Protein AF-0000000079330031 (afdb_homodimer)

Foldseek 3Di:
DPCPVCQQALVRLVVVLVVVLVVLVVVLVVLLVVLVVCVVVVNADPVNNVVSVVVNVVSVVVSVVSNVVSVVVNCVVPVVLVVLVVVVVVCVVQQELPDARDDDGDYPSVVVSVVVVVVSVVVVVVLVVLLVVLVVLQVVLVVLLVVLVVVLVVLVVLLVVLVVLLVVLVVLLVVLVVVLVVLVVVLVVLVVLLVVLVVLQVVLVVLQVVLVVLQVVLVVVLVVLVVVLVVLVVVLVVVLVVLVCLVVLLVVLVVQLVVLVVQLVVLVVQLVVLVVVPPVRPVSNVVSVVSNVVSVVSNVVSVVSNVVSVVSVVVSVVVSVVSVVVSVCSVPPVSVVSVVSNVVSVVSNVVSVVSNVVSVVSNVVSVVSVVVSVVVVVVSVVSNVVSVVSNVVSVVSNVVSVVVNVVSVVSNVVSVVSNVVSVVSNVVSVSRHD/DPPPPPQDALVRLVVVLVVVLVVLVVVLVVLLVVLVVCVVVVNQDPVNNVVSVVVNVVSVVVSVVSNVVSVVVNCVVPVVLVVQVVVVVVCVVQQELPDARDDPGPYPSVVVSVVVVVVSVVVVVVLVVLLVVLVVLQVVLVVLLVVLVVVLVVLVVLLVVLVVLLVVLVVLLVVLVVVLVVLVVVLVVLVVLLVVLVVLQVVLVVLQVVLVVLQVVLVVVLVVLVVVLVVLVVVLVVVLVVLVCLVVLLVVLVVQLVVLVVQLVVLVVQLVVLVVVPPVSPVSNVVSVVSNVVSVVSNVVSVVSNVVSVVSVVVSVVVSVVSVVVSVCSVPPVSVVSVVSNVVSVVSNVVSVVSNVVSVVSNVVSVVSVVVSVVVVVVSVVSNVVSVVSNVVSVVSNVVSVVVNVVSVVSNVVSVVSNVVSVVSNVVSVSRHD

Nearest PDB structures (foldseek):
  6grj-assembly1_F  TM=3.505E-01  e=1.803E-01  Aeromonas hydrophila
  5xg2-assembly1_A  TM=3.783E-01  e=6.022E-01  Pyrococcus yayanosii CH1
  7a0g-assembly1_FFF  TM=2.305E-01  e=1.303E-01  Serratia marcescens
  6h2e-assembly1_P-2  TM=3.472E-01  e=1.595E+00  Aeromonas hydrophila subsp. hydrophila AL09-71
  6r1j-assembly1_D-2  TM=3.207E-01  e=1.670E+00  Aeromonas hydrophila J-1

Sequence (868 aa):
MNKERKNMSLKAKLIMSYAIMCIMVFISGIINFKQISDIKNGLANGDTLARDITTIILLSGATLVIAIISGIYMHKNIISRLNILKGFAIELAKYDFAEDIKILKNDEIGAISKELNTAQKNIRELISTILNESCNISSLSEELSASVEEVSAKLDEVDNSSKDINMTMTETSATAQEIAASIEEVNSNMENLAAKASAGSTNAERIKRRAEKVKQDSKIAIKNTEEVRKQKEKNILKAIEDSKVVEEVKVMADVIAGISEQTNLLALNAAIEAARAGDAGKGFAVVAEEVRKLAEESSQAVITIQNTISKINDAVKNLSDNSNDILTFMSTDVDKQLQDYAKIGEKYSADGDFVSSMSEELVAMAQAVEATVEEITKALQTTARDVQKASVNSESIQSEIDGSSAAMVQVAHAATEQATIAMNLTGLVQKFKLMNKERKNMSLKAKLIMSYAIMCIMVFISGIINFKQISDIKNGLANGDTLARDITTIILLSGATLVIAIISGIYMHKNIISRLNILKGFAIELAKYDFAEDIKILKNDEIGAISKELNTAQKNIRELISTILNESCNISSLSEELSASVEEVSAKLDEVDNSSKDINMTMTETSATAQEIAASIEEVNSNMENLAAKASAGSTNAERIKRRAEKVKQDSKIAIKNTEEVRKQKEKNILKAIEDSKVVEEVKVMADVIAGISEQTNLLALNAAIEAARAGDAGKGFAVVAEEVRKLAEESSQAVITIQNTISKINDAVKNLSDNSNDILTFMSTDVDKQLQDYAKIGEKYSADGDFVSSMSEELVAMAQAVEATVEEITKALQTTARDVQKASVNSESIQSEIDGSSAAMVQVAHAATEQATIAMNLTGLVQKFKL

Organism: NCBI:txid704125

Structure (mmCIF, N/CA/C/O backbone):
data_AF-0000000079330031-model_v1
#
loop_
_entity.id
_entity.type
_entity.pdbx_description
1 polymer 'Uncharacterized protein'
#
loop_
_atom_site.group_PDB
_atom_site.id
_atom_site.type_symbol
_atom_site.label_atom_id
_atom_site.label_alt_id
_atom_site.label_comp_id
_atom_site.label_asym_id
_atom_site.label_entity_id
_atom_site.label_seq_id
_atom_site.pdbx_PDB_ins_code
_atom_site.Cartn_x
_atom_site.Cartn_y
_atom_site.Cartn_z
_atom_site.occupancy
_atom_site.B_iso_or_equiv
_atom_site.auth_seq_id
_atom_site.auth_comp_id
_atom_site.auth_asym_id
_atom_site.auth_atom_id
_atom_site.pdbx_PDB_model_num
ATOM 1 N N . MET A 1 1 ? 20.531 99.188 27.828 1 28.92 1 MET A N 1
ATOM 2 C CA . MET A 1 1 ? 20.625 99.812 29.156 1 28.92 1 MET A CA 1
ATOM 3 C C . MET A 1 1 ? 19.234 100 29.75 1 28.92 1 MET A C 1
ATOM 5 O O . MET A 1 1 ? 18.547 100.938 29.422 1 28.92 1 MET A O 1
ATOM 9 N N . ASN A 1 2 ? 18.391 98.938 29.75 1 33.16 2 ASN A N 1
ATOM 10 C CA . ASN A 1 2 ? 16.969 98.625 29.75 1 33.16 2 ASN A CA 1
ATOM 11 C C . ASN A 1 2 ? 16.266 99.25 30.969 1 33.16 2 ASN A C 1
ATOM 13 O O . ASN A 1 2 ? 16.641 98.938 32.094 1 33.16 2 ASN A O 1
ATOM 17 N N . LYS A 1 3 ? 15.922 100.438 30.766 1 42.31 3 LYS A N 1
ATOM 18 C CA . LYS A 1 3 ? 15.359 101.438 31.641 1 42.31 3 LYS A CA 1
ATOM 19 C C . LYS A 1 3 ? 14.367 100.875 32.625 1 42.31 3 LYS A C 1
ATOM 21 O O . LYS A 1 3 ? 13.242 100.5 32.25 1 42.31 3 LYS A O 1
ATOM 26 N N . GLU A 1 4 ? 14.594 99.938 33.562 1 41.06 4 GLU A N 1
ATOM 27 C CA . GLU A 1 4 ? 13.945 99.25 34.688 1 41.06 4 GLU A CA 1
ATOM 28 C C . GLU A 1 4 ? 13.164 100.25 35.562 1 41.06 4 GLU A C 1
ATOM 30 O O . GLU A 1 4 ? 13.75 101 36.312 1 41.06 4 GLU A O 1
ATOM 35 N N . ARG A 1 5 ? 12.344 101.062 35 1 44.56 5 ARG A N 1
ATOM 36 C CA . ARG A 1 5 ? 11.461 102 35.656 1 44.56 5 ARG A CA 1
ATOM 37 C C . ARG A 1 5 ? 11 101.438 37 1 44.56 5 ARG A C 1
ATOM 39 O O . ARG A 1 5 ? 10.461 100.375 37.094 1 44.56 5 ARG A O 1
ATOM 46 N N . LYS A 1 6 ? 11.633 101.625 38.031 1 50.75 6 LYS A N 1
ATOM 47 C CA . LYS A 1 6 ? 11.633 101.312 39.469 1 50.75 6 LYS A CA 1
ATOM 48 C C . LYS A 1 6 ? 10.219 101.312 40.031 1 50.75 6 LYS A C 1
ATOM 50 O O . LYS A 1 6 ? 9.695 102.375 40.344 1 50.75 6 LYS A O 1
ATOM 55 N N . ASN A 1 7 ? 9.195 100.625 39.406 1 53.66 7 ASN A N 1
ATOM 56 C CA . ASN A 1 7 ? 7.785 100.562 39.781 1 53.66 7 ASN A CA 1
ATOM 57 C C . ASN A 1 7 ? 7.617 100.312 41.281 1 53.66 7 ASN A C 1
ATOM 59 O O . ASN A 1 7 ? 8.203 99.375 41.812 1 53.66 7 ASN A O 1
ATOM 63 N N . MET A 1 8 ? 7.391 101.188 41.969 1 61.56 8 MET A N 1
ATOM 64 C CA . MET A 1 8 ? 7.18 101.25 43.406 1 61.56 8 MET A CA 1
ATOM 65 C C . MET A 1 8 ? 6.215 100.125 43.844 1 61.56 8 MET A C 1
ATOM 67 O O . MET A 1 8 ? 5.203 99.875 43.188 1 61.56 8 MET A O 1
ATOM 71 N N . SER A 1 9 ? 6.652 99.312 44.781 1 67.94 9 SER A N 1
ATOM 72 C CA . SER A 1 9 ? 5.82 98.25 45.375 1 67.94 9 SER A CA 1
ATOM 73 C C . SER A 1 9 ? 4.516 98.875 45.906 1 67.94 9 SER A C 1
ATOM 75 O O . SER A 1 9 ? 4.414 100.062 46.156 1 67.94 9 SER A O 1
ATOM 77 N N . LEU A 1 10 ? 3.428 98 45.656 1 70.69 10 LEU A N 1
ATOM 78 C CA . LEU A 1 10 ? 2.156 98.438 46.25 1 70.69 10 LEU A CA 1
ATOM 79 C C . LEU A 1 10 ? 2.33 98.812 47.719 1 70.69 10 LEU A C 1
ATOM 81 O O . LEU A 1 10 ? 1.683 99.75 48.188 1 70.69 10 LEU A O 1
ATOM 85 N N . LYS A 1 11 ? 3.316 98.188 48.312 1 68.5 11 LYS A N 1
ATOM 86 C CA . LYS A 1 11 ? 3.656 98.562 49.688 1 68.5 11 LYS A CA 1
ATOM 87 C C . LYS A 1 11 ? 4.141 100 49.781 1 68.5 11 LYS A C 1
ATOM 89 O O . LYS A 1 11 ? 3.656 100.75 50.625 1 68.5 11 LYS A O 1
ATOM 94 N N . ALA A 1 12 ? 5 100.312 48.906 1 69.25 12 ALA A N 1
ATOM 95 C CA . ALA A 1 12 ? 5.582 101.625 48.938 1 69.25 12 ALA A CA 1
ATOM 96 C C . ALA A 1 12 ? 4.539 102.688 48.594 1 69.25 12 ALA A C 1
ATOM 98 O O . ALA A 1 12 ? 4.508 103.75 49.219 1 69.25 12 ALA A O 1
ATOM 99 N N . LYS A 1 13 ? 3.643 102.25 47.719 1 69.31 13 LYS A N 1
ATOM 100 C CA . LYS A 1 13 ? 2.621 103.188 47.312 1 69.31 13 LYS A CA 1
ATOM 101 C C . LYS A 1 13 ? 1.622 103.438 48.406 1 69.31 13 LYS A C 1
ATOM 103 O O . LYS A 1 13 ? 1.197 104.625 48.625 1 69.31 13 LYS A O 1
ATOM 108 N N . LEU A 1 14 ? 1.335 102.375 49.062 1 72.06 14 LEU A N 1
ATOM 109 C CA . LEU A 1 14 ? 0.399 102.5 50.156 1 72.06 14 LEU A CA 1
ATOM 110 C C . LEU A 1 14 ? 1.016 103.312 51.312 1 72.06 14 LEU A C 1
ATOM 112 O O . LEU A 1 14 ? 0.376 104.25 51.844 1 72.06 14 LEU A O 1
ATOM 116 N N . ILE A 1 15 ? 2.268 103.188 51.625 1 68.75 15 ILE A N 1
ATOM 117 C CA . ILE A 1 15 ? 2.975 103.875 52.688 1 68.75 15 ILE A CA 1
ATOM 118 C C . ILE A 1 15 ? 3.129 105.375 52.312 1 68.75 15 ILE A C 1
ATOM 120 O O . ILE A 1 15 ? 2.91 106.25 53.156 1 68.75 15 ILE A O 1
ATOM 124 N N . MET A 1 16 ? 3.428 105.5 51.094 1 71.12 16 MET A N 1
ATOM 125 C CA . MET A 1 16 ? 3.627 106.875 50.656 1 71.12 16 MET A CA 1
ATOM 126 C C . MET A 1 16 ? 2.326 107.688 50.719 1 71.12 16 MET A C 1
ATOM 128 O O . MET A 1 16 ? 2.326 108.812 51.125 1 71.12 16 MET A O 1
ATOM 132 N N . SER A 1 17 ? 1.271 106.938 50.344 1 69.75 17 SER A N 1
ATOM 133 C CA . SER A 1 17 ? -0.015 107.625 50.375 1 69.75 17 SER A CA 1
ATOM 134 C C . SER A 1 17 ? -0.41 108 51.781 1 69.75 17 SER A C 1
ATOM 136 O O . SER A 1 17 ? -0.811 109.188 52.031 1 69.75 17 SER A O 1
ATOM 138 N N . TYR A 1 18 ? -0.143 107.125 52.719 1 70.81 18 TYR A N 1
ATOM 139 C CA . TYR A 1 18 ? -0.512 107.438 54.094 1 70.81 18 TYR A CA 1
ATOM 140 C C . TYR A 1 18 ? 0.499 108.375 54.75 1 70.81 18 TYR A C 1
ATOM 142 O O . TYR A 1 18 ? 0.137 109.188 55.562 1 70.81 18 TYR A O 1
ATOM 150 N N . ALA A 1 19 ? 1.691 108.375 54.281 1 69.94 19 ALA A N 1
ATOM 151 C CA . ALA A 1 19 ? 2.715 109.312 54.781 1 69.94 19 ALA A CA 1
ATOM 152 C C . ALA A 1 19 ? 2.434 110.75 54.344 1 69.94 19 ALA A C 1
ATOM 154 O O . ALA A 1 19 ? 2.572 111.688 55.156 1 69.94 19 ALA A O 1
ATOM 155 N N . ILE A 1 20 ? 2.027 110.812 53.156 1 69.94 20 ILE A N 1
ATOM 156 C CA . ILE A 1 20 ? 1.714 112.188 52.625 1 69.94 20 ILE A CA 1
ATOM 157 C C . ILE A 1 20 ? 0.536 112.75 53.406 1 69.94 20 ILE A C 1
ATOM 159 O O . ILE A 1 20 ? 0.549 113.938 53.75 1 69.94 20 ILE A O 1
ATOM 163 N N . MET A 1 21 ? -0.302 111.875 53.75 1 71.06 21 MET A N 1
ATOM 164 C CA . MET A 1 21 ? -1.464 112.312 54.5 1 71.06 21 MET A CA 1
ATOM 165 C C . MET A 1 21 ? -1.062 112.75 55.906 1 71.06 21 MET A C 1
ATOM 167 O O . MET A 1 21 ? -1.531 113.75 56.406 1 71.06 21 MET A O 1
ATOM 171 N N . CYS A 1 22 ? -0.081 112.125 56.438 1 66.5 22 CYS A N 1
ATOM 172 C CA . CYS A 1 22 ? 0.412 112.438 57.781 1 66.5 22 CYS A CA 1
ATOM 173 C C . CYS A 1 22 ? 1.197 113.75 57.781 1 66.5 22 CYS A C 1
ATOM 175 O O . CYS A 1 22 ? 1.029 114.562 58.656 1 66.5 22 CYS A O 1
ATOM 177 N N . ILE A 1 23 ? 1.894 114 56.75 1 69.69 23 ILE A N 1
ATOM 178 C CA . ILE A 1 23 ? 2.723 115.188 56.656 1 69.69 23 ILE A CA 1
ATOM 179 C C . ILE A 1 23 ? 1.836 116.438 56.469 1 69.69 23 ILE A C 1
ATOM 181 O O . ILE A 1 23 ? 2.072 117.5 57.094 1 69.69 23 ILE A O 1
ATOM 185 N N . MET A 1 24 ? 0.854 116.25 55.812 1 67.19 24 MET A N 1
ATOM 186 C CA . MET A 1 24 ? -0.034 117.375 55.562 1 67.19 24 MET A CA 1
ATOM 187 C C . MET A 1 24 ? -0.803 117.812 56.812 1 67.19 24 MET A C 1
ATOM 189 O O . MET A 1 24 ? -0.993 119 57.062 1 67.19 24 MET A O 1
ATOM 193 N N . VAL A 1 25 ? -1.101 116.75 57.594 1 64.88 25 VAL A N 1
ATOM 194 C CA . VAL A 1 25 ? -1.807 117 58.844 1 64.88 25 VAL A CA 1
ATOM 195 C C . VAL A 1 25 ? -0.862 117.625 59.844 1 64.88 25 VAL A C 1
ATOM 197 O O . VAL A 1 25 ? -1.257 118.562 60.562 1 64.88 25 VAL A O 1
ATOM 200 N N . PHE A 1 26 ? 0.347 117.312 59.719 1 64.88 26 PHE A N 1
ATOM 201 C CA . PHE A 1 26 ? 1.357 117.875 60.594 1 64.88 26 PHE A CA 1
ATOM 202 C C . PHE A 1 26 ? 1.662 119.312 60.281 1 64.88 26 PHE A C 1
ATOM 204 O O . PHE A 1 26 ? 1.733 120.188 61.156 1 64.88 26 PHE A O 1
ATOM 211 N N . ILE A 1 27 ? 1.696 119.625 59.062 1 68.06 27 ILE A N 1
ATOM 212 C CA . ILE A 1 27 ? 1.994 121 58.625 1 68.06 27 ILE A CA 1
ATOM 213 C C . ILE A 1 27 ? 0.83 121.875 58.969 1 68.06 27 ILE A C 1
ATOM 215 O O . ILE A 1 27 ? 1.037 123 59.438 1 68.06 27 ILE A O 1
ATOM 219 N N . SER A 1 28 ? -0.285 121.312 58.844 1 67.88 28 SER A N 1
ATOM 220 C CA . SER A 1 28 ? -1.481 122.062 59.156 1 67.88 28 SER A CA 1
ATOM 221 C C . SER A 1 28 ? -1.562 122.375 60.656 1 67.88 28 SER A C 1
ATOM 223 O O . SER A 1 28 ? -1.926 123.5 61.062 1 67.88 28 SER A O 1
ATOM 225 N N . GLY A 1 29 ? -1.019 121.5 61.406 1 61.22 29 GLY A N 1
ATOM 226 C CA . GLY A 1 29 ? -1.011 121.625 62.844 1 61.22 29 GLY A CA 1
ATOM 227 C C . GLY A 1 29 ? 0.009 122.625 63.344 1 61.22 29 GLY A C 1
ATOM 228 O O . GLY A 1 29 ? -0.293 123.5 64.188 1 61.22 29 GLY A O 1
ATOM 229 N N . ILE A 1 30 ? 1.086 122.812 62.688 1 64.19 30 ILE A N 1
ATOM 230 C CA . ILE A 1 30 ? 2.158 123.688 63.062 1 64.19 30 ILE A CA 1
ATOM 231 C C . ILE A 1 30 ? 1.774 125.125 62.719 1 64.19 30 ILE A C 1
ATOM 233 O O . ILE A 1 30 ? 1.981 126.062 63.5 1 64.19 30 ILE A O 1
ATOM 237 N N . ILE A 1 31 ? 1.193 125.25 61.625 1 66.19 31 ILE A N 1
ATOM 238 C CA . ILE A 1 31 ? 0.829 126.562 61.156 1 66.19 31 ILE A CA 1
ATOM 239 C C . ILE A 1 31 ? -0.3 127.125 62.031 1 66.19 31 ILE A C 1
ATOM 241 O O . ILE A 1 31 ? -0.269 128.25 62.406 1 66.19 31 ILE A O 1
ATOM 245 N N . ASN A 1 32 ? -1.159 126.188 62.375 1 63.03 32 ASN A N 1
ATOM 246 C CA . ASN A 1 32 ? -2.26 126.562 63.25 1 63.03 32 ASN A CA 1
ATOM 247 C C . ASN A 1 32 ? -1.764 126.938 64.625 1 63.03 32 ASN A C 1
ATOM 249 O O . ASN A 1 32 ? -2.227 127.938 65.188 1 63.03 32 ASN A O 1
ATOM 253 N N . PHE A 1 33 ? -0.732 126.375 65.062 1 60.62 33 PHE A N 1
ATOM 254 C CA . PHE A 1 33 ? -0.14 126.688 66.375 1 60.62 33 PHE A CA 1
ATOM 255 C C . PHE A 1 33 ? 0.593 128 66.375 1 60.62 33 PHE A C 1
ATOM 257 O O . PHE A 1 33 ? 0.445 128.875 67.25 1 60.62 33 PHE A O 1
ATOM 264 N N . LYS A 1 34 ? 1.33 128.25 65.312 1 65 34 LYS A N 1
ATOM 265 C CA . LYS A 1 34 ? 2.096 129.5 65.25 1 65 34 LYS A CA 1
ATOM 266 C C . LYS A 1 34 ? 1.173 130.75 65.125 1 65 34 LYS A C 1
ATOM 268 O O . LYS A 1 34 ? 1.418 131.75 65.812 1 65 34 LYS A O 1
ATOM 273 N N . GLN A 1 35 ? 0.106 130.5 64.562 1 64.25 35 GLN A N 1
ATOM 274 C CA . GLN A 1 35 ? -0.802 131.625 64.375 1 64.25 35 GLN A CA 1
ATOM 275 C C . GLN A 1 35 ? -1.539 132 65.625 1 64.25 35 GLN A C 1
ATOM 277 O O . GLN A 1 35 ? -1.652 133.125 66 1 64.25 35 GLN A O 1
ATOM 282 N N . ILE A 1 36 ? -1.803 131.125 66.5 1 61.81 36 ILE A N 1
ATOM 283 C CA . ILE A 1 36 ? -2.545 131.25 67.75 1 61.81 36 ILE A CA 1
ATOM 284 C C . ILE A 1 36 ? -1.605 131.875 68.812 1 61.81 36 ILE A C 1
ATOM 286 O O . ILE A 1 36 ? -1.985 132.625 69.625 1 61.81 36 ILE A O 1
ATOM 290 N N . SER A 1 37 ? -0.384 131.375 68.688 1 62.31 37 SER A N 1
ATOM 291 C CA . SER A 1 37 ? 0.614 131.875 69.625 1 62.31 37 SER A CA 1
ATOM 292 C C . SER A 1 37 ? 0.937 133.375 69.375 1 62.31 37 SER A C 1
ATOM 294 O O . SER A 1 37 ? 1.102 134.125 70.312 1 62.31 37 SER A O 1
ATOM 296 N N . ASP A 1 38 ? 0.883 133.75 68.125 1 65.31 38 ASP A N 1
ATOM 297 C CA . ASP A 1 38 ? 1.153 135.25 67.812 1 65.31 38 ASP A CA 1
ATOM 298 C C . ASP A 1 38 ? 0.001 136.125 68.25 1 65.31 38 ASP A C 1
ATOM 300 O O . ASP A 1 38 ? 0.224 137.25 68.688 1 65.31 38 ASP A O 1
ATOM 304 N N . ILE A 1 39 ? -1.18 135.625 68.25 1 63.22 39 ILE A N 1
ATOM 305 C CA . ILE A 1 39 ? -2.354 136.375 68.688 1 63.22 39 ILE A CA 1
ATOM 306 C C . ILE A 1 39 ? -2.355 136.5 70.188 1 63.22 39 ILE A C 1
ATOM 308 O O . ILE A 1 39 ? -2.619 137.625 70.75 1 63.22 39 ILE A O 1
ATOM 312 N N . LYS A 1 40 ? -1.898 135.5 70.875 1 61.31 40 LYS A N 1
ATOM 313 C CA . LYS A 1 40 ? -1.853 135.5 72.375 1 61.31 40 LYS A CA 1
ATOM 314 C C . LYS A 1 40 ? -0.796 136.5 72.875 1 61.31 40 LYS A C 1
ATOM 316 O O . LYS A 1 40 ? -1.005 137.125 73.875 1 61.31 40 LYS A O 1
ATOM 321 N N . ASN A 1 41 ? 0.307 136.625 72.188 1 64.12 41 ASN A N 1
ATOM 322 C CA . ASN A 1 41 ? 1.388 137.5 72.625 1 64.12 41 ASN A CA 1
ATOM 323 C C . ASN A 1 41 ? 1.247 138.875 72.125 1 64.12 41 ASN A C 1
ATOM 325 O O . ASN A 1 41 ? 2.146 139.75 72.312 1 64.12 41 ASN A O 1
ATOM 329 N N . GLY A 1 42 ? 0.044 139.375 71.75 1 61.81 42 GLY A N 1
ATOM 330 C CA . GLY A 1 42 ? -0.272 140.75 71.312 1 61.81 42 GLY A CA 1
ATOM 331 C C . GLY A 1 42 ? 0.429 141.125 70.062 1 61.81 42 GLY A C 1
ATOM 332 O O . GLY A 1 42 ? 0.57 142.375 69.812 1 61.81 42 GLY A O 1
ATOM 333 N N . LEU A 1 43 ? 1.026 140.5 69.5 1 60.03 43 LEU A N 1
ATOM 334 C CA . LEU A 1 43 ? 1.812 140.75 68.375 1 60.03 43 LEU A CA 1
ATOM 335 C C . LEU A 1 43 ? 0.949 140.75 67.062 1 60.03 43 LEU A C 1
ATOM 337 O O . LEU A 1 43 ? 1.422 141.125 66 1 60.03 43 LEU A O 1
ATOM 341 N N . ALA A 1 44 ? -0.27 140.5 67.188 1 59.31 44 ALA A N 1
ATOM 342 C CA . ALA A 1 44 ? -1.064 140.25 66 1 59.31 44 ALA A CA 1
ATOM 343 C C . ALA A 1 44 ? -1.959 141.5 65.75 1 59.31 44 ALA A C 1
ATOM 345 O O . ALA A 1 44 ? -2.701 141.875 66.625 1 59.31 44 ALA A O 1
ATOM 346 N N . ASN A 1 45 ? -1.495 142.375 64.875 1 61.03 45 ASN A N 1
ATOM 347 C CA . ASN A 1 45 ? -2.322 143.5 64.375 1 61.03 45 ASN A CA 1
ATOM 348 C C . ASN A 1 45 ? -3.445 143 63.469 1 61.03 45 ASN A C 1
ATOM 350 O O . ASN A 1 45 ? -3.408 141.875 63 1 61.03 45 ASN A O 1
ATOM 354 N N . GLY A 1 46 ? -4.582 143.625 63.281 1 57.69 46 GLY A N 1
ATOM 355 C CA . GLY A 1 46 ? -5.77 143.375 62.5 1 57.69 46 GLY A CA 1
ATOM 356 C C . GLY A 1 46 ? -5.461 142.625 61.156 1 57.69 46 GLY A C 1
ATOM 357 O O . GLY A 1 46 ? -6.137 141.75 60.75 1 57.69 46 GLY A O 1
ATOM 358 N N . ASP A 1 47 ? -4.609 143 60.375 1 61 47 ASP A N 1
ATOM 359 C CA . ASP A 1 47 ? -4.23 142.625 59.031 1 61 47 ASP A CA 1
ATOM 360 C C . ASP A 1 47 ? -3.557 141.25 59.125 1 61 47 ASP A C 1
ATOM 362 O O . ASP A 1 47 ? -3.742 140.375 58.25 1 61 47 ASP A O 1
ATOM 366 N N . THR A 1 48 ? -2.994 140.875 60.188 1 66.12 48 THR A N 1
ATOM 367 C CA . THR A 1 48 ? -2.283 139.625 60.344 1 66.12 48 THR A CA 1
ATOM 368 C C . THR A 1 48 ? -3.258 138.5 60.656 1 66.12 48 THR A C 1
ATOM 370 O O . THR A 1 48 ? -3.041 137.375 60.281 1 66.12 48 THR A O 1
ATOM 373 N N . LEU A 1 49 ? -4.34 138.75 61.188 1 65.5 49 LEU A N 1
ATOM 374 C CA . LEU A 1 49 ? -5.355 137.75 61.531 1 65.5 49 LEU A CA 1
ATOM 375 C C . LEU A 1 49 ? -6.07 137.25 60.25 1 65.5 49 LEU A C 1
ATOM 377 O O . LEU A 1 49 ? -6.348 136.125 60.125 1 65.5 49 LEU A O 1
ATOM 381 N N . ALA A 1 50 ? -6.348 138.125 59.344 1 64.44 50 ALA A N 1
ATOM 382 C CA . ALA A 1 50 ? -6.984 137.75 58.094 1 64.44 50 ALA A CA 1
ATOM 383 C C . ALA A 1 50 ? -6.086 136.875 57.25 1 64.44 50 ALA A C 1
ATOM 385 O O . ALA A 1 50 ? -6.562 135.875 56.656 1 64.44 50 ALA A O 1
ATOM 386 N N . ARG A 1 51 ? -4.836 137 57.312 1 68.25 51 ARG A N 1
ATOM 387 C CA . ARG A 1 51 ? -3.887 136.25 56.562 1 68.25 51 ARG A CA 1
ATOM 388 C C . ARG A 1 51 ? -3.754 134.75 57.188 1 68.25 51 ARG A C 1
ATOM 390 O O . ARG A 1 51 ? -3.641 133.75 56.469 1 68.25 51 ARG A O 1
ATOM 397 N N . ASP A 1 52 ? -3.945 134.75 58.406 1 65.94 52 ASP A N 1
ATOM 398 C CA . ASP A 1 52 ? -3.828 133.5 59.094 1 65.94 52 ASP A CA 1
ATOM 399 C C . ASP A 1 52 ? -5.055 132.625 58.844 1 65.94 52 ASP A C 1
ATOM 401 O O . ASP A 1 52 ? -4.934 131.375 58.656 1 65.94 52 ASP A O 1
ATOM 405 N N . ILE A 1 53 ? -6.215 133.25 58.75 1 66.31 53 ILE A N 1
ATOM 406 C CA . ILE A 1 53 ? -7.441 132.5 58.469 1 66.31 53 ILE A CA 1
ATOM 407 C C . ILE A 1 53 ? -7.379 131.875 57.031 1 66.31 53 ILE A C 1
ATOM 409 O O . ILE A 1 53 ? -7.73 130.75 56.781 1 66.31 53 ILE A O 1
ATOM 413 N N . THR A 1 54 ? -6.805 132.625 56.156 1 72.88 54 THR A N 1
ATOM 414 C CA . THR A 1 54 ? -6.723 132.25 54.781 1 72.88 54 THR A CA 1
ATOM 415 C C . THR A 1 54 ? -5.734 131.125 54.625 1 72.88 54 THR A C 1
ATOM 417 O O . THR A 1 54 ? -5.988 130.125 53.875 1 72.88 54 THR A O 1
ATOM 420 N N . THR A 1 55 ? -4.746 131.125 55.469 1 71.56 55 THR A N 1
ATOM 421 C CA . THR A 1 55 ? -3.732 130 55.375 1 71.56 55 THR A CA 1
ATOM 422 C C . THR A 1 55 ? -4.254 128.75 55.906 1 71.56 55 THR A C 1
ATOM 424 O O . THR A 1 55 ? -4.008 127.625 55.344 1 71.56 55 THR A O 1
ATOM 427 N N . ILE A 1 56 ? -5.094 128.75 56.875 1 66.19 56 ILE A N 1
ATOM 428 C CA . ILE A 1 56 ? -5.625 127.562 57.5 1 66.19 56 ILE A CA 1
ATOM 429 C C . ILE A 1 56 ? -6.664 126.938 56.562 1 66.19 56 ILE A C 1
ATOM 431 O O . ILE A 1 56 ? -6.684 125.75 56.375 1 66.19 56 ILE A O 1
ATOM 435 N N . ILE A 1 57 ? -7.453 127.812 56 1 68 57 ILE A N 1
ATOM 436 C CA . ILE A 1 57 ? -8.484 127.312 55.094 1 68 57 ILE A CA 1
ATOM 437 C C . ILE A 1 57 ? -7.836 126.688 53.875 1 68 57 ILE A C 1
ATOM 439 O O . ILE A 1 57 ? -8.25 125.625 53.406 1 68 57 ILE A O 1
ATOM 443 N N . LEU A 1 58 ? -6.742 127.188 53.531 1 71.56 58 LEU A N 1
ATOM 444 C CA . LEU A 1 58 ? -6.074 126.688 52.344 1 71.56 58 LEU A CA 1
ATOM 445 C C . LEU A 1 58 ? -5.375 125.375 52.625 1 71.56 58 LEU A C 1
ATOM 447 O O . LEU A 1 58 ? -5.422 124.438 51.812 1 71.56 58 LEU A O 1
ATOM 451 N N . LEU A 1 59 ? -4.906 125.25 53.812 1 69 59 LEU A N 1
ATOM 452 C CA . LEU A 1 59 ? -4.191 124.062 54.156 1 69 59 LEU A CA 1
ATOM 453 C C . LEU A 1 59 ? -5.164 122.875 54.406 1 69 59 LEU A C 1
ATOM 455 O O . LEU A 1 59 ? -4.902 121.75 54 1 69 59 LEU A O 1
ATOM 459 N N . SER A 1 60 ? -6.285 123.25 55.094 1 68.56 60 SER A N 1
ATOM 460 C CA . SER A 1 60 ? -7.293 122.25 55.312 1 68.56 60 SER A CA 1
ATOM 461 C C . SER A 1 60 ? -7.895 121.75 54 1 68.56 60 SER A C 1
ATOM 463 O O . SER A 1 60 ? -8.125 120.562 53.812 1 68.56 60 SER A O 1
ATOM 465 N N . GLY A 1 61 ? -8.086 122.688 53.094 1 70.69 61 GLY A N 1
ATOM 466 C CA . GLY A 1 61 ? -8.609 122.312 51.781 1 70.69 61 GLY A CA 1
ATOM 467 C C . GLY A 1 61 ? -7.645 121.438 51 1 70.69 61 GLY A C 1
ATOM 468 O O . GLY A 1 61 ? -8.055 120.5 50.344 1 70.69 61 GLY A O 1
ATOM 469 N N . ALA A 1 62 ? -6.41 121.688 51.156 1 72.81 62 ALA A N 1
ATOM 470 C CA . ALA A 1 62 ? -5.398 121 50.406 1 72.81 62 ALA A CA 1
ATOM 471 C C . ALA A 1 62 ? -5.273 119.562 50.906 1 72.81 62 ALA A C 1
ATOM 473 O O . ALA A 1 62 ? -5.16 118.625 50.094 1 72.81 62 ALA A O 1
ATOM 474 N N . THR A 1 63 ? -5.328 119.375 52.219 1 70.44 63 THR A N 1
ATOM 475 C CA . THR A 1 63 ? -5.215 118 52.781 1 70.44 63 THR A CA 1
ATOM 476 C C . THR A 1 63 ? -6.406 117.188 52.375 1 70.44 63 THR A C 1
ATOM 478 O O . THR A 1 63 ? -6.25 116 52.125 1 70.44 63 THR A O 1
ATOM 481 N N . LEU A 1 64 ? -7.531 117.75 52.312 1 70.81 64 LEU A N 1
ATOM 482 C CA . LEU A 1 64 ? -8.734 117.062 51.906 1 70.81 64 LEU A CA 1
ATOM 483 C C . LEU A 1 64 ? -8.633 116.562 50.469 1 70.81 64 LEU A C 1
ATOM 485 O O . LEU A 1 64 ? -8.969 115.438 50.156 1 70.81 64 LEU A O 1
ATOM 489 N N . VAL A 1 65 ? -8.094 117.375 49.625 1 75.62 65 VAL A N 1
ATOM 490 C CA . VAL A 1 65 ? -7.98 117.062 48.219 1 75.62 65 VAL A CA 1
ATOM 491 C C . VAL A 1 65 ? -6.965 115.938 48.031 1 75.62 65 VAL A C 1
ATOM 493 O O . VAL A 1 65 ? -7.207 115 47.25 1 75.62 65 VAL A O 1
ATOM 496 N N . ILE A 1 66 ? -5.93 115.938 48.844 1 73.56 66 ILE A N 1
ATOM 497 C CA . ILE A 1 66 ? -4.887 114.938 48.719 1 73.56 66 ILE A CA 1
ATOM 498 C C . ILE A 1 66 ? -5.418 113.562 49.188 1 73.56 66 ILE A C 1
ATOM 500 O O . ILE A 1 66 ? -5.117 112.5 48.594 1 73.56 66 ILE A O 1
ATOM 504 N N . ALA A 1 67 ? -6.23 113.625 50.188 1 71.38 67 ALA A N 1
ATOM 505 C CA . ALA A 1 67 ? -6.789 112.375 50.719 1 71.38 67 ALA A CA 1
ATOM 506 C C . ALA A 1 67 ? -7.73 111.688 49.688 1 71.38 67 ALA A C 1
ATOM 508 O O . ALA A 1 67 ? -7.691 110.5 49.5 1 71.38 67 ALA A O 1
ATOM 509 N N . ILE A 1 68 ? -8.469 112.5 49 1 73.06 68 ILE A N 1
ATOM 510 C CA . ILE A 1 68 ? -9.422 112 48.031 1 73.06 68 ILE A CA 1
ATOM 511 C C . ILE A 1 68 ? -8.672 111.438 46.812 1 73.06 68 ILE A C 1
ATOM 513 O O . ILE A 1 68 ? -8.984 110.312 46.344 1 73.06 68 ILE A O 1
ATOM 517 N N . ILE A 1 69 ? -7.621 112.125 46.469 1 76.56 69 ILE A N 1
ATOM 518 C CA . ILE A 1 69 ? -6.844 111.688 45.312 1 76.56 69 ILE A CA 1
ATOM 519 C C . ILE A 1 69 ? -6.121 110.375 45.625 1 76.56 69 ILE A C 1
ATOM 521 O O . ILE A 1 69 ? -6.09 109.438 44.812 1 76.56 69 ILE A O 1
ATOM 525 N N . SER A 1 70 ? -5.672 110.25 46.875 1 73.62 70 SER A N 1
ATOM 526 C CA . SER A 1 70 ? -4.98 109 47.281 1 73.62 70 SER A CA 1
ATOM 527 C C . SER A 1 70 ? -5.938 107.812 47.375 1 73.62 70 SER A C 1
ATOM 529 O O . SER A 1 70 ? -5.582 106.688 46.969 1 73.62 70 SER A O 1
ATOM 531 N N . GLY A 1 71 ? -7.102 108.125 47.781 1 71.94 71 GLY A N 1
ATOM 532 C CA . GLY A 1 71 ? -8.109 107.062 47.875 1 71.94 71 GLY A CA 1
ATOM 533 C C . GLY A 1 71 ? -8.5 106.5 46.5 1 71.94 71 GLY A C 1
ATOM 534 O O . GLY A 1 71 ? -8.578 105.312 46.312 1 71.94 71 GLY A O 1
ATOM 535 N N . ILE A 1 72 ? -8.664 107.375 45.594 1 75.62 72 ILE A N 1
ATOM 536 C CA . ILE A 1 72 ? -9.055 107 44.25 1 75.62 72 ILE A CA 1
ATOM 537 C C . ILE A 1 72 ? -7.895 106.25 43.562 1 75.62 72 ILE A C 1
ATOM 539 O O . ILE A 1 72 ? -8.094 105.25 42.875 1 75.62 72 ILE A O 1
ATOM 543 N N . TYR A 1 73 ? -6.746 106.75 43.906 1 76.19 73 TYR A N 1
ATOM 544 C CA . TYR A 1 73 ? -5.551 106.125 43.312 1 76.19 73 TYR A CA 1
ATOM 545 C C . TYR A 1 73 ? -5.352 104.688 43.812 1 76.19 73 TYR A C 1
ATOM 547 O O . TYR A 1 73 ? -5.074 103.812 43.031 1 76.19 73 TYR A O 1
ATOM 555 N N . MET A 1 74 ? -5.559 104.5 45.094 1 77.12 74 MET A N 1
ATOM 556 C CA . MET A 1 74 ? -5.367 103.188 45.688 1 77.12 74 MET A CA 1
ATOM 557 C C . MET A 1 74 ? -6.469 102.25 45.219 1 77.12 74 MET A C 1
ATOM 559 O O . MET A 1 74 ? -6.211 101.062 45 1 77.12 74 MET A O 1
ATOM 563 N N . HIS A 1 75 ? -7.609 102.75 45.062 1 75.25 75 HIS A N 1
ATOM 564 C CA . HIS A 1 75 ? -8.711 101.938 44.562 1 75.25 75 HIS A CA 1
ATOM 565 C C . HIS A 1 75 ? -8.422 101.438 43.188 1 75.25 75 HIS A C 1
ATOM 567 O O . HIS A 1 75 ? -8.547 100.25 42.906 1 75.25 75 HIS A O 1
ATOM 573 N N . LYS A 1 76 ? -8.016 102.25 42.312 1 76.69 76 LYS A N 1
ATOM 574 C CA . LYS A 1 76 ? -7.789 101.875 40.906 1 76.69 76 LYS A CA 1
ATOM 575 C C . LYS A 1 76 ? -6.574 101 40.781 1 76.69 76 LYS A C 1
ATOM 577 O O . LYS A 1 76 ? -6.574 100.062 39.969 1 76.69 76 LYS A O 1
ATOM 582 N N . ASN A 1 77 ? -5.648 101.125 41.719 1 77.62 77 ASN A N 1
ATOM 583 C CA . ASN A 1 77 ? -4.387 100.438 41.562 1 77.62 77 ASN A CA 1
ATOM 584 C C . ASN A 1 77 ? -4.414 99.125 42.281 1 77.62 77 ASN A C 1
ATOM 586 O O . ASN A 1 77 ? -3.713 98.188 41.875 1 77.62 77 ASN A O 1
ATOM 590 N N . ILE A 1 78 ? -5.258 98.938 43.219 1 82 78 ILE A N 1
ATOM 591 C CA . ILE A 1 78 ? -5.238 97.688 44 1 82 78 ILE A CA 1
ATOM 592 C C . ILE A 1 78 ? -6.531 96.938 43.781 1 82 78 ILE A C 1
ATOM 594 O O . ILE A 1 78 ? -6.504 95.812 43.281 1 82 78 ILE A O 1
ATOM 598 N N . ILE A 1 79 ? -7.609 97.625 44 1 80.56 79 ILE A N 1
ATOM 599 C CA . ILE A 1 79 ? -8.883 96.875 44 1 80.56 79 ILE A CA 1
ATOM 600 C C . ILE A 1 79 ? -9.242 96.438 42.594 1 80.56 79 ILE A C 1
ATOM 602 O O . ILE A 1 79 ? -9.672 95.312 42.375 1 80.56 79 ILE A O 1
ATOM 606 N N . SER A 1 80 ? -9.07 97.312 41.625 1 84.5 80 SER A N 1
ATOM 607 C CA . SER A 1 80 ? -9.414 96.938 40.219 1 84.5 80 SER A CA 1
ATOM 608 C C . SER A 1 80 ? -8.562 95.812 39.719 1 84.5 80 SER A C 1
ATOM 610 O O . SER A 1 80 ? -9.07 94.875 39.062 1 84.5 80 SER A O 1
ATOM 612 N N . ARG A 1 81 ? -7.328 95.75 40.094 1 88 81 ARG A N 1
ATOM 613 C CA . ARG A 1 81 ? -6.414 94.688 39.656 1 88 81 ARG A CA 1
ATOM 614 C C . ARG A 1 81 ? -6.66 93.438 40.406 1 88 81 ARG A C 1
ATOM 616 O O . ARG A 1 81 ? -6.535 92.312 39.844 1 88 81 ARG A O 1
ATOM 623 N N . LEU A 1 82 ? -7.051 93.438 41.594 1 88.5 82 LEU A N 1
ATOM 624 C CA . LEU A 1 82 ? -7.406 92.25 42.375 1 88.5 82 LEU A CA 1
ATOM 625 C C . LEU A 1 82 ? -8.648 91.562 41.781 1 88.5 82 LEU A C 1
ATOM 627 O O . LEU A 1 82 ? -8.766 90.375 41.812 1 88.5 82 LEU A O 1
ATOM 631 N N . ASN A 1 83 ? -9.492 92.438 41.281 1 88.31 83 ASN A N 1
ATOM 632 C CA . ASN A 1 83 ? -10.703 91.875 40.688 1 88.31 83 ASN A CA 1
ATOM 633 C C . ASN A 1 83 ? -10.398 91.125 39.375 1 88.31 83 ASN A C 1
ATOM 635 O O . ASN A 1 83 ? -11.039 90.125 39.062 1 88.31 83 ASN A O 1
ATOM 639 N N . ILE A 1 84 ? -9.391 91.562 38.688 1 91.06 84 ILE A N 1
ATOM 640 C CA . ILE A 1 84 ? -8.945 90.875 37.5 1 91.06 84 ILE A CA 1
ATOM 641 C C . ILE A 1 84 ? -8.367 89.5 37.875 1 91.06 84 ILE A C 1
ATOM 643 O O . ILE A 1 84 ? -8.688 88.5 37.25 1 91.06 84 ILE A O 1
ATOM 647 N N . LEU A 1 85 ? -7.582 89.438 38.875 1 92.19 85 LEU A N 1
ATOM 648 C CA . LEU A 1 85 ? -7.004 88.188 39.375 1 92.19 85 LEU A CA 1
ATOM 649 C C . LEU A 1 85 ? -8.094 87.25 39.844 1 92.19 85 LEU A C 1
ATOM 651 O O . LEU A 1 85 ? -8.008 86.062 39.625 1 92.19 85 LEU A O 1
ATOM 655 N N . LYS A 1 86 ? -9.023 87.875 40.531 1 91.5 86 LYS A N 1
ATOM 656 C CA . LYS A 1 86 ? -10.156 87.062 41 1 91.5 86 LYS A CA 1
ATOM 657 C C . LYS A 1 86 ? -10.906 86.438 39.844 1 91.5 86 LYS A C 1
ATOM 659 O O . LYS A 1 86 ? -11.234 85.25 39.906 1 91.5 86 LYS A O 1
ATOM 664 N N . GLY A 1 87 ? -11.164 87.188 38.844 1 91.94 87 GLY A N 1
ATOM 665 C CA . GLY A 1 87 ? -11.805 86.625 37.656 1 91.94 87 GLY A CA 1
ATOM 666 C C . GLY A 1 87 ? -11.023 85.5 37 1 91.94 87 GLY A C 1
ATOM 667 O O . GLY A 1 87 ? -11.602 84.5 36.625 1 91.94 87 GLY A O 1
ATOM 668 N N . PHE A 1 88 ? -9.695 85.562 36.906 1 92.62 88 PHE A N 1
ATOM 669 C CA . PHE A 1 88 ? -8.82 84.562 36.375 1 92.62 88 PHE A CA 1
ATOM 670 C C . PHE A 1 88 ? -8.891 83.312 37.219 1 92.62 88 PHE A C 1
ATOM 672 O O . PHE A 1 88 ? -8.977 82.188 36.656 1 92.62 88 PHE A O 1
ATOM 679 N N . ALA A 1 89 ? -8.805 83.438 38.469 1 93.25 89 ALA A N 1
ATOM 680 C CA . ALA A 1 89 ? -8.867 82.312 39.375 1 93.25 89 ALA A CA 1
ATOM 681 C C . ALA A 1 89 ? -10.18 81.562 39.219 1 93.25 89 ALA A C 1
ATOM 683 O O . ALA A 1 89 ? -10.195 80.312 39.281 1 93.25 89 ALA A O 1
ATOM 684 N N . ILE A 1 90 ? -11.273 82.312 39.031 1 93.62 90 ILE A N 1
ATOM 685 C CA . ILE A 1 90 ? -12.586 81.688 38.812 1 93.62 90 ILE A CA 1
ATOM 686 C C . ILE A 1 90 ? -12.578 80.875 37.531 1 93.62 90 ILE A C 1
ATOM 688 O O . ILE A 1 90 ? -13.078 79.75 37.5 1 93.62 90 ILE A O 1
ATOM 692 N N . GLU A 1 91 ? -11.992 81.438 36.562 1 93.94 91 GLU A N 1
ATOM 693 C CA . GLU A 1 91 ? -11.898 80.688 35.281 1 93.94 91 GLU A CA 1
ATOM 694 C C . GLU A 1 91 ? -11.07 79.438 35.438 1 93.94 91 GLU A C 1
ATOM 696 O O . GLU A 1 91 ? -11.461 78.375 34.938 1 93.94 91 GLU A O 1
ATOM 701 N N . LEU A 1 92 ? -9.977 79.5 36.094 1 93.31 92 LEU A N 1
ATOM 702 C CA . LEU A 1 92 ? -9.141 78.375 36.312 1 93.31 92 LEU A CA 1
ATOM 703 C C . LEU A 1 92 ? -9.906 77.312 37.125 1 93.31 92 LEU A C 1
ATOM 705 O O . LEU A 1 92 ? -9.812 76.062 36.812 1 93.31 92 LEU A O 1
ATOM 709 N N . ALA A 1 93 ? -10.586 77.75 38.094 1 93.44 93 ALA A N 1
ATOM 710 C CA . ALA A 1 93 ? -11.367 76.875 38.938 1 93.44 93 ALA A CA 1
ATOM 711 C C . ALA A 1 93 ? -12.461 76.188 38.156 1 93.44 93 ALA A C 1
ATOM 713 O O . ALA A 1 93 ? -12.898 75.062 38.5 1 93.44 93 ALA A O 1
ATOM 714 N N . LYS A 1 94 ? -12.961 76.812 37.031 1 93.88 94 LYS A N 1
ATOM 715 C CA . LYS A 1 94 ? -13.984 76.25 36.156 1 93.88 94 LYS A CA 1
ATOM 716 C C . LYS A 1 94 ? -13.352 75.562 34.969 1 93.88 94 LYS A C 1
ATOM 718 O O . LYS A 1 94 ? -13.977 75.375 33.906 1 93.88 94 LYS A O 1
ATOM 723 N N . TYR A 1 95 ? -12.148 75.312 35.031 1 93.31 95 TYR A N 1
ATOM 724 C CA . TYR A 1 95 ? -11.398 74.5 34.062 1 93.31 95 TYR A CA 1
ATOM 725 C C . TYR A 1 95 ? -11.125 75.25 32.781 1 93.31 95 TYR A C 1
ATOM 727 O O . TYR A 1 95 ? -10.867 74.688 31.734 1 93.31 95 TYR A O 1
ATOM 735 N N . ASP A 1 96 ? -11.148 76.562 32.906 1 93.44 96 ASP A N 1
ATOM 736 C CA . ASP A 1 96 ? -10.844 77.438 31.75 1 93.44 96 ASP A CA 1
ATOM 737 C C . ASP A 1 96 ? -9.406 77.938 31.812 1 93.44 96 ASP A C 1
ATOM 739 O O . ASP A 1 96 ? -9.094 78.812 32.625 1 93.44 96 ASP A O 1
ATOM 743 N N . PHE A 1 97 ? -8.664 77.375 30.906 1 92.25 97 PHE A N 1
ATOM 744 C CA . PHE A 1 97 ? -7.25 77.75 30.875 1 92.25 97 PHE A CA 1
ATOM 745 C C . PHE A 1 97 ? -6.895 78.438 29.547 1 92.25 97 PHE A C 1
ATOM 747 O O . PHE A 1 97 ? -5.738 78.375 29.125 1 92.25 97 PHE A O 1
ATOM 754 N N . ALA A 1 98 ? -7.762 79.188 28.891 1 91.5 98 ALA A N 1
ATOM 755 C CA . ALA A 1 98 ? -7.613 79.688 27.531 1 91.5 98 ALA A CA 1
ATOM 756 C C . ALA A 1 98 ? -6.91 81.062 27.516 1 91.5 98 ALA A C 1
ATOM 758 O O . ALA A 1 98 ? -6.062 81.312 26.656 1 91.5 98 ALA A O 1
ATOM 759 N N . GLU A 1 99 ? -7.219 81.812 28.516 1 90.81 99 GLU A N 1
ATOM 760 C CA . GLU A 1 99 ? -6.758 83.25 28.438 1 90.81 99 GLU A CA 1
ATOM 761 C C . GLU A 1 99 ? -5.762 83.562 29.547 1 90.81 99 GLU A C 1
ATOM 763 O O . GLU A 1 99 ? -5.926 83.062 30.688 1 90.81 99 GLU A O 1
ATOM 768 N N . ASP A 1 100 ? -4.762 84.312 29.266 1 90.94 100 ASP A N 1
ATOM 769 C CA . ASP A 1 100 ? -3.766 84.75 30.234 1 90.94 100 ASP A CA 1
ATOM 770 C C . ASP A 1 100 ? -4.234 86 30.969 1 90.94 100 ASP A C 1
ATOM 772 O O . ASP A 1 100 ? -5.098 86.75 30.469 1 90.94 100 ASP A O 1
ATOM 776 N N . ILE A 1 101 ? -3.629 86.188 32.125 1 90.25 101 ILE A N 1
ATOM 777 C CA . ILE A 1 101 ? -3.875 87.375 32.844 1 90.25 101 ILE A CA 1
ATOM 778 C C . ILE A 1 101 ? -3.031 88.5 32.281 1 90.25 101 ILE A C 1
ATOM 780 O O . ILE A 1 101 ? -1.833 88.375 32.031 1 90.25 101 ILE A O 1
ATOM 784 N N . LYS A 1 102 ? -3.648 89.75 32 1 87.31 102 LYS A N 1
ATOM 785 C CA . LYS A 1 102 ? -2.959 90.938 31.438 1 87.31 102 LYS A CA 1
ATOM 786 C C . LYS A 1 102 ? -2.773 92 32.5 1 87.31 102 LYS A C 1
ATOM 788 O O . LYS A 1 102 ? -3.553 92.938 32.531 1 87.31 102 LYS A O 1
ATOM 793 N N . ILE A 1 103 ? -1.915 91.688 33.375 1 79.75 103 ILE A N 1
ATOM 794 C CA . ILE A 1 103 ? -1.526 92.75 34.344 1 79.75 103 ILE A CA 1
ATOM 795 C C . ILE A 1 103 ? -0.074 93.125 34.094 1 79.75 103 ILE A C 1
ATOM 797 O O . ILE A 1 103 ? 0.839 92.312 34.25 1 79.75 103 ILE A O 1
ATOM 801 N N . LEU A 1 104 ? 0.229 94.438 33.625 1 75.06 104 LEU A N 1
ATOM 802 C CA . LEU A 1 104 ? 1.516 94.875 33.125 1 75.06 104 LEU A CA 1
ATOM 803 C C . LEU A 1 104 ? 2.311 95.625 34.188 1 75.06 104 LEU A C 1
ATOM 805 O O . LEU A 1 104 ? 3.506 95.812 34.031 1 75.06 104 LEU A O 1
ATOM 809 N N . LYS A 1 105 ? 1.781 95.812 35.344 1 80.81 105 LYS A N 1
ATOM 810 C CA . LYS A 1 105 ? 2.514 96.562 36.375 1 80.81 105 LYS A CA 1
ATOM 811 C C . LYS A 1 105 ? 3.451 95.625 37.156 1 80.81 105 LYS A C 1
ATOM 813 O O . LYS A 1 105 ? 3.133 94.5 37.406 1 80.81 105 LYS A O 1
ATOM 818 N N . ASN A 1 106 ? 4.574 96.188 37.469 1 80.19 106 ASN A N 1
ATOM 819 C CA . ASN A 1 106 ? 5.605 95.375 38.125 1 80.19 106 ASN A CA 1
ATOM 820 C C . ASN A 1 106 ? 5.527 95.5 39.656 1 80.19 106 ASN A C 1
ATOM 822 O O . ASN A 1 106 ? 6.461 96 40.281 1 80.19 106 ASN A O 1
ATOM 826 N N . ASP A 1 107 ? 4.457 95.125 40.25 1 82.88 107 ASP A N 1
ATOM 827 C CA . ASP A 1 107 ? 4.305 95.125 41.688 1 82.88 107 ASP A CA 1
ATOM 828 C C . ASP A 1 107 ? 3.881 93.75 42.188 1 82.88 107 ASP A C 1
ATOM 830 O O . ASP A 1 107 ? 4.055 92.75 41.469 1 82.88 107 ASP A O 1
ATOM 834 N N . GLU A 1 108 ? 3.418 93.75 43.469 1 85 108 GLU A N 1
ATOM 835 C CA . GLU A 1 108 ? 3.051 92.438 44.062 1 85 108 GLU A CA 1
ATOM 836 C C . GLU A 1 108 ? 1.951 91.75 43.25 1 85 108 GLU A C 1
ATOM 838 O O . GLU A 1 108 ? 2.018 90.562 43 1 85 108 GLU A O 1
ATOM 843 N N . ILE A 1 109 ? 1.004 92.375 42.719 1 88.25 109 ILE A N 1
ATOM 844 C CA . ILE A 1 109 ? -0.098 91.812 41.938 1 88.25 109 ILE A CA 1
ATOM 845 C C . ILE A 1 109 ? 0.409 91.375 40.562 1 88.25 109 ILE A C 1
ATOM 847 O O . ILE A 1 109 ? -0.001 90.375 40.062 1 88.25 109 ILE A O 1
ATOM 851 N N . GLY A 1 110 ? 1.252 92.188 40 1 88.69 110 GLY A N 1
ATOM 852 C CA . GLY A 1 110 ? 1.869 91.875 38.75 1 88.69 110 GLY A CA 1
ATOM 853 C C . GLY A 1 110 ? 2.686 90.562 38.812 1 88.69 110 GLY A C 1
ATOM 854 O O . GLY A 1 110 ? 2.611 89.75 37.938 1 88.69 110 GLY A O 1
ATOM 855 N N . ALA A 1 111 ? 3.434 90.375 39.938 1 89.25 111 ALA A N 1
ATOM 856 C CA . ALA A 1 111 ? 4.238 89.188 40.125 1 89.25 111 ALA A CA 1
ATOM 857 C C . ALA A 1 111 ? 3.35 87.938 40.25 1 89.25 111 ALA A C 1
ATOM 859 O O . ALA A 1 111 ? 3.656 86.938 39.719 1 89.25 111 ALA A O 1
ATOM 860 N N . ILE A 1 112 ? 2.289 88 40.938 1 92.19 112 ILE A N 1
ATOM 861 C CA . ILE A 1 112 ? 1.324 86.938 41.094 1 92.19 112 ILE A CA 1
ATOM 862 C C . ILE A 1 112 ? 0.774 86.5 39.719 1 92.19 112 ILE A C 1
ATOM 864 O O . ILE A 1 112 ? 0.705 85.375 39.375 1 92.19 112 ILE A O 1
ATOM 868 N N . SER A 1 113 ? 0.386 87.562 38.969 1 93.44 113 SER A N 1
ATOM 869 C CA . SER A 1 113 ? -0.18 87.312 37.656 1 93.44 113 SER A CA 1
ATOM 870 C C . SER A 1 113 ? 0.804 86.562 36.75 1 93.44 113 SER A C 1
ATOM 872 O O . SER A 1 113 ? 0.422 85.625 36.031 1 93.44 113 SER A O 1
ATOM 874 N N . LYS A 1 114 ? 2.053 86.938 36.781 1 93.44 114 LYS A N 1
ATOM 875 C CA . LYS A 1 114 ? 3.084 86.312 35.969 1 93.44 114 LYS A CA 1
ATOM 876 C C . LYS A 1 114 ? 3.273 84.812 36.344 1 93.44 114 LYS A C 1
ATOM 878 O O . LYS A 1 114 ? 3.348 84 35.5 1 93.44 114 LYS A O 1
ATOM 883 N N . GLU A 1 115 ? 3.279 84.562 37.625 1 93.44 115 GLU A N 1
ATOM 884 C CA . GLU A 1 115 ? 3.471 83.188 38.094 1 93.44 115 GLU A CA 1
ATOM 885 C C . GLU A 1 115 ? 2.262 82.312 37.781 1 93.44 115 GLU A C 1
ATOM 887 O O . GLU A 1 115 ? 2.412 81.188 37.438 1 93.44 115 GLU A O 1
ATOM 892 N N . LEU A 1 116 ? 1.126 82.812 37.875 1 94 116 LEU A N 1
ATOM 893 C CA . LEU A 1 116 ? -0.085 82.062 37.562 1 94 116 LEU A CA 1
ATOM 894 C C . LEU A 1 116 ? -0.159 81.75 36.062 1 94 116 LEU A C 1
ATOM 896 O O . LEU A 1 116 ? -0.624 80.688 35.656 1 94 116 LEU A O 1
ATOM 900 N N . ASN A 1 117 ? 0.304 82.75 35.25 1 94.19 117 ASN A N 1
ATOM 901 C CA . ASN A 1 117 ? 0.385 82.5 33.812 1 94.19 117 ASN A CA 1
ATOM 902 C C . ASN A 1 117 ? 1.357 81.375 33.5 1 94.19 117 ASN A C 1
ATOM 904 O O . ASN A 1 117 ? 1.094 80.562 32.625 1 94.19 117 ASN A O 1
ATOM 908 N N . THR A 1 118 ? 2.414 81.312 34.219 1 94.38 118 THR A N 1
ATOM 909 C CA . THR A 1 118 ? 3.381 80.25 34.062 1 94.38 118 THR A CA 1
ATOM 910 C C . THR A 1 118 ? 2.771 78.875 34.438 1 94.38 118 THR A C 1
ATOM 912 O O . THR A 1 118 ? 2.918 77.938 33.719 1 94.38 118 THR A O 1
ATOM 915 N N . ALA A 1 119 ? 2.113 78.875 35.5 1 93.38 119 ALA A N 1
ATOM 916 C CA . ALA A 1 119 ? 1.435 77.688 35.938 1 93.38 119 ALA A CA 1
ATOM 917 C C . ALA A 1 119 ? 0.394 77.188 34.938 1 93.38 119 ALA A C 1
ATOM 919 O O . ALA A 1 119 ? 0.287 76 34.625 1 93.38 119 ALA A O 1
ATOM 920 N N . GLN A 1 120 ? -0.415 78.125 34.469 1 94.56 120 GLN A N 1
ATOM 921 C CA . GLN A 1 120 ? -1.418 77.875 33.469 1 94.56 120 GLN A CA 1
ATOM 922 C C . GLN A 1 120 ? -0.773 77.25 32.219 1 94.56 120 GLN A C 1
ATOM 924 O O . GLN A 1 120 ? -1.293 76.312 31.641 1 94.56 120 GLN A O 1
ATOM 929 N N . LYS A 1 121 ? 0.363 77.812 31.828 1 94.31 121 LYS A N 1
ATOM 930 C CA . LYS A 1 121 ? 1.081 77.312 30.672 1 94.31 121 LYS A CA 1
ATOM 931 C C . LYS A 1 121 ? 1.538 75.875 30.891 1 94.31 121 LYS A C 1
ATOM 933 O O . LYS A 1 121 ? 1.411 75 30 1 94.31 121 LYS A O 1
ATOM 938 N N . ASN A 1 122 ? 2.023 75.562 32.031 1 92.94 122 ASN A N 1
ATOM 939 C CA . ASN A 1 122 ? 2.455 74.188 32.375 1 92.94 122 ASN A CA 1
ATOM 940 C C . ASN A 1 122 ? 1.299 73.188 32.312 1 92.94 122 ASN A C 1
ATOM 942 O O . ASN A 1 122 ? 1.456 72.125 31.797 1 92.94 122 ASN A O 1
ATOM 946 N N . ILE A 1 123 ? 0.181 73.562 32.688 1 93.44 123 ILE A N 1
ATOM 947 C CA . ILE A 1 123 ? -0.991 72.688 32.719 1 93.44 123 ILE A CA 1
ATOM 948 C C . ILE A 1 123 ? -1.521 72.5 31.297 1 93.44 123 ILE A C 1
ATOM 950 O O . ILE A 1 123 ? -1.93 71.375 30.906 1 93.44 123 ILE A O 1
ATOM 954 N N . ARG A 1 124 ? -1.5 73.625 30.578 1 94.12 124 ARG A N 1
ATOM 955 C CA . ARG A 1 124 ? -1.913 73.562 29.172 1 94.12 124 ARG A CA 1
ATOM 956 C C . ARG A 1 124 ? -1.05 72.562 28.422 1 94.12 124 ARG A C 1
ATOM 958 O O . ARG A 1 124 ? -1.565 71.688 27.656 1 94.12 124 ARG A O 1
ATOM 965 N N . GLU A 1 125 ? 0.216 72.562 28.688 1 92.62 125 GLU A N 1
ATOM 966 C CA . GLU A 1 125 ? 1.14 71.625 28.047 1 92.62 125 GLU A CA 1
ATOM 967 C C . GLU A 1 125 ? 0.875 70.188 28.5 1 92.62 125 GLU A C 1
ATOM 969 O O . GLU A 1 125 ? 0.914 69.25 27.688 1 92.62 125 GLU A O 1
ATOM 974 N N . LEU A 1 126 ? 0.602 70 29.703 1 92.25 126 LEU A N 1
ATOM 975 C CA . LEU A 1 126 ? 0.266 68.688 30.234 1 92.25 126 LEU A CA 1
ATOM 976 C C . LEU A 1 126 ? -0.983 68.125 29.562 1 92.25 126 LEU A C 1
ATOM 978 O O . LEU A 1 126 ? -0.98 66.938 29.078 1 92.25 126 LEU A O 1
ATOM 982 N N . ILE A 1 127 ? -2.014 68.938 29.5 1 93.25 127 ILE A N 1
ATOM 983 C CA . ILE A 1 127 ? -3.289 68.5 28.922 1 93.25 127 ILE A CA 1
ATOM 984 C C . ILE A 1 127 ? -3.109 68.125 27.453 1 93.25 127 ILE A C 1
ATOM 986 O O . ILE A 1 127 ? -3.629 67.125 26.969 1 93.25 127 ILE A O 1
ATOM 990 N N . SER A 1 128 ? -2.297 69 26.781 1 93.69 128 SER A N 1
ATOM 991 C CA . SER A 1 128 ? -2.045 68.75 25.375 1 93.69 128 SER A CA 1
ATOM 992 C C . SER A 1 128 ? -1.318 67.438 25.156 1 93.69 128 SER A C 1
ATOM 994 O O . SER A 1 128 ? -1.656 66.688 24.234 1 93.69 128 SER A O 1
ATOM 996 N N . THR A 1 129 ? -0.406 67.062 25.953 1 92.88 129 THR A N 1
ATOM 997 C CA . THR A 1 129 ? 0.35 65.875 25.844 1 92.88 129 THR A CA 1
ATOM 998 C C . THR A 1 129 ? -0.543 64.625 26.125 1 92.88 129 THR A C 1
ATOM 1000 O O . THR A 1 129 ? -0.478 63.625 25.422 1 92.88 129 THR A O 1
ATOM 1003 N N . ILE A 1 130 ? -1.358 64.75 27.094 1 93.19 130 ILE A N 1
ATOM 1004 C CA . ILE A 1 130 ? -2.268 63.688 27.453 1 93.19 130 ILE A CA 1
ATOM 1005 C C . ILE A 1 130 ? -3.242 63.438 26.297 1 93.19 130 ILE A C 1
ATOM 1007 O O . ILE A 1 130 ? -3.549 62.281 25.984 1 93.19 130 ILE A O 1
ATOM 1011 N N . LEU A 1 131 ? -3.727 64.5 25.734 1 92.81 131 LEU A N 1
ATOM 1012 C CA . LEU A 1 131 ? -4.641 64.375 24.609 1 92.81 131 LEU A CA 1
ATOM 1013 C C . LEU A 1 131 ? -3.969 63.625 23.453 1 92.81 131 LEU A C 1
ATOM 1015 O O . LEU A 1 131 ? -4.57 62.75 22.844 1 92.81 131 LEU A O 1
ATOM 1019 N N . ASN A 1 132 ? -2.709 63.906 23.188 1 94.38 132 ASN A N 1
ATOM 1020 C CA . ASN A 1 132 ? -1.954 63.25 22.141 1 94.38 132 ASN A CA 1
ATOM 1021 C C . ASN A 1 132 ? -1.728 61.781 22.453 1 94.38 132 ASN A C 1
ATOM 1023 O O . ASN A 1 132 ? -1.918 60.906 21.594 1 94.38 132 ASN A O 1
ATOM 1027 N N . GLU A 1 133 ? -1.342 61.531 23.641 1 93.75 133 GLU A N 1
ATOM 1028 C CA . GLU A 1 133 ? -1.083 60.156 24.047 1 93.75 133 GLU A CA 1
ATOM 1029 C C . GLU A 1 133 ? -2.369 59.344 24.047 1 93.75 133 GLU A C 1
ATOM 1031 O O . GLU A 1 133 ? -2.35 58.125 23.734 1 93.75 133 GLU A O 1
ATOM 1036 N N . SER A 1 134 ? -3.473 59.875 24.438 1 94.31 134 SER A N 1
ATOM 1037 C CA . SER A 1 134 ? -4.762 59.188 24.406 1 94.31 134 SER A CA 1
ATOM 1038 C C . SER A 1 134 ? -5.141 58.812 22.984 1 94.31 134 SER A C 1
ATOM 1040 O O . SER A 1 134 ? -5.672 57.719 22.75 1 94.31 134 SER A O 1
ATOM 1042 N N . CYS A 1 135 ? -4.789 59.656 22.016 1 93.81 135 CYS A N 1
ATOM 1043 C CA . CYS A 1 135 ? -5.027 59.375 20.609 1 93.81 135 CYS A CA 1
ATOM 1044 C C . CYS A 1 135 ? -4.152 58.219 20.125 1 93.81 135 CYS A C 1
ATOM 1046 O O . CYS A 1 135 ? -4.617 57.344 19.406 1 93.81 135 CYS A O 1
ATOM 1048 N N . ASN A 1 136 ? -2.955 58.219 20.594 1 94.19 136 ASN A N 1
ATOM 1049 C CA . ASN A 1 136 ? -2.039 57.125 20.234 1 94.19 136 ASN A CA 1
ATOM 1050 C C . ASN A 1 136 ? -2.508 55.781 20.797 1 94.19 136 ASN A C 1
ATOM 1052 O O . ASN A 1 136 ? -2.465 54.781 20.109 1 94.19 136 ASN A O 1
ATOM 1056 N N . ILE A 1 137 ? -2.945 55.812 22.016 1 94.75 137 ILE A N 1
ATOM 1057 C CA . ILE A 1 137 ? -3.439 54.594 22.641 1 94.75 137 ILE A CA 1
ATOM 1058 C C . ILE A 1 137 ? -4.66 54.094 21.891 1 94.75 137 ILE A C 1
ATOM 1060 O O . ILE A 1 137 ? -4.801 52.875 21.672 1 94.75 137 ILE A O 1
ATOM 1064 N N . SER A 1 138 ? -5.527 54.969 21.516 1 94.44 138 SER A N 1
ATOM 1065 C CA . SER A 1 138 ? -6.715 54.594 20.75 1 94.44 138 SER A CA 1
ATOM 1066 C C . SER A 1 138 ? -6.34 53.938 19.422 1 94.44 138 SER A C 1
ATOM 1068 O O . SER A 1 138 ? -6.922 52.938 19.031 1 94.44 138 SER A O 1
ATOM 1070 N N . SER A 1 139 ? -5.383 54.469 18.703 1 94.19 139 SER A N 1
ATOM 1071 C CA . SER A 1 139 ? -4.914 53.938 17.438 1 94.19 139 SER A CA 1
ATOM 1072 C C . SER A 1 139 ? -4.301 52.531 17.625 1 94.19 139 SER A C 1
ATOM 1074 O O . SER A 1 139 ? -4.559 51.625 16.844 1 94.19 139 SER A O 1
ATOM 1076 N N . LEU A 1 140 ? -3.523 52.406 18.641 1 92.69 140 LEU A N 1
ATOM 1077 C CA . LEU A 1 140 ? -2.896 51.125 18.922 1 92.69 140 LEU A CA 1
ATOM 1078 C C . LEU A 1 140 ? -3.947 50.062 19.25 1 92.69 140 LEU A C 1
ATOM 1080 O O . LEU A 1 140 ? -3.812 48.906 18.859 1 92.69 140 LEU A O 1
ATOM 1084 N N . SER A 1 141 ? -4.945 50.469 20.031 1 94.62 141 SER A N 1
ATOM 1085 C CA . SER A 1 141 ? -6.027 49.531 20.375 1 94.62 141 SER A CA 1
ATOM 1086 C C . SER A 1 141 ? -6.742 49.031 19.125 1 94.62 141 SER A C 1
ATOM 1088 O O . SER A 1 141 ? -7.102 47.844 19.031 1 94.62 141 SER A O 1
ATOM 1090 N N . GLU A 1 142 ? -6.938 49.906 18.156 1 93.38 142 GLU A N 1
ATOM 1091 C CA . GLU A 1 142 ? -7.566 49.531 16.891 1 93.38 142 GLU A CA 1
ATOM 1092 C C . GLU A 1 142 ? -6.684 48.562 16.109 1 93.38 142 GLU A C 1
ATOM 1094 O O . GLU A 1 142 ? -7.18 47.562 15.539 1 93.38 142 GLU A O 1
ATOM 1099 N N . GLU A 1 143 ? -5.453 48.844 16.141 1 92.06 143 GLU A N 1
ATOM 1100 C CA . GLU A 1 143 ? -4.508 47.969 15.453 1 92.06 143 GLU A CA 1
ATOM 1101 C C . GLU A 1 143 ? -4.461 46.594 16.094 1 92.06 143 GLU A C 1
ATOM 1103 O O . GLU A 1 143 ? -4.395 45.562 15.406 1 92.06 143 GLU A O 1
ATOM 1108 N N . LEU A 1 144 ? -4.457 46.562 17.391 1 93.38 144 LEU A N 1
ATOM 1109 C CA . LEU A 1 144 ? -4.449 45.312 18.109 1 93.38 144 LEU A CA 1
ATOM 1110 C C . LEU A 1 144 ? -5.707 44.5 17.812 1 93.38 144 LEU A C 1
ATOM 1112 O O . LEU A 1 144 ? -5.633 43.281 17.594 1 93.38 144 LEU A O 1
ATOM 1116 N N . SER A 1 145 ? -6.789 45.156 17.781 1 94.12 145 SER A N 1
ATOM 1117 C CA . SER A 1 145 ? -8.047 44.5 17.453 1 94.12 145 SER A CA 1
ATOM 1118 C C . SER A 1 145 ? -8 43.875 16.062 1 94.12 145 SER A C 1
ATOM 1120 O O . SER A 1 145 ? -8.461 42.75 15.867 1 94.12 145 SER A O 1
ATOM 1122 N N . ALA A 1 146 ? -7.43 44.562 15.125 1 93.38 146 ALA A N 1
ATOM 1123 C CA . ALA A 1 146 ? -7.281 44.031 13.766 1 93.38 146 ALA A CA 1
ATOM 1124 C C . ALA A 1 146 ? -6.355 42.812 13.742 1 93.38 146 ALA A C 1
ATOM 1126 O O . ALA A 1 146 ? -6.625 41.844 13.047 1 93.38 146 ALA A O 1
ATOM 1127 N N . SER A 1 147 ? -5.297 42.906 14.461 1 93.56 147 SER A N 1
ATOM 1128 C CA . SER A 1 147 ? -4.352 41.812 14.523 1 93.56 147 SER A CA 1
ATOM 1129 C C . SER A 1 147 ? -4.988 40.562 15.141 1 93.56 147 SER A C 1
ATOM 1131 O O . SER A 1 147 ? -4.738 39.438 14.695 1 93.56 147 SER A O 1
ATOM 1133 N N . VAL A 1 148 ? -5.766 40.719 16.203 1 95.31 148 VAL A N 1
ATOM 1134 C CA . VAL A 1 148 ? -6.465 39.625 16.844 1 95.31 148 VAL A CA 1
ATOM 1135 C C . VAL A 1 148 ? -7.406 38.938 15.852 1 95.31 148 VAL A C 1
ATOM 1137 O O . VAL A 1 148 ? -7.469 37.719 15.781 1 95.31 148 VAL A O 1
ATOM 1140 N N . GLU A 1 149 ? -8.102 39.75 15.086 1 94.06 149 GLU A N 1
ATOM 1141 C CA . GLU A 1 149 ? -9.016 39.188 14.086 1 94.06 149 GLU A CA 1
ATOM 1142 C C . GLU A 1 149 ? -8.258 38.406 13.023 1 94.06 149 GLU A C 1
ATOM 1144 O O . GLU A 1 149 ? -8.688 37.312 12.641 1 94.06 149 GLU A O 1
ATOM 1149 N N . GLU A 1 150 ? -7.184 38.938 12.648 1 94.12 150 GLU A N 1
ATOM 1150 C CA . GLU A 1 150 ? -6.379 38.281 11.625 1 94.12 150 GLU A CA 1
ATOM 1151 C C . GLU A 1 150 ? -5.812 36.938 12.125 1 94.12 150 GLU A C 1
ATOM 1153 O O . GLU A 1 150 ? -5.969 35.906 11.477 1 94.12 150 GLU A O 1
ATOM 1158 N N . VAL A 1 151 ? -5.195 36.938 13.25 1 95.19 151 VAL A N 1
ATOM 1159 C CA . VAL A 1 151 ? -4.578 35.75 13.789 1 95.19 151 VAL A CA 1
ATOM 1160 C C . VAL A 1 151 ? -5.652 34.719 14.102 1 95.19 151 VAL A C 1
ATOM 1162 O O . VAL A 1 151 ? -5.461 33.5 13.852 1 95.19 151 VAL A O 1
ATOM 1165 N N . SER A 1 152 ? -6.73 35.156 14.625 1 95.56 152 SER A N 1
ATOM 1166 C CA . SER A 1 152 ? -7.816 34.25 14.938 1 95.56 152 SER A CA 1
ATOM 1167 C C . SER A 1 152 ? -8.32 33.531 13.688 1 95.56 152 SER A C 1
ATOM 1169 O O . SER A 1 152 ? -8.57 32.344 13.703 1 95.56 152 SER A O 1
ATOM 1171 N N . ALA A 1 153 ? -8.492 34.25 12.609 1 95.31 153 ALA A N 1
ATOM 1172 C CA . ALA A 1 153 ? -8.922 33.656 11.344 1 95.31 153 ALA A CA 1
ATOM 1173 C C . ALA A 1 153 ? -7.906 32.625 10.844 1 95.31 153 ALA A C 1
ATOM 1175 O O . ALA A 1 153 ? -8.281 31.547 10.359 1 95.31 153 ALA A O 1
ATOM 1176 N N . LYS A 1 154 ? -6.711 32.938 10.93 1 95.44 154 LYS A N 1
ATOM 1177 C CA . LYS A 1 154 ? -5.645 32.062 10.492 1 95.44 154 LYS A CA 1
ATOM 1178 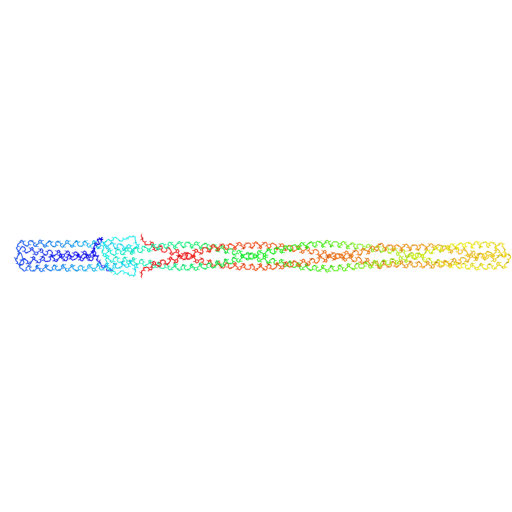C C . LYS A 1 154 ? -5.578 30.812 11.359 1 95.44 154 LYS A C 1
ATOM 1180 O O . LYS A 1 154 ? -5.367 29.703 10.859 1 95.44 154 LYS A O 1
ATOM 1185 N N . LEU A 1 155 ? -5.742 30.984 12.648 1 95.38 155 LEU A N 1
ATOM 1186 C CA . LEU A 1 155 ? -5.766 29.844 13.555 1 95.38 155 LEU A CA 1
ATOM 1187 C C . LEU A 1 155 ? -6.934 28.922 13.234 1 95.38 155 LEU A C 1
ATOM 1189 O O . LEU A 1 155 ? -6.805 27.703 13.328 1 95.38 155 LEU A O 1
ATOM 1193 N N . ASP A 1 156 ? -8.023 29.484 12.82 1 95.62 156 ASP A N 1
ATOM 1194 C CA . ASP A 1 156 ? -9.172 28.672 12.414 1 95.62 156 ASP A CA 1
ATOM 1195 C C . ASP A 1 156 ? -8.836 27.844 11.18 1 95.62 156 ASP A C 1
ATOM 1197 O O . ASP A 1 156 ? -9.211 26.672 11.102 1 95.62 156 ASP A O 1
ATOM 1201 N N . GLU A 1 157 ? -8.188 28.438 10.281 1 95.88 157 GLU A N 1
ATOM 1202 C CA . GLU A 1 157 ? -7.789 27.719 9.078 1 95.88 157 GLU A CA 1
ATOM 1203 C C . GLU A 1 157 ? -6.82 26.594 9.398 1 95.88 157 GLU A C 1
ATOM 1205 O O . GLU A 1 157 ? -6.922 25.5 8.836 1 95.88 157 GLU A O 1
ATOM 1210 N N . VAL A 1 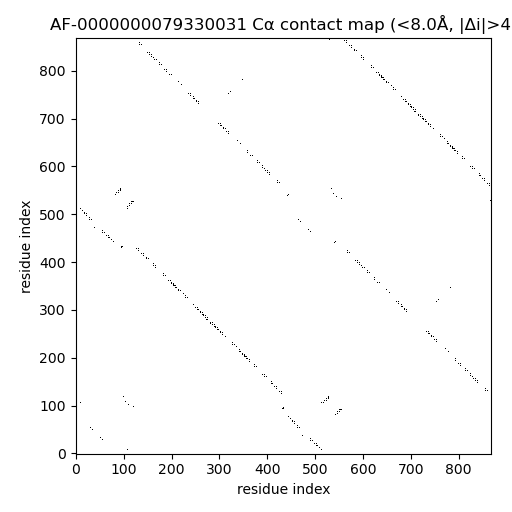158 ? -5.902 26.812 10.234 1 96.31 158 VAL A N 1
ATOM 1211 C CA . VAL A 1 158 ? -4.949 25.797 10.648 1 96.31 158 VAL A CA 1
ATOM 1212 C C . VAL A 1 158 ? -5.688 24.641 11.32 1 96.31 158 VAL A C 1
ATOM 1214 O O . VAL A 1 158 ? -5.387 23.469 11.078 1 96.31 158 VAL A O 1
ATOM 1217 N N . ASP A 1 159 ? -6.613 25 12.172 1 96.38 159 ASP A N 1
ATOM 1218 C CA . ASP A 1 159 ? -7.418 23.984 12.852 1 96.38 159 ASP A CA 1
ATOM 1219 C C . ASP A 1 159 ? -8.141 23.094 11.844 1 96.38 159 ASP A C 1
ATOM 1221 O O . ASP A 1 159 ? -8.094 21.859 11.953 1 96.38 159 ASP A O 1
ATOM 1225 N N . ASN A 1 160 ? -8.75 23.672 10.859 1 96.38 160 ASN A N 1
ATOM 1226 C CA . ASN A 1 160 ? -9.469 22.922 9.828 1 96.38 160 ASN A CA 1
ATOM 1227 C C . ASN A 1 160 ? -8.523 22.031 9.023 1 96.38 160 ASN A C 1
ATOM 1229 O O . ASN A 1 160 ? -8.844 20.875 8.758 1 96.38 160 ASN A O 1
ATOM 1233 N N . SER A 1 161 ? -7.449 22.594 8.656 1 96.31 161 SER A N 1
ATOM 1234 C CA . SER A 1 161 ? -6.465 21.828 7.898 1 96.31 161 SER A CA 1
ATOM 1235 C C . SER A 1 161 ? -5.949 20.641 8.711 1 96.31 161 SER A C 1
ATOM 1237 O O . SER A 1 161 ? -5.758 19.547 8.172 1 96.31 161 SER A O 1
ATOM 1239 N N . SER A 1 162 ? -5.688 20.844 9.953 1 96.19 162 SER A N 1
ATOM 1240 C CA . SER A 1 162 ? -5.219 19.781 10.828 1 96.19 162 SER A CA 1
ATOM 1241 C C . SER A 1 162 ? -6.266 18.688 10.969 1 96.19 162 SER A C 1
ATOM 1243 O O . SER A 1 162 ? -5.93 17.5 10.953 1 96.19 162 SER A O 1
ATOM 1245 N N . LYS A 1 163 ? -7.512 19.078 11.102 1 95 163 LYS A N 1
ATOM 1246 C CA . LYS A 1 163 ? -8.602 18.109 11.164 1 95 163 LYS A CA 1
ATOM 1247 C C . LYS A 1 163 ? -8.688 17.297 9.883 1 95 163 LYS A C 1
ATOM 1249 O O . LYS A 1 163 ? -8.906 16.078 9.922 1 95 163 LYS A O 1
ATOM 1254 N N . ASP A 1 164 ? -8.5 17.938 8.812 1 95.81 164 ASP A N 1
ATOM 1255 C CA . ASP A 1 164 ? -8.5 17.25 7.52 1 95.81 164 ASP A CA 1
ATOM 1256 C C . ASP A 1 164 ? -7.367 16.234 7.438 1 95.81 164 ASP A C 1
ATOM 1258 O O . ASP A 1 164 ? -7.559 15.125 6.922 1 95.81 164 ASP A O 1
ATOM 1262 N N . ILE A 1 165 ? -6.246 16.562 7.891 1 94.88 165 ILE A N 1
ATOM 1263 C CA . ILE A 1 165 ? -5.109 15.648 7.898 1 94.88 165 ILE A CA 1
ATOM 1264 C C . ILE A 1 165 ? -5.438 14.43 8.758 1 94.88 165 ILE A C 1
ATOM 1266 O O . ILE A 1 165 ? -5.184 13.297 8.352 1 94.88 165 ILE A O 1
ATOM 1270 N N . ASN A 1 166 ? -5.977 14.711 9.906 1 95.75 166 ASN A N 1
ATOM 1271 C CA . ASN A 1 166 ? -6.336 13.609 10.797 1 95.75 166 ASN A CA 1
ATOM 1272 C C . ASN A 1 166 ? -7.324 12.656 10.133 1 95.75 166 ASN A C 1
ATOM 1274 O O . ASN A 1 166 ? -7.191 11.438 10.242 1 95.75 166 ASN A O 1
ATOM 1278 N N . MET A 1 167 ? -8.328 13.156 9.477 1 94.56 167 MET A N 1
ATOM 1279 C CA . MET A 1 167 ? -9.297 12.336 8.742 1 94.56 167 MET A CA 1
ATOM 1280 C C . MET A 1 167 ? -8.609 11.539 7.641 1 94.56 167 MET A C 1
ATOM 1282 O O . MET A 1 167 ? -8.898 10.352 7.453 1 94.56 167 MET A O 1
ATOM 1286 N N . THR A 1 168 ? -7.766 12.195 6.941 1 94.5 168 THR A N 1
ATOM 1287 C CA . THR A 1 168 ? -7.008 11.555 5.879 1 94.5 168 THR A CA 1
ATOM 1288 C C . THR A 1 168 ? -6.172 10.398 6.43 1 94.5 168 THR A C 1
ATOM 1290 O O . THR A 1 168 ? -6.102 9.328 5.824 1 94.5 168 THR A O 1
ATOM 1293 N N . MET A 1 169 ? -5.543 10.617 7.57 1 94.62 169 MET A N 1
ATOM 1294 C CA . MET A 1 169 ? -4.719 9.586 8.188 1 94.62 169 MET A CA 1
ATOM 1295 C C . MET A 1 169 ? -5.57 8.391 8.609 1 94.62 169 MET A C 1
ATOM 1297 O O . MET A 1 169 ? -5.145 7.238 8.477 1 94.62 169 MET A O 1
ATOM 1301 N N . THR A 1 170 ? -6.738 8.633 9.078 1 93.5 170 THR A N 1
ATOM 1302 C CA . THR A 1 170 ? -7.656 7.551 9.43 1 93.5 170 THR A CA 1
ATOM 1303 C C . THR A 1 170 ? -8.016 6.727 8.195 1 93.5 170 THR A C 1
ATOM 1305 O O . THR A 1 170 ? -8 5.496 8.234 1 93.5 170 THR A O 1
ATOM 1308 N N . GLU A 1 171 ? -8.281 7.367 7.113 1 93.19 171 GLU A N 1
ATOM 1309 C CA . GLU A 1 171 ? -8.602 6.699 5.855 1 93.19 171 GLU A CA 1
ATOM 1310 C C . GLU A 1 171 ? -7.41 5.887 5.348 1 93.19 171 GLU A C 1
ATOM 1312 O O . GLU A 1 171 ? -7.574 4.75 4.906 1 93.19 171 GLU A O 1
ATOM 1317 N N . THR A 1 172 ? -6.281 6.426 5.406 1 93.06 172 THR A N 1
ATOM 1318 C CA . THR A 1 172 ? -5.074 5.75 4.941 1 93.06 172 THR A CA 1
ATOM 1319 C C . THR A 1 172 ? -4.789 4.512 5.789 1 93.06 172 THR A C 1
ATOM 1321 O O . THR A 1 172 ? -4.379 3.475 5.262 1 93.06 172 THR A O 1
ATOM 1324 N N . SER A 1 173 ? -4.953 4.652 7.059 1 93.94 173 SER A N 1
ATOM 1325 C CA . SER A 1 173 ? -4.781 3.504 7.945 1 93.94 173 SER A CA 1
ATOM 1326 C C . SER A 1 173 ? -5.719 2.363 7.559 1 93.94 173 SER A C 1
ATOM 1328 O O . SER A 1 173 ? -5.305 1.203 7.508 1 93.94 173 SER A O 1
ATOM 1330 N N . ALA A 1 174 ? -6.949 2.654 7.281 1 93.31 174 ALA A N 1
ATOM 1331 C CA . ALA A 1 174 ? -7.926 1.651 6.855 1 93.31 174 ALA A CA 1
ATOM 1332 C C . ALA A 1 174 ? -7.504 1.004 5.539 1 93.31 174 ALA A C 1
ATOM 1334 O O . ALA A 1 174 ? -7.59 -0.217 5.387 1 93.31 174 ALA A O 1
ATOM 1335 N N . THR A 1 175 ? -7.059 1.818 4.652 1 92.81 175 THR A N 1
ATOM 1336 C CA . THR A 1 175 ? -6.602 1.327 3.355 1 92.81 175 THR A CA 1
ATOM 1337 C C . THR A 1 175 ? -5.395 0.409 3.523 1 92.81 175 THR A C 1
ATOM 1339 O O . THR A 1 175 ? -5.309 -0.636 2.875 1 92.81 175 THR A O 1
ATOM 1342 N N . ALA A 1 176 ? -4.453 0.757 4.371 1 91.19 176 ALA A N 1
ATOM 1343 C CA . ALA A 1 176 ? -3.283 -0.073 4.645 1 91.19 176 ALA A CA 1
ATOM 1344 C C . ALA A 1 176 ? -3.693 -1.433 5.203 1 91.19 176 ALA A C 1
ATOM 1346 O O . ALA A 1 176 ? -3.117 -2.459 4.84 1 91.19 176 ALA A O 1
ATOM 1347 N N . GLN A 1 177 ? -4.672 -1.439 6.031 1 92 177 GLN A N 1
ATOM 1348 C CA . GLN A 1 177 ? -5.18 -2.695 6.578 1 92 177 GLN A CA 1
ATOM 1349 C C . GLN A 1 177 ? -5.801 -3.561 5.484 1 92 177 GLN A C 1
ATOM 1351 O O . GLN A 1 177 ? -5.633 -4.781 5.484 1 92 177 GLN A O 1
ATOM 1356 N N . GLU A 1 178 ? -6.488 -2.953 4.605 1 92.69 178 GLU A N 1
ATOM 1357 C CA . GLU A 1 178 ? -7.07 -3.67 3.477 1 92.69 178 GLU A CA 1
ATOM 1358 C C . GLU A 1 178 ? -5.984 -4.297 2.605 1 92.69 178 GLU A C 1
ATOM 1360 O O . GLU A 1 178 ? -6.102 -5.453 2.195 1 92.69 178 GLU A O 1
ATOM 1365 N N . ILE A 1 179 ? -4.969 -3.559 2.334 1 93 179 ILE A N 1
ATOM 1366 C CA . ILE A 1 179 ? -3.857 -4.07 1.536 1 93 179 ILE A CA 1
ATOM 1367 C C . ILE A 1 179 ? -3.197 -5.238 2.262 1 93 179 ILE A C 1
ATOM 1369 O O . ILE A 1 179 ? -2.859 -6.25 1.644 1 93 179 ILE A O 1
ATOM 1373 N N . ALA A 1 180 ? -3.01 -5.07 3.541 1 93.38 180 ALA A N 1
ATOM 1374 C CA . ALA A 1 180 ? -2.406 -6.137 4.336 1 93.38 180 ALA A CA 1
ATOM 1375 C C . ALA A 1 180 ? -3.213 -7.43 4.227 1 93.38 180 ALA A C 1
ATOM 1377 O O . ALA A 1 180 ? -2.646 -8.508 4.059 1 93.38 180 ALA A O 1
ATOM 1378 N N . ALA A 1 181 ? -4.516 -7.363 4.281 1 94.12 181 ALA A N 1
ATOM 1379 C CA . ALA A 1 181 ? -5.391 -8.523 4.145 1 94.12 181 ALA A CA 1
ATOM 1380 C C . ALA A 1 181 ? -5.262 -9.148 2.756 1 94.12 181 ALA A C 1
ATOM 1382 O O . ALA A 1 181 ? -5.211 -10.367 2.619 1 94.12 181 ALA A O 1
ATOM 1383 N N . SER A 1 182 ? -5.246 -8.328 1.785 1 94.56 182 SER A N 1
ATOM 1384 C CA . SER A 1 182 ? -5.102 -8.789 0.407 1 94.56 182 SER A CA 1
ATOM 1385 C C . SER A 1 182 ? -3.773 -9.516 0.205 1 94.56 182 SER A C 1
ATOM 1387 O O . SER A 1 182 ? -3.721 -10.539 -0.474 1 94.56 182 SER A O 1
ATOM 1389 N N . ILE A 1 183 ? -2.742 -9.031 0.803 1 93.94 183 ILE A N 1
ATOM 1390 C CA . ILE A 1 183 ? -1.415 -9.633 0.688 1 93.94 183 ILE A CA 1
ATOM 1391 C C . ILE A 1 183 ? -1.403 -10.992 1.371 1 93.94 183 ILE A C 1
ATOM 1393 O O . ILE A 1 183 ? -0.74 -11.922 0.904 1 93.94 183 ILE A O 1
ATOM 1397 N N . GLU A 1 184 ? -2.111 -11.133 2.41 1 94 184 GLU A N 1
ATOM 1398 C CA . GLU A 1 184 ? -2.244 -12.43 3.064 1 94 184 GLU A CA 1
ATOM 1399 C C . GLU A 1 184 ? -2.914 -13.445 2.145 1 94 184 GLU A C 1
ATOM 1401 O O . GLU A 1 184 ? -2.541 -14.625 2.133 1 94 184 GLU A O 1
ATOM 1406 N N . GLU A 1 185 ? -3.877 -12.992 1.421 1 94.75 185 GLU A N 1
ATOM 1407 C CA . GLU A 1 185 ? -4.539 -13.859 0.446 1 94.75 185 GLU A CA 1
ATOM 1408 C C . GLU A 1 185 ? -3.57 -14.305 -0.646 1 94.75 185 GLU A C 1
ATOM 1410 O O . GLU A 1 185 ? -3.555 -15.477 -1.03 1 94.75 185 GLU A O 1
ATOM 1415 N N . VAL A 1 186 ? -2.766 -13.398 -1.099 1 94.31 186 VAL A N 1
ATOM 1416 C CA . VAL A 1 186 ? -1.766 -13.727 -2.109 1 94.31 186 VAL A CA 1
ATOM 1417 C C . VAL A 1 186 ? -0.79 -14.766 -1.555 1 94.31 186 VAL A C 1
ATOM 1419 O O . VAL A 1 186 ? -0.455 -15.734 -2.234 1 94.31 186 VAL A O 1
ATOM 1422 N N . ASN A 1 187 ? -0.35 -14.547 -0.371 1 94.75 187 ASN A N 1
ATOM 1423 C CA . ASN A 1 187 ? 0.567 -15.477 0.271 1 94.75 187 ASN A CA 1
ATOM 1424 C C . ASN A 1 187 ? -0.034 -16.875 0.363 1 94.75 187 ASN A C 1
ATOM 1426 O O . ASN A 1 187 ? 0.644 -17.875 0.086 1 94.75 187 ASN A O 1
ATOM 1430 N N . SER A 1 188 ? -1.275 -17 0.716 1 95.88 188 SER A N 1
ATOM 1431 C CA . SER A 1 188 ? -1.973 -18.281 0.79 1 95.88 188 SER A CA 1
ATOM 1432 C C . SER A 1 188 ? -2.021 -18.953 -0.574 1 95.88 188 SER A C 1
ATOM 1434 O O . SER A 1 188 ? -1.808 -20.172 -0.678 1 95.88 188 SER A O 1
ATOM 1436 N N . ASN A 1 189 ? -2.297 -18.172 -1.553 1 95.81 189 ASN A N 1
ATOM 1437 C CA . ASN A 1 189 ? -2.322 -18.719 -2.91 1 95.81 189 ASN A CA 1
ATOM 1438 C C . ASN A 1 189 ? -0.949 -19.219 -3.338 1 95.81 189 ASN A C 1
ATOM 1440 O O . ASN A 1 189 ? -0.847 -20.234 -4.043 1 95.81 189 ASN A O 1
ATOM 1444 N N . MET A 1 190 ? 0.053 -18.547 -2.881 1 95.5 190 MET A N 1
ATOM 1445 C CA . MET A 1 190 ? 1.405 -18.969 -3.232 1 95.5 190 MET A CA 1
ATOM 1446 C C . MET A 1 190 ? 1.774 -20.266 -2.514 1 95.5 190 MET A C 1
ATOM 1448 O O . MET A 1 190 ? 2.479 -21.109 -3.068 1 95.5 190 MET A O 1
ATOM 1452 N N . GLU A 1 191 ? 1.306 -20.453 -1.327 1 94.56 191 GLU A N 1
ATOM 1453 C CA . GLU A 1 191 ? 1.493 -21.719 -0.624 1 94.56 191 GLU A CA 1
ATOM 1454 C C . GLU A 1 191 ? 0.811 -22.859 -1.361 1 94.56 191 GLU A C 1
ATOM 1456 O O . GLU A 1 191 ? 1.387 -23.938 -1.508 1 94.56 191 GLU A O 1
ATOM 1461 N N . ASN A 1 192 ? -0.369 -22.578 -1.804 1 95.62 192 ASN A N 1
ATOM 1462 C CA . ASN A 1 192 ? -1.094 -23.562 -2.594 1 95.62 192 ASN A CA 1
ATOM 1463 C C . ASN A 1 192 ? -0.369 -23.875 -3.898 1 95.62 192 ASN A C 1
ATOM 1465 O O . ASN A 1 192 ? -0.323 -25.031 -4.324 1 95.62 192 ASN A O 1
ATOM 1469 N N . LEU A 1 193 ? 0.158 -22.859 -4.5 1 94.88 193 LEU A N 1
ATOM 1470 C CA . LEU A 1 193 ? 0.912 -23.047 -5.734 1 94.88 193 LEU A CA 1
ATOM 1471 C C . LEU A 1 193 ? 2.133 -23.938 -5.5 1 94.88 193 LEU A C 1
ATOM 1473 O O . LEU A 1 193 ? 2.395 -24.859 -6.277 1 94.88 193 LEU A O 1
ATOM 1477 N N . ALA A 1 194 ? 2.84 -23.656 -4.441 1 94.88 194 ALA A N 1
ATOM 1478 C CA . ALA A 1 194 ? 4.008 -24.469 -4.094 1 94.88 194 ALA A CA 1
ATOM 1479 C C . ALA A 1 194 ? 3.619 -25.922 -3.84 1 94.88 194 ALA A C 1
ATOM 1481 O O . ALA A 1 194 ? 4.32 -26.844 -4.266 1 94.88 194 ALA A O 1
ATOM 1482 N N . ALA A 1 195 ? 2.516 -26.125 -3.184 1 95.38 195 ALA A N 1
ATOM 1483 C CA . ALA A 1 195 ? 2.02 -27.484 -2.92 1 95.38 195 ALA A CA 1
ATOM 1484 C C . ALA A 1 195 ? 1.663 -28.203 -4.219 1 95.38 195 ALA A C 1
ATOM 1486 O O . ALA A 1 195 ? 1.981 -29.375 -4.391 1 95.38 195 ALA A O 1
ATOM 1487 N N . LYS A 1 196 ? 0.996 -27.453 -5.074 1 95.12 196 LYS A N 1
ATOM 1488 C CA . LYS A 1 196 ? 0.634 -28.031 -6.371 1 95.12 196 LYS A CA 1
ATOM 1489 C C . LYS A 1 196 ? 1.877 -28.359 -7.188 1 95.12 196 LYS A C 1
ATOM 1491 O O . LYS A 1 196 ? 1.91 -29.375 -7.883 1 95.12 196 LYS A O 1
ATOM 1496 N N . ALA A 1 197 ? 2.871 -27.5 -7.133 1 95.25 197 ALA A N 1
ATOM 1497 C CA . ALA A 1 197 ? 4.133 -27.75 -7.816 1 95.25 197 ALA A CA 1
ATOM 1498 C C . ALA A 1 197 ? 4.812 -29 -7.273 1 95.25 197 ALA A C 1
ATOM 1500 O O . ALA A 1 197 ? 5.348 -29.812 -8.039 1 95.25 197 ALA A O 1
ATOM 1501 N N . SER A 1 198 ? 4.773 -29.234 -6.012 1 96.12 198 SER A N 1
ATOM 1502 C CA . SER A 1 198 ? 5.344 -30.422 -5.391 1 96.12 198 SER A CA 1
ATOM 1503 C C . SER A 1 198 ? 4.613 -31.688 -5.844 1 96.12 198 SER A C 1
ATOM 1505 O O . SER A 1 198 ? 5.246 -32.688 -6.16 1 96.12 198 SER A O 1
ATOM 1507 N N . ALA A 1 199 ? 3.283 -31.562 -5.852 1 95.31 199 ALA A N 1
ATOM 1508 C CA . ALA A 1 199 ? 2.488 -32.688 -6.359 1 95.31 199 ALA A CA 1
ATOM 1509 C C . ALA A 1 199 ? 2.822 -32.969 -7.82 1 95.31 199 ALA A C 1
ATOM 1511 O O . ALA A 1 199 ? 2.902 -34.125 -8.227 1 95.31 199 ALA A O 1
ATOM 1512 N N . GLY A 1 200 ? 3.004 -31.891 -8.531 1 95.5 200 GLY A N 1
ATOM 1513 C CA . GLY A 1 200 ? 3.404 -32.031 -9.922 1 95.5 200 GLY A CA 1
ATOM 1514 C C . GLY A 1 200 ? 4.754 -32.719 -10.086 1 95.5 200 GLY A C 1
ATOM 1515 O O . GLY A 1 200 ? 4.914 -33.594 -10.93 1 95.5 200 GLY A O 1
ATOM 1516 N N . SER A 1 201 ? 5.68 -32.375 -9.289 1 96.31 201 SER A N 1
ATOM 1517 C CA . SER A 1 201 ? 7.008 -32.969 -9.32 1 96.31 201 SER A CA 1
ATOM 1518 C C . SER A 1 201 ? 6.945 -34.469 -8.984 1 96.31 201 SER A C 1
ATOM 1520 O O . SER A 1 201 ? 7.586 -35.281 -9.648 1 96.31 201 SER A O 1
ATOM 1522 N N . THR A 1 202 ? 6.18 -34.812 -8.008 1 96.5 202 THR A N 1
ATOM 1523 C CA . THR A 1 202 ? 6.008 -36.219 -7.617 1 96.5 202 THR A CA 1
ATOM 1524 C C . THR A 1 202 ? 5.379 -37 -8.75 1 96.5 202 THR A C 1
ATOM 1526 O O . THR A 1 202 ? 5.82 -38.125 -9.055 1 96.5 202 THR A O 1
ATOM 1529 N N . ASN A 1 203 ? 4.391 -36.406 -9.336 1 95.5 203 ASN A N 1
ATOM 1530 C CA . ASN A 1 203 ? 3.748 -37.094 -10.461 1 95.5 203 ASN A CA 1
ATOM 1531 C C . ASN A 1 203 ? 4.703 -37.25 -11.641 1 95.5 203 ASN A C 1
ATOM 1533 O O . ASN A 1 203 ? 4.68 -38.281 -12.32 1 95.5 203 ASN A O 1
ATOM 1537 N N . ALA A 1 204 ? 5.492 -36.25 -11.891 1 96.31 204 ALA A N 1
ATOM 1538 C CA . ALA A 1 204 ? 6.48 -36.312 -12.961 1 96.31 204 ALA A CA 1
ATOM 1539 C C . ALA A 1 204 ? 7.445 -37.469 -12.734 1 96.31 204 ALA A C 1
ATOM 1541 O O . ALA A 1 204 ? 7.777 -38.219 -13.672 1 96.31 204 ALA A O 1
ATOM 1542 N N . GLU A 1 205 ? 7.852 -37.719 -11.523 1 95.88 205 GLU A N 1
ATOM 1543 C CA . GLU A 1 205 ? 8.742 -38.812 -11.188 1 95.88 205 GLU A CA 1
ATOM 1544 C C . GLU A 1 205 ? 8.07 -40.156 -11.438 1 95.88 205 GLU A C 1
ATOM 1546 O O . GLU A 1 205 ? 8.695 -41.094 -11.945 1 95.88 205 GLU A O 1
ATOM 1551 N N . ARG A 1 206 ? 6.824 -40.25 -11.07 1 95.06 206 ARG A N 1
ATOM 1552 C CA . ARG A 1 206 ? 6.074 -41.469 -11.305 1 95.06 206 ARG A CA 1
ATOM 1553 C C . ARG A 1 206 ? 5.938 -41.75 -12.797 1 95.06 206 ARG A C 1
ATOM 1555 O O . ARG A 1 206 ? 6.098 -42.906 -13.234 1 95.06 206 ARG A O 1
ATOM 1562 N N . ILE A 1 207 ? 5.656 -40.719 -13.547 1 95.44 207 ILE A N 1
ATOM 1563 C CA . ILE A 1 207 ? 5.531 -40.875 -14.992 1 95.44 207 ILE A CA 1
ATOM 1564 C C . ILE A 1 207 ? 6.852 -41.375 -15.586 1 95.44 207 ILE A C 1
ATOM 1566 O O . ILE A 1 207 ? 6.863 -42.312 -16.391 1 95.44 207 ILE A O 1
ATOM 1570 N N . LYS A 1 208 ? 7.922 -40.781 -15.148 1 95.56 208 LYS A N 1
ATOM 1571 C CA . LYS A 1 208 ? 9.234 -41.125 -15.672 1 95.56 208 LYS A CA 1
ATOM 1572 C C . LYS A 1 208 ? 9.594 -42.594 -15.328 1 95.56 208 LYS A C 1
ATOM 1574 O O . LYS A 1 208 ? 10.164 -43.312 -16.141 1 95.56 208 LYS A O 1
ATOM 1579 N N . ARG A 1 209 ? 9.266 -43.031 -14.141 1 95.69 209 ARG A N 1
ATOM 1580 C CA . ARG A 1 209 ? 9.516 -44.406 -13.734 1 95.69 209 ARG A CA 1
ATOM 1581 C C . ARG A 1 209 ? 8.703 -45.375 -14.586 1 95.69 209 ARG A C 1
ATOM 1583 O O . ARG A 1 209 ? 9.219 -46.406 -15.008 1 95.69 209 ARG A O 1
ATOM 1590 N N . ARG A 1 210 ? 7.453 -45 -14.789 1 94 210 ARG A N 1
ATOM 1591 C CA . ARG A 1 210 ? 6.605 -45.844 -15.617 1 94 210 ARG A CA 1
ATOM 1592 C C . ARG A 1 210 ? 7.121 -45.906 -17.047 1 94 210 ARG A C 1
ATOM 1594 O O . ARG A 1 210 ? 7.129 -46.969 -17.672 1 94 210 ARG A O 1
ATOM 1601 N N . ALA A 1 211 ? 7.523 -44.781 -17.562 1 95.12 211 ALA A N 1
ATOM 1602 C CA . ALA A 1 211 ? 8.055 -44.719 -18.922 1 95.12 211 ALA A CA 1
ATOM 1603 C C . ALA A 1 211 ? 9.305 -45.562 -19.062 1 95.12 211 ALA A C 1
ATOM 1605 O O . ALA A 1 211 ? 9.438 -46.312 -20.047 1 95.12 211 ALA A O 1
ATOM 1606 N N . GLU A 1 212 ? 10.227 -45.562 -18.094 1 95.31 212 GLU A N 1
ATOM 1607 C CA . GLU A 1 212 ? 11.438 -46.375 -18.125 1 95.31 212 GLU A CA 1
ATOM 1608 C C . GLU A 1 212 ? 11.109 -47.875 -18.078 1 95.31 212 GLU A C 1
ATOM 1610 O O . GLU A 1 212 ? 11.742 -48.656 -18.781 1 95.31 212 GLU A O 1
ATOM 1615 N N . LYS A 1 213 ? 10.18 -48.188 -17.266 1 94.5 213 LYS A N 1
ATOM 1616 C CA . LYS A 1 213 ? 9.75 -49.562 -17.203 1 94.5 213 LYS A CA 1
ATOM 1617 C C . LYS A 1 213 ? 9.18 -50.031 -18.531 1 94.5 213 LYS A C 1
ATOM 1619 O O . LYS A 1 213 ? 9.469 -51.156 -18.984 1 94.5 213 LYS A O 1
ATOM 1624 N N . VAL A 1 214 ? 8.375 -49.188 -19.141 1 94.25 214 VAL A N 1
ATOM 1625 C CA . VAL A 1 214 ? 7.785 -49.5 -20.453 1 94.25 214 VAL A CA 1
ATOM 1626 C C . VAL A 1 214 ? 8.898 -49.75 -21.469 1 94.25 214 VAL A C 1
ATOM 1628 O O . VAL A 1 214 ? 8.852 -50.719 -22.234 1 94.25 214 VAL A O 1
ATOM 1631 N N . LYS A 1 215 ? 9.891 -48.906 -21.484 1 93.75 215 LYS A N 1
ATOM 1632 C CA . LYS A 1 215 ? 11.008 -49.031 -22.422 1 93.75 215 LYS A CA 1
ATOM 1633 C C . LYS A 1 215 ? 11.773 -50.344 -22.203 1 93.75 215 LYS A C 1
ATOM 1635 O O . LYS A 1 215 ? 12.102 -51.031 -23.156 1 93.75 215 LYS A O 1
ATOM 1640 N N . GLN A 1 216 ? 12.031 -50.688 -20.984 1 95.06 216 GLN A N 1
ATOM 1641 C CA . GLN A 1 216 ? 12.773 -51.875 -20.641 1 95.06 216 GLN A CA 1
ATOM 1642 C C . GLN A 1 216 ? 11.977 -53.125 -20.984 1 95.06 216 GLN A C 1
ATOM 1644 O O . GLN A 1 216 ? 12.5 -54.062 -21.594 1 95.06 216 GLN A O 1
ATOM 1649 N N . ASP A 1 217 ? 10.664 -53.062 -20.578 1 93.94 217 ASP A N 1
ATOM 1650 C CA . ASP A 1 217 ? 9.797 -54.219 -20.844 1 93.94 217 ASP A CA 1
ATOM 1651 C C . ASP A 1 217 ? 9.672 -54.438 -22.344 1 93.94 217 ASP A C 1
ATOM 1653 O O . ASP A 1 217 ? 9.656 -55.594 -22.797 1 93.94 217 ASP A O 1
ATOM 1657 N N . SER A 1 218 ? 9.586 -53.375 -23.094 1 93.81 218 SER A N 1
ATOM 1658 C CA . SER A 1 218 ? 9.461 -53.5 -24.531 1 93.81 218 SER A CA 1
ATOM 1659 C C . SER A 1 218 ? 10.734 -54.062 -25.156 1 93.81 218 SER A C 1
ATOM 1661 O O . SER A 1 218 ? 10.672 -54.906 -26.047 1 93.81 218 SER A O 1
ATOM 1663 N N . LYS A 1 219 ? 11.898 -53.656 -24.688 1 94.75 219 LYS A N 1
ATOM 1664 C CA . LYS A 1 219 ? 13.172 -54.156 -25.203 1 94.75 219 LYS A CA 1
ATOM 1665 C C . LYS A 1 219 ? 13.32 -55.656 -24.938 1 94.75 219 LYS A C 1
ATOM 1667 O O . LYS A 1 219 ? 13.727 -56.406 -25.828 1 94.75 219 LYS A O 1
ATOM 1672 N N . ILE A 1 220 ? 12.953 -56.031 -23.766 1 95.19 220 ILE A N 1
ATOM 1673 C CA . ILE A 1 220 ? 13.031 -57.438 -23.391 1 95.19 220 ILE A CA 1
ATOM 1674 C C . ILE A 1 220 ? 12.062 -58.25 -24.234 1 95.19 220 ILE A C 1
ATOM 1676 O O . ILE A 1 220 ? 12.422 -59.312 -24.75 1 95.19 220 ILE A O 1
ATOM 1680 N N . ALA A 1 221 ? 10.852 -57.688 -24.391 1 94.25 221 ALA A N 1
ATOM 1681 C CA . ALA A 1 221 ? 9.828 -58.406 -25.172 1 94.25 221 ALA A CA 1
ATOM 1682 C C . ALA A 1 221 ? 10.25 -58.562 -26.625 1 94.25 221 ALA A C 1
ATOM 1684 O O . ALA A 1 221 ? 10.078 -59.625 -27.219 1 94.25 221 ALA A O 1
ATOM 1685 N N . ILE A 1 222 ? 10.82 -57.562 -27.219 1 94.5 222 ILE A N 1
ATOM 1686 C CA . ILE A 1 222 ? 11.266 -57.562 -28.594 1 94.5 222 ILE A CA 1
ATOM 1687 C C . ILE A 1 222 ? 12.367 -58.594 -28.781 1 94.5 222 ILE A C 1
ATOM 1689 O O . ILE A 1 222 ? 12.32 -59.438 -29.703 1 94.5 222 ILE A O 1
ATOM 1693 N N . LYS A 1 223 ? 13.336 -58.656 -27.891 1 95.75 223 LYS A N 1
ATOM 1694 C CA . LYS A 1 223 ? 14.453 -59.594 -27.969 1 95.75 223 LYS A CA 1
ATOM 1695 C C . LYS A 1 223 ? 13.969 -61.031 -27.812 1 95.75 223 LYS A C 1
ATOM 1697 O O . LYS A 1 223 ? 14.359 -61.906 -28.594 1 95.75 223 LYS A O 1
ATOM 1702 N N . ASN A 1 224 ? 13.102 -61.219 -26.812 1 95.12 224 ASN A N 1
ATOM 1703 C CA . ASN A 1 224 ? 12.586 -62.562 -26.562 1 95.12 224 ASN A CA 1
ATOM 1704 C C . ASN A 1 224 ? 11.781 -63.094 -27.75 1 95.12 224 ASN A C 1
ATOM 1706 O O . ASN A 1 224 ? 11.938 -64.25 -28.156 1 95.12 224 ASN A O 1
ATOM 1710 N N . THR A 1 225 ? 10.953 -62.219 -28.281 1 94.75 225 THR A N 1
ATOM 1711 C CA . THR A 1 225 ? 10.125 -62.594 -29.422 1 94.75 225 THR A CA 1
ATOM 1712 C C . THR A 1 225 ? 10.984 -62.906 -30.641 1 94.75 225 THR A C 1
ATOM 1714 O O . THR A 1 225 ? 10.734 -63.906 -31.344 1 94.75 225 THR A O 1
ATOM 1717 N N . GLU A 1 226 ? 12.016 -62.188 -30.859 1 94.81 226 GLU A N 1
ATOM 1718 C CA . GLU A 1 226 ? 12.93 -62.406 -31.984 1 94.81 226 GLU A CA 1
ATOM 1719 C C . GLU A 1 226 ? 13.68 -63.719 -31.812 1 94.81 226 GLU A C 1
ATOM 1721 O O . GLU A 1 226 ? 13.812 -64.5 -32.781 1 94.81 226 GLU A O 1
ATOM 1726 N N . GLU A 1 227 ? 14.109 -64.062 -30.641 1 95.88 227 GLU A N 1
ATOM 1727 C CA . GLU A 1 227 ? 14.852 -65.25 -30.359 1 95.88 227 GLU A CA 1
ATOM 1728 C C . GLU A 1 227 ? 13.977 -66.5 -30.562 1 95.88 227 GLU A C 1
ATOM 1730 O O . GLU A 1 227 ? 14.391 -67.438 -31.203 1 95.88 227 GLU A O 1
ATOM 1735 N N . VAL A 1 228 ? 12.758 -66.375 -30.016 1 95 228 VAL A N 1
ATOM 1736 C CA . VAL A 1 228 ? 11.836 -67.438 -30.141 1 95 228 VAL A CA 1
ATOM 1737 C C . VAL A 1 228 ? 11.477 -67.688 -31.609 1 95 228 VAL A C 1
ATOM 1739 O O . VAL A 1 228 ? 11.469 -68.812 -32.094 1 95 228 VAL A O 1
ATOM 1742 N N . ARG A 1 229 ? 11.242 -66.625 -32.312 1 93.88 229 ARG A N 1
ATOM 1743 C CA . ARG A 1 229 ? 10.891 -66.688 -33.719 1 93.88 229 ARG A CA 1
ATOM 1744 C C . ARG A 1 229 ? 12.016 -67.312 -34.531 1 93.88 229 ARG A C 1
ATOM 1746 O O . ARG A 1 229 ? 11.773 -68.25 -35.344 1 93.88 229 ARG A O 1
ATOM 1753 N N . LYS A 1 230 ? 13.289 -66.938 -34.344 1 95.06 230 LYS A N 1
ATOM 1754 C CA . LYS A 1 230 ? 14.43 -67.438 -35.094 1 95.06 230 LYS A CA 1
ATOM 1755 C C . LYS A 1 230 ? 14.672 -68.938 -34.812 1 95.06 230 LYS A C 1
ATOM 1757 O O . LYS A 1 230 ? 14.93 -69.688 -35.719 1 95.06 230 LYS A O 1
ATOM 1762 N N . GLN A 1 231 ? 14.547 -69.25 -33.562 1 95.44 231 GLN A N 1
ATOM 1763 C CA . GLN A 1 231 ? 14.758 -70.625 -33.188 1 95.44 231 GLN A CA 1
ATOM 1764 C C . GLN A 1 231 ? 13.695 -71.562 -33.781 1 95.44 231 GLN A C 1
ATOM 1766 O O . GLN A 1 231 ? 14.016 -72.625 -34.344 1 95.44 231 GLN A O 1
ATOM 1771 N N . LYS A 1 232 ? 12.492 -71.062 -33.656 1 93.75 232 LYS A N 1
ATOM 1772 C CA . LYS A 1 232 ? 11.398 -71.875 -34.156 1 93.75 232 LYS A CA 1
ATOM 1773 C C . LYS A 1 232 ? 11.391 -71.938 -35.688 1 93.75 232 LYS A C 1
ATOM 1775 O O . LYS A 1 232 ? 11.055 -72.938 -36.281 1 93.75 232 LYS A O 1
ATOM 1780 N N . GLU A 1 233 ? 11.758 -70.812 -36.312 1 93.31 233 GLU A N 1
ATOM 1781 C CA . GLU A 1 233 ? 11.883 -70.812 -37.75 1 93.31 233 GLU A CA 1
ATOM 1782 C C . GLU A 1 233 ? 12.906 -71.812 -38.25 1 93.31 233 GLU A C 1
ATOM 1784 O O . GLU A 1 233 ? 12.633 -72.562 -39.188 1 93.31 233 GLU A O 1
ATOM 1789 N N . LYS A 1 234 ? 14.039 -71.938 -37.594 1 95 234 LYS A N 1
ATOM 1790 C CA . LYS A 1 234 ? 15.086 -72.875 -37.938 1 95 234 LYS A CA 1
ATOM 1791 C C . LYS A 1 234 ? 14.602 -74.312 -37.781 1 95 234 LYS A C 1
ATOM 1793 O O . LYS A 1 234 ? 14.812 -75.188 -38.656 1 95 234 LYS A O 1
ATOM 1798 N N . ASN A 1 235 ? 13.914 -74.5 -36.656 1 93.81 235 ASN A N 1
ATOM 1799 C CA . ASN A 1 235 ? 13.43 -75.875 -36.344 1 93.81 235 ASN A CA 1
ATOM 1800 C C . ASN A 1 235 ? 12.344 -76.312 -37.344 1 93.81 235 ASN A C 1
ATOM 1802 O O . ASN A 1 235 ? 12.328 -77.438 -37.781 1 93.81 235 ASN A O 1
ATOM 1806 N N . ILE A 1 236 ? 11.508 -75.375 -37.688 1 90.94 236 ILE A N 1
ATOM 1807 C CA . ILE A 1 236 ? 10.398 -75.688 -38.594 1 90.94 236 ILE A CA 1
ATOM 1808 C C . ILE A 1 236 ? 10.945 -75.938 -40 1 90.94 236 ILE A C 1
ATOM 1810 O O . ILE A 1 236 ? 10.547 -76.938 -40.656 1 90.94 236 ILE A O 1
ATOM 1814 N N . LEU A 1 237 ? 11.938 -75.25 -40.469 1 91.44 237 LEU A N 1
ATOM 1815 C CA . LEU A 1 237 ? 12.547 -75.438 -41.781 1 91.44 237 LEU A CA 1
ATOM 1816 C C . LEU A 1 237 ? 13.25 -76.75 -41.875 1 91.44 237 LEU A C 1
ATOM 1818 O O . LEU A 1 237 ? 13.148 -77.438 -42.875 1 91.44 237 LEU A O 1
ATOM 1822 N N . LYS A 1 238 ? 13.906 -77.125 -40.844 1 93.56 238 LYS A N 1
ATOM 1823 C CA . LYS A 1 238 ? 14.57 -78.375 -40.781 1 93.56 238 LYS A CA 1
ATOM 1824 C C . LYS A 1 238 ? 13.562 -79.562 -40.844 1 93.56 238 LYS A C 1
ATOM 1826 O O . LYS A 1 238 ? 13.758 -80.5 -41.594 1 93.56 238 LYS A O 1
ATOM 1831 N N . ALA A 1 239 ? 12.508 -79.312 -40.094 1 89.62 239 ALA A N 1
ATOM 1832 C CA . ALA A 1 239 ? 11.477 -80.375 -40.062 1 89.62 239 ALA A CA 1
ATOM 1833 C C . ALA A 1 239 ? 10.812 -80.5 -41.438 1 89.62 239 ALA A C 1
ATOM 1835 O O . ALA A 1 239 ? 10.492 -81.625 -41.844 1 89.62 239 ALA A O 1
ATOM 1836 N N . ILE A 1 240 ? 10.641 -79.438 -42.125 1 87.44 240 ILE A N 1
ATOM 1837 C CA . ILE A 1 240 ? 10.078 -79.438 -43.469 1 87.44 240 ILE A CA 1
ATOM 1838 C C . ILE A 1 240 ? 11.023 -80.188 -44.438 1 87.44 240 ILE A C 1
ATOM 1840 O O . ILE A 1 240 ? 10.586 -81 -45.219 1 87.44 240 ILE A O 1
ATOM 1844 N N . GLU A 1 241 ? 12.281 -80 -44.312 1 91 241 GLU A N 1
ATOM 1845 C CA . GLU A 1 241 ? 13.273 -80.688 -45.156 1 91 241 GLU A CA 1
ATOM 1846 C C . GLU A 1 241 ? 13.297 -82.188 -44.875 1 91 241 GLU A C 1
ATOM 1848 O O . GLU A 1 241 ? 13.367 -82.938 -45.812 1 91 241 GLU A O 1
ATOM 1853 N N . ASP A 1 242 ? 13.156 -82.438 -43.594 1 90.44 242 ASP A N 1
ATOM 1854 C CA . ASP A 1 242 ? 13.172 -83.812 -43.219 1 90.44 242 ASP A CA 1
ATOM 1855 C C . ASP A 1 242 ? 11.938 -84.562 -43.75 1 90.44 242 ASP A C 1
ATOM 1857 O O . ASP A 1 242 ? 11.969 -85.75 -43.938 1 90.44 242 ASP A O 1
ATOM 1861 N N . SER A 1 243 ? 10.891 -83.875 -43.969 1 87.62 243 SER A N 1
ATOM 1862 C CA . SER A 1 243 ? 9.625 -84.438 -44.375 1 87.62 243 SER A CA 1
ATOM 1863 C C . SER A 1 243 ? 9.602 -84.688 -45.906 1 87.62 243 SER A C 1
ATOM 1865 O O . SER A 1 243 ? 8.781 -85.438 -46.406 1 87.62 243 SER A O 1
ATOM 1867 N N . LYS A 1 244 ? 10.539 -84.25 -46.656 1 87.5 244 LYS A N 1
ATOM 1868 C CA . LYS A 1 244 ? 10.586 -84.375 -48.094 1 87.5 244 LYS A CA 1
ATOM 1869 C C . LYS A 1 244 ? 10.875 -85.812 -48.5 1 87.5 244 LYS A C 1
ATOM 1871 O O . LYS A 1 244 ? 10.617 -86.188 -49.656 1 87.5 244 LYS A O 1
ATOM 1876 N N . VAL A 1 245 ? 11.289 -86.562 -47.531 1 89.06 245 VAL A N 1
ATOM 1877 C CA . VAL A 1 245 ? 11.609 -88 -47.781 1 89.06 245 VAL A CA 1
ATOM 1878 C C . VAL A 1 245 ? 10.328 -88.75 -48.062 1 89.06 245 VAL A C 1
ATOM 1880 O O . VAL A 1 245 ? 10.375 -89.875 -48.625 1 89.06 245 VAL A O 1
ATOM 1883 N N . VAL A 1 246 ? 9.211 -88.062 -47.781 1 86.94 246 VAL A N 1
ATOM 1884 C CA . VAL A 1 246 ? 7.926 -88.688 -48.062 1 86.94 246 VAL A CA 1
ATOM 1885 C C . VAL A 1 246 ? 7.852 -89.062 -49.562 1 86.94 246 VAL A C 1
ATOM 1887 O O . VAL A 1 246 ? 7.262 -90.062 -49.906 1 86.94 246 VAL A O 1
ATOM 1890 N N . GLU A 1 247 ? 8.477 -88.312 -50.438 1 87.62 247 GLU A N 1
ATOM 1891 C CA . GLU A 1 247 ? 8.516 -88.625 -51.875 1 87.62 247 GLU A CA 1
ATOM 1892 C C . GLU A 1 247 ? 9.266 -89.875 -52.156 1 87.62 247 GLU A C 1
ATOM 1894 O O . GLU A 1 247 ? 8.922 -90.625 -53.094 1 87.62 247 GLU A O 1
ATOM 1899 N N . GLU A 1 248 ? 10.18 -90.25 -51.344 1 90.5 248 GLU A N 1
ATOM 1900 C CA . GLU A 1 248 ? 10.938 -91.5 -51.531 1 90.5 248 GLU A CA 1
ATOM 1901 C C . GLU A 1 248 ? 10.047 -92.75 -51.281 1 90.5 248 GLU A C 1
ATOM 1903 O O . GLU A 1 248 ? 10.203 -93.75 -51.969 1 90.5 248 GLU A O 1
ATOM 1908 N N . VAL A 1 249 ? 9.18 -92.5 -50.406 1 90.81 249 VAL A N 1
ATOM 1909 C CA . VAL A 1 249 ? 8.258 -93.625 -50.125 1 90.81 249 VAL A CA 1
ATOM 1910 C C . VAL A 1 249 ? 7.344 -93.812 -51.312 1 90.81 249 VAL A C 1
ATOM 1912 O O . VAL A 1 249 ? 7.039 -95 -51.688 1 90.81 249 VAL A O 1
ATOM 1915 N N . LYS A 1 250 ? 6.938 -92.75 -51.906 1 88.75 250 LYS A N 1
ATOM 1916 C CA . LYS A 1 250 ? 6.105 -92.875 -53.094 1 88.75 250 LYS A CA 1
ATOM 1917 C C . LYS A 1 250 ? 6.828 -93.625 -54.219 1 88.75 250 LYS A C 1
ATOM 1919 O O . LYS A 1 250 ? 6.254 -94.5 -54.844 1 88.75 250 LYS A O 1
ATOM 1924 N N . VAL A 1 251 ? 8.062 -93.438 -54.406 1 92.5 251 VAL A N 1
ATOM 1925 C CA . VAL A 1 251 ? 8.867 -94.125 -55.438 1 92.5 251 VAL A CA 1
ATOM 1926 C C . VAL A 1 251 ? 9.016 -95.562 -55.125 1 92.5 251 VAL A C 1
ATOM 1928 O O . VAL A 1 251 ? 8.852 -96.438 -56 1 92.5 251 VAL A O 1
ATOM 1931 N N . MET A 1 252 ? 9.266 -95.812 -53.875 1 93.69 252 MET A N 1
ATOM 1932 C CA . MET A 1 252 ? 9.445 -97.188 -53.469 1 93.69 252 MET A CA 1
ATOM 1933 C C . MET A 1 252 ? 8.141 -97.938 -53.625 1 93.69 252 MET A C 1
ATOM 1935 O O . MET A 1 252 ? 8.148 -99.125 -53.969 1 93.69 252 MET A O 1
ATOM 1939 N N . ALA A 1 253 ? 7.059 -97.312 -53.312 1 93.06 253 ALA A N 1
ATOM 1940 C CA . ALA A 1 253 ? 5.75 -97.938 -53.5 1 93.06 253 ALA A CA 1
ATOM 1941 C C . ALA A 1 253 ? 5.477 -98.25 -54.969 1 93.06 253 ALA A C 1
ATOM 1943 O O . ALA A 1 253 ? 4.938 -99.312 -55.281 1 93.06 253 ALA A O 1
ATOM 1944 N N . ASP A 1 254 ? 5.918 -97.438 -55.781 1 93.12 254 ASP A N 1
ATOM 1945 C CA . ASP A 1 254 ? 5.781 -97.625 -57.219 1 93.12 254 ASP A CA 1
ATOM 1946 C C . ASP A 1 254 ? 6.621 -98.812 -57.688 1 93.12 254 ASP A C 1
ATOM 1948 O O . ASP A 1 254 ? 6.18 -99.625 -58.5 1 93.12 254 ASP A O 1
ATOM 1952 N N . VAL A 1 255 ? 7.762 -98.938 -57.156 1 94.56 255 VAL A N 1
ATOM 1953 C CA . VAL A 1 255 ? 8.633 -100.062 -57.438 1 94.56 255 VAL A CA 1
ATOM 1954 C C . VAL A 1 255 ? 7.977 -101.375 -57 1 94.56 255 VAL A C 1
ATOM 1956 O O . VAL A 1 255 ? 7.926 -102.312 -57.781 1 94.56 255 VAL A O 1
ATOM 1959 N N . ILE A 1 256 ? 7.441 -101.312 -55.875 1 94.94 256 ILE A N 1
ATOM 1960 C CA . ILE A 1 256 ? 6.809 -102.5 -55.344 1 94.94 256 ILE A CA 1
ATOM 1961 C C . ILE A 1 256 ? 5.574 -102.875 -56.188 1 94.94 256 ILE A C 1
ATOM 1963 O O . ILE A 1 256 ? 5.285 -104.062 -56.438 1 94.94 256 ILE A O 1
ATOM 1967 N N . ALA A 1 257 ? 4.895 -101.938 -56.625 1 94.25 257 ALA A N 1
ATOM 1968 C CA . ALA A 1 257 ? 3.746 -102.125 -57.5 1 94.25 257 ALA A CA 1
ATOM 1969 C C . ALA A 1 257 ? 4.164 -102.812 -58.781 1 94.25 257 ALA A C 1
ATOM 1971 O O . ALA A 1 257 ? 3.496 -103.75 -59.25 1 94.25 257 ALA A O 1
ATOM 1972 N N . GLY A 1 258 ? 5.227 -102.375 -59.312 1 95 258 GLY A N 1
ATOM 1973 C CA . GLY A 1 258 ? 5.77 -103.062 -60.5 1 95 258 GLY A CA 1
ATOM 1974 C C . GLY A 1 258 ? 6.191 -104.5 -60.281 1 95 258 GLY A C 1
ATOM 1975 O O . GLY A 1 258 ? 5.926 -105.375 -61.094 1 95 258 GLY A O 1
ATOM 1976 N N . ILE A 1 259 ? 6.734 -104.562 -59.156 1 95.88 259 ILE A N 1
ATOM 1977 C CA . ILE A 1 259 ? 7.195 -105.875 -58.781 1 95.88 259 ILE A CA 1
ATOM 1978 C C . ILE A 1 259 ? 5.996 -106.812 -58.625 1 95.88 259 ILE A C 1
ATOM 1980 O O . ILE A 1 259 ? 6.016 -108 -59.062 1 95.88 259 ILE A O 1
ATOM 1984 N N . SER A 1 260 ? 5.02 -106.375 -57.969 1 95.19 260 SER A N 1
ATOM 1985 C CA . SER A 1 260 ? 3.811 -107.188 -57.719 1 95.19 260 SER A CA 1
ATOM 1986 C C . SER A 1 260 ? 3.117 -107.562 -59.031 1 95.19 260 SER A C 1
ATOM 1988 O O . SER A 1 260 ? 2.646 -108.688 -59.188 1 95.19 260 SER A O 1
ATOM 1990 N N . GLU A 1 261 ? 3.109 -106.75 -59.969 1 95.19 261 GLU A N 1
ATOM 1991 C CA . GLU A 1 261 ? 2.512 -107 -61.281 1 95.19 261 GLU A CA 1
ATOM 1992 C C . GLU A 1 261 ? 3.316 -108 -62.062 1 95.19 261 GLU A C 1
ATOM 1994 O O . GLU A 1 261 ? 2.748 -108.938 -62.688 1 95.19 261 GLU A O 1
ATOM 1999 N N . GLN A 1 262 ? 4.523 -107.812 -61.938 1 95.94 262 GLN A N 1
ATOM 2000 C CA . GLN A 1 262 ? 5.398 -108.75 -62.656 1 95.94 262 GLN A CA 1
ATOM 2001 C C . GLN A 1 262 ? 5.324 -110.125 -62.031 1 95.94 262 GLN A C 1
ATOM 2003 O O . GLN A 1 262 ? 5.309 -111.125 -62.75 1 95.94 262 GLN A O 1
ATOM 2008 N N . THR A 1 263 ? 5.277 -110.125 -60.75 1 95.62 263 THR A N 1
ATOM 2009 C CA . THR A 1 263 ? 5.152 -111.375 -60.031 1 95.62 263 THR A CA 1
ATOM 2010 C C . THR A 1 263 ? 3.82 -112.062 -60.375 1 95.62 263 THR A C 1
ATOM 2012 O O . THR A 1 263 ? 3.762 -113.25 -60.562 1 95.62 263 THR A O 1
ATOM 2015 N N . ASN A 1 264 ? 2.84 -111.312 -60.406 1 93.94 264 ASN A N 1
ATOM 2016 C CA . ASN A 1 264 ? 1.519 -111.812 -60.781 1 93.94 264 ASN A CA 1
ATOM 2017 C C . ASN A 1 264 ? 1.504 -112.375 -62.188 1 93.94 264 ASN A C 1
ATOM 2019 O O . ASN A 1 264 ? 0.935 -113.438 -62.438 1 93.94 264 ASN A O 1
ATOM 2023 N N . LEU A 1 265 ? 2.158 -111.812 -63.094 1 94.31 265 LEU A N 1
ATOM 2024 C CA . LEU A 1 265 ? 2.236 -112.312 -64.5 1 94.31 265 LEU A CA 1
ATOM 2025 C C . LEU A 1 265 ? 3.051 -113.562 -64.562 1 94.31 265 LEU A C 1
ATOM 2027 O O . LEU A 1 265 ? 2.678 -114.5 -65.312 1 94.31 265 LEU A O 1
ATOM 2031 N N . LEU A 1 266 ? 4.059 -113.562 -63.875 1 93.94 266 LEU A N 1
ATOM 2032 C CA . LEU A 1 266 ? 4.898 -114.75 -63.875 1 93.94 266 LEU A CA 1
ATOM 2033 C C . LEU A 1 266 ? 4.152 -115.938 -63.281 1 93.94 266 LEU A C 1
ATOM 2035 O O . LEU A 1 266 ? 4.254 -117.062 -63.781 1 93.94 266 LEU A O 1
ATOM 2039 N N . ALA A 1 267 ? 3.412 -115.625 -62.281 1 92.69 267 ALA A N 1
ATOM 2040 C CA . ALA A 1 267 ? 2.625 -116.625 -61.625 1 92.69 267 ALA A CA 1
ATOM 2041 C C . ALA A 1 267 ? 1.506 -117.125 -62.531 1 92.69 267 ALA A C 1
ATOM 2043 O O . ALA A 1 267 ? 1.216 -118.312 -62.562 1 92.69 267 ALA A O 1
ATOM 2044 N N . LEU A 1 268 ? 0.954 -116.375 -63.312 1 91.75 268 LEU A N 1
ATOM 2045 C CA . LEU A 1 268 ? -0.084 -116.75 -64.312 1 91.75 268 LEU A CA 1
ATOM 2046 C C . LEU A 1 268 ? 0.488 -117.625 -65.375 1 91.75 268 LEU A C 1
ATOM 2048 O O . LEU A 1 268 ? -0.101 -118.688 -65.75 1 91.75 268 LEU A O 1
ATOM 2052 N N . ASN A 1 269 ? 1.53 -117.25 -65.812 1 88.56 269 ASN A N 1
ATOM 2053 C CA . ASN A 1 269 ? 2.186 -118.062 -66.812 1 88.56 269 ASN A CA 1
ATOM 2054 C C . ASN A 1 269 ? 2.602 -119.438 -66.312 1 88.56 269 ASN A C 1
ATOM 2056 O O . ASN A 1 269 ? 2.492 -120.438 -67.062 1 88.56 269 ASN A O 1
ATOM 2060 N N . ALA A 1 270 ? 3.066 -119.312 -65.125 1 87.94 270 ALA A N 1
ATOM 2061 C CA . ALA A 1 270 ? 3.455 -120.562 -64.5 1 87.94 270 ALA A CA 1
ATOM 2062 C C . ALA A 1 270 ? 2.242 -121.5 -64.25 1 87.94 270 ALA A C 1
ATOM 2064 O O . ALA A 1 270 ? 2.332 -122.688 -64.438 1 87.94 270 ALA A O 1
ATOM 2065 N N . ALA A 1 271 ? 1.139 -120.938 -64 1 88.25 271 ALA A N 1
ATOM 2066 C CA . ALA A 1 271 ? -0.096 -121.75 -63.812 1 88.25 271 ALA A CA 1
ATOM 2067 C C . ALA A 1 271 ? -0.577 -122.312 -65.125 1 88.25 271 ALA A C 1
ATOM 2069 O O . ALA A 1 271 ? -1.052 -123.438 -65.188 1 88.25 271 ALA A O 1
ATOM 2070 N N . ILE A 1 272 ? -0.401 -121.688 -66.062 1 85.75 272 ILE A N 1
ATOM 2071 C CA . ILE A 1 272 ? -0.787 -122.188 -67.438 1 85.75 272 ILE A CA 1
ATOM 2072 C C . ILE A 1 272 ? 0.119 -123.312 -67.812 1 85.75 272 ILE A C 1
ATOM 2074 O O . ILE A 1 272 ? -0.358 -124.312 -68.312 1 85.75 272 ILE A O 1
ATOM 2078 N N . GLU A 1 273 ? 1.34 -123.125 -67.625 1 81.88 273 GLU A N 1
ATOM 2079 C CA . GLU A 1 273 ? 2.297 -124.125 -68 1 81.88 273 GLU A CA 1
ATOM 2080 C C . GLU A 1 273 ? 2.107 -125.375 -67.188 1 81.88 273 GLU A C 1
ATOM 2082 O O . GLU A 1 273 ? 2.221 -126.5 -67.688 1 81.88 273 GLU A O 1
ATOM 2087 N N . ALA A 1 274 ? 1.801 -125.125 -65.938 1 85.44 274 ALA A N 1
ATOM 2088 C CA . ALA A 1 274 ? 1.546 -126.25 -65.062 1 85.44 274 ALA A CA 1
ATOM 2089 C C . ALA A 1 274 ? 0.305 -127.062 -65.5 1 85.44 274 ALA A C 1
ATOM 2091 O O . ALA A 1 274 ? 0.27 -128.25 -65.375 1 85.44 274 ALA A O 1
ATOM 2092 N N . ALA A 1 275 ? -0.658 -126.5 -65.938 1 83.69 275 ALA A N 1
ATOM 2093 C CA . ALA A 1 275 ? -1.865 -127.125 -66.438 1 83.69 275 ALA A CA 1
ATOM 2094 C C . ALA A 1 275 ? -1.569 -127.938 -67.75 1 83.69 275 ALA A C 1
ATOM 2096 O O . ALA A 1 275 ? -2.117 -129 -67.938 1 83.69 275 ALA A O 1
ATOM 2097 N N . ARG A 1 276 ? -0.766 -127.438 -68.5 1 81.62 276 ARG A N 1
ATOM 2098 C CA . ARG A 1 276 ? -0.395 -128.125 -69.75 1 81.62 276 ARG A CA 1
ATOM 2099 C C . ARG A 1 276 ? 0.398 -129.375 -69.562 1 81.62 276 ARG A C 1
ATOM 2101 O O . ARG A 1 276 ? 0.319 -130.25 -70.312 1 81.62 276 ARG A O 1
ATOM 2108 N N . ALA A 1 277 ? 1.112 -129.375 -68.375 1 79.88 277 ALA A N 1
ATOM 2109 C CA . ALA A 1 277 ? 1.979 -130.5 -68.125 1 79.88 277 ALA A CA 1
ATOM 2110 C C . ALA A 1 277 ? 1.186 -131.625 -67.5 1 79.88 277 ALA A C 1
ATOM 2112 O O . ALA A 1 277 ? 1.737 -132.75 -67.188 1 79.88 277 ALA A O 1
ATOM 2113 N N . GLY A 1 278 ? -0.157 -131.5 -67.25 1 79.38 278 GLY A N 1
ATOM 2114 C CA . GLY A 1 278 ? -1.056 -132.625 -66.812 1 79.38 278 GLY A CA 1
ATOM 2115 C C . GLY A 1 278 ? -0.766 -133 -65.375 1 79.38 278 GLY A C 1
ATOM 2116 O O . GLY A 1 278 ? -0.685 -132.25 -64.5 1 79.38 278 GLY A O 1
ATOM 2117 N N . ASP A 1 279 ? -0.436 -134.5 -65.25 1 77.25 279 ASP A N 1
ATOM 2118 C CA . ASP A 1 279 ? -0.268 -135 -63.906 1 77.25 279 ASP A CA 1
ATOM 2119 C C . ASP A 1 279 ? 1.086 -134.75 -63.312 1 77.25 279 ASP A C 1
ATOM 2121 O O . ASP A 1 279 ? 1.216 -134.625 -62.094 1 77.25 279 ASP A O 1
ATOM 2125 N N . ALA A 1 280 ? 2.045 -134.375 -64.125 1 76 280 ALA A N 1
ATOM 2126 C CA . ALA A 1 280 ? 3.391 -134 -63.656 1 76 280 ALA A CA 1
ATOM 2127 C C . ALA A 1 280 ? 3.453 -132.5 -63.125 1 76 280 ALA A C 1
ATOM 2129 O O . ALA A 1 280 ? 4.375 -132.125 -62.406 1 76 280 ALA A O 1
ATOM 2130 N N . GLY A 1 281 ? 2.365 -131.75 -63.375 1 80.81 281 GLY A N 1
ATOM 2131 C CA . GLY A 1 281 ? 2.398 -130.375 -63.062 1 80.81 281 GLY A CA 1
ATOM 2132 C C . GLY A 1 281 ? 1.485 -130 -61.906 1 80.81 281 GLY A C 1
ATOM 2133 O O . GLY A 1 281 ? 1.375 -128.875 -61.531 1 80.81 281 GLY A O 1
ATOM 2134 N N . LYS A 1 282 ? 0.9 -130.875 -61.344 1 83.69 282 LYS A N 1
ATOM 2135 C CA . LYS A 1 282 ? -0.105 -130.625 -60.312 1 83.69 282 LYS A CA 1
ATOM 2136 C C . LYS A 1 282 ? 0.508 -129.875 -59.125 1 83.69 282 LYS A C 1
ATOM 2138 O O . LYS A 1 282 ? -0.083 -129 -58.594 1 83.69 282 LYS A O 1
ATOM 2143 N N . GLY A 1 283 ? 1.632 -130.25 -58.656 1 81.56 283 GLY A N 1
ATOM 2144 C CA . GLY A 1 283 ? 2.314 -129.625 -57.531 1 81.56 283 GLY A CA 1
ATOM 2145 C C . GLY A 1 283 ? 2.717 -128.25 -57.844 1 81.56 283 GLY A C 1
ATOM 2146 O O . GLY A 1 283 ? 2.561 -127.312 -57.031 1 81.56 283 GLY A O 1
ATOM 2147 N N . PHE A 1 284 ? 3.092 -127.938 -59.125 1 84 284 PHE A N 1
ATOM 2148 C CA . PHE A 1 284 ? 3.514 -126.625 -59.562 1 84 284 PHE A CA 1
ATOM 2149 C C . PHE A 1 284 ? 2.312 -125.688 -59.719 1 84 284 PHE A C 1
ATOM 2151 O O . PHE A 1 284 ? 2.412 -124.5 -59.5 1 84 284 PHE A O 1
ATOM 2158 N N . ALA A 1 285 ? 1.211 -126.25 -60.125 1 87.31 285 ALA A N 1
ATOM 2159 C CA . ALA A 1 285 ? -0.012 -125.5 -60.281 1 87.31 285 ALA A CA 1
ATOM 2160 C C . ALA A 1 285 ? -0.456 -124.875 -58.938 1 87.31 285 ALA A C 1
ATOM 2162 O O . ALA A 1 285 ? -0.888 -123.75 -58.875 1 87.31 285 ALA A O 1
ATOM 2163 N N . VAL A 1 286 ? -0.184 -125.562 -57.812 1 89.25 286 VAL A N 1
ATOM 2164 C CA . VAL A 1 286 ? -0.56 -125.062 -56.5 1 89.25 286 VAL A CA 1
ATOM 2165 C C . VAL A 1 286 ? 0.368 -123.938 -56.062 1 89.25 286 VAL A C 1
ATOM 2167 O O . VAL A 1 286 ? -0.089 -122.938 -55.531 1 89.25 286 VAL A O 1
ATOM 2170 N N . VAL A 1 287 ? 1.556 -124.125 -56.344 1 90.06 287 VAL A N 1
ATOM 2171 C CA . VAL A 1 287 ? 2.535 -123.125 -56 1 90.06 287 VAL A CA 1
ATOM 2172 C C . VAL A 1 287 ? 2.281 -121.875 -56.812 1 90.06 287 VAL A C 1
ATOM 2174 O O . VAL A 1 287 ? 2.305 -120.75 -56.281 1 90.06 287 VAL A O 1
ATOM 2177 N N . ALA A 1 288 ? 2.041 -122 -58.094 1 90.5 288 ALA A N 1
ATOM 2178 C CA . ALA A 1 288 ? 1.788 -120.875 -58.969 1 90.5 288 ALA A CA 1
ATOM 2179 C C . ALA A 1 288 ? 0.542 -120.125 -58.562 1 90.5 288 ALA A C 1
ATOM 2181 O O . ALA A 1 288 ? 0.528 -118.875 -58.562 1 90.5 288 ALA A O 1
ATOM 2182 N N . GLU A 1 289 ? -0.425 -120.812 -58.062 1 91.81 289 GLU A N 1
ATOM 2183 C CA . GLU A 1 289 ? -1.659 -120.188 -57.625 1 91.81 289 GLU A CA 1
ATOM 2184 C C . GLU A 1 289 ? -1.453 -119.438 -56.312 1 91.81 289 GLU A C 1
ATOM 2186 O O . GLU A 1 289 ? -2.006 -118.375 -56.125 1 91.81 289 GLU A O 1
ATOM 2191 N N . GLU A 1 290 ? -0.635 -120 -55.5 1 93.94 290 GLU A N 1
ATOM 2192 C CA . GLU A 1 290 ? -0.354 -119.312 -54.25 1 93.94 290 GLU A CA 1
ATOM 2193 C C . GLU A 1 290 ? 0.47 -118.062 -54.438 1 93.94 290 GLU A C 1
ATOM 2195 O O . GLU A 1 290 ? 0.212 -117.062 -53.812 1 93.94 290 GLU A O 1
ATO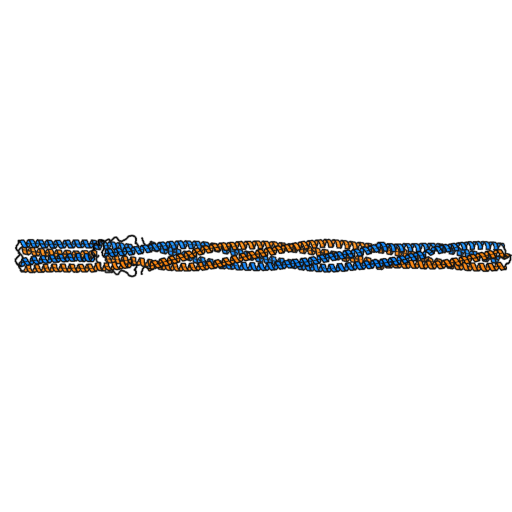M 2200 N N . VAL A 1 291 ? 1.424 -118.125 -55.281 1 94.5 291 VAL A N 1
ATOM 2201 C CA . VAL A 1 291 ? 2.246 -116.938 -55.594 1 94.5 291 VAL A CA 1
ATOM 2202 C C . VAL A 1 291 ? 1.388 -115.875 -56.25 1 94.5 291 VAL A C 1
ATOM 2204 O O . VAL A 1 291 ? 1.574 -114.688 -56 1 94.5 291 VAL A O 1
ATOM 2207 N N . ARG A 1 292 ? 0.496 -116.312 -57.062 1 94.25 292 ARG A N 1
ATOM 2208 C CA . ARG A 1 292 ? -0.417 -115.375 -57.719 1 94.25 292 ARG A CA 1
ATOM 2209 C C . ARG A 1 292 ? -1.263 -114.625 -56.688 1 94.25 292 ARG A C 1
ATOM 2211 O O . ARG A 1 292 ? -1.411 -113.375 -56.75 1 94.25 292 ARG A O 1
ATOM 2218 N N . LYS A 1 293 ? -1.774 -115.312 -55.688 1 94.81 293 LYS A N 1
ATOM 2219 C CA . LYS A 1 293 ? -2.578 -114.75 -54.594 1 94.81 293 LYS A CA 1
ATOM 2220 C C . LYS A 1 293 ? -1.756 -113.75 -53.781 1 94.81 293 LYS A C 1
ATOM 2222 O O . LYS A 1 293 ? -2.242 -112.688 -53.406 1 94.81 293 LYS A O 1
ATOM 2227 N N . LEU A 1 294 ? -0.558 -114.125 -53.562 1 94.75 294 LEU A N 1
ATOM 2228 C CA . LEU A 1 294 ? 0.336 -113.25 -52.781 1 94.75 294 LEU A CA 1
ATOM 2229 C C . LEU A 1 294 ? 0.672 -111.938 -53.562 1 94.75 294 LEU A C 1
ATOM 2231 O O . LEU A 1 294 ? 0.759 -110.875 -52.969 1 94.75 294 LEU A O 1
ATOM 2235 N N . ALA A 1 295 ? 0.892 -112.062 -54.812 1 94.81 295 ALA A N 1
ATOM 2236 C CA . ALA A 1 295 ? 1.153 -110.875 -55.688 1 94.81 295 ALA A CA 1
ATOM 2237 C C . ALA A 1 295 ? -0.044 -109.938 -55.688 1 94.81 295 ALA A C 1
ATOM 2239 O O . ALA A 1 295 ? 0.12 -108.75 -55.656 1 94.81 295 ALA A O 1
ATOM 2240 N N . GLU A 1 296 ? -1.241 -110.5 -55.719 1 94.56 296 GLU A N 1
ATOM 2241 C CA . GLU A 1 296 ? -2.461 -109.75 -55.688 1 94.56 296 GLU A CA 1
ATOM 2242 C C . GLU A 1 296 ? -2.623 -109 -54.344 1 94.56 296 GLU A C 1
ATOM 2244 O O . GLU A 1 296 ? -3.021 -107.875 -54.281 1 94.56 296 GLU A O 1
ATOM 2249 N N . GLU A 1 297 ? -2.312 -109.688 -53.312 1 94.5 297 GLU A N 1
ATOM 2250 C CA . GLU A 1 297 ? -2.369 -109.062 -51.969 1 94.5 297 GLU A CA 1
ATOM 2251 C C . GLU A 1 297 ? -1.342 -107.938 -51.812 1 94.5 297 GLU A C 1
ATOM 2253 O O . GLU A 1 297 ? -1.624 -106.938 -51.219 1 94.5 297 GLU A O 1
ATOM 2258 N N . SER A 1 298 ? -0.175 -108.125 -52.375 1 94.75 298 SER A N 1
ATOM 2259 C CA . SER A 1 298 ? 0.866 -107.125 -52.344 1 94.75 298 SER A CA 1
ATOM 2260 C C . SER A 1 298 ? 0.447 -105.875 -53.125 1 94.75 298 SER A C 1
ATOM 2262 O O . SER A 1 298 ? 0.681 -104.75 -52.688 1 94.75 298 SER A O 1
ATOM 2264 N N . SER A 1 299 ? -0.176 -106.188 -54.312 1 94.31 299 SER A N 1
ATOM 2265 C CA . SER A 1 299 ? -0.655 -105.062 -55.156 1 94.31 299 SER A CA 1
ATOM 2266 C C . SER A 1 299 ? -1.688 -104.25 -54.406 1 94.31 299 SER A C 1
ATOM 2268 O O . SER A 1 299 ? -1.651 -103 -54.469 1 94.31 299 SER A O 1
ATOM 2270 N N . GLN A 1 300 ? -2.541 -104.875 -53.625 1 94.5 300 GLN A N 1
ATOM 2271 C CA . GLN A 1 300 ? -3.557 -104.188 -52.875 1 94.5 300 GLN A CA 1
ATOM 2272 C C . GLN A 1 300 ? -2.928 -103.375 -51.719 1 94.5 300 GLN A C 1
ATOM 2274 O O . GLN A 1 300 ? -3.332 -102.25 -51.469 1 94.5 300 GLN A O 1
ATOM 2279 N N . ALA A 1 301 ? -1.972 -103.875 -51.125 1 92.88 301 ALA A N 1
ATOM 2280 C CA . ALA A 1 301 ? -1.265 -103.188 -50.031 1 92.88 301 ALA A CA 1
ATOM 2281 C C . ALA A 1 301 ? -0.526 -102 -50.562 1 92.88 301 ALA A C 1
ATOM 2283 O O . ALA A 1 301 ? -0.512 -100.938 -49.906 1 92.88 301 ALA A O 1
ATOM 2284 N N . VAL A 1 302 ? 0.065 -102 -51.688 1 94.38 302 VAL A N 1
ATOM 2285 C CA . VAL A 1 302 ? 0.828 -100.938 -52.281 1 94.38 302 VAL A CA 1
ATOM 2286 C C . VAL A 1 302 ? -0.112 -99.75 -52.656 1 94.38 302 VAL A C 1
ATOM 2288 O O . VAL A 1 302 ? 0.235 -98.625 -52.5 1 94.38 302 VAL A O 1
ATOM 2291 N N . ILE A 1 303 ? -1.291 -100.188 -53.156 1 93.75 303 ILE A N 1
ATOM 2292 C CA . ILE A 1 303 ? -2.275 -99.188 -53.5 1 93.75 303 ILE A CA 1
ATOM 2293 C C . ILE A 1 303 ? -2.67 -98.375 -52.25 1 93.75 303 ILE A C 1
ATOM 2295 O O . ILE A 1 303 ? -2.766 -97.188 -52.281 1 93.75 303 ILE A O 1
ATOM 2299 N N . THR A 1 304 ? -2.787 -99.125 -51.188 1 92.81 304 THR A N 1
ATOM 2300 C CA . THR A 1 304 ? -3.105 -98.438 -49.906 1 92.81 304 THR A CA 1
ATOM 2301 C C . THR A 1 304 ? -1.959 -97.562 -49.469 1 92.81 304 THR A C 1
ATOM 2303 O O . THR A 1 304 ? -2.188 -96.438 -49 1 92.81 304 THR A O 1
ATOM 2306 N N . ILE A 1 305 ? -0.77 -97.938 -49.656 1 93.12 305 ILE A N 1
ATOM 2307 C CA . ILE A 1 305 ? 0.402 -97.125 -49.281 1 93.12 305 ILE A CA 1
ATOM 2308 C C . ILE A 1 305 ? 0.459 -95.875 -50.125 1 93.12 305 ILE A C 1
ATOM 2310 O O . ILE A 1 305 ? 0.688 -94.75 -49.594 1 93.12 305 ILE A O 1
ATOM 2314 N N . GLN A 1 306 ? 0.227 -96 -51.469 1 91.81 306 GLN A N 1
ATOM 2315 C CA . GLN A 1 306 ? 0.277 -94.875 -52.375 1 91.81 306 GLN A CA 1
ATOM 2316 C C . GLN A 1 306 ? -0.763 -93.812 -52 1 91.81 306 GLN A C 1
ATOM 2318 O O . GLN A 1 306 ? -0.465 -92.625 -51.969 1 91.81 306 GLN A O 1
ATOM 2323 N N . ASN A 1 307 ? -1.996 -94.25 -51.594 1 92.81 307 ASN A N 1
ATOM 2324 C CA . ASN A 1 307 ? -3.059 -93.375 -51.188 1 92.81 307 ASN A CA 1
ATOM 2325 C C . ASN A 1 307 ? -2.734 -92.688 -49.844 1 92.81 307 ASN A C 1
ATOM 2327 O O . ASN A 1 307 ? -2.988 -91.5 -49.688 1 92.81 307 ASN A O 1
ATOM 2331 N N . THR A 1 308 ? -2.17 -93.438 -48.969 1 91.12 308 THR A N 1
ATOM 2332 C CA . THR A 1 308 ? -1.853 -92.875 -47.656 1 91.12 308 THR A CA 1
ATOM 2333 C C . THR A 1 308 ? -0.699 -91.875 -47.719 1 91.12 308 THR A C 1
ATOM 2335 O O . THR A 1 308 ? -0.688 -90.875 -47 1 91.12 308 THR A O 1
ATOM 2338 N N . ILE A 1 309 ? 0.241 -92.125 -48.625 1 90.56 309 ILE A N 1
ATOM 2339 C CA . ILE A 1 309 ? 1.389 -91.25 -48.781 1 90.56 309 ILE A CA 1
ATOM 2340 C C . ILE A 1 309 ? 0.924 -89.875 -49.281 1 90.56 309 ILE A C 1
ATOM 2342 O O . ILE A 1 309 ? 1.47 -88.875 -48.875 1 90.56 309 ILE A O 1
ATOM 2346 N N . SER A 1 310 ? -0.062 -89.938 -50.188 1 91.38 310 SER A N 1
ATOM 2347 C CA . SER A 1 310 ? -0.622 -88.688 -50.656 1 91.38 310 SER A CA 1
ATOM 2348 C C . SER A 1 310 ? -1.251 -87.875 -49.531 1 91.38 310 SER A C 1
ATOM 2350 O O . SER A 1 310 ? -1.1 -86.688 -49.469 1 91.38 310 SER A O 1
ATOM 2352 N N . LYS A 1 311 ? -1.894 -88.562 -48.562 1 91.69 311 LYS A N 1
ATOM 2353 C CA . LYS A 1 311 ? -2.502 -87.875 -47.406 1 91.69 311 LYS A CA 1
ATOM 2354 C C . LYS A 1 311 ? -1.438 -87.312 -46.469 1 91.69 311 LYS A C 1
ATOM 2356 O O . LYS A 1 311 ? -1.604 -86.25 -45.906 1 91.69 311 LYS A O 1
ATOM 2361 N N . ILE A 1 312 ? -0.361 -88 -46.344 1 89.06 312 ILE A N 1
ATOM 2362 C CA . ILE A 1 312 ? 0.726 -87.562 -45.469 1 89.06 312 ILE A CA 1
ATOM 2363 C C . ILE A 1 312 ? 1.37 -86.312 -46.062 1 89.06 312 ILE A C 1
ATOM 2365 O O . ILE A 1 312 ? 1.652 -85.375 -45.344 1 89.06 312 ILE A O 1
ATOM 2369 N N . ASN A 1 313 ? 1.584 -86.438 -47.406 1 89.19 313 ASN A N 1
ATOM 2370 C CA . ASN A 1 313 ? 2.152 -85.25 -48.094 1 89.19 313 ASN A CA 1
ATOM 2371 C C . ASN A 1 313 ? 1.286 -84 -47.906 1 89.19 313 ASN A C 1
ATOM 2373 O O . ASN A 1 313 ? 1.804 -82.938 -47.625 1 89.19 313 ASN A O 1
ATOM 2377 N N . ASP A 1 314 ? -0.045 -84.188 -47.938 1 91.75 314 ASP A N 1
ATOM 2378 C CA . ASP A 1 314 ? -0.969 -83.062 -47.719 1 91.75 314 ASP A CA 1
ATOM 2379 C C . ASP A 1 314 ? -0.93 -82.562 -46.281 1 91.75 314 ASP A C 1
ATOM 2381 O O . ASP A 1 314 ? -0.962 -81.375 -46.031 1 91.75 314 ASP A O 1
ATOM 2385 N N . ALA A 1 315 ? -0.815 -83.438 -45.344 1 89.19 315 ALA A N 1
ATOM 2386 C CA . ALA A 1 315 ? -0.778 -83.062 -43.938 1 89.19 315 ALA A CA 1
ATOM 2387 C C . ALA A 1 315 ? 0.496 -82.312 -43.594 1 89.19 315 ALA A C 1
ATOM 2389 O O . ALA A 1 315 ? 0.453 -81.312 -42.875 1 89.19 315 ALA A O 1
ATOM 2390 N N . VAL A 1 316 ? 1.611 -82.75 -44.156 1 88.06 316 VAL A N 1
ATOM 2391 C CA . VAL A 1 316 ? 2.896 -82.062 -43.938 1 88.06 316 VAL A CA 1
ATOM 2392 C C . VAL A 1 316 ? 2.898 -80.688 -44.562 1 88.06 316 VAL A C 1
ATOM 2394 O O . VAL A 1 316 ? 3.389 -79.75 -43.938 1 88.06 316 VAL A O 1
ATOM 2397 N N . LYS A 1 317 ? 2.316 -80.625 -45.75 1 90.06 317 LYS A N 1
ATOM 2398 C CA . LYS A 1 317 ? 2.221 -79.375 -46.406 1 90.06 317 LYS A CA 1
ATOM 2399 C C . LYS A 1 317 ? 1.358 -78.375 -45.594 1 90.06 317 LYS A C 1
ATOM 2401 O O . LYS A 1 317 ? 1.724 -77.188 -45.438 1 90.06 317 LYS A O 1
ATOM 2406 N N . ASN A 1 318 ? 0.257 -78.875 -45.094 1 91.62 318 ASN A N 1
ATOM 2407 C CA . ASN A 1 318 ? -0.628 -78 -44.312 1 91.62 318 ASN A CA 1
ATOM 2408 C C . ASN A 1 318 ? 0.046 -77.562 -43 1 91.62 318 ASN A C 1
ATOM 2410 O O . ASN A 1 318 ? -0.082 -76.438 -42.594 1 91.62 318 ASN A O 1
ATOM 2414 N N . LEU A 1 319 ? 0.744 -78.438 -42.375 1 90.25 319 LEU A N 1
ATOM 2415 C CA . LEU A 1 319 ? 1.474 -78.062 -41.156 1 90.25 319 LEU A CA 1
ATOM 2416 C C . LEU A 1 319 ? 2.555 -77.062 -41.438 1 90.25 319 LEU A C 1
ATOM 2418 O O . LEU A 1 319 ? 2.715 -76.125 -40.688 1 90.25 319 LEU A O 1
ATOM 2422 N N . SER A 1 320 ? 3.268 -77.25 -42.594 1 88.94 320 SER A N 1
ATOM 2423 C CA . SER A 1 320 ? 4.324 -76.375 -42.969 1 88.94 320 SER A CA 1
ATOM 2424 C C . SER A 1 320 ? 3.76 -74.938 -43.281 1 88.94 320 SER A C 1
ATOM 2426 O O . SER A 1 320 ? 4.289 -73.938 -42.781 1 88.94 320 SER A O 1
ATOM 2428 N N . ASP A 1 321 ? 2.604 -74.875 -43.969 1 92.25 321 ASP A N 1
ATOM 2429 C CA . ASP A 1 321 ? 2 -73.625 -44.344 1 92.25 321 ASP A CA 1
ATOM 2430 C C . ASP A 1 321 ? 1.485 -72.875 -43.125 1 92.25 321 ASP A C 1
ATOM 2432 O O . ASP A 1 321 ? 1.703 -71.625 -43 1 92.25 321 ASP A O 1
ATOM 2436 N N . ASN A 1 322 ? 0.907 -73.562 -42.219 1 91.94 322 ASN A N 1
ATOM 2437 C CA . ASN A 1 322 ? 0.363 -72.875 -41.031 1 91.94 322 ASN A CA 1
ATOM 2438 C C . ASN A 1 322 ? 1.471 -72.438 -40.094 1 91.94 322 ASN A C 1
ATOM 2440 O O . ASN A 1 322 ? 1.355 -71.375 -39.469 1 91.94 322 ASN A O 1
ATOM 2444 N N . SER A 1 323 ? 2.539 -73.188 -40 1 91.31 323 SER A N 1
ATOM 2445 C CA . SER A 1 323 ? 3.676 -72.812 -39.188 1 91.31 323 SER A CA 1
ATOM 2446 C C . SER A 1 323 ? 4.367 -71.562 -39.75 1 91.31 323 SER A C 1
ATOM 2448 O O . SER A 1 323 ? 4.742 -70.688 -39 1 91.31 323 SER A O 1
ATOM 2450 N N . ASN A 1 324 ? 4.445 -71.562 -41.094 1 90.75 324 ASN A N 1
ATOM 2451 C CA . ASN A 1 324 ? 5.035 -70.375 -41.75 1 90.75 324 ASN A CA 1
ATOM 2452 C C . ASN A 1 324 ? 4.168 -69.125 -41.562 1 90.75 324 ASN A C 1
ATOM 2454 O O . ASN A 1 324 ? 4.688 -68 -41.438 1 90.75 324 ASN A O 1
ATOM 2458 N N . ASP A 1 325 ? 2.877 -69.312 -41.5 1 92.94 325 ASP A N 1
ATOM 2459 C CA . ASP A 1 325 ? 1.954 -68.188 -41.312 1 92.94 325 ASP A CA 1
ATOM 2460 C C . ASP A 1 325 ? 2.113 -67.562 -39.938 1 92.94 325 ASP A C 1
ATOM 2462 O O . ASP A 1 325 ? 2.08 -66.375 -39.781 1 92.94 325 ASP A O 1
ATOM 2466 N N . ILE A 1 326 ? 2.328 -68.438 -38.969 1 92.5 326 ILE A N 1
ATOM 2467 C CA . ILE A 1 326 ? 2.482 -67.938 -37.594 1 92.5 326 ILE A CA 1
ATOM 2468 C C . ILE A 1 326 ? 3.797 -67.188 -37.469 1 92.5 326 ILE A C 1
ATOM 2470 O O . ILE A 1 326 ? 3.848 -66.125 -36.812 1 92.5 326 ILE A O 1
ATOM 2474 N N . LEU A 1 327 ? 4.805 -67.75 -38.062 1 92.5 327 LEU A N 1
ATOM 2475 C CA . LEU A 1 327 ? 6.102 -67.062 -38.031 1 92.5 327 LEU A CA 1
ATOM 2476 C C . LEU A 1 327 ? 6.047 -65.688 -38.719 1 92.5 327 LEU A C 1
ATOM 2478 O O . LEU A 1 327 ? 6.633 -64.75 -38.25 1 92.5 327 LEU A O 1
ATOM 2482 N N . THR A 1 328 ? 5.281 -65.625 -39.812 1 93.38 328 THR A N 1
ATOM 2483 C CA . THR A 1 328 ? 5.109 -64.375 -40.531 1 93.38 328 THR A CA 1
ATOM 2484 C C . THR A 1 328 ? 4.312 -63.375 -39.688 1 93.38 328 THR A C 1
ATOM 2486 O O . THR A 1 328 ? 4.656 -62.188 -39.625 1 93.38 328 THR A O 1
ATOM 2489 N N . PHE A 1 329 ? 3.295 -63.875 -39 1 93.25 329 PHE A N 1
ATOM 2490 C CA . PHE A 1 329 ? 2.49 -63.031 -38.125 1 93.25 329 PHE A CA 1
ATOM 2491 C C . PHE A 1 329 ? 3.34 -62.469 -37 1 93.25 329 PHE A C 1
ATOM 2493 O O . PHE A 1 329 ? 3.215 -61.281 -36.656 1 93.25 329 PHE A O 1
ATOM 2500 N N . MET A 1 330 ? 4.223 -63.281 -36.469 1 92.69 330 MET A N 1
ATOM 2501 C CA . MET A 1 330 ? 5.105 -62.844 -35.375 1 92.69 330 MET A CA 1
ATOM 2502 C C . MET A 1 330 ? 6.086 -61.781 -35.875 1 92.69 330 MET A C 1
ATOM 2504 O O . MET A 1 330 ? 6.316 -60.781 -35.188 1 92.69 330 MET A O 1
ATOM 2508 N N . SER A 1 331 ? 6.629 -61.906 -37.094 1 92.81 331 SER A N 1
ATOM 2509 C CA . SER A 1 331 ? 7.664 -61 -37.594 1 92.81 331 SER A CA 1
ATOM 2510 C C . SER A 1 331 ? 7.074 -59.688 -38.094 1 92.81 331 SER A C 1
ATOM 2512 O O . SER A 1 331 ? 7.766 -58.656 -38.094 1 92.81 331 SER A O 1
ATOM 2514 N N . THR A 1 332 ? 5.777 -59.656 -38.438 1 93 332 THR A N 1
ATOM 2515 C CA . THR A 1 332 ? 5.184 -58.438 -38.969 1 93 332 THR A CA 1
ATOM 2516 C C . THR A 1 332 ? 4.301 -57.75 -37.938 1 93 332 THR A C 1
ATOM 2518 O O . THR A 1 332 ? 4.652 -56.688 -37.438 1 93 332 THR A O 1
ATOM 2521 N N . ASP A 1 333 ? 3.332 -58.531 -37.438 1 92.38 333 ASP A N 1
ATOM 2522 C CA . ASP A 1 333 ? 2.316 -57.875 -36.594 1 92.38 333 ASP A CA 1
ATOM 2523 C C . ASP A 1 333 ? 2.799 -57.75 -35.156 1 92.38 333 ASP A C 1
ATOM 2525 O O . ASP A 1 333 ? 2.768 -56.656 -34.594 1 92.38 333 ASP A O 1
ATOM 2529 N N . VAL A 1 334 ? 3.314 -58.812 -34.594 1 93.38 334 VAL A N 1
ATOM 2530 C CA . VAL A 1 334 ? 3.725 -58.781 -33.188 1 93.38 334 VAL A CA 1
ATOM 2531 C C . VAL A 1 334 ? 4.934 -57.875 -33.031 1 93.38 334 VAL A C 1
ATOM 2533 O O . VAL A 1 334 ? 4.984 -57.062 -32.094 1 93.38 334 VAL A O 1
ATOM 2536 N N . ASP A 1 335 ? 5.867 -58 -33.938 1 92.31 335 ASP A N 1
ATOM 2537 C CA . ASP A 1 335 ? 7.055 -57.156 -33.875 1 92.31 335 ASP A CA 1
ATOM 2538 C C . ASP A 1 335 ? 6.676 -55.656 -33.969 1 92.31 335 ASP A C 1
ATOM 2540 O O . ASP A 1 335 ? 7.203 -54.844 -33.219 1 92.31 335 ASP A O 1
ATOM 2544 N N . LYS A 1 336 ? 5.785 -55.344 -34.875 1 92.75 336 LYS A N 1
ATOM 2545 C CA . LYS A 1 336 ? 5.344 -53.938 -35 1 92.75 336 LYS A CA 1
ATOM 2546 C C . LYS A 1 336 ? 4.676 -53.438 -33.719 1 92.75 336 LYS A C 1
ATOM 2548 O O . LYS A 1 336 ? 4.914 -52.312 -33.312 1 92.75 336 LYS A O 1
ATOM 2553 N N . GLN A 1 337 ? 3.869 -54.219 -33.156 1 90.12 337 GLN A N 1
ATOM 2554 C CA . GLN A 1 337 ? 3.166 -53.844 -31.922 1 90.12 337 GLN A CA 1
ATOM 2555 C C . GLN A 1 337 ? 4.145 -53.594 -30.781 1 90.12 337 GLN A C 1
ATOM 2557 O O . GLN A 1 337 ? 3.984 -52.656 -30.016 1 90.12 337 GLN A O 1
ATOM 2562 N N . LEU A 1 338 ? 5.133 -54.375 -30.656 1 91.06 338 LEU A N 1
ATOM 2563 C CA . LEU A 1 338 ? 6.133 -54.219 -29.609 1 91.06 338 LEU A CA 1
ATOM 2564 C C . LEU A 1 338 ? 6.977 -52.969 -29.844 1 91.06 338 LEU A C 1
ATOM 2566 O O . LEU A 1 338 ? 7.367 -52.312 -28.875 1 91.06 338 LEU A O 1
ATOM 2570 N N . GLN A 1 339 ? 7.238 -52.688 -31.094 1 92.5 339 GLN A N 1
ATOM 2571 C CA . GLN A 1 339 ? 7.965 -51.438 -31.406 1 92.5 339 GLN A CA 1
ATOM 2572 C C . GLN A 1 339 ? 7.145 -50.219 -31.047 1 92.5 339 GLN A C 1
ATOM 2574 O O . GLN A 1 339 ? 7.684 -49.219 -30.547 1 92.5 339 GLN A O 1
ATOM 2579 N N . ASP A 1 340 ? 5.875 -50.312 -31.328 1 91.44 340 ASP A N 1
ATOM 2580 C CA . ASP A 1 340 ? 4.98 -49.219 -30.969 1 91.44 340 ASP A CA 1
ATOM 2581 C C . ASP A 1 340 ? 4.934 -49.031 -29.453 1 91.44 340 ASP A C 1
ATOM 2583 O O . ASP A 1 340 ? 4.883 -47.906 -28.953 1 91.44 340 ASP A O 1
ATOM 2587 N N . TYR A 1 341 ? 4.934 -50.094 -28.75 1 90.06 341 TYR A N 1
ATOM 2588 C CA . TYR A 1 341 ? 4.973 -50.062 -27.297 1 90.06 341 TYR A CA 1
ATOM 2589 C C . TYR A 1 341 ? 6.223 -49.344 -26.797 1 90.06 341 TYR A C 1
ATOM 2591 O O . TYR A 1 341 ? 6.152 -48.531 -25.875 1 90.06 341 TYR A O 1
ATOM 2599 N N . ALA A 1 342 ? 7.344 -49.562 -27.406 1 91.5 342 ALA A N 1
ATOM 2600 C CA . ALA A 1 342 ? 8.594 -48.906 -27.031 1 91.5 342 ALA A CA 1
ATOM 2601 C C . ALA A 1 342 ? 8.531 -47.406 -27.297 1 91.5 342 ALA A C 1
ATOM 2603 O O . ALA A 1 342 ? 9.023 -46.594 -26.5 1 91.5 342 ALA A O 1
ATOM 2604 N N . LYS A 1 343 ? 7.93 -46.969 -28.391 1 93.81 343 LYS A N 1
ATOM 2605 C CA . LYS A 1 343 ? 7.812 -45.562 -28.75 1 93.81 343 LYS A CA 1
ATOM 2606 C C . LYS A 1 343 ? 6.941 -44.812 -27.75 1 93.81 343 LYS A C 1
ATOM 2608 O O . LYS A 1 343 ? 7.188 -43.656 -27.453 1 93.81 343 LYS A O 1
ATOM 2613 N N . ILE A 1 344 ? 5.98 -45.5 -27.25 1 92.19 344 ILE A N 1
ATOM 2614 C CA . ILE A 1 344 ? 5.117 -44.875 -26.25 1 92.19 344 ILE A CA 1
ATOM 2615 C C . ILE A 1 344 ? 5.918 -44.594 -24.984 1 92.19 344 ILE A C 1
ATOM 2617 O O . ILE A 1 344 ? 5.695 -43.594 -24.312 1 92.19 344 ILE A O 1
ATOM 2621 N N . GLY A 1 345 ? 6.793 -45.562 -24.703 1 93.56 345 GLY A N 1
ATOM 2622 C CA . GLY A 1 345 ? 7.66 -45.344 -23.562 1 93.56 345 GLY A CA 1
ATOM 2623 C C . GLY A 1 345 ? 8.492 -44.062 -23.688 1 93.56 345 GLY A C 1
ATOM 2624 O O . GLY A 1 345 ? 8.664 -43.344 -22.719 1 93.56 345 GLY A O 1
ATOM 2625 N N . GLU A 1 346 ? 8.906 -43.75 -24.891 1 94.25 346 GLU A N 1
ATOM 2626 C CA . GLU A 1 346 ? 9.695 -42.562 -25.141 1 94.25 346 GLU A CA 1
ATOM 2627 C C . GLU A 1 346 ? 8.844 -41.312 -24.984 1 94.25 346 GLU A C 1
ATOM 2629 O O . GLU A 1 346 ? 9.273 -40.312 -24.375 1 94.25 346 GLU A O 1
ATOM 2634 N N . LYS A 1 347 ? 7.664 -41.344 -25.531 1 94.06 347 LYS A N 1
ATOM 2635 C CA . LYS A 1 347 ? 6.766 -40.188 -25.422 1 94.06 347 LYS A CA 1
ATOM 2636 C C . LYS A 1 347 ? 6.344 -39.969 -23.969 1 94.06 347 LYS A C 1
ATOM 2638 O O . LYS A 1 347 ? 6.223 -38.812 -23.531 1 94.06 347 LYS A O 1
ATOM 2643 N N . TYR A 1 348 ? 6.148 -41.031 -23.219 1 94.5 348 TYR A N 1
ATOM 2644 C CA . TYR A 1 348 ? 5.773 -40.938 -21.812 1 94.5 348 TYR A CA 1
ATOM 2645 C C . TYR A 1 348 ? 6.871 -40.312 -20.984 1 94.5 348 TYR A C 1
ATOM 2647 O O . TYR A 1 348 ? 6.59 -39.5 -20.094 1 94.5 348 TYR A O 1
ATOM 2655 N N . SER A 1 349 ? 8.086 -40.625 -21.344 1 95.75 349 SER A N 1
ATOM 2656 C CA . SER A 1 349 ? 9.227 -40 -20.672 1 95.75 349 SER A CA 1
ATOM 2657 C C . SER A 1 349 ? 9.281 -38.5 -20.938 1 95.75 349 SER A C 1
ATOM 2659 O O . SER A 1 349 ? 9.531 -37.719 -20.016 1 95.75 349 SER A O 1
ATOM 2661 N N . ALA A 1 350 ? 9.016 -38.062 -22.172 1 95.5 350 ALA A N 1
ATOM 2662 C CA . ALA A 1 350 ? 9.016 -36.656 -22.531 1 95.5 350 ALA A CA 1
ATOM 2663 C C . ALA A 1 350 ? 7.918 -35.906 -21.797 1 95.5 350 ALA A C 1
ATOM 2665 O O . ALA A 1 350 ? 8.117 -34.75 -21.391 1 95.5 350 ALA A O 1
ATOM 2666 N N . ASP A 1 351 ? 6.805 -36.562 -21.672 1 94.69 351 ASP A N 1
ATOM 2667 C CA . ASP A 1 351 ? 5.711 -35.938 -20.922 1 94.69 351 ASP A CA 1
ATOM 2668 C C . ASP A 1 351 ? 6.078 -35.75 -19.453 1 94.69 351 ASP A C 1
ATOM 2670 O O . ASP A 1 351 ? 5.738 -34.75 -18.844 1 94.69 351 ASP A O 1
ATOM 2674 N N . GLY A 1 352 ? 6.758 -36.781 -18.922 1 95.75 352 GLY A N 1
ATOM 2675 C CA . GLY A 1 352 ? 7.262 -36.656 -17.562 1 95.75 352 GLY A CA 1
ATOM 2676 C C . GLY A 1 352 ? 8.227 -35.5 -17.391 1 95.75 352 GLY A C 1
ATOM 2677 O O . GLY A 1 352 ? 8.156 -34.75 -16.406 1 95.75 352 GLY A O 1
ATOM 2678 N N . ASP A 1 353 ? 9.031 -35.25 -18.391 1 96.06 353 ASP A N 1
ATOM 2679 C CA . ASP A 1 353 ? 9.977 -34.156 -18.375 1 96.06 353 ASP A CA 1
ATOM 2680 C C . ASP A 1 353 ? 9.242 -32.812 -18.406 1 96.06 353 ASP A C 1
ATOM 2682 O O . ASP A 1 353 ? 9.641 -31.859 -17.719 1 96.06 353 ASP A O 1
ATOM 2686 N N . PHE A 1 354 ? 8.25 -32.75 -19.141 1 95.44 354 PHE A N 1
ATOM 2687 C CA . PHE A 1 354 ? 7.465 -31.516 -19.234 1 95.44 354 PHE A CA 1
ATOM 2688 C C . PHE A 1 354 ? 6.848 -31.156 -17.875 1 95.44 354 PHE A C 1
ATOM 2690 O O . PHE A 1 354 ? 6.945 -30.016 -17.422 1 95.44 354 PHE A O 1
ATOM 2697 N N . VAL A 1 355 ? 6.23 -32.156 -17.266 1 95.12 355 VAL A N 1
ATOM 2698 C CA . VAL A 1 355 ? 5.559 -31.906 -15.992 1 95.12 355 VAL A CA 1
ATOM 2699 C C . VAL A 1 355 ? 6.59 -31.516 -14.93 1 95.12 355 VAL A C 1
ATOM 2701 O O . VAL A 1 355 ? 6.336 -30.641 -14.109 1 95.12 355 VAL A O 1
ATOM 2704 N N . SER A 1 356 ? 7.699 -32.188 -15.008 1 96.94 356 SER A N 1
ATOM 2705 C CA . SER A 1 356 ? 8.781 -31.844 -14.094 1 96.94 356 SER A CA 1
ATOM 2706 C C . SER A 1 356 ? 9.227 -30.391 -14.258 1 96.94 356 SER A C 1
ATOM 2708 O O . SER A 1 356 ? 9.336 -29.656 -13.273 1 96.94 356 SER A O 1
ATOM 2710 N N . SER A 1 357 ? 9.438 -29.953 -15.484 1 96.25 357 SER A N 1
ATOM 2711 C CA . SER A 1 357 ? 9.867 -28.594 -15.773 1 96.25 357 SER A CA 1
ATOM 2712 C C . SER A 1 357 ? 8.812 -27.578 -15.352 1 96.25 357 SER A C 1
ATOM 2714 O O . SER A 1 357 ? 9.133 -26.547 -14.773 1 96.25 357 SER A O 1
ATOM 2716 N N . MET A 1 358 ? 7.602 -27.922 -15.664 1 94.12 358 MET A N 1
ATOM 2717 C CA . MET A 1 358 ? 6.5 -27.062 -15.266 1 94.12 358 MET A CA 1
ATOM 2718 C C . MET A 1 358 ? 6.469 -26.875 -13.75 1 94.12 358 MET A C 1
ATOM 2720 O O . MET A 1 358 ? 6.324 -25.766 -13.25 1 94.12 358 MET A O 1
ATOM 2724 N N . SER A 1 359 ? 6.637 -27.938 -13.055 1 96.56 359 SER A N 1
ATOM 2725 C CA . SER A 1 359 ? 6.605 -27.922 -11.594 1 96.56 359 SER A CA 1
ATOM 2726 C C . SER A 1 359 ? 7.758 -27.094 -11.031 1 96.56 359 SER A C 1
ATOM 2728 O O . SER A 1 359 ? 7.57 -26.312 -10.094 1 96.56 359 SER A O 1
ATOM 2730 N N . GLU A 1 360 ? 8.883 -27.188 -11.617 1 95.81 360 GLU A N 1
ATOM 2731 C CA . GLU A 1 360 ? 10.039 -26.422 -11.188 1 95.81 360 GLU A CA 1
ATOM 2732 C C . GLU A 1 360 ? 9.812 -24.922 -11.398 1 95.81 360 GLU A C 1
ATOM 2734 O O . GLU A 1 360 ? 10.164 -24.109 -10.539 1 95.81 360 GLU A O 1
ATOM 2739 N N . GLU A 1 361 ? 9.25 -24.609 -12.469 1 95.06 361 GLU A N 1
ATOM 2740 C CA . GLU A 1 361 ? 8.961 -23.203 -12.766 1 95.06 361 GLU A CA 1
ATOM 2741 C C . GLU A 1 361 ? 7.926 -22.625 -11.805 1 95.06 361 GLU A C 1
ATOM 2743 O O . GLU A 1 361 ? 8.016 -21.469 -11.406 1 95.06 361 GLU A O 1
ATOM 2748 N N . LEU A 1 362 ? 7.016 -23.438 -11.43 1 95.12 362 LEU A N 1
ATOM 2749 C CA . LEU A 1 362 ? 5.984 -23 -10.5 1 95.12 362 LEU A CA 1
ATOM 2750 C C . LEU A 1 362 ? 6.582 -22.719 -9.125 1 95.12 362 LEU A C 1
ATOM 2752 O O . LEU A 1 362 ? 6.195 -21.75 -8.461 1 95.12 362 LEU A O 1
ATOM 2756 N N . VAL A 1 363 ? 7.48 -23.594 -8.68 1 95.62 363 VAL A N 1
ATOM 2757 C CA . VAL A 1 363 ? 8.156 -23.359 -7.41 1 95.62 363 VAL A CA 1
ATOM 2758 C C . VAL A 1 363 ? 8.914 -22.031 -7.461 1 95.62 363 VAL A C 1
ATOM 2760 O O . VAL A 1 363 ? 8.844 -21.234 -6.531 1 95.62 363 VAL A O 1
ATOM 2763 N N . ALA A 1 364 ? 9.586 -21.797 -8.57 1 94.81 364 ALA A N 1
ATOM 2764 C CA . ALA A 1 364 ? 10.344 -20.562 -8.734 1 94.81 364 ALA A CA 1
ATOM 2765 C C . ALA A 1 364 ? 9.43 -19.344 -8.703 1 94.81 364 ALA A C 1
ATOM 2767 O O . ALA A 1 364 ? 9.758 -18.328 -8.094 1 94.81 364 ALA A O 1
ATOM 2768 N N . MET A 1 365 ? 8.305 -19.438 -9.336 1 93.94 365 MET A N 1
ATOM 2769 C CA . MET A 1 365 ? 7.336 -18.344 -9.359 1 93.94 365 MET A CA 1
ATOM 2770 C C . MET A 1 365 ? 6.777 -18.078 -7.969 1 93.94 365 MET A C 1
ATOM 2772 O O . MET A 1 365 ? 6.668 -16.922 -7.551 1 93.94 365 MET A O 1
ATOM 2776 N N . ALA A 1 366 ? 6.41 -19.125 -7.27 1 94.94 366 ALA A N 1
ATOM 2777 C CA . ALA A 1 366 ? 5.898 -19 -5.91 1 94.94 366 ALA A CA 1
ATOM 2778 C C . ALA A 1 366 ? 6.914 -18.297 -5.008 1 94.94 366 ALA A C 1
ATOM 2780 O O . ALA A 1 366 ? 6.562 -17.391 -4.246 1 94.94 366 ALA A O 1
ATOM 2781 N N . GLN A 1 367 ? 8.156 -18.656 -5.168 1 94.56 367 GLN A N 1
ATOM 2782 C CA . GLN A 1 367 ? 9.211 -18.062 -4.359 1 94.56 367 GLN A CA 1
ATOM 2783 C C . GLN A 1 367 ? 9.406 -16.594 -4.707 1 94.56 367 GLN A C 1
ATOM 2785 O O . GLN A 1 367 ? 9.586 -15.758 -3.814 1 94.56 367 GLN A O 1
ATOM 2790 N N . ALA A 1 368 ? 9.344 -16.297 -5.938 1 94.31 368 ALA A N 1
ATOM 2791 C CA . ALA A 1 368 ? 9.484 -14.914 -6.379 1 94.31 368 ALA A CA 1
ATOM 2792 C C . ALA A 1 368 ? 8.352 -14.047 -5.836 1 94.31 368 ALA A C 1
ATOM 2794 O O . ALA A 1 368 ? 8.594 -12.945 -5.328 1 94.31 368 ALA A O 1
ATOM 2795 N N . VAL A 1 369 ? 7.195 -14.516 -5.883 1 95.12 369 VAL A N 1
ATOM 2796 C CA . VAL A 1 369 ? 6.043 -13.758 -5.406 1 95.12 369 VAL A CA 1
ATOM 2797 C C . VAL A 1 369 ? 6.094 -13.641 -3.885 1 95.12 369 VAL A C 1
ATOM 2799 O O . VAL A 1 369 ? 5.773 -12.586 -3.326 1 95.12 369 VAL A O 1
ATOM 2802 N N . GLU A 1 370 ? 6.488 -14.703 -3.289 1 94.88 370 GLU A N 1
ATOM 2803 C CA . GLU A 1 370 ? 6.629 -14.648 -1.836 1 94.88 370 GLU A CA 1
ATOM 2804 C C . GLU A 1 370 ? 7.637 -13.578 -1.418 1 94.88 370 GLU A C 1
ATOM 2806 O O . GLU A 1 370 ? 7.414 -12.859 -0.445 1 94.88 370 GLU A O 1
ATOM 2811 N N . ALA A 1 371 ? 8.719 -13.492 -2.104 1 94.88 371 ALA A N 1
ATOM 2812 C CA . ALA A 1 371 ? 9.711 -12.461 -1.824 1 94.88 371 ALA A CA 1
ATOM 2813 C C . ALA A 1 371 ? 9.125 -11.062 -2.029 1 94.88 371 ALA A C 1
ATOM 2815 O O . ALA A 1 371 ? 9.367 -10.156 -1.225 1 94.88 371 ALA A O 1
ATOM 2816 N N . THR A 1 372 ? 8.414 -10.914 -3.098 1 94.44 372 THR A N 1
ATOM 2817 C CA . THR A 1 372 ? 7.773 -9.633 -3.393 1 94.44 372 THR A CA 1
ATOM 2818 C C . THR A 1 372 ? 6.754 -9.281 -2.312 1 94.44 372 THR A C 1
ATOM 2820 O O . THR A 1 372 ? 6.668 -8.125 -1.887 1 94.44 372 THR A O 1
ATOM 2823 N N . VAL A 1 373 ? 6.023 -10.227 -1.823 1 93.75 373 VAL A N 1
ATOM 2824 C CA . VAL A 1 373 ? 5.02 -10.055 -0.777 1 93.75 373 VAL A CA 1
ATOM 2825 C C . VAL A 1 373 ? 5.699 -9.609 0.517 1 93.75 373 VAL A C 1
ATOM 2827 O O . VAL A 1 373 ? 5.18 -8.75 1.232 1 93.75 373 VAL A O 1
ATOM 2830 N N . GLU A 1 374 ? 6.801 -10.164 0.78 1 94.25 374 GLU A N 1
ATOM 2831 C CA . GLU A 1 374 ? 7.559 -9.75 1.957 1 94.25 374 GLU A CA 1
ATOM 2832 C C . GLU A 1 374 ? 7.969 -8.281 1.86 1 94.25 374 GLU A C 1
ATOM 2834 O O . GLU A 1 374 ? 7.91 -7.551 2.85 1 94.25 374 GLU A O 1
ATOM 2839 N N . GLU A 1 375 ? 8.352 -7.891 0.706 1 93.81 375 GLU A N 1
ATOM 2840 C CA . GLU A 1 375 ? 8.711 -6.496 0.468 1 93.81 375 GLU A CA 1
ATOM 2841 C C . GLU A 1 375 ? 7.512 -5.574 0.673 1 93.81 375 GLU A C 1
ATOM 2843 O O . GLU A 1 375 ? 7.633 -4.516 1.289 1 93.81 375 GLU A O 1
ATOM 2848 N N . ILE A 1 376 ? 6.43 -5.957 0.227 1 92.81 376 ILE A N 1
ATOM 2849 C CA . ILE A 1 376 ? 5.211 -5.164 0.362 1 92.81 376 ILE A CA 1
ATOM 2850 C C . ILE A 1 376 ? 4.816 -5.074 1.834 1 92.81 376 ILE A C 1
ATOM 2852 O O . ILE A 1 376 ? 4.41 -4.012 2.311 1 92.81 376 ILE A O 1
ATOM 2856 N N . THR A 1 377 ? 4.934 -6.191 2.482 1 93.94 377 THR A N 1
ATOM 2857 C CA . THR A 1 377 ? 4.602 -6.223 3.902 1 93.94 377 THR A CA 1
ATOM 2858 C C . THR A 1 377 ? 5.457 -5.23 4.684 1 93.94 377 THR A C 1
ATOM 2860 O O . THR A 1 377 ? 4.949 -4.496 5.531 1 93.94 377 THR A O 1
ATOM 2863 N N . LYS A 1 378 ? 6.719 -5.129 4.418 1 94.19 378 LYS A N 1
ATOM 2864 C CA . LYS A 1 378 ? 7.621 -4.172 5.055 1 94.19 378 LYS A CA 1
ATOM 2865 C C . LYS A 1 378 ? 7.227 -2.736 4.711 1 94.19 378 LYS A C 1
ATOM 2867 O O . LYS A 1 378 ? 7.223 -1.866 5.586 1 94.19 378 LYS A O 1
ATOM 2872 N N . ALA A 1 379 ? 6.934 -2.527 3.477 1 92.75 379 ALA A N 1
ATOM 2873 C CA . ALA A 1 379 ? 6.496 -1.209 3.025 1 92.75 379 ALA A CA 1
ATOM 2874 C C . ALA A 1 379 ? 5.215 -0.784 3.736 1 92.75 379 ALA A C 1
ATOM 2876 O O . ALA A 1 379 ? 5.062 0.38 4.113 1 92.75 379 ALA A O 1
ATOM 2877 N N . LEU A 1 380 ? 4.352 -1.665 3.98 1 90.75 380 LEU A N 1
ATOM 2878 C CA . LEU A 1 380 ? 3.094 -1.394 4.664 1 90.75 380 LEU A CA 1
ATOM 2879 C C . LEU A 1 380 ? 3.336 -1.042 6.129 1 90.75 380 LEU A C 1
ATOM 2881 O O . LEU A 1 380 ? 2.648 -0.185 6.691 1 90.75 380 LEU A O 1
ATOM 2885 N N . GLN A 1 381 ? 4.273 -1.676 6.719 1 92.25 381 GLN A N 1
ATOM 2886 C CA . GLN A 1 381 ? 4.641 -1.343 8.094 1 92.25 381 GLN A CA 1
ATOM 2887 C C . GLN A 1 381 ? 5.18 0.082 8.188 1 92.25 381 GLN A C 1
ATOM 2889 O O . GLN A 1 381 ? 4.852 0.813 9.125 1 92.25 381 GLN A O 1
ATOM 2894 N N . THR A 1 382 ? 5.941 0.434 7.246 1 92.69 382 THR A N 1
ATOM 2895 C CA . THR A 1 382 ? 6.445 1.801 7.176 1 92.69 382 THR A CA 1
ATOM 2896 C C . THR A 1 382 ? 5.301 2.793 7.004 1 92.69 382 THR A C 1
ATOM 2898 O O . THR A 1 382 ? 5.258 3.824 7.68 1 92.69 382 THR A O 1
ATOM 2901 N N . THR A 1 383 ? 4.398 2.459 6.199 1 91.56 383 THR A N 1
ATOM 2902 C CA . THR A 1 383 ? 3.232 3.309 5.977 1 91.56 383 THR A CA 1
ATOM 2903 C C . THR A 1 383 ? 2.422 3.463 7.258 1 91.56 383 THR A C 1
ATOM 2905 O O . THR A 1 383 ? 2.01 4.57 7.609 1 91.56 383 THR A O 1
ATOM 2908 N N . ALA A 1 384 ? 2.238 2.402 7.949 1 91 384 ALA A N 1
ATOM 2909 C CA . ALA A 1 384 ? 1.499 2.441 9.211 1 91 384 ALA A CA 1
ATOM 2910 C C . ALA A 1 384 ? 2.182 3.359 10.219 1 91 384 ALA A C 1
ATOM 2912 O O . ALA A 1 384 ? 1.52 4.141 10.906 1 91 384 ALA A O 1
ATOM 2913 N N . ARG A 1 385 ? 3.447 3.301 10.32 1 93.31 385 ARG A N 1
ATOM 2914 C CA . ARG A 1 385 ? 4.219 4.164 11.211 1 93.31 385 ARG A CA 1
ATOM 2915 C C . ARG A 1 385 ? 4.086 5.629 10.797 1 93.31 385 ARG A C 1
ATOM 2917 O O . ARG A 1 385 ? 3.926 6.504 11.648 1 93.31 385 ARG A O 1
ATOM 2924 N N . ASP A 1 386 ? 4.172 5.867 9.5 1 93.12 386 ASP A N 1
ATOM 2925 C CA . ASP A 1 386 ? 4.055 7.227 8.977 1 93.12 386 ASP A CA 1
ATOM 2926 C C . ASP A 1 386 ? 2.684 7.816 9.289 1 93.12 386 ASP A C 1
ATOM 2928 O O . ASP A 1 386 ? 2.576 8.984 9.672 1 93.12 386 ASP A O 1
ATOM 2932 N N . VAL A 1 387 ? 1.676 7.031 9.156 1 93.44 387 VAL A N 1
ATOM 2933 C CA . VAL A 1 387 ? 0.31 7.457 9.445 1 93.44 387 VAL A CA 1
ATOM 2934 C C . VAL A 1 387 ? 0.177 7.816 10.922 1 93.44 387 VAL A C 1
ATOM 2936 O O . VAL A 1 387 ? -0.411 8.844 11.266 1 93.44 387 VAL A O 1
ATOM 2939 N N . GLN A 1 388 ? 0.733 7.043 11.766 1 92.62 388 GLN A N 1
ATOM 2940 C CA . GLN A 1 388 ? 0.691 7.309 13.195 1 92.62 388 GLN A CA 1
ATOM 2941 C C . GLN A 1 388 ? 1.428 8.602 13.539 1 92.62 388 GLN A C 1
ATOM 2943 O O . GLN A 1 388 ? 0.93 9.414 14.32 1 92.62 388 GLN A O 1
ATOM 2948 N N . LYS A 1 389 ? 2.58 8.766 12.992 1 93.75 389 LYS A N 1
ATOM 2949 C CA . LYS A 1 389 ? 3.369 9.969 13.211 1 93.75 389 LYS A CA 1
ATOM 2950 C C . LYS A 1 389 ? 2.604 11.219 12.773 1 93.75 389 LYS A C 1
ATOM 2952 O O . LYS A 1 389 ? 2.576 12.219 13.492 1 93.75 389 LYS A O 1
ATOM 2957 N N . ALA A 1 390 ? 1.99 11.172 11.648 1 94.44 390 ALA A N 1
ATOM 2958 C CA . ALA A 1 390 ? 1.229 12.297 11.125 1 94.44 390 ALA A CA 1
ATOM 2959 C C . ALA A 1 390 ? 0.02 12.602 12 1 94.44 390 ALA A C 1
ATOM 2961 O O . ALA A 1 390 ? -0.3 13.766 12.25 1 94.44 390 ALA A O 1
ATOM 2962 N N . SER A 1 391 ? -0.608 11.57 12.492 1 94.62 391 SER A N 1
ATOM 2963 C CA . SER A 1 391 ? -1.75 11.742 13.383 1 94.62 391 SER A CA 1
ATOM 2964 C C . SER A 1 391 ? -1.339 12.422 14.68 1 94.62 391 SER A C 1
ATOM 2966 O O . SER A 1 391 ? -2.012 13.344 15.141 1 94.62 391 SER A O 1
ATOM 2968 N N . VAL A 1 392 ? -0.241 12.055 15.258 1 95.38 392 VAL A N 1
ATOM 2969 C CA . VAL A 1 392 ? 0.258 12.641 16.5 1 95.38 392 VAL A CA 1
ATOM 2970 C C . VAL A 1 392 ? 0.612 14.102 16.266 1 95.38 392 VAL A C 1
ATOM 2972 O O . VAL A 1 392 ? 0.273 14.969 17.078 1 95.38 392 VAL A O 1
ATOM 2975 N N . ASN A 1 393 ? 1.256 14.344 15.133 1 95.81 393 ASN A N 1
ATOM 2976 C CA . ASN A 1 393 ? 1.608 15.727 14.805 1 95.81 393 ASN A CA 1
ATOM 2977 C C . ASN A 1 393 ? 0.366 16.594 14.602 1 95.81 393 ASN A C 1
ATOM 2979 O O . ASN A 1 393 ? 0.339 17.75 15.008 1 95.81 393 ASN A O 1
ATOM 2983 N N . SER A 1 394 ? -0.616 16.062 13.984 1 95.31 394 SER A N 1
ATOM 2984 C CA . SER A 1 394 ? -1.865 16.781 13.789 1 95.31 394 SER A CA 1
ATOM 2985 C C . SER A 1 394 ? -2.549 17.078 15.117 1 95.31 394 SER A C 1
ATOM 2987 O O . SER A 1 394 ? -3.084 18.172 15.312 1 95.31 394 SER A O 1
ATOM 2989 N N . GLU A 1 395 ? -2.51 16.172 16.062 1 93.5 395 GLU A N 1
ATOM 2990 C CA . GLU A 1 395 ? -3.057 16.391 17.391 1 93.5 395 GLU A CA 1
ATOM 2991 C C . GLU A 1 395 ? -2.275 17.469 18.141 1 93.5 395 GLU A C 1
ATOM 2993 O O . GLU A 1 395 ? -2.863 18.297 18.844 1 93.5 395 GLU A O 1
ATOM 2998 N N . SER A 1 396 ? -1.021 17.422 17.922 1 95.38 396 SER A N 1
ATOM 2999 C CA . SER A 1 396 ? -0.176 18.453 18.531 1 95.38 396 SER A CA 1
ATOM 3000 C C . SER A 1 396 ? -0.525 19.844 18 1 95.38 396 SER A C 1
ATOM 3002 O O . SER A 1 396 ? -0.608 20.797 18.75 1 95.38 396 SER A O 1
ATOM 3004 N N . ILE A 1 397 ? -0.767 19.922 16.734 1 96.12 397 ILE A N 1
ATOM 3005 C CA . ILE A 1 397 ? -1.155 21.188 16.109 1 96.12 397 ILE A CA 1
ATOM 3006 C C . ILE A 1 397 ? -2.469 21.672 16.703 1 96.12 397 ILE A C 1
ATOM 3008 O O . ILE A 1 397 ? -2.592 22.844 17.078 1 96.12 397 ILE A O 1
ATOM 3012 N N . GLN A 1 398 ? -3.385 20.797 16.891 1 94.94 398 GLN A N 1
ATOM 3013 C CA . GLN A 1 398 ? -4.684 21.172 17.438 1 94.94 398 GLN A CA 1
ATOM 3014 C C . GLN A 1 398 ? -4.551 21.703 18.859 1 94.94 398 GLN A C 1
ATOM 3016 O O . GLN A 1 398 ? -5.18 22.688 19.234 1 94.94 398 GLN A O 1
ATOM 3021 N N . SER A 1 399 ? -3.717 21.109 19.656 1 95.38 399 SER A N 1
ATOM 3022 C CA . SER A 1 399 ? -3.484 21.547 21.031 1 95.38 399 SER A CA 1
ATOM 3023 C C . SER A 1 399 ? -2.854 22.938 21.078 1 95.38 399 SER A C 1
ATOM 3025 O O . SER A 1 399 ? -3.254 23.781 21.875 1 95.38 399 SER A O 1
ATOM 3027 N N . GLU A 1 400 ? -1.889 23.125 20.156 1 95.38 400 GLU A N 1
ATOM 3028 C CA . GLU A 1 400 ? -1.211 24.406 20.094 1 95.38 400 GLU A CA 1
ATOM 3029 C C . GLU A 1 400 ? -2.16 25.516 19.625 1 95.38 400 GLU A C 1
ATOM 3031 O O . GLU A 1 400 ? -2.08 26.641 20.094 1 95.38 400 GLU A O 1
ATOM 3036 N N . ILE A 1 401 ? -3.07 25.141 18.781 1 95.69 401 ILE A N 1
ATOM 3037 C CA . ILE A 1 401 ? -4.055 26.094 18.281 1 95.69 401 ILE A CA 1
ATOM 3038 C C . ILE A 1 401 ? -5.016 26.5 19.391 1 95.69 401 ILE A C 1
ATOM 3040 O O . ILE A 1 401 ? -5.379 27.672 19.516 1 95.69 401 ILE A O 1
ATOM 3044 N N . ASP A 1 402 ? -5.383 25.578 20.266 1 93.69 402 ASP A N 1
ATOM 3045 C CA . ASP A 1 402 ? -6.242 25.875 21.406 1 93.69 402 ASP A CA 1
ATOM 3046 C C . ASP A 1 402 ? -5.57 26.859 22.344 1 93.69 402 ASP A C 1
ATOM 3048 O O . ASP A 1 402 ? -6.191 27.844 22.781 1 93.69 402 ASP A O 1
ATOM 3052 N N . GLY A 1 403 ? -4.328 26.609 22.594 1 92.69 403 GLY A N 1
ATOM 3053 C CA . GLY A 1 403 ? -3.57 27.516 23.438 1 92.69 403 GLY A CA 1
ATOM 3054 C C . GLY A 1 403 ? -3.404 28.891 22.812 1 92.69 403 GLY A C 1
ATOM 3055 O O . GLY A 1 403 ? -3.551 29.906 23.5 1 92.69 403 GLY A O 1
ATOM 3056 N N . SER A 1 404 ? -3.193 28.922 21.562 1 95.12 404 SER A N 1
ATOM 3057 C CA . SER A 1 404 ? -3.016 30.188 20.859 1 95.12 404 SER A CA 1
ATOM 3058 C C . SER A 1 404 ? -4.316 30.984 20.812 1 95.12 404 SER A C 1
ATOM 3060 O O . SER A 1 404 ? -4.312 32.219 20.969 1 95.12 404 SER A O 1
ATOM 3062 N N . SER A 1 405 ? -5.406 30.281 20.594 1 94.81 405 SER A N 1
ATOM 3063 C CA . SER A 1 405 ? -6.711 30.938 20.578 1 94.81 405 SER A CA 1
ATOM 3064 C C . SER A 1 405 ? -7.031 31.562 21.922 1 94.81 405 SER A C 1
ATOM 3066 O O . SER A 1 405 ? -7.535 32.688 21.984 1 94.81 405 SER A O 1
ATOM 3068 N N . ALA A 1 406 ? -6.656 30.906 23.016 1 94.12 406 ALA A N 1
ATOM 3069 C CA . ALA A 1 406 ? -6.859 31.438 24.359 1 94.12 406 ALA A CA 1
ATOM 3070 C C . ALA A 1 406 ? -6.016 32.688 24.578 1 94.12 406 ALA A C 1
ATOM 3072 O O . ALA A 1 406 ? -6.488 33.656 25.156 1 94.12 406 ALA A O 1
ATOM 3073 N N . ALA A 1 407 ? -4.793 32.594 24.109 1 93.5 407 ALA A N 1
ATOM 3074 C CA . ALA A 1 407 ? -3.902 33.75 24.234 1 93.5 407 ALA A CA 1
ATOM 3075 C C . ALA A 1 407 ? -4.43 34.938 23.438 1 93.5 407 ALA A C 1
ATOM 3077 O O . ALA A 1 407 ? -4.324 36.094 23.875 1 93.5 407 ALA A O 1
ATOM 3078 N N . MET A 1 408 ? -5.066 34.719 22.344 1 94.06 408 MET A N 1
ATOM 3079 C CA . MET A 1 408 ? -5.594 35.781 21.5 1 94.06 408 MET A CA 1
ATOM 3080 C C . MET A 1 408 ? -6.809 36.438 22.141 1 94.06 408 MET A C 1
ATOM 3082 O O . MET A 1 408 ? -7.047 37.625 21.953 1 94.06 408 MET A O 1
ATOM 3086 N N . VAL A 1 409 ? -7.574 35.688 22.922 1 93.88 409 VAL A N 1
ATOM 3087 C CA . VAL A 1 409 ? -8.68 36.25 23.688 1 93.88 409 VAL A CA 1
ATOM 3088 C C . VAL A 1 409 ? -8.148 37.281 24.703 1 93.88 409 VAL A C 1
ATOM 3090 O O . VAL A 1 409 ? -8.742 38.344 24.891 1 93.88 409 VAL A O 1
ATOM 3093 N N . GLN A 1 410 ? -7.012 36.938 25.25 1 91.69 410 GLN A N 1
ATOM 3094 C CA . GLN A 1 410 ? -6.379 37.844 26.203 1 91.69 410 GLN A CA 1
ATOM 3095 C C . GLN A 1 410 ? -5.922 39.125 25.5 1 91.69 410 GLN A C 1
ATOM 3097 O O . GLN A 1 410 ? -6.066 40.219 26.062 1 91.69 410 GLN A O 1
A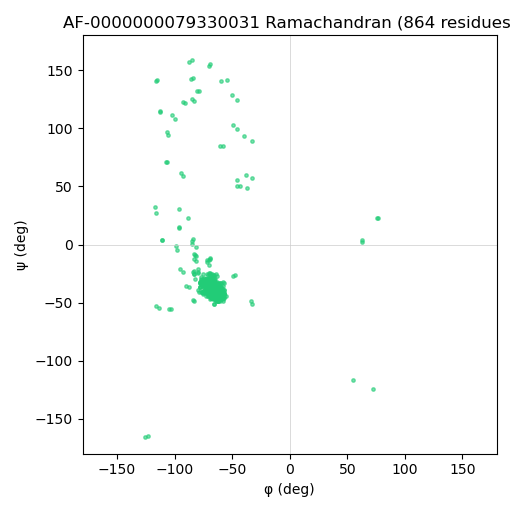TOM 3102 N N . VAL A 1 411 ? -5.387 39 24.344 1 93.5 411 VAL A N 1
ATOM 3103 C CA . VAL A 1 411 ? -4.953 40.188 23.578 1 93.5 411 VAL A CA 1
ATOM 3104 C C . VAL A 1 411 ? -6.164 41.031 23.203 1 93.5 411 VAL A C 1
ATOM 3106 O O . VAL A 1 411 ? -6.102 42.25 23.266 1 93.5 411 VAL A O 1
ATOM 3109 N N . ALA A 1 412 ? -7.242 40.406 22.875 1 93.62 412 ALA A N 1
ATOM 3110 C CA . ALA A 1 412 ? -8.477 41.094 22.547 1 93.62 412 ALA A CA 1
ATOM 3111 C C . ALA A 1 412 ? -8.977 41.906 23.75 1 93.62 412 ALA A C 1
ATOM 3113 O O . ALA A 1 412 ? -9.414 43.031 23.609 1 93.62 412 ALA A O 1
ATOM 3114 N N . HIS A 1 413 ? -8.914 41.312 24.906 1 93.62 413 HIS A N 1
ATOM 3115 C CA . HIS A 1 413 ? -9.305 42 26.141 1 93.62 413 HIS A CA 1
ATOM 3116 C C . HIS A 1 413 ? -8.406 43.188 26.422 1 93.62 413 HIS A C 1
ATOM 3118 O O . HIS A 1 413 ? -8.891 44.25 26.812 1 93.62 413 HIS A O 1
ATOM 3124 N N . ALA A 1 414 ? -7.148 42.938 26.219 1 91.06 414 ALA A N 1
ATOM 3125 C CA . ALA A 1 414 ? -6.199 44.031 26.422 1 91.06 414 ALA A CA 1
ATOM 3126 C C . ALA A 1 414 ? -6.504 45.188 25.469 1 91.06 414 ALA A C 1
ATOM 3128 O O . ALA A 1 414 ? -6.434 46.375 25.875 1 91.06 414 ALA A O 1
ATOM 3129 N N . ALA A 1 415 ? -6.848 44.938 24.219 1 92.31 415 ALA A N 1
ATOM 3130 C CA . ALA A 1 415 ? -7.203 45.969 23.25 1 92.31 415 ALA A CA 1
ATOM 3131 C C . ALA A 1 415 ? -8.438 46.75 23.688 1 92.31 415 ALA A C 1
ATOM 3133 O O . ALA A 1 415 ? -8.469 47.969 23.594 1 92.31 415 ALA A O 1
ATOM 3134 N N . THR A 1 416 ? -9.422 46.125 24.234 1 94.19 416 THR A N 1
ATOM 3135 C CA . THR A 1 416 ? -10.648 46.75 24.719 1 94.19 416 THR A CA 1
ATOM 3136 C C . THR A 1 416 ? -10.367 47.656 25.922 1 94.19 416 THR A C 1
ATOM 3138 O O . THR A 1 416 ? -10.875 48.75 26 1 94.19 416 THR A O 1
ATOM 3141 N N . GLU A 1 417 ? -9.531 47.125 26.781 1 94.75 417 GLU A N 1
ATOM 3142 C CA . GLU A 1 417 ? -9.164 47.906 27.953 1 94.75 417 GLU A CA 1
ATOM 3143 C C . GLU A 1 417 ? -8.391 49.156 27.562 1 94.75 417 GLU A C 1
ATOM 3145 O O . GLU A 1 417 ? -8.594 50.219 28.141 1 94.75 417 GLU A O 1
ATOM 3150 N N . GLN A 1 418 ? -7.555 49 26.609 1 92.94 418 GLN A N 1
ATOM 3151 C CA . GLN A 1 418 ? -6.785 50.156 26.109 1 92.94 418 GLN A CA 1
ATOM 3152 C C . GLN A 1 418 ? -7.703 51.219 25.5 1 92.94 418 GLN A C 1
ATOM 3154 O O . GLN A 1 418 ? -7.504 52.406 25.719 1 92.94 418 GLN A O 1
ATOM 3159 N N . ALA A 1 419 ? -8.664 50.75 24.766 1 93.5 419 ALA A N 1
ATOM 3160 C CA . ALA A 1 419 ? -9.633 51.688 24.172 1 93.5 419 ALA A CA 1
ATOM 3161 C C . ALA A 1 419 ? -10.391 52.438 25.266 1 93.5 419 ALA A C 1
ATOM 3163 O O . ALA A 1 419 ? -10.633 53.656 25.141 1 93.5 419 ALA A O 1
ATOM 3164 N N . THR A 1 420 ? -10.727 51.812 26.359 1 95.31 420 THR A N 1
ATOM 3165 C CA . THR A 1 420 ? -11.43 52.406 27.484 1 95.31 420 THR A CA 1
ATOM 3166 C C . THR A 1 420 ? -10.555 53.438 28.172 1 95.31 420 THR A C 1
ATOM 3168 O O . THR A 1 420 ? -11.023 54.531 28.516 1 95.31 420 THR A O 1
ATOM 3171 N N . ILE A 1 421 ? -9.305 53.062 28.312 1 94.31 421 ILE A N 1
ATOM 3172 C CA . ILE A 1 421 ? -8.359 53.969 28.953 1 94.31 421 ILE A CA 1
ATOM 3173 C C . ILE A 1 421 ? -8.227 55.25 28.094 1 94.31 421 ILE A C 1
ATOM 3175 O O . ILE A 1 421 ? -8.242 56.344 28.625 1 94.31 421 ILE A O 1
ATOM 3179 N N . ALA A 1 422 ? -8.078 55.031 26.797 1 94.31 422 ALA A N 1
ATOM 3180 C CA . ALA A 1 422 ? -7.965 56.188 25.875 1 94.31 422 ALA A CA 1
ATOM 3181 C C . ALA A 1 422 ? -9.188 57.094 25.953 1 94.31 422 ALA A C 1
ATOM 3183 O O . ALA A 1 422 ? -9.062 58.312 26.016 1 94.31 422 ALA A O 1
ATOM 3184 N N . MET A 1 423 ? -10.359 56.562 26.062 1 93.31 423 MET A N 1
ATOM 3185 C CA . MET A 1 423 ? -11.602 57.312 26.156 1 93.31 423 MET A CA 1
ATOM 3186 C C . MET A 1 423 ? -11.68 58.062 27.484 1 93.31 423 MET A C 1
ATOM 3188 O O . MET A 1 423 ? -12.086 59.219 27.516 1 93.31 423 MET A O 1
ATOM 3192 N N . ASN A 1 424 ? -11.25 57.375 28.531 1 93.5 424 ASN A N 1
ATOM 3193 C CA . ASN A 1 424 ? -11.25 58 29.859 1 93.5 424 ASN A CA 1
ATOM 3194 C C . ASN A 1 424 ? -10.312 59.188 29.922 1 93.5 424 ASN A C 1
ATOM 3196 O O . ASN A 1 424 ? -10.68 60.25 30.438 1 93.5 424 ASN A O 1
ATOM 3200 N N . LEU A 1 425 ? -9.141 59.031 29.344 1 93.12 425 LEU A N 1
ATOM 3201 C CA . LEU A 1 425 ? -8.164 60.094 29.344 1 93.12 425 LEU A CA 1
ATOM 3202 C C . LEU A 1 425 ? -8.648 61.281 28.484 1 93.12 425 LEU A C 1
ATOM 3204 O O . LEU A 1 425 ? -8.539 62.438 28.906 1 93.12 425 LEU A O 1
ATOM 3208 N N . THR A 1 426 ? -9.211 60.969 27.391 1 93 426 THR A N 1
ATOM 3209 C CA . THR A 1 426 ? -9.75 62 26.516 1 93 426 THR A CA 1
ATOM 3210 C C . THR A 1 426 ? -10.883 62.75 27.203 1 93 426 THR A C 1
ATOM 3212 O O . THR A 1 426 ? -10.93 64 27.156 1 93 426 THR A O 1
ATOM 3215 N N . GLY A 1 427 ? -11.789 62.062 27.859 1 92.25 427 GLY A N 1
ATOM 3216 C CA . GLY A 1 427 ? -12.883 62.688 28.594 1 92.25 427 GLY A CA 1
ATOM 3217 C C . GLY A 1 427 ? -12.406 63.594 29.719 1 92.25 427 GLY A C 1
ATOM 3218 O O . GLY A 1 427 ? -12.977 64.688 29.938 1 92.25 427 GLY A O 1
ATOM 3219 N N . LEU A 1 428 ? -11.375 63.156 30.375 1 90.06 428 LEU A N 1
ATOM 3220 C CA . LEU A 1 428 ? -10.82 63.906 31.484 1 90.06 428 LEU A CA 1
ATOM 3221 C C . LEU A 1 428 ? -10.211 65.188 31 1 90.06 428 LEU A C 1
ATOM 3223 O O . LEU A 1 428 ? -10.414 66.25 31.609 1 90.06 428 LEU A O 1
ATOM 3227 N N . VAL A 1 429 ? -9.508 65.188 29.859 1 91.5 429 VAL A N 1
ATOM 3228 C CA . VAL A 1 429 ? -8.781 66.375 29.375 1 91.5 429 VAL A CA 1
ATOM 3229 C C . VAL A 1 429 ? -9.734 67.312 28.625 1 91.5 429 VAL A C 1
ATOM 3231 O O . VAL A 1 429 ? -9.5 68.5 28.531 1 91.5 429 VAL A O 1
ATOM 3234 N N . GLN A 1 430 ? -10.805 66.812 28.141 1 91.06 430 GLN A N 1
ATOM 3235 C CA . GLN A 1 430 ? -11.766 67.625 27.391 1 91.06 430 GLN A CA 1
ATOM 3236 C C . GLN A 1 430 ? -12.523 68.562 28.312 1 91.06 430 GLN A C 1
ATOM 3238 O O . GLN A 1 430 ? -13.117 69.562 27.859 1 91.06 430 GLN A O 1
ATOM 3243 N N . LYS A 1 431 ? -12.508 68.375 29.609 1 90.5 431 LYS A N 1
ATOM 3244 C CA . LYS A 1 431 ? -13.102 69.25 30.578 1 90.5 431 LYS A CA 1
ATOM 3245 C C . LYS A 1 431 ? -12.336 70.562 30.641 1 90.5 431 LYS A C 1
ATOM 3247 O O . LYS A 1 431 ? -12.883 71.625 31.047 1 90.5 431 LYS A O 1
ATOM 3252 N N . PHE A 1 432 ? -11.125 70.5 30.266 1 92 432 PHE A N 1
ATOM 3253 C CA . PHE A 1 432 ? -10.258 71.688 30.328 1 92 432 PHE A CA 1
ATOM 3254 C C . PHE A 1 432 ? -10.281 72.438 29 1 92 432 PHE A C 1
ATOM 3256 O O . PHE A 1 432 ? -10.078 71.875 27.938 1 92 432 PHE A O 1
ATOM 3263 N N . LYS A 1 433 ? -10.68 73.75 29.109 1 90.31 433 LYS A N 1
ATOM 3264 C CA . LYS A 1 433 ? -10.641 74.625 27.938 1 90.31 433 LYS A CA 1
ATOM 3265 C C . LYS A 1 433 ? -9.258 75.188 27.734 1 90.31 433 LYS A C 1
ATOM 3267 O O . LYS A 1 433 ? -8.727 75.875 28.625 1 90.31 433 LYS A O 1
ATOM 3272 N N . LEU A 1 434 ? -8.695 74.938 26.484 1 85.44 434 LEU A N 1
ATOM 3273 C CA . LEU A 1 434 ? -7.344 75.438 26.203 1 85.44 434 LEU A CA 1
ATOM 3274 C C . LEU A 1 434 ? -7.367 76.625 25.25 1 85.44 434 LEU A C 1
ATOM 3276 O O . LEU A 1 434 ? -8.258 76.688 24.406 1 85.44 434 LEU A O 1
ATOM 3280 N N . MET B 1 1 ? -28.5 80.188 63.531 1 29.05 1 MET B N 1
ATOM 3281 C CA . MET B 1 1 ? -28.625 81.562 63.031 1 29.05 1 MET B CA 1
ATOM 3282 C C . MET B 1 1 ? -27.266 82.188 62.812 1 29.05 1 MET B C 1
ATOM 3284 O O . MET B 1 1 ? -26.547 82.5 63.75 1 29.05 1 MET B O 1
ATOM 3288 N N . ASN B 1 2 ? -26.359 81.562 61.844 1 29.8 2 ASN B N 1
ATOM 3289 C CA . ASN B 1 2 ? -24.953 81.438 61.469 1 29.8 2 ASN B CA 1
ATOM 3290 C C . ASN B 1 2 ? -24.359 82.812 61.125 1 29.8 2 ASN B C 1
ATOM 3292 O O . ASN B 1 2 ? -24.844 83.5 60.219 1 29.8 2 ASN B O 1
ATOM 3296 N N . LYS B 1 3 ? -23.891 83.562 62.25 1 45.97 3 LYS B N 1
ATOM 3297 C CA . LYS B 1 3 ? -23.469 84.938 62.5 1 45.97 3 LYS B CA 1
ATOM 3298 C C . LYS B 1 3 ? -22.531 85.438 61.438 1 45.97 3 LYS B C 1
ATOM 3300 O O . LYS B 1 3 ? -21.344 85.062 61.438 1 45.97 3 LYS B O 1
ATOM 3305 N N . GLU B 1 4 ? -22.969 85.25 60.094 1 39.59 4 GLU B N 1
ATOM 3306 C CA . GLU B 1 4 ? -22.359 85.75 58.844 1 39.59 4 GLU B CA 1
ATOM 3307 C C . GLU B 1 4 ? -21.672 87.125 59.062 1 39.59 4 GLU B C 1
ATOM 3309 O O . GLU B 1 4 ? -22.344 88.125 59.156 1 39.59 4 GLU B O 1
ATOM 3314 N N . ARG B 1 5 ? -20.828 87.25 59.875 1 45.97 5 ARG B N 1
ATOM 3315 C CA . ARG B 1 5 ? -20.047 88.438 60.156 1 45.97 5 ARG B CA 1
ATOM 3316 C C . ARG B 1 5 ? -19.641 89.188 58.875 1 45.97 5 ARG B C 1
ATOM 3318 O O . ARG B 1 5 ? -19.062 88.562 58 1 45.97 5 ARG B O 1
ATOM 3325 N N . LYS B 1 6 ? -20.281 90.125 58.375 1 51.38 6 LYS B N 1
ATOM 3326 C CA . LYS B 1 6 ? -20.328 91 57.25 1 51.38 6 LYS B CA 1
ATOM 3327 C C . LYS B 1 6 ? -18.938 91.562 56.938 1 51.38 6 LYS B C 1
ATOM 3329 O O . LYS B 1 6 ? -18.484 92.5 57.594 1 51.38 6 LYS B O 1
ATOM 3334 N N . ASN B 1 7 ? -17.875 90.75 56.719 1 53.97 7 ASN B N 1
ATOM 3335 C CA . ASN B 1 7 ? -16.484 91.125 56.469 1 53.97 7 ASN B CA 1
ATOM 3336 C C . ASN B 1 7 ? -16.359 92.188 55.375 1 53.97 7 ASN B C 1
ATOM 3338 O O . ASN B 1 7 ? -16.891 92 54.281 1 53.97 7 ASN B O 1
ATOM 3342 N N . MET B 1 8 ? -16.156 93.312 55.594 1 62.09 8 MET B N 1
ATOM 3343 C CA . MET B 1 8 ? -16 94.5 54.781 1 62.09 8 MET B CA 1
ATOM 3344 C C . MET B 1 8 ? -14.984 94.25 53.656 1 62.09 8 MET B C 1
ATOM 3346 O O . MET B 1 8 ? -13.93 93.688 53.906 1 62.09 8 MET B O 1
ATOM 3350 N N . SER B 1 9 ? -15.383 94.562 52.406 1 68.38 9 SER B N 1
ATOM 3351 C CA . SER B 1 9 ? -14.516 94.438 51.25 1 68.38 9 SER B CA 1
ATOM 3352 C C . SER B 1 9 ? -13.266 95.312 51.406 1 68.38 9 SER B C 1
ATOM 3354 O O . SER B 1 9 ? -13.25 96.25 52.219 1 68.38 9 SER B O 1
ATOM 3356 N N . LEU B 1 10 ? -12.109 94.688 50.938 1 71.31 10 LEU B N 1
ATOM 3357 C CA . LEU B 1 10 ? -10.883 95.5 50.969 1 71.31 10 LEU B CA 1
ATOM 3358 C C . LEU B 1 10 ? -11.125 96.875 50.375 1 71.31 10 LEU B C 1
ATOM 3360 O O . LEU B 1 10 ? -10.562 97.875 50.844 1 71.31 10 LEU B O 1
ATOM 3364 N N . LYS B 1 11 ? -12.086 96.938 49.5 1 68.94 11 LYS B N 1
ATOM 3365 C CA . LYS B 1 11 ? -12.492 98.25 48.938 1 68.94 11 LYS B CA 1
ATOM 3366 C C . LYS B 1 11 ? -13.078 99.125 50 1 68.94 11 LYS B C 1
ATOM 3368 O O . LYS B 1 11 ? -12.672 100.312 50.125 1 68.94 11 LYS B O 1
ATOM 3373 N N . ALA B 1 12 ? -13.922 98.562 50.75 1 69.81 12 ALA B N 1
ATOM 3374 C CA . ALA B 1 12 ? -14.602 99.375 51.781 1 69.81 12 ALA B CA 1
ATOM 3375 C C . ALA B 1 12 ? -13.617 99.812 52.844 1 69.81 12 ALA B C 1
ATOM 3377 O O . ALA B 1 12 ? -13.688 100.938 53.344 1 69.81 12 ALA B O 1
ATOM 3378 N N . LYS B 1 13 ? -12.672 98.875 53.094 1 69.44 13 LYS B N 1
ATOM 3379 C CA . LYS B 1 13 ? -11.711 99.188 54.125 1 69.44 13 LYS B CA 1
ATOM 3380 C C . LYS B 1 13 ? -10.766 100.312 53.688 1 69.44 13 LYS B C 1
ATOM 3382 O O . LYS B 1 13 ? -10.43 101.188 54.469 1 69.44 13 LYS B O 1
ATOM 3387 N N . LEU B 1 14 ? -10.43 100.188 52.469 1 72.5 14 LEU B N 1
ATOM 3388 C CA . LEU B 1 14 ? -9.539 101.25 51.906 1 72.5 14 LEU B CA 1
ATOM 3389 C C . LEU B 1 14 ? -10.25 102.562 51.844 1 72.5 14 LEU B C 1
ATOM 3391 O O . LEU B 1 14 ? -9.688 103.562 52.25 1 72.5 14 LEU B O 1
ATOM 3395 N N . ILE B 1 15 ? -11.492 102.625 51.531 1 69.38 15 ILE B N 1
ATOM 3396 C CA . ILE B 1 15 ? -12.281 103.875 51.406 1 69.38 15 ILE B CA 1
ATOM 3397 C C . ILE B 1 15 ? -12.523 104.438 52.812 1 69.38 15 ILE B C 1
ATOM 3399 O O . ILE B 1 15 ? -12.398 105.688 53 1 69.38 15 ILE B O 1
ATOM 3403 N N . MET B 1 16 ? -12.789 103.5 53.625 1 71.25 16 MET B N 1
ATOM 3404 C CA . MET B 1 16 ? -13.07 104 54.969 1 71.25 16 MET B CA 1
ATOM 3405 C C . MET B 1 16 ? -11.828 104.625 55.594 1 71.25 16 MET B C 1
ATOM 3407 O O . MET B 1 16 ? -11.922 105.625 56.281 1 71.25 16 MET B O 1
ATOM 3411 N N . SER B 1 17 ? -10.711 103.938 55.312 1 70.38 17 SER B N 1
ATOM 3412 C CA . SER B 1 17 ? -9.477 104.438 55.875 1 70.38 17 SER B CA 1
ATOM 3413 C C . SER B 1 17 ? -9.164 105.875 55.344 1 70.38 17 SER B C 1
ATOM 3415 O O . SER B 1 17 ? -8.844 106.75 56.125 1 70.38 17 SER B O 1
ATOM 3417 N N . TYR B 1 18 ? -9.398 106.062 54.062 1 71.12 18 TYR B N 1
ATOM 3418 C CA . TYR B 1 18 ? -9.102 107.375 53.5 1 71.12 18 TYR B CA 1
ATOM 3419 C C . TYR B 1 18 ? -10.195 108.375 53.812 1 71.12 18 TYR B C 1
ATOM 3421 O O . TYR B 1 18 ? -9.914 109.562 54 1 71.12 18 TYR B O 1
ATOM 3429 N N . ALA B 1 19 ? -11.375 107.938 54.062 1 70 19 ALA B N 1
ATOM 3430 C CA . ALA B 1 19 ? -12.477 108.812 54.438 1 70 19 ALA B CA 1
ATOM 3431 C C . ALA B 1 19 ? -12.281 109.375 55.844 1 70 19 ALA B C 1
ATOM 3433 O O . ALA B 1 19 ? -12.508 110.562 56.125 1 70 19 ALA B O 1
ATOM 3434 N N . ILE B 1 20 ? -11.836 108.5 56.688 1 70.12 20 ILE B N 1
ATOM 3435 C CA . ILE B 1 20 ? -11.594 108.875 58.062 1 70.12 20 ILE B CA 1
ATOM 3436 C C . ILE B 1 20 ? -10.484 109.938 58.125 1 70.12 20 ILE B C 1
ATOM 3438 O O . ILE B 1 20 ? -10.594 110.938 58.844 1 70.12 20 ILE B O 1
ATOM 3442 N N . MET B 1 21 ? -9.609 109.75 57.219 1 71.38 21 MET B N 1
ATOM 3443 C CA . MET B 1 21 ? -8.516 110.688 57.188 1 71.38 21 MET B CA 1
ATOM 3444 C C . MET B 1 21 ? -8.992 112.062 56.656 1 71.38 21 MET B C 1
ATOM 3446 O O . MET B 1 21 ? -8.617 113.125 57.188 1 71.38 21 MET B O 1
ATOM 3450 N N . CYS B 1 22 ? -9.945 112 55.781 1 66.5 22 CYS B N 1
ATOM 3451 C CA . CYS B 1 22 ? -10.508 113.25 55.219 1 66.5 22 CYS B CA 1
ATOM 3452 C C . CYS B 1 22 ? -11.375 113.938 56.219 1 66.5 22 CYS B C 1
ATOM 3454 O O . CYS B 1 22 ? -11.297 115.188 56.375 1 66.5 22 CYS B O 1
ATOM 3456 N N . ILE B 1 23 ? -12.055 113.25 57.062 1 69.88 23 ILE B N 1
ATOM 3457 C CA . ILE B 1 23 ? -12.961 113.875 58.031 1 69.88 23 ILE B CA 1
ATOM 3458 C C . ILE B 1 23 ? -12.148 114.5 59.156 1 69.88 23 ILE B C 1
ATOM 3460 O O . ILE B 1 23 ? -12.484 115.625 59.594 1 69.88 23 ILE B O 1
ATOM 3464 N N . MET B 1 24 ? -11.125 113.938 59.438 1 67.62 24 MET B N 1
ATOM 3465 C CA . MET B 1 24 ? -10.305 114.5 60.531 1 67.62 24 MET B CA 1
ATOM 3466 C C . MET B 1 24 ? -9.617 115.75 60.125 1 67.62 24 MET B C 1
ATOM 3468 O O . MET B 1 24 ? -9.516 116.688 60.906 1 67.62 24 MET B O 1
ATOM 3472 N N . VAL B 1 25 ? -9.289 115.812 58.812 1 65.19 25 VAL B N 1
ATOM 3473 C CA . VAL B 1 25 ? -8.656 117 58.281 1 65.19 25 VAL B CA 1
ATOM 3474 C C . VAL B 1 25 ? -9.68 118.125 58.156 1 65.19 25 VAL B C 1
ATOM 3476 O O . VAL B 1 25 ? -9.383 119.25 58.469 1 65.19 25 VAL B O 1
ATOM 3479 N N . PHE B 1 26 ? -10.859 117.688 57.969 1 64.75 26 PHE B N 1
ATOM 3480 C CA . PHE B 1 26 ? -11.938 118.688 57.812 1 64.75 26 PHE B CA 1
ATOM 3481 C C . PHE B 1 26 ? -12.328 119.25 59.188 1 64.75 26 PHE B C 1
ATOM 3483 O O . PHE B 1 26 ? -12.492 120.438 59.312 1 64.75 26 PHE B O 1
ATOM 3490 N N . ILE B 1 27 ? -12.328 118.5 60.125 1 68.38 27 ILE B N 1
ATOM 3491 C CA . ILE B 1 27 ? -12.695 118.938 61.469 1 68.38 27 ILE B CA 1
ATOM 3492 C C . ILE B 1 27 ? -11.609 119.812 62.031 1 68.38 27 ILE B C 1
ATOM 3494 O O . ILE B 1 27 ? -11.914 120.875 62.625 1 68.38 27 ILE B O 1
ATOM 3498 N N . SER B 1 28 ? -10.445 119.438 61.688 1 68.31 28 SER B N 1
ATOM 3499 C CA . SER B 1 28 ? -9.32 120.25 62.125 1 68.31 28 SER B CA 1
ATOM 3500 C C . SER B 1 28 ? -9.328 121.625 61.469 1 68.31 28 SER B C 1
ATOM 3502 O O . SER B 1 28 ? -9.055 122.688 62.125 1 68.31 28 SER B O 1
ATOM 3504 N N . GLY B 1 29 ? -9.836 121.625 60.281 1 61.47 29 GLY B N 1
ATOM 3505 C CA . GLY B 1 29 ? -9.914 122.875 59.531 1 61.47 29 GLY B CA 1
ATOM 3506 C C . GLY B 1 29 ? -11.016 123.812 60.031 1 61.47 29 GLY B C 1
ATOM 3507 O O . GLY B 1 29 ? -10.805 125 60.156 1 61.47 29 GLY B O 1
ATOM 3508 N N . ILE B 1 30 ? -12.07 123.312 60.5 1 64.25 30 ILE B N 1
ATOM 3509 C CA . ILE B 1 30 ? -13.219 124.125 60.969 1 64.25 30 ILE B CA 1
ATOM 3510 C C . ILE B 1 30 ? -12.914 124.688 62.344 1 64.25 30 ILE B C 1
ATOM 3512 O O . ILE B 1 30 ? -13.211 125.875 62.594 1 64.25 30 ILE B O 1
ATOM 3516 N N . ILE B 1 31 ? -12.281 123.938 63.094 1 67.06 31 ILE B N 1
ATOM 3517 C CA . ILE B 1 31 ? -11.977 124.375 64.438 1 67.06 31 ILE B CA 1
ATOM 3518 C C . ILE B 1 31 ? -10.93 125.5 64.375 1 67.06 31 ILE B C 1
ATOM 3520 O O . ILE B 1 31 ? -11.047 126.5 65.062 1 67.06 31 ILE B O 1
ATOM 3524 N N . ASN B 1 32 ? -10.031 125.25 63.438 1 64.06 32 ASN B N 1
ATOM 3525 C CA . ASN B 1 32 ? -9 126.25 63.25 1 64.06 32 ASN B CA 1
ATOM 3526 C C . ASN B 1 32 ? -9.586 127.562 62.719 1 64.06 32 ASN B C 1
ATOM 3528 O O . ASN B 1 32 ? -9.211 128.625 63.156 1 64.06 32 ASN B O 1
ATOM 3532 N N . PHE B 1 33 ? -10.586 127.5 61.969 1 60.5 33 PHE B N 1
ATOM 3533 C CA . PHE B 1 33 ? -11.258 128.625 61.406 1 60.5 33 PHE B CA 1
ATOM 3534 C C . PHE B 1 33 ? -12.07 129.375 62.469 1 60.5 33 PHE B C 1
ATOM 3536 O O . PHE B 1 33 ? -12.023 130.625 62.531 1 60.5 33 PHE B O 1
ATOM 3543 N N . LYS B 1 34 ? -12.766 128.75 63.281 1 65.06 34 LYS B N 1
ATOM 3544 C CA . LYS B 1 34 ? -13.602 129.25 64.312 1 65.06 34 LYS B CA 1
ATOM 3545 C C . LYS B 1 34 ? -12.75 130 65.375 1 65.06 34 LYS B C 1
ATOM 3547 O O . LYS B 1 34 ? -13.086 131.125 65.75 1 65.06 34 LYS B O 1
ATOM 3552 N N . GLN B 1 35 ? -11.633 129.5 65.625 1 64.62 35 GLN B N 1
ATOM 3553 C CA . GLN B 1 35 ? -10.789 130.125 66.625 1 64.62 35 GLN B CA 1
ATOM 3554 C C . GLN B 1 35 ? -10.141 131.375 66.125 1 64.62 35 GLN B C 1
ATOM 3556 O O . GLN B 1 35 ? -10.109 132.375 66.875 1 64.62 35 GLN B O 1
ATOM 3561 N N . ILE B 1 36 ? -9.867 131.5 64.875 1 62.06 36 ILE B N 1
ATOM 3562 C CA . ILE B 1 36 ? -9.203 132.625 64.312 1 62.06 36 ILE B CA 1
ATOM 3563 C C . ILE B 1 36 ? -10.219 133.75 64.062 1 62.06 36 ILE B C 1
ATOM 3565 O O . ILE B 1 36 ? -9.93 135 64.312 1 62.06 36 ILE B O 1
ATOM 3569 N N . SER B 1 37 ? -11.414 133.375 63.812 1 62.41 37 SER B N 1
ATOM 3570 C CA . SER B 1 37 ? -12.484 134.25 63.625 1 62.41 37 SER B CA 1
ATOM 3571 C C . SER B 1 37 ? -12.891 135 64.938 1 62.41 37 SER B C 1
ATOM 3573 O O . SER B 1 37 ? -13.148 136.125 65 1 62.41 37 SER B O 1
ATOM 3575 N N . ASP B 1 38 ? -12.797 134.25 66 1 65.5 38 ASP B N 1
ATOM 3576 C CA . ASP B 1 38 ? -13.133 134.75 67.312 1 65.5 38 ASP B CA 1
ATOM 3577 C C . ASP B 1 38 ? -12.062 135.75 67.812 1 65.5 38 ASP B C 1
ATOM 3579 O O . ASP B 1 38 ? -12.375 136.75 68.438 1 65.5 38 ASP B O 1
ATOM 3583 N N . ILE B 1 39 ? -10.867 135.625 67.438 1 63.28 39 ILE B N 1
ATOM 3584 C CA . ILE B 1 39 ? -9.758 136.5 67.812 1 63.28 39 ILE B CA 1
ATOM 3585 C C . ILE B 1 39 ? -9.844 137.75 67 1 63.28 39 ILE B C 1
ATOM 3587 O O . ILE B 1 39 ? -9.672 138.875 67.562 1 63.28 39 ILE B O 1
ATOM 3591 N N . LYS B 1 40 ? -10.258 137.625 65.75 1 61.44 40 LYS B N 1
ATOM 3592 C CA . LYS B 1 40 ? -10.375 138.875 64.875 1 61.44 40 LYS B CA 1
ATOM 3593 C C . LYS B 1 40 ? -11.523 139.75 65.312 1 61.44 40 LYS B C 1
ATOM 3595 O O . LYS B 1 40 ? -11.406 141 65.25 1 61.44 40 LYS B O 1
ATOM 3600 N N . ASN B 1 41 ? -12.586 139.125 65.875 1 64 41 ASN B N 1
ATOM 3601 C CA . ASN B 1 41 ? -13.742 140 66.25 1 64 41 ASN B CA 1
ATOM 3602 C C . ASN B 1 41 ? -13.672 140.375 67.688 1 64 41 ASN B C 1
ATOM 3604 O O . ASN B 1 41 ? -14.625 141 68.25 1 64 41 ASN B O 1
ATOM 3608 N N . GLY B 1 42 ? -12.492 140.5 68.312 1 62.12 42 GLY B N 1
ATOM 3609 C CA . GLY B 1 42 ? -12.242 141 69.625 1 62.12 42 GLY B CA 1
ATOM 3610 C C . GLY B 1 42 ? -12.906 140.125 70.75 1 62.12 42 GLY B C 1
ATOM 3611 O O . GLY B 1 42 ? -13.102 140.625 71.875 1 62.12 42 GLY B O 1
ATOM 3612 N N . LEU B 1 43 ? -13.438 139.25 70.5 1 59.81 43 LEU B N 1
ATOM 3613 C CA . LEU B 1 43 ? -14.18 138.5 71.438 1 59.81 43 LEU B CA 1
ATOM 3614 C C . LEU B 1 43 ? -13.258 137.5 72.188 1 59.81 43 LEU B C 1
ATOM 3616 O O . LEU B 1 43 ? -13.695 136.875 73.125 1 59.81 43 LEU B O 1
ATOM 3620 N N . ALA B 1 44 ? -12.023 137.5 71.938 1 59.28 44 ALA B N 1
ATOM 3621 C CA . ALA B 1 44 ? -11.172 136.5 72.5 1 59.28 44 ALA B CA 1
ATOM 3622 C C . ALA B 1 44 ? -10.344 137.125 73.625 1 59.28 44 ALA B C 1
ATOM 3624 O O . ALA B 1 44 ? -9.672 138.125 73.5 1 59.28 44 ALA B O 1
ATOM 3625 N N . ASN B 1 45 ? -10.844 137 74.875 1 61.19 45 ASN B N 1
ATOM 3626 C CA . ASN B 1 45 ? -10.07 137.375 76.062 1 61.19 45 ASN B CA 1
ATOM 3627 C C . ASN B 1 45 ? -8.898 136.375 76.25 1 61.19 45 ASN B C 1
ATOM 3629 O O . ASN B 1 45 ? -8.852 135.25 75.688 1 61.19 45 ASN B O 1
ATOM 3633 N N . GLY B 1 46 ? -7.773 136.625 76.875 1 57.59 46 GLY B N 1
ATOM 3634 C CA . GLY B 1 46 ? -6.547 135.875 77.188 1 57.59 46 GLY B CA 1
ATOM 3635 C C . GLY B 1 46 ? -6.777 134.375 77.438 1 57.59 46 GLY B C 1
ATOM 3636 O O . GLY B 1 46 ? -6.027 133.625 77 1 57.59 46 GLY B O 1
ATOM 3637 N N . ASP B 1 47 ? -7.645 134 78.188 1 60.78 47 ASP B N 1
ATOM 3638 C CA . ASP B 1 47 ? -7.953 132.625 78.625 1 60.78 47 ASP B CA 1
ATOM 3639 C C . ASP B 1 47 ? -8.539 131.875 77.438 1 60.78 47 ASP B C 1
ATOM 3641 O O . ASP B 1 47 ? -8.266 130.625 77.312 1 60.78 47 ASP B O 1
ATOM 3645 N N . THR B 1 48 ? -9.102 132.5 76.5 1 67.19 48 THR B N 1
ATOM 3646 C CA . THR B 1 48 ? -9.727 131.75 75.375 1 67.19 48 THR B CA 1
ATOM 3647 C C . THR B 1 48 ? -8.68 131.375 74.312 1 67.19 48 THR B C 1
ATOM 3649 O O . THR B 1 48 ? -8.797 130.375 73.625 1 67.19 48 THR B O 1
ATOM 3652 N N . LEU B 1 49 ? -7.625 132.125 74.25 1 65.56 49 LEU B N 1
ATOM 3653 C CA . LEU B 1 49 ? -6.555 131.875 73.312 1 65.56 49 LEU B CA 1
ATOM 3654 C C . LEU B 1 49 ? -5.766 130.625 73.75 1 65.56 49 LEU B C 1
ATOM 3656 O O . LEU B 1 49 ? -5.398 129.75 72.875 1 65.56 49 LEU B O 1
ATOM 3660 N N . ALA B 1 50 ? -5.531 130.375 75 1 64.69 50 ALA B N 1
ATOM 3661 C CA . ALA B 1 50 ? -4.832 129.25 75.5 1 64.69 50 ALA B CA 1
ATOM 3662 C C . ALA B 1 50 ? -5.641 127.938 75.188 1 64.69 50 ALA B C 1
ATOM 3664 O O . ALA B 1 50 ? -5.082 126.938 74.812 1 64.69 50 ALA B O 1
ATOM 3665 N N . ARG B 1 51 ? -6.902 128 75.25 1 69.12 51 ARG B N 1
ATOM 3666 C CA . ARG B 1 51 ? -7.773 126.875 75 1 69.12 51 ARG B CA 1
ATOM 3667 C C . ARG B 1 51 ? -7.824 126.5 73.5 1 69.12 51 ARG B C 1
ATOM 3669 O O . ARG B 1 51 ? -7.852 125.312 73.125 1 69.12 51 ARG B O 1
ATOM 3676 N N . ASP B 1 52 ? -7.668 127.5 72.75 1 66.69 52 ASP B N 1
ATOM 3677 C CA . ASP B 1 52 ? -7.707 127.25 71.312 1 66.69 52 ASP B CA 1
ATOM 3678 C C . ASP B 1 52 ? -6.414 126.625 70.812 1 66.69 52 ASP B C 1
ATOM 3680 O O . ASP B 1 52 ? -6.441 125.688 69.938 1 66.69 52 ASP B O 1
ATOM 3684 N N . ILE B 1 53 ? -5.289 126.938 71.375 1 66.56 53 ILE B N 1
ATOM 3685 C CA . ILE B 1 53 ? -4.004 126.375 71 1 66.56 53 ILE B CA 1
ATOM 3686 C C . ILE B 1 53 ? -3.988 124.875 71.438 1 66.56 53 ILE B C 1
ATOM 3688 O O . ILE B 1 53 ? -3.553 124 70.688 1 66.56 53 ILE B O 1
ATOM 3692 N N . THR B 1 54 ? -4.609 124.625 72.562 1 73.19 54 THR B N 1
ATOM 3693 C CA . THR B 1 54 ? -4.625 123.25 73.062 1 73.19 54 THR B CA 1
ATOM 3694 C C . THR B 1 54 ? -5.527 122.375 72.188 1 73.19 54 THR B C 1
ATOM 3696 O O . THR B 1 54 ? -5.191 121.25 71.875 1 73.19 54 THR B O 1
ATOM 3699 N N . THR B 1 55 ? -6.527 123 71.625 1 72.06 55 THR B N 1
ATOM 3700 C CA . THR B 1 55 ? -7.465 122.188 70.812 1 72.06 55 THR B CA 1
ATOM 3701 C C . THR B 1 55 ? -6.859 121.875 69.438 1 72.06 55 THR B C 1
ATOM 3703 O O . THR B 1 55 ? -7.016 120.75 68.938 1 72.06 55 THR B O 1
ATOM 3706 N N . ILE B 1 56 ? -6.062 122.812 68.938 1 66.25 56 ILE B N 1
ATOM 3707 C CA . ILE B 1 56 ? -5.469 122.562 67.625 1 66.25 56 ILE B CA 1
ATOM 3708 C C . ILE B 1 56 ? -4.363 121.5 67.75 1 66.25 56 ILE B C 1
ATOM 3710 O O . ILE B 1 56 ? -4.258 120.625 66.875 1 66.25 56 ILE B O 1
ATOM 3714 N N . ILE B 1 57 ? -3.621 121.625 68.75 1 68.38 57 ILE B N 1
ATOM 3715 C CA . ILE B 1 57 ? -2.531 120.688 68.938 1 68.38 57 ILE B CA 1
ATOM 3716 C C . ILE B 1 57 ? -3.104 119.25 69.188 1 68.38 57 ILE B C 1
ATOM 3718 O O . ILE B 1 57 ? -2.604 118.312 68.625 1 68.38 57 ILE B O 1
ATOM 3722 N N . LEU B 1 58 ? -4.223 119.25 69.75 1 71.81 58 LEU B N 1
ATOM 3723 C CA . LEU B 1 58 ? -4.82 117.938 70.062 1 71.81 58 LEU B CA 1
ATOM 3724 C C . LEU B 1 58 ? -5.434 117.312 68.812 1 71.81 58 LEU B C 1
ATOM 3726 O O . LEU B 1 58 ? -5.301 116.125 68.562 1 71.81 58 LEU B O 1
ATOM 3730 N N . LEU B 1 59 ? -5.93 118.188 68 1 69.5 59 LEU B N 1
ATOM 3731 C CA . LEU B 1 59 ? -6.57 117.688 66.75 1 69.5 59 LEU B CA 1
ATOM 3732 C C . LEU B 1 59 ? -5.527 117.25 65.75 1 69.5 59 LEU B C 1
ATOM 3734 O O . LEU B 1 59 ? -5.703 116.188 65.062 1 69.5 59 LEU B O 1
ATOM 3738 N N . SER B 1 60 ? -4.461 118.062 65.688 1 68.75 60 SER B N 1
ATOM 3739 C CA . SER B 1 60 ? -3.395 117.688 64.75 1 68.75 60 SER B CA 1
ATOM 3740 C C . SER B 1 60 ? -2.721 116.375 65.188 1 68.75 60 SER B C 1
ATOM 3742 O O . SER B 1 60 ? -2.408 115.562 64.375 1 68.75 60 SER B O 1
ATOM 3744 N N . GLY B 1 61 ? -2.562 116.25 66.438 1 71.19 61 GLY B N 1
ATOM 3745 C CA . GLY B 1 61 ? -1.981 115 67 1 71.19 61 GLY B CA 1
ATOM 3746 C C . GLY B 1 61 ? -2.859 113.812 66.75 1 71.19 61 GLY B C 1
ATOM 3747 O O . GLY B 1 61 ? -2.367 112.75 66.375 1 71.19 61 GLY B O 1
ATOM 3748 N N . ALA B 1 62 ? -4.109 114 66.812 1 73.12 62 ALA B N 1
ATOM 3749 C CA . ALA B 1 62 ? -5.051 112.875 66.688 1 73.12 62 ALA B CA 1
ATOM 3750 C C . ALA B 1 62 ? -5.094 112.438 65.188 1 73.12 62 ALA B C 1
ATOM 3752 O O . ALA B 1 62 ? -5.121 111.25 64.938 1 73.12 62 ALA B O 1
ATOM 3753 N N . THR B 1 63 ? -5.082 113.375 64.312 1 70.62 63 THR B N 1
ATOM 3754 C CA . THR B 1 63 ? -5.125 113 62.875 1 70.62 63 THR B CA 1
ATOM 3755 C C . THR B 1 63 ? -3.865 112.25 62.469 1 70.62 63 THR B C 1
ATOM 3757 O O . THR B 1 63 ? -3.93 111.312 61.688 1 70.62 63 THR B O 1
ATOM 3760 N N . LEU B 1 64 ? -2.779 112.625 63.031 1 71.12 64 LEU B N 1
ATOM 3761 C CA . LEU B 1 64 ? -1.519 112 62.719 1 71.12 64 LEU B CA 1
ATOM 3762 C C . LEU B 1 64 ? -1.536 110.562 63.25 1 71.12 64 LEU B C 1
ATOM 3764 O O . LEU B 1 64 ? -1.106 109.625 62.531 1 71.12 64 LEU B O 1
ATOM 3768 N N . VAL B 1 65 ? -2.096 110.312 64.375 1 75.81 65 VAL B N 1
ATOM 3769 C CA . VAL B 1 65 ? -2.137 109 65 1 75.81 65 VAL B CA 1
ATOM 3770 C C . VAL B 1 65 ? -3.068 108.062 64.188 1 75.81 65 VAL B C 1
ATOM 3772 O O . VAL B 1 65 ? -2.738 106.938 63.875 1 75.81 65 VAL B O 1
ATOM 3775 N N . ILE B 1 66 ? -4.133 108.625 63.594 1 73.75 66 ILE B N 1
ATOM 3776 C CA . ILE B 1 66 ? -5.102 107.875 62.844 1 73.75 66 ILE B CA 1
ATOM 3777 C C . ILE B 1 66 ? -4.5 107.5 61.5 1 73.75 66 ILE B C 1
ATOM 3779 O O . ILE B 1 66 ? -4.707 106.375 61.031 1 73.75 66 ILE B O 1
ATOM 3783 N N . ALA B 1 67 ? -3.729 108.312 60.938 1 71.5 67 ALA B N 1
ATOM 3784 C CA . ALA B 1 67 ? -3.102 108.062 59.656 1 71.5 67 ALA B CA 1
ATOM 3785 C C . ALA B 1 67 ? -2.086 106.938 59.781 1 71.5 67 ALA B C 1
ATOM 3787 O O . ALA B 1 67 ? -2.035 106 58.938 1 71.5 67 ALA B O 1
ATOM 3788 N N . ILE B 1 68 ? -1.363 106.875 60.844 1 73.44 68 ILE B N 1
ATOM 3789 C CA . ILE B 1 68 ? -0.343 105.875 61.062 1 73.44 68 ILE B CA 1
ATOM 3790 C C . ILE B 1 68 ? -1.01 104.5 61.344 1 73.44 68 ILE B C 1
ATOM 3792 O O . ILE B 1 68 ? -0.607 103.5 60.781 1 73.44 68 ILE B O 1
ATOM 3796 N N . ILE B 1 69 ? -2.098 104.562 62.031 1 76.94 69 ILE B N 1
ATOM 3797 C CA . ILE B 1 69 ? -2.805 103.312 62.375 1 76.94 69 ILE B CA 1
ATOM 3798 C C . ILE B 1 69 ? -3.443 102.75 61.125 1 76.94 69 ILE B C 1
ATOM 3800 O O . ILE B 1 69 ? -3.387 101.562 60.875 1 76.94 69 ILE B O 1
ATOM 3804 N N . SER B 1 70 ? -3.932 103.625 60.25 1 73.69 70 SER B N 1
ATOM 3805 C CA . SER B 1 70 ? -4.551 103.188 59 1 73.69 70 SER B CA 1
ATOM 3806 C C . SER B 1 70 ? -3.516 102.625 58.062 1 73.69 70 SER B C 1
ATOM 3808 O O . SER B 1 70 ? -3.775 101.625 57.375 1 73.69 70 SER B O 1
ATOM 3810 N N . GLY B 1 71 ? -2.381 103.188 58.062 1 72 71 GLY B N 1
ATOM 3811 C CA . GLY B 1 71 ? -1.308 102.688 57.219 1 72 71 GLY B CA 1
ATOM 3812 C C . GLY B 1 71 ? -0.828 101.312 57.625 1 72 71 GLY B C 1
ATOM 3813 O O . GLY B 1 71 ? -0.664 100.438 56.781 1 72 71 GLY B O 1
ATOM 3814 N N . ILE B 1 72 ? -0.693 101.125 58.875 1 75.81 72 ILE B N 1
ATOM 3815 C CA . ILE B 1 72 ? -0.235 99.812 59.375 1 75.81 72 ILE B CA 1
ATOM 3816 C C . ILE B 1 72 ? -1.319 98.812 59.188 1 75.81 72 ILE B C 1
ATOM 3818 O O . ILE B 1 72 ? -1.024 97.625 58.812 1 75.81 72 ILE B O 1
ATOM 3822 N N . TYR B 1 73 ? -2.506 99.25 59.312 1 76.19 73 TYR B N 1
ATOM 3823 C CA . TYR B 1 73 ? -3.635 98.312 59.125 1 76.19 73 TYR B CA 1
ATOM 3824 C C . TYR B 1 73 ? -3.756 97.875 57.688 1 76.19 73 TYR B C 1
ATOM 3826 O O . TYR B 1 73 ? -3.941 96.688 57.406 1 76.19 73 TYR B O 1
ATOM 3834 N N . MET B 1 74 ? -3.566 98.812 56.781 1 77.19 74 MET B N 1
ATOM 3835 C CA . MET B 1 74 ? -3.682 98.438 55.375 1 77.19 74 MET B CA 1
ATOM 3836 C C . MET B 1 74 ? -2.502 97.625 54.938 1 77.19 74 MET B C 1
ATOM 3838 O O . MET B 1 74 ? -2.664 96.688 54.125 1 77.19 74 MET B O 1
ATOM 3842 N N . HIS B 1 75 ? -1.399 97.875 55.5 1 75.25 75 HIS B N 1
ATOM 3843 C CA . HIS B 1 75 ? -0.229 97.062 55.188 1 75.25 75 HIS B CA 1
ATOM 3844 C C . HIS B 1 75 ? -0.437 95.625 55.594 1 75.25 75 HIS B C 1
ATOM 3846 O O . HIS B 1 75 ? -0.211 94.688 54.781 1 75.25 75 HIS B O 1
ATOM 3852 N N . LYS B 1 76 ? -0.868 95.375 56.75 1 76.81 76 LYS B N 1
ATOM 3853 C CA . LYS B 1 76 ? -1.027 94.062 57.281 1 76.81 76 LYS B CA 1
ATOM 3854 C C . LYS B 1 76 ? -2.17 93.312 56.594 1 76.81 76 LYS B C 1
ATOM 3856 O O . LYS B 1 76 ? -2.076 92.125 56.344 1 76.81 76 LYS B O 1
ATOM 3861 N N . ASN B 1 77 ? -3.135 94.062 56.125 1 77.5 77 ASN B N 1
ATOM 3862 C CA . ASN B 1 77 ? -4.332 93.438 55.625 1 77.5 77 ASN B CA 1
ATOM 3863 C C . ASN B 1 77 ? -4.234 93.188 54.094 1 77.5 77 ASN B C 1
ATOM 3865 O O . ASN B 1 77 ? -4.855 92.312 53.562 1 77.5 77 ASN B O 1
ATOM 3869 N N . ILE B 1 78 ? -3.406 93.938 53.438 1 81.94 78 ILE B N 1
ATOM 3870 C CA . ILE B 1 78 ? -3.361 93.812 52 1 81.94 78 ILE B CA 1
ATOM 3871 C C . ILE B 1 78 ? -2.01 93.25 51.562 1 81.94 78 ILE B C 1
ATOM 3873 O O . ILE B 1 78 ? -1.94 92.188 50.969 1 81.94 78 ILE B O 1
ATOM 3877 N N . ILE B 1 79 ? -0.985 93.938 52 1 80.62 79 ILE B N 1
ATOM 3878 C CA . ILE B 1 79 ? 0.339 93.562 51.5 1 80.62 79 ILE B CA 1
ATOM 3879 C C . ILE B 1 79 ? 0.772 92.25 52 1 80.62 79 ILE B C 1
ATOM 3881 O O . ILE B 1 79 ? 1.288 91.375 51.25 1 80.62 79 ILE B O 1
ATOM 3885 N N . SER B 1 80 ? 0.574 91.938 53.25 1 84.69 80 SER B N 1
ATOM 3886 C CA . SER B 1 80 ? 0.981 90.625 53.844 1 84.69 80 SER B CA 1
ATOM 3887 C C . SER B 1 80 ? 0.234 89.5 53.188 1 84.69 80 SER B C 1
ATOM 3889 O O . SER B 1 80 ? 0.833 88.438 52.875 1 84.69 80 SER B O 1
ATOM 3891 N N . ARG B 1 81 ? -1.011 89.688 52.875 1 88 81 ARG B N 1
ATOM 3892 C CA . ARG B 1 81 ? -1.831 88.625 52.281 1 88 81 ARG B CA 1
ATOM 3893 C C . ARG B 1 81 ? -1.519 88.438 50.812 1 88 81 ARG B C 1
ATOM 3895 O O . ARG B 1 81 ? -1.548 87.375 50.281 1 88 81 ARG B O 1
ATOM 3902 N N . LEU B 1 82 ? -1.166 89.438 50.125 1 88.5 82 LEU B N 1
ATOM 3903 C CA . LEU B 1 82 ? -0.752 89.375 48.719 1 88.5 82 LEU B CA 1
ATOM 3904 C C . LEU B 1 82 ? 0.558 88.625 48.594 1 88.5 82 LEU B C 1
ATOM 3906 O O . LEU B 1 82 ? 0.762 87.875 47.594 1 88.5 82 LEU B O 1
ATOM 3910 N N . ASN B 1 83 ? 1.352 88.812 49.625 1 88.5 83 ASN B N 1
ATOM 3911 C CA . ASN B 1 83 ? 2.619 88.062 49.594 1 88.5 83 ASN B CA 1
ATOM 3912 C C . ASN B 1 83 ? 2.412 86.562 49.781 1 88.5 83 ASN B C 1
ATOM 3914 O O . ASN B 1 83 ? 3.135 85.75 49.188 1 88.5 83 ASN B O 1
ATOM 3918 N N . ILE B 1 84 ? 1.399 86.188 50.469 1 91.19 84 ILE B N 1
ATOM 3919 C CA . ILE B 1 84 ? 1.048 84.812 50.625 1 91.19 84 ILE B CA 1
ATOM 3920 C C . ILE B 1 84 ? 0.558 84.25 49.281 1 91.19 84 ILE B C 1
ATOM 3922 O O . ILE B 1 84 ? 0.967 83.188 48.875 1 91.19 84 ILE B O 1
ATOM 3926 N N . LEU B 1 85 ? -0.27 84.938 48.625 1 92.25 85 LEU B N 1
ATOM 3927 C CA . LEU B 1 85 ? -0.773 84.562 47.312 1 92.25 85 LEU B CA 1
ATOM 3928 C C . LEU B 1 85 ? 0.367 84.438 46.281 1 92.25 85 LEU B C 1
ATOM 3930 O O . LEU B 1 85 ? 0.372 83.5 45.469 1 92.25 85 LEU B O 1
ATOM 3934 N N . LYS B 1 86 ? 1.236 85.438 46.406 1 91.56 86 LYS B N 1
ATOM 3935 C CA . LYS B 1 86 ? 2.404 85.375 45.531 1 91.56 86 LYS B CA 1
ATOM 3936 C C . LYS B 1 86 ? 3.234 84.125 45.75 1 91.56 86 LYS B C 1
ATOM 3938 O O . LYS B 1 86 ? 3.648 83.5 44.781 1 91.56 86 LYS B O 1
ATOM 3943 N N . GLY B 1 87 ? 3.482 83.812 46.969 1 92.12 87 GLY B N 1
ATOM 3944 C CA . GLY B 1 87 ? 4.199 82.562 47.281 1 92.12 87 GLY B CA 1
ATOM 3945 C C . GLY B 1 87 ? 3.521 81.312 46.75 1 92.12 87 GLY B C 1
ATOM 3946 O O . GLY B 1 87 ? 4.18 80.438 46.156 1 92.12 87 GLY B O 1
ATOM 3947 N N . PHE B 1 88 ? 2.195 81.188 46.812 1 92.69 88 PHE B N 1
ATOM 3948 C CA . PHE B 1 88 ? 1.409 80.062 46.281 1 92.69 88 PHE B CA 1
ATOM 3949 C C . PHE B 1 88 ? 1.537 80 44.75 1 92.69 88 PHE B C 1
ATOM 3951 O O . PHE B 1 88 ? 1.726 78.938 44.219 1 92.69 88 PHE B O 1
ATOM 3958 N N . ALA B 1 89 ? 1.393 81.125 44.125 1 93.31 89 ALA B N 1
ATOM 3959 C CA . ALA B 1 89 ? 1.502 81.188 42.688 1 93.31 89 ALA B CA 1
ATOM 3960 C C . ALA B 1 89 ? 2.871 80.688 42.219 1 93.31 89 ALA B C 1
ATOM 3962 O O . ALA B 1 89 ? 2.975 79.938 41.219 1 93.31 89 ALA B O 1
ATOM 3963 N N . ILE B 1 90 ? 3.93 81.062 42.969 1 93.75 90 ILE B N 1
ATOM 3964 C CA . ILE B 1 90 ? 5.285 80.625 42.656 1 93.75 90 ILE B CA 1
ATOM 3965 C C . ILE B 1 90 ? 5.379 79.062 42.781 1 93.75 90 ILE B C 1
ATOM 3967 O O . ILE B 1 90 ? 5.957 78.438 41.906 1 93.75 90 ILE B O 1
ATOM 3971 N N . GLU B 1 91 ? 4.789 78.562 43.781 1 94.06 91 GLU B N 1
ATOM 3972 C CA . GLU B 1 91 ? 4.789 77.125 43.969 1 94.06 91 GLU B CA 1
ATOM 3973 C C . GLU B 1 91 ? 4.051 76.438 42.812 1 94.06 91 GLU B C 1
ATOM 3975 O O . GLU B 1 91 ? 4.531 75.438 42.312 1 94.06 91 GLU B O 1
ATOM 3980 N N . LEU B 1 92 ? 2.914 76.938 42.469 1 93.44 92 LEU B N 1
ATOM 3981 C CA . LEU B 1 92 ? 2.16 76.312 41.375 1 93.44 92 LEU B CA 1
ATOM 3982 C C . LEU B 1 92 ? 2.971 76.375 40.062 1 93.44 92 LEU B C 1
ATOM 3984 O O . LEU B 1 92 ? 2.975 75.438 39.312 1 93.44 92 LEU B O 1
ATOM 3988 N N . ALA B 1 93 ? 3.592 77.5 39.875 1 93.5 93 ALA B N 1
ATOM 3989 C CA . ALA B 1 93 ? 4.406 77.688 38.688 1 93.5 93 ALA B CA 1
ATOM 3990 C C . ALA B 1 93 ? 5.574 76.75 38.656 1 93.5 93 ALA B C 1
ATOM 3992 O O . ALA B 1 93 ? 6.082 76.375 37.562 1 93.5 93 ALA B O 1
ATOM 3993 N N . LYS B 1 94 ? 6.059 76.25 39.844 1 93.94 94 LYS B N 1
ATOM 3994 C CA . LYS B 1 94 ? 7.145 75.312 39.969 1 93.94 94 LYS B CA 1
ATOM 3995 C C . LYS B 1 94 ? 6.605 73.875 40.094 1 93.94 94 LYS B C 1
ATOM 3997 O O . LYS B 1 94 ? 7.281 73 40.656 1 93.94 94 LYS B O 1
ATOM 4002 N N . TYR B 1 95 ? 5.426 73.688 39.812 1 93.44 95 TYR B N 1
ATOM 4003 C CA . TYR B 1 95 ? 4.77 72.375 39.719 1 93.44 95 TYR B CA 1
ATOM 4004 C C . TYR B 1 95 ? 4.484 71.812 41.125 1 93.44 95 TYR B C 1
ATOM 4006 O O . TYR B 1 95 ? 4.316 70.625 41.281 1 93.44 95 TYR B O 1
ATOM 4014 N N . ASP B 1 96 ? 4.414 72.688 42.094 1 93.62 96 ASP B N 1
ATOM 4015 C CA . ASP B 1 96 ? 4.09 72.25 43.469 1 93.62 96 ASP B CA 1
ATOM 4016 C C . ASP B 1 96 ? 2.621 72.562 43.781 1 93.62 96 ASP B C 1
ATOM 4018 O O . ASP B 1 96 ? 2.217 73.688 43.969 1 93.62 96 ASP B O 1
ATOM 4022 N N . PHE B 1 97 ? 1.944 71.438 43.875 1 92.56 97 PHE B N 1
ATOM 4023 C CA . PHE B 1 97 ? 0.51 71.5 44.125 1 92.56 97 PHE B CA 1
ATOM 4024 C C . PHE B 1 97 ? 0.156 70.875 45.438 1 92.56 97 PHE B C 1
ATOM 4026 O O . PHE B 1 97 ? -0.975 70.375 45.625 1 92.56 97 PHE B O 1
ATOM 4033 N N . ALA B 1 98 ? 0.989 70.812 46.469 1 91.62 98 ALA B N 1
ATOM 4034 C CA . ALA B 1 98 ? 0.856 70 47.688 1 91.62 98 ALA B CA 1
ATOM 4035 C C . ALA B 1 98 ? 0.06 70.75 48.75 1 91.62 98 ALA B C 1
ATOM 4037 O O . ALA B 1 98 ? -0.767 70.188 49.438 1 91.62 98 ALA B O 1
ATOM 4038 N N . GLU B 1 99 ? 0.282 72.062 48.781 1 90.94 99 GLU B N 1
ATOM 4039 C CA . GLU B 1 99 ? -0.271 72.812 49.906 1 90.94 99 GLU B CA 1
ATOM 4040 C C . GLU B 1 99 ? -1.324 73.812 49.469 1 90.94 99 GLU B C 1
ATOM 4042 O O . GLU B 1 99 ? -1.162 74.5 48.438 1 90.94 99 GLU B O 1
ATOM 4047 N N . ASP B 1 100 ? -2.383 74 50.219 1 91.25 100 ASP B N 1
ATOM 4048 C CA . ASP B 1 100 ? -3.439 74.938 49.938 1 91.25 100 ASP B CA 1
ATOM 4049 C C . ASP B 1 100 ? -3.084 76.312 50.531 1 91.25 100 ASP B C 1
ATOM 4051 O O . ASP B 1 100 ? -2.264 76.438 51.438 1 91.25 100 ASP B O 1
ATOM 4055 N N . ILE B 1 101 ? -3.713 77.312 49.938 1 90.5 101 ILE B N 1
ATOM 4056 C CA . ILE B 1 101 ? -3.576 78.625 50.469 1 90.5 101 ILE B CA 1
ATOM 4057 C C . ILE B 1 101 ? -4.48 78.812 51.688 1 90.5 101 ILE B C 1
ATOM 4059 O O . ILE B 1 101 ? -5.656 78.438 51.656 1 90.5 101 ILE B O 1
ATOM 4063 N N . LYS B 1 102 ? -3.951 79.375 52.875 1 87.44 102 LYS B N 1
ATOM 4064 C CA . LYS B 1 102 ? -4.703 79.562 54.094 1 87.44 102 LYS B CA 1
ATOM 4065 C C . LYS B 1 102 ? -5.012 81.062 54.312 1 87.44 102 LYS B C 1
ATOM 4067 O O . LYS B 1 102 ? -4.312 81.75 55.094 1 87.44 102 LYS B O 1
ATOM 4072 N N . ILE B 1 103 ? -5.871 81.5 53.5 1 80 103 ILE B N 1
ATOM 4073 C CA . ILE B 1 103 ? -6.367 82.875 53.75 1 80 103 ILE B CA 1
ATOM 4074 C C . ILE B 1 103 ? -7.84 82.812 54.156 1 80 103 ILE B C 1
ATOM 4076 O O . ILE B 1 103 ? -8.695 82.375 53.375 1 80 103 ILE B O 1
ATOM 4080 N N . LEU B 1 104 ? -8.227 83.188 55.438 1 75.38 104 LEU B N 1
ATOM 4081 C CA . LEU B 1 104 ? -9.531 82.938 56.062 1 75.38 104 LEU B CA 1
ATOM 4082 C C . LEU B 1 104 ? -10.406 84.188 55.938 1 75.38 104 LEU B C 1
ATOM 4084 O O . LEU B 1 104 ? -11.609 84.125 56.188 1 75.38 104 LEU B O 1
ATOM 4088 N N . LYS B 1 105 ? -9.898 85.312 55.406 1 79.19 105 LYS B N 1
ATOM 4089 C CA . LYS B 1 105 ? -10.711 86.5 55.375 1 79.19 105 LYS B CA 1
ATOM 4090 C C . LYS B 1 105 ? -11.617 86.5 54.156 1 79.19 105 LYS B C 1
ATOM 4092 O O . LYS B 1 105 ? -11.227 86.062 53.094 1 79.19 105 LYS B O 1
ATOM 4097 N N . ASN B 1 106 ? -12.805 87 54.344 1 80.31 106 ASN B N 1
ATOM 4098 C CA . ASN B 1 106 ? -13.805 87 53.281 1 80.31 106 ASN B CA 1
ATOM 4099 C C . ASN B 1 106 ? -13.781 88.25 52.5 1 80.31 106 ASN B C 1
ATOM 4101 O O . ASN B 1 106 ? -14.758 89 52.5 1 80.31 106 ASN B O 1
ATOM 4105 N N . ASP B 1 107 ? -12.711 88.625 51.875 1 82.88 107 ASP B N 1
ATOM 4106 C CA . ASP B 1 107 ? -12.602 89.75 50.969 1 82.88 107 ASP B CA 1
ATOM 4107 C C . ASP B 1 107 ? -12.102 89.312 49.594 1 82.88 107 ASP B C 1
ATOM 4109 O O . ASP B 1 107 ? -12.172 88.188 49.25 1 82.88 107 ASP B O 1
ATOM 4113 N N . GLU B 1 108 ? -11.688 90.375 48.844 1 85.19 108 GLU B N 1
ATOM 4114 C CA . GLU B 1 108 ? -11.25 90.062 47.469 1 85.19 108 GLU B CA 1
ATOM 4115 C C . GLU B 1 108 ? -10.078 89.125 47.469 1 85.19 108 GLU B C 1
ATOM 4117 O O . GLU B 1 108 ? -10.047 88.188 46.656 1 85.19 108 GLU B O 1
ATOM 4122 N N . ILE B 1 109 ? -9.156 89.188 48.312 1 88.31 109 ILE B N 1
ATOM 4123 C CA . ILE B 1 109 ? -7.988 88.312 48.375 1 88.31 109 ILE B CA 1
ATOM 4124 C C . ILE B 1 109 ? -8.414 86.875 48.844 1 88.31 109 ILE B C 1
ATOM 4126 O O . ILE B 1 109 ? -7.914 85.875 48.344 1 88.31 109 ILE B O 1
ATOM 4130 N N . GLY B 1 110 ? -9.281 86.875 49.812 1 88.75 110 GLY B N 1
ATOM 4131 C CA . GLY B 1 110 ? -9.828 85.625 50.25 1 88.75 110 GLY B CA 1
ATOM 4132 C C . GLY B 1 110 ? -10.555 84.812 49.156 1 88.75 110 GLY B C 1
ATOM 4133 O O . GLY B 1 110 ? -10.391 83.625 49.031 1 88.75 110 GLY B O 1
ATOM 4134 N N . ALA B 1 111 ? -11.336 85.562 48.344 1 89.38 111 ALA B N 1
ATOM 4135 C CA . ALA B 1 111 ? -12.062 84.938 47.219 1 89.38 111 ALA B CA 1
ATOM 4136 C C . ALA B 1 111 ? -11.094 84.375 46.188 1 89.38 111 ALA B C 1
ATOM 4138 O O . ALA B 1 111 ? -11.305 83.25 45.688 1 89.38 111 ALA B O 1
ATOM 4139 N N . ILE B 1 112 ? -10.055 85 45.844 1 92.38 112 ILE B N 1
ATOM 4140 C CA . ILE B 1 112 ? -9.023 84.5 44.938 1 92.38 112 ILE B CA 1
ATOM 4141 C C . ILE B 1 112 ? -8.398 83.25 45.469 1 92.38 112 ILE B C 1
ATOM 4143 O O . ILE B 1 112 ? -8.234 82.25 44.719 1 92.38 112 ILE B O 1
ATOM 4147 N N . SER B 1 113 ? -8.055 83.25 46.719 1 93.56 113 SER B N 1
ATOM 4148 C CA . SER B 1 113 ? -7.43 82.125 47.375 1 93.56 113 SER B CA 1
ATOM 4149 C C . SER B 1 113 ? -8.328 80.875 47.281 1 93.56 113 SER B C 1
ATOM 4151 O O . SER B 1 113 ? -7.855 79.812 46.969 1 93.56 113 SER B O 1
ATOM 4153 N N . LYS B 1 114 ? -9.594 81.062 47.531 1 93.5 114 LYS B N 1
ATOM 4154 C CA . LYS B 1 114 ? -10.555 79.938 47.469 1 93.5 114 LYS B CA 1
ATOM 4155 C C . LYS B 1 114 ? -10.656 79.375 46.062 1 93.5 114 LYS B C 1
ATOM 4157 O O . LYS B 1 114 ? -10.633 78.125 45.906 1 93.5 114 LYS B O 1
ATOM 4162 N N . GLU B 1 115 ? -10.695 80.25 45.094 1 93.56 115 GLU B N 1
ATOM 4163 C CA . GLU B 1 115 ? -10.812 79.75 43.719 1 93.56 115 GLU B CA 1
ATOM 4164 C C . GLU B 1 115 ? -9.531 79.062 43.25 1 93.56 115 GLU B C 1
ATOM 4166 O O . GLU B 1 115 ? -9.586 78.062 42.531 1 93.56 115 GLU B O 1
ATOM 4171 N N . LEU B 1 116 ? -8.43 79.562 43.594 1 94.12 116 LEU B N 1
ATOM 4172 C CA . LEU B 1 116 ? -7.16 78.938 43.25 1 94.12 116 LEU B CA 1
ATOM 4173 C C . LEU B 1 116 ? -7.012 77.562 43.938 1 94.12 116 LEU B C 1
ATOM 4175 O O . LEU B 1 116 ? -6.457 76.625 43.344 1 94.12 116 LEU B O 1
ATOM 4179 N N . ASN B 1 117 ? -7.512 77.5 45.156 1 94.38 117 ASN B N 1
ATOM 4180 C CA . ASN B 1 117 ? -7.523 76.188 45.844 1 94.38 117 ASN B CA 1
ATOM 4181 C C . ASN B 1 117 ? -8.406 75.188 45.094 1 94.38 117 ASN B C 1
ATOM 4183 O O . ASN B 1 117 ? -8.047 74 45 1 94.38 117 ASN B O 1
ATOM 4187 N N . THR B 1 118 ? -9.484 75.625 44.594 1 94.5 118 THR B N 1
ATOM 4188 C CA . THR B 1 118 ? -10.359 74.75 43.812 1 94.5 118 THR B CA 1
ATOM 4189 C C . THR B 1 118 ? -9.68 74.312 42.5 1 94.5 118 THR B C 1
ATOM 4191 O O . THR B 1 118 ? -9.727 73.125 42.156 1 94.5 118 THR B O 1
ATOM 4194 N N . ALA B 1 119 ? -9.062 75.188 41.875 1 93.56 119 ALA B N 1
ATOM 4195 C CA . ALA B 1 119 ? -8.312 74.875 40.656 1 93.56 119 ALA B CA 1
ATOM 4196 C C . ALA B 1 119 ? -7.207 73.875 40.969 1 93.56 119 ALA B C 1
ATOM 4198 O O . ALA B 1 119 ? -7.004 72.938 40.188 1 93.56 119 ALA B O 1
ATOM 4199 N N . GLN B 1 120 ? -6.453 74.125 42 1 94.69 120 GLN B N 1
ATOM 4200 C CA . GLN B 1 120 ? -5.398 73.25 42.406 1 94.69 120 GLN B CA 1
ATOM 4201 C C . GLN B 1 120 ? -5.953 71.812 42.688 1 94.69 120 GLN B C 1
ATOM 4203 O O . GLN B 1 120 ? -5.348 70.812 42.281 1 94.69 120 GLN B O 1
ATOM 4208 N N . LYS B 1 121 ? -7.105 71.75 43.281 1 94.44 121 LYS B N 1
ATOM 4209 C CA . LYS B 1 121 ? -7.746 70.5 43.562 1 94.44 121 LYS B CA 1
ATOM 4210 C C . LYS B 1 121 ? -8.109 69.75 42.25 1 94.44 121 LYS B C 1
ATOM 4212 O O . LYS B 1 121 ? -7.887 68.562 42.125 1 94.44 121 LYS B O 1
ATOM 4217 N N . ASN B 1 122 ? -8.609 70.438 41.312 1 93 122 ASN B N 1
ATOM 4218 C CA . ASN B 1 122 ? -8.961 69.875 40.031 1 93 122 ASN B CA 1
ATOM 4219 C C . ASN B 1 122 ? -7.73 69.312 39.312 1 93 122 ASN B C 1
ATOM 4221 O O . ASN B 1 122 ? -7.789 68.25 38.75 1 93 122 ASN B O 1
ATOM 4225 N N . ILE B 1 123 ? -6.652 69.938 39.375 1 93.56 123 ILE B N 1
ATOM 4226 C CA . ILE B 1 123 ? -5.422 69.5 38.719 1 93.56 123 ILE B CA 1
ATOM 4227 C C . ILE B 1 123 ? -4.828 68.312 39.469 1 93.56 123 ILE B C 1
ATOM 4229 O O . ILE B 1 123 ? -4.328 67.375 38.844 1 93.56 123 ILE B O 1
ATOM 4233 N N . ARG B 1 124 ? -4.902 68.375 40.812 1 94.25 124 ARG B N 1
ATOM 4234 C CA . ARG B 1 124 ? -4.434 67.25 41.562 1 94.25 124 ARG B CA 1
ATOM 4235 C C . ARG B 1 124 ? -5.195 66 41.188 1 94.25 124 ARG B C 1
ATOM 4237 O O . ARG B 1 124 ? -4.594 64.938 41.031 1 94.25 124 ARG B O 1
ATOM 4244 N N . GLU B 1 125 ? -6.48 66.125 41 1 92.69 125 GLU B N 1
ATOM 4245 C CA . GLU B 1 125 ? -7.309 65 40.625 1 92.69 125 GLU B CA 1
ATOM 4246 C C . GLU B 1 125 ? -6.953 64.5 39.219 1 92.69 125 GLU B C 1
ATOM 4248 O O . GLU B 1 125 ? -6.895 63.281 38.969 1 92.69 125 GLU B O 1
ATOM 4253 N N . LEU B 1 126 ? -6.711 65.375 38.344 1 92.25 126 LEU B N 1
ATOM 4254 C CA . LEU B 1 126 ? -6.297 65 36.969 1 92.25 126 LEU B CA 1
ATOM 4255 C C . LEU B 1 126 ? -4.988 64.25 37 1 92.25 126 LEU B C 1
ATOM 4257 O O . LEU B 1 126 ? -4.891 63.156 36.375 1 92.25 126 LEU B O 1
ATOM 4261 N N . ILE B 1 127 ? -4.016 64.75 37.688 1 93.38 127 ILE B N 1
ATOM 4262 C CA . ILE B 1 127 ? -2.691 64.125 37.75 1 93.38 127 ILE B CA 1
ATOM 4263 C C . ILE B 1 127 ? -2.793 62.719 38.375 1 93.38 127 ILE B C 1
ATOM 4265 O O . ILE B 1 127 ? -2.184 61.781 37.875 1 93.38 127 ILE B O 1
ATOM 4269 N N . SER B 1 128 ? -3.641 62.625 39.406 1 93.81 128 SER B N 1
ATOM 4270 C CA . SER B 1 128 ? -3.822 61.344 40.062 1 93.81 128 SER B CA 1
ATOM 4271 C C . SER B 1 128 ? -4.438 60.312 39.125 1 93.81 128 SER B C 1
ATOM 4273 O O . SER B 1 128 ? -4.012 59.156 39.062 1 93.81 128 SER B O 1
ATOM 4275 N N . THR B 1 129 ? -5.355 60.688 38.344 1 92.94 129 THR B N 1
ATOM 4276 C CA . THR B 1 129 ? -6.012 59.812 37.375 1 92.94 129 THR B CA 1
ATOM 4277 C C . THR B 1 129 ? -5.043 59.375 36.281 1 92.94 129 THR B C 1
ATOM 4279 O O . THR B 1 129 ? -5.004 58.219 35.906 1 92.94 129 THR B O 1
ATOM 4282 N N . ILE B 1 130 ? -4.277 60.281 35.844 1 93.44 130 ILE B N 1
ATOM 4283 C CA . ILE B 1 130 ? -3.303 59.969 34.781 1 93.44 130 ILE B CA 1
ATOM 4284 C C . ILE B 1 130 ? -2.266 59 35.312 1 93.44 130 ILE B C 1
ATOM 4286 O O . ILE B 1 130 ? -1.86 58.062 34.594 1 93.44 130 ILE B O 1
ATOM 4290 N N . LEU B 1 131 ? -1.842 59.219 36.531 1 93 131 LEU B N 1
ATOM 4291 C CA . LEU B 1 131 ? -0.877 58.312 37.125 1 93 131 LEU B CA 1
ATOM 4292 C C . LEU B 1 131 ? -1.447 56.875 37.219 1 93 131 LEU B C 1
ATOM 4294 O O . LEU B 1 131 ? -0.759 55.906 36.906 1 93 131 LEU B O 1
ATOM 4298 N N . ASN B 1 132 ? -2.711 56.75 37.562 1 94.44 132 ASN B N 1
ATOM 4299 C CA . ASN B 1 132 ? -3.373 55.469 37.656 1 94.44 132 ASN B CA 1
ATOM 4300 C C . ASN B 1 132 ? -3.5 54.812 36.281 1 94.44 132 ASN B C 1
ATOM 4302 O O . ASN B 1 132 ? -3.211 53.625 36.125 1 94.44 132 ASN B O 1
ATOM 4306 N N . GLU B 1 133 ? -3.92 55.594 35.344 1 93.75 133 GLU B N 1
ATOM 4307 C CA . GLU B 1 133 ? -4.086 55.062 34 1 93.75 133 GLU B CA 1
ATOM 4308 C C . GLU B 1 133 ? -2.742 54.656 33.375 1 93.75 133 GLU B C 1
ATOM 4310 O O . GLU B 1 133 ? -2.658 53.688 32.625 1 93.75 133 GLU B O 1
ATOM 4315 N N . SER B 1 134 ? -1.692 55.406 33.625 1 94.38 134 SER B N 1
ATOM 4316 C CA . SER B 1 134 ? -0.353 55.062 33.156 1 94.38 134 SER B CA 1
ATOM 4317 C C . SER B 1 134 ? 0.107 53.719 33.719 1 94.38 134 SER B C 1
ATOM 4319 O O . SER B 1 134 ? 0.726 52.938 33 1 94.38 134 SER B O 1
ATOM 4321 N N . CYS B 1 135 ? -0.276 53.438 34.969 1 93.88 135 CYS B N 1
ATOM 4322 C CA . CYS B 1 135 ? 0.039 52.156 35.594 1 93.88 135 CYS B CA 1
ATOM 4323 C C . CYS B 1 135 ? -0.728 51 34.906 1 93.88 135 CYS B C 1
ATOM 4325 O O . CYS B 1 135 ? -0.172 49.938 34.656 1 93.88 135 CYS B O 1
ATOM 4327 N N . ASN B 1 136 ? -1.941 51.281 34.594 1 94.31 136 ASN B N 1
ATOM 4328 C CA . ASN B 1 136 ? -2.758 50.281 33.906 1 94.31 136 ASN B CA 1
ATOM 4329 C C . ASN B 1 136 ? -2.209 49.969 32.531 1 94.31 136 ASN B C 1
ATOM 4331 O O . ASN B 1 136 ? -2.15 48.812 32.125 1 94.31 136 ASN B O 1
ATOM 4335 N N . ILE B 1 137 ? -1.82 51 31.828 1 94.81 137 ILE B N 1
ATOM 4336 C CA . ILE B 1 137 ? -1.26 50.812 30.5 1 94.81 137 ILE B CA 1
ATOM 4337 C C . ILE B 1 137 ? 0.025 50 30.578 1 94.81 137 ILE B C 1
ATOM 4339 O O . ILE B 1 137 ? 0.263 49.094 29.766 1 94.81 137 ILE B O 1
ATOM 4343 N N . SER B 1 138 ? 0.833 50.25 31.531 1 94.5 138 SER B N 1
ATOM 4344 C CA . SER B 1 138 ? 2.072 49.531 31.734 1 94.5 138 SER B CA 1
ATOM 4345 C C . SER B 1 138 ? 1.798 48.062 32 1 94.5 138 SER B C 1
ATOM 4347 O O . SER B 1 138 ? 2.463 47.188 31.453 1 94.5 138 SER B O 1
ATOM 4349 N N . SER B 1 139 ? 0.826 47.719 32.844 1 94.31 139 SER B N 1
ATOM 4350 C CA . SER B 1 139 ? 0.448 46.344 33.156 1 94.31 139 SER B CA 1
ATOM 4351 C C . SER B 1 139 ? -0.062 45.625 31.906 1 94.31 139 SER B C 1
ATOM 4353 O O . SER B 1 139 ? 0.293 44.469 31.656 1 94.31 139 SER B O 1
ATOM 4355 N N . LEU B 1 140 ? -0.877 46.312 31.156 1 92.75 140 LEU B N 1
ATOM 4356 C CA . LEU B 1 140 ? -1.415 45.719 29.938 1 92.75 140 LEU B CA 1
ATOM 4357 C C . LEU B 1 140 ? -0.3 45.438 28.938 1 92.75 140 LEU B C 1
ATOM 4359 O O . LEU B 1 140 ? -0.331 44.406 28.25 1 92.75 140 LEU B O 1
ATOM 4363 N N . SER B 1 141 ? 0.643 46.344 28.812 1 94.75 141 SER B N 1
ATOM 4364 C CA . SER B 1 141 ? 1.776 46.156 27.906 1 94.75 141 SER B CA 1
ATOM 4365 C C . SER B 1 141 ? 2.576 44.906 28.297 1 94.75 141 SER B C 1
ATOM 4367 O O . SER B 1 141 ? 3.023 44.156 27.422 1 94.75 141 SER B O 1
ATOM 4369 N N . GLU B 1 142 ? 2.738 44.688 29.578 1 93.56 142 GLU B N 1
ATOM 4370 C CA . GLU B 1 142 ? 3.443 43.5 30.047 1 93.56 142 GLU B CA 1
ATOM 4371 C C . GLU B 1 142 ? 2.668 42.219 29.719 1 93.56 142 GLU B C 1
ATOM 4373 O O . GLU B 1 142 ? 3.256 41.219 29.297 1 93.56 142 GLU B O 1
ATOM 4378 N N . GLU B 1 143 ? 1.417 42.312 29.891 1 92.25 143 GLU B N 1
ATOM 4379 C CA . GLU B 1 143 ? 0.567 41.156 29.578 1 92.25 143 GLU B CA 1
ATOM 4380 C C . GLU B 1 143 ? 0.599 40.844 28.078 1 92.25 143 GLU B C 1
ATOM 4382 O O . GLU B 1 143 ? 0.636 39.688 27.688 1 92.25 143 GLU B O 1
ATOM 4387 N N . LEU B 1 144 ? 0.533 41.875 27.297 1 93.38 144 LEU B N 1
ATOM 4388 C CA . LEU B 1 144 ? 0.589 41.688 25.844 1 93.38 144 LEU B CA 1
ATOM 4389 C C . LEU B 1 144 ? 1.916 41.062 25.422 1 93.38 144 LEU B C 1
ATOM 4391 O O . LEU B 1 144 ? 1.945 40.156 24.594 1 93.38 144 LEU B O 1
ATOM 4395 N N . SER B 1 145 ? 2.965 41.531 26.016 1 94.19 145 SER B N 1
ATOM 4396 C CA . SER B 1 145 ? 4.281 40.969 25.719 1 94.19 145 SER B CA 1
ATOM 4397 C C . SER B 1 145 ? 4.336 39.469 26.047 1 94.19 145 SER B C 1
ATOM 4399 O O . SER B 1 145 ? 4.887 38.688 25.281 1 94.19 145 SER B O 1
ATOM 4401 N N . ALA B 1 146 ? 3.746 39.094 27.156 1 93.5 146 ALA B N 1
ATOM 4402 C CA . ALA B 1 146 ? 3.693 37.688 27.547 1 93.5 146 ALA B CA 1
ATOM 4403 C C . ALA B 1 146 ? 2.863 36.875 26.562 1 93.5 146 ALA B C 1
ATOM 4405 O O . ALA B 1 146 ? 3.232 35.75 26.203 1 93.5 146 ALA B O 1
ATOM 4406 N N . SER B 1 147 ? 1.772 37.406 26.156 1 93.69 147 SER B N 1
ATOM 4407 C CA . SER B 1 147 ? 0.909 36.719 25.203 1 93.69 147 SER B CA 1
ATOM 4408 C C . SER B 1 147 ? 1.613 36.531 23.875 1 93.69 147 SER B C 1
ATOM 4410 O O . SER B 1 147 ? 1.47 35.469 23.234 1 93.69 147 SER B O 1
ATOM 4412 N N . VAL B 1 148 ? 2.336 37.5 23.375 1 95.38 148 VAL B N 1
ATOM 4413 C CA . VAL B 1 148 ? 3.09 37.438 22.125 1 95.38 148 VAL B CA 1
ATOM 4414 C C . VAL B 1 148 ? 4.117 36.312 22.234 1 95.38 148 VAL B C 1
ATOM 4416 O O . VAL B 1 148 ? 4.273 35.5 21.297 1 95.38 148 VAL B O 1
ATOM 4419 N N . GLU B 1 149 ? 4.781 36.219 23.344 1 94.12 149 GLU B N 1
ATOM 4420 C CA . GLU B 1 149 ? 5.773 35.188 23.547 1 94.12 149 GLU B CA 1
ATOM 4421 C C . GLU B 1 149 ? 5.125 33.781 23.531 1 94.12 149 GLU B C 1
ATOM 4423 O O . GLU B 1 149 ? 5.648 32.875 22.906 1 94.12 149 GLU B O 1
ATOM 4428 N N . GLU B 1 150 ? 4.027 33.719 24.141 1 94.19 150 GLU B N 1
ATOM 4429 C CA . GLU B 1 150 ? 3.316 32.469 24.203 1 94.19 150 GLU B CA 1
ATOM 4430 C C . GLU B 1 150 ? 2.834 32.031 22.828 1 94.19 150 GLU B C 1
ATOM 4432 O O . GLU B 1 150 ? 3.092 30.906 22.391 1 94.19 150 GLU B O 1
ATOM 4437 N N . VAL B 1 151 ? 2.174 32.875 22.125 1 95.31 151 VAL B N 1
ATOM 4438 C CA . VAL B 1 151 ? 1.625 32.531 20.812 1 95.31 151 VAL B CA 1
ATOM 4439 C C . VAL B 1 151 ? 2.762 32.25 19.844 1 95.31 151 VAL B C 1
ATOM 4441 O O . VAL B 1 151 ? 2.668 31.312 19.031 1 95.31 151 VAL B O 1
ATOM 4444 N N . SER B 1 152 ? 3.777 33.031 19.938 1 95.69 152 SER B N 1
ATOM 4445 C CA . SER B 1 152 ? 4.9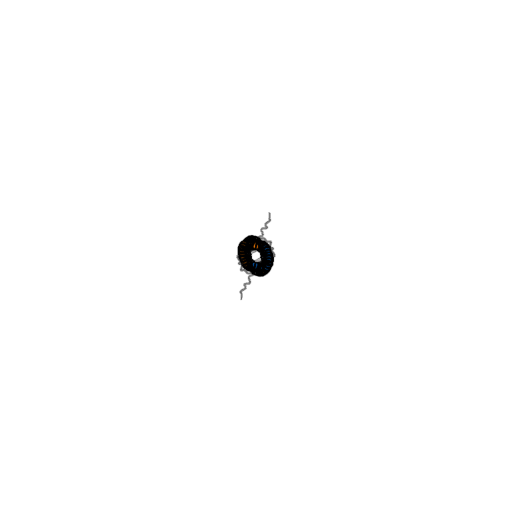14 32.812 19.047 1 95.69 152 SER B CA 1
ATOM 4446 C C . SER B 1 152 ? 5.523 31.422 19.266 1 95.69 152 SER B C 1
ATOM 4448 O O . SER B 1 152 ? 5.859 30.734 18.297 1 95.69 152 SER B O 1
ATOM 4450 N N . ALA B 1 153 ? 5.676 31 20.469 1 95.38 153 ALA B N 1
ATOM 4451 C CA . ALA B 1 153 ? 6.199 29.672 20.781 1 95.38 153 ALA B CA 1
ATOM 4452 C C . ALA B 1 153 ? 5.285 28.578 20.219 1 95.38 153 ALA B C 1
ATOM 4454 O O . ALA B 1 153 ? 5.758 27.594 19.672 1 95.38 153 ALA B O 1
ATOM 4455 N N . LYS B 1 154 ? 4.07 28.75 20.391 1 95.44 154 LYS B N 1
ATOM 4456 C CA . LYS B 1 154 ? 3.092 27.781 19.906 1 95.44 154 LYS B CA 1
ATOM 4457 C C . LYS B 1 154 ? 3.088 27.719 18.375 1 95.44 154 LYS B C 1
ATOM 4459 O O . LYS B 1 154 ? 2.984 26.641 17.797 1 95.44 154 LYS B O 1
ATOM 4464 N N . LEU B 1 155 ? 3.186 28.875 17.75 1 95.5 155 LEU B N 1
ATOM 4465 C CA . LEU B 1 155 ? 3.26 28.922 16.281 1 95.5 155 LEU B CA 1
ATOM 4466 C C . LEU B 1 155 ? 4.508 28.203 15.789 1 95.5 155 LEU B C 1
ATOM 4468 O O . LEU B 1 155 ? 4.469 27.531 14.75 1 95.5 155 LEU B O 1
ATOM 4472 N N . ASP B 1 156 ? 5.562 28.297 16.531 1 95.62 156 ASP B N 1
ATOM 4473 C CA . ASP B 1 156 ? 6.785 27.578 16.172 1 95.62 156 ASP B CA 1
ATOM 4474 C C . ASP B 1 156 ? 6.57 26.062 16.234 1 95.62 156 ASP B C 1
ATOM 4476 O O . ASP B 1 156 ? 7.027 25.328 15.352 1 95.62 156 ASP B O 1
ATOM 4480 N N . GLU B 1 157 ? 5.918 25.656 17.219 1 95.81 157 GLU B N 1
ATOM 4481 C CA . GLU B 1 157 ? 5.621 24.234 17.359 1 95.81 157 GLU B CA 1
ATOM 4482 C C . GLU B 1 157 ? 4.727 23.734 16.219 1 95.81 157 GLU B C 1
ATOM 4484 O O . GLU B 1 157 ? 4.934 22.641 15.688 1 95.81 157 GLU B O 1
ATOM 4489 N N . VAL B 1 158 ? 3.75 24.469 15.875 1 96.31 158 VAL B N 1
ATOM 4490 C CA . VAL B 1 158 ? 2.861 24.125 14.773 1 96.31 158 VAL B CA 1
ATOM 4491 C C . VAL B 1 158 ? 3.66 24.031 13.477 1 96.31 158 VAL B C 1
ATOM 4493 O O . VAL B 1 158 ? 3.457 23.109 12.68 1 96.31 158 VAL B O 1
ATOM 4496 N N . ASP B 1 159 ? 4.527 24.984 13.281 1 96.44 159 ASP B N 1
ATOM 4497 C CA . ASP B 1 159 ? 5.379 24.984 12.094 1 96.44 159 ASP B CA 1
ATOM 4498 C C . ASP B 1 159 ? 6.203 23.703 12.008 1 96.44 159 ASP B C 1
ATOM 4500 O O . ASP B 1 159 ? 6.25 23.062 10.961 1 96.44 159 ASP B O 1
ATOM 4504 N N . ASN B 1 160 ? 6.812 23.312 13.094 1 96.44 160 ASN B N 1
ATOM 4505 C CA . ASN B 1 160 ? 7.625 22.094 13.141 1 96.44 160 ASN B CA 1
ATOM 4506 C C . ASN B 1 160 ? 6.789 20.844 12.875 1 96.44 160 ASN B C 1
ATOM 4508 O O . ASN B 1 160 ? 7.199 19.969 12.125 1 96.44 160 ASN B O 1
ATOM 4512 N N . SER B 1 161 ? 5.691 20.812 13.508 1 96.38 161 SER B N 1
ATOM 4513 C CA . SER B 1 161 ? 4.797 19.672 13.312 1 96.38 161 SER B CA 1
ATOM 4514 C C . SER B 1 161 ? 4.344 19.578 11.859 1 96.38 161 SER B C 1
ATOM 4516 O O . SER B 1 161 ? 4.254 18.484 11.305 1 96.38 161 SER B O 1
ATOM 4518 N N . SER B 1 162 ? 4.012 20.672 11.273 1 96.38 162 SER B N 1
ATOM 4519 C CA . SER B 1 162 ? 3.598 20.688 9.875 1 96.38 162 SER B CA 1
ATOM 4520 C C . SER B 1 162 ? 4.719 20.219 8.953 1 96.38 162 SER B C 1
ATOM 4522 O O . SER B 1 162 ? 4.477 19.484 7.996 1 96.38 162 SER B O 1
ATOM 4524 N N . LYS B 1 163 ? 5.93 20.672 9.227 1 95.12 163 LYS B N 1
ATOM 4525 C CA . LYS B 1 163 ? 7.086 20.219 8.461 1 95.12 163 LYS B CA 1
ATOM 4526 C C . LYS B 1 163 ? 7.285 18.719 8.586 1 95.12 163 LYS B C 1
ATOM 4528 O O . LYS B 1 163 ? 7.586 18.047 7.598 1 95.12 163 LYS B O 1
ATOM 4533 N N . ASP B 1 164 ? 7.09 18.234 9.727 1 95.81 164 ASP B N 1
ATOM 4534 C CA . ASP B 1 164 ? 7.191 16.797 9.961 1 95.81 164 ASP B CA 1
ATOM 4535 C C . ASP B 1 164 ? 6.148 16.031 9.148 1 95.81 164 ASP B C 1
ATOM 4537 O O . ASP B 1 164 ? 6.441 14.977 8.586 1 95.81 164 ASP B O 1
ATOM 4541 N N . ILE B 1 165 ? 4.977 16.5 9.109 1 94.94 165 ILE B N 1
ATOM 4542 C CA . ILE B 1 165 ? 3.916 15.883 8.328 1 94.94 165 ILE B CA 1
ATOM 4543 C C . ILE B 1 165 ? 4.301 15.867 6.855 1 94.94 165 ILE B C 1
ATOM 4545 O O . ILE B 1 165 ? 4.148 14.844 6.18 1 94.94 165 ILE B O 1
ATOM 4549 N N . ASN B 1 166 ? 4.762 16.984 6.402 1 95.81 166 ASN B N 1
ATOM 4550 C CA . ASN B 1 166 ? 5.172 17.062 5.004 1 95.81 166 ASN B CA 1
ATOM 4551 C C . ASN B 1 166 ? 6.258 16.047 4.684 1 95.81 166 ASN B C 1
ATOM 4553 O O . ASN B 1 166 ? 6.211 15.391 3.641 1 95.81 166 ASN B O 1
ATOM 4557 N N . MET B 1 167 ? 7.25 15.891 5.508 1 94.62 167 MET B N 1
ATOM 4558 C CA . MET B 1 167 ? 8.305 14.891 5.336 1 94.62 167 MET B CA 1
ATOM 4559 C C . MET B 1 167 ? 7.727 13.484 5.336 1 94.62 167 MET B C 1
ATOM 4561 O O . MET B 1 167 ? 8.109 12.648 4.516 1 94.62 167 MET B O 1
ATOM 4565 N N . THR B 1 168 ? 6.863 13.258 6.25 1 94.69 168 THR B N 1
ATOM 4566 C CA . THR B 1 168 ? 6.199 11.961 6.348 1 94.69 168 THR B CA 1
ATOM 4567 C C . THR B 1 168 ? 5.43 11.648 5.066 1 94.69 168 THR B C 1
ATOM 4569 O O . THR B 1 168 ? 5.469 10.523 4.574 1 94.69 168 THR B O 1
ATOM 4572 N N . MET B 1 169 ? 4.742 12.641 4.535 1 94.75 169 MET B N 1
ATOM 4573 C CA . MET B 1 169 ? 3.979 12.461 3.305 1 94.75 169 MET B CA 1
ATOM 4574 C C . MET B 1 169 ? 4.902 12.141 2.135 1 94.75 169 MET B C 1
ATOM 4576 O O . MET B 1 169 ? 4.574 11.312 1.283 1 94.75 169 MET B O 1
ATOM 4580 N N . THR B 1 170 ? 6.035 12.742 2.086 1 93.5 170 THR B N 1
ATOM 4581 C CA . THR B 1 170 ? 7.016 12.453 1.05 1 93.5 170 THR B CA 1
ATOM 4582 C C . THR B 1 170 ? 7.488 11 1.149 1 93.5 170 THR B C 1
ATOM 4584 O O . THR B 1 170 ? 7.562 10.297 0.141 1 93.5 170 THR B O 1
ATOM 4587 N N . GLU B 1 171 ? 7.738 10.539 2.309 1 93.31 171 GLU B N 1
ATOM 4588 C CA . GLU B 1 171 ? 8.156 9.164 2.547 1 93.31 171 GLU B CA 1
ATOM 4589 C C . GLU B 1 171 ? 7.059 8.18 2.162 1 93.31 171 GLU B C 1
ATOM 4591 O O . GLU B 1 171 ? 7.324 7.156 1.524 1 93.31 171 GLU B O 1
ATOM 4596 N N . THR B 1 172 ? 5.891 8.461 2.518 1 93.12 172 THR B N 1
ATOM 4597 C CA . THR B 1 172 ? 4.762 7.59 2.215 1 93.12 172 THR B CA 1
ATOM 4598 C C . THR B 1 172 ? 4.535 7.5 0.708 1 93.12 172 THR B C 1
ATOM 4600 O O . THR B 1 172 ? 4.227 6.43 0.185 1 93.12 172 THR B O 1
ATOM 4603 N N . SER B 1 173 ? 4.629 8.609 0.065 1 94 173 SER B N 1
ATOM 4604 C CA . SER B 1 173 ? 4.512 8.617 -1.39 1 94 173 SER B CA 1
ATOM 4605 C C . SER B 1 173 ? 5.547 7.699 -2.033 1 94 173 SER B C 1
ATOM 4607 O O . SER B 1 173 ? 5.227 6.93 -2.939 1 94 173 SER B O 1
ATOM 4609 N N . ALA B 1 174 ? 6.77 7.746 -1.599 1 93.31 174 ALA B N 1
ATOM 4610 C CA . ALA B 1 174 ? 7.836 6.883 -2.104 1 93.31 174 ALA B CA 1
ATOM 4611 C C . ALA B 1 174 ? 7.516 5.414 -1.845 1 93.31 174 ALA B C 1
ATOM 4613 O O . ALA B 1 174 ? 7.703 4.566 -2.723 1 93.31 174 ALA B O 1
ATOM 4614 N N . THR B 1 175 ? 7.047 5.152 -0.678 1 92.94 175 THR B N 1
ATOM 4615 C CA . THR B 1 175 ? 6.68 3.791 -0.308 1 92.94 175 THR B CA 1
ATOM 4616 C C . THR B 1 175 ? 5.539 3.281 -1.185 1 92.94 175 THR B C 1
ATOM 4618 O O . THR B 1 175 ? 5.562 2.133 -1.632 1 92.94 175 THR B O 1
ATOM 4621 N N . ALA B 1 176 ? 4.547 4.098 -1.446 1 91.31 176 ALA B N 1
ATOM 4622 C CA . ALA B 1 176 ? 3.434 3.73 -2.316 1 91.31 176 ALA B CA 1
ATOM 4623 C C . ALA B 1 176 ? 3.924 3.395 -3.723 1 91.31 176 ALA B C 1
ATOM 4625 O O . ALA B 1 176 ? 3.445 2.443 -4.344 1 91.31 176 ALA B O 1
ATOM 4626 N N . GLN B 1 177 ? 4.863 4.133 -4.188 1 92.06 177 GLN B N 1
ATOM 4627 C CA . GLN B 1 177 ? 5.441 3.857 -5.5 1 92.06 177 GLN B CA 1
ATOM 4628 C C . GLN B 1 177 ? 6.172 2.516 -5.512 1 92.06 177 GLN B C 1
ATOM 4630 O O . GLN B 1 177 ? 6.102 1.772 -6.492 1 92.06 177 GLN B O 1
ATOM 4635 N N . GLU B 1 178 ? 6.852 2.227 -4.477 1 92.88 178 GLU B N 1
ATOM 4636 C CA . GLU B 1 178 ? 7.527 0.939 -4.348 1 92.88 178 GLU B CA 1
ATOM 4637 C C . GLU B 1 178 ? 6.531 -0.215 -4.363 1 92.88 178 GLU B C 1
ATOM 4639 O O . GLU B 1 178 ? 6.754 -1.226 -5.031 1 92.88 178 GLU B O 1
ATOM 4644 N N . ILE B 1 179 ? 5.469 -0.056 -3.646 1 93.12 179 ILE B N 1
ATOM 4645 C CA . ILE B 1 179 ? 4.438 -1.084 -3.617 1 93.12 179 ILE B CA 1
ATOM 4646 C C . ILE B 1 179 ? 3.838 -1.256 -5.012 1 93.12 179 ILE B C 1
ATOM 4648 O O . ILE B 1 179 ? 3.604 -2.381 -5.457 1 93.12 179 ILE B O 1
ATOM 4652 N N . ALA B 1 180 ? 3.588 -0.15 -5.645 1 93.5 180 ALA B N 1
ATOM 4653 C CA . ALA B 1 180 ? 3.039 -0.203 -6.996 1 93.5 180 ALA B CA 1
ATOM 4654 C C . ALA B 1 180 ? 3.947 -1 -7.93 1 93.5 180 ALA B C 1
ATOM 4656 O O . ALA B 1 180 ? 3.475 -1.828 -8.711 1 93.5 180 ALA B O 1
ATOM 4657 N N . ALA B 1 181 ? 5.238 -0.821 -7.863 1 94.25 181 ALA B N 1
ATOM 4658 C CA . ALA B 1 181 ? 6.203 -1.559 -8.672 1 94.25 181 ALA B CA 1
ATOM 4659 C C . ALA B 1 181 ? 6.18 -3.047 -8.336 1 94.25 181 ALA B C 1
ATOM 4661 O O . ALA B 1 181 ? 6.23 -3.895 -9.227 1 94.25 181 ALA B O 1
ATOM 4662 N N . SER B 1 182 ? 6.141 -3.334 -7.102 1 94.69 182 SER B N 1
ATOM 4663 C CA . SER B 1 182 ? 6.082 -4.719 -6.641 1 94.69 182 SER B CA 1
ATOM 4664 C C . SER B 1 182 ? 4.828 -5.418 -7.148 1 94.69 182 SER B C 1
ATOM 4666 O O . SER B 1 182 ? 4.883 -6.578 -7.562 1 94.69 182 SER B O 1
ATOM 4668 N N . ILE B 1 183 ? 3.732 -4.738 -7.172 1 94.06 183 ILE B N 1
ATOM 4669 C CA . ILE B 1 183 ? 2.463 -5.289 -7.633 1 94.06 183 ILE B CA 1
ATOM 4670 C C . ILE B 1 183 ? 2.533 -5.566 -9.133 1 94.06 183 ILE B C 1
ATOM 4672 O O . ILE B 1 183 ? 1.964 -6.547 -9.617 1 94.06 183 ILE B O 1
ATOM 4676 N N . GLU B 1 184 ? 3.211 -4.758 -9.844 1 94.12 184 GLU B N 1
ATOM 4677 C CA . GLU B 1 184 ? 3.422 -5.004 -11.266 1 94.12 184 GLU B CA 1
ATOM 4678 C C . GLU B 1 184 ? 4.203 -6.293 -11.492 1 94.12 184 GLU B C 1
ATOM 4680 O O . GLU B 1 184 ? 3.926 -7.039 -12.438 1 94.12 184 GLU B O 1
ATOM 4685 N N . GLU B 1 185 ? 5.156 -6.527 -10.656 1 94.75 185 GLU B N 1
ATOM 4686 C CA . GLU B 1 185 ? 5.922 -7.766 -10.727 1 94.75 185 GLU B CA 1
ATOM 4687 C C . GLU B 1 185 ? 5.035 -8.977 -10.453 1 94.75 185 GLU B C 1
ATOM 4689 O O . GLU B 1 185 ? 5.125 -9.992 -11.156 1 94.75 185 GLU B O 1
ATOM 4694 N N . VAL B 1 186 ? 4.184 -8.867 -9.5 1 94.38 186 VAL B N 1
ATOM 4695 C CA . VAL B 1 186 ? 3.256 -9.945 -9.188 1 94.38 186 VAL B CA 1
ATOM 4696 C C . VAL B 1 186 ? 2.342 -10.203 -10.383 1 94.38 186 VAL B C 1
ATOM 4698 O O . VAL B 1 186 ? 2.113 -11.359 -10.766 1 94.38 186 VAL B O 1
ATOM 4701 N N . ASN B 1 187 ? 1.834 -9.172 -10.938 1 94.88 187 ASN B N 1
ATOM 4702 C CA . ASN B 1 187 ? 0.968 -9.289 -12.109 1 94.88 187 ASN B CA 1
ATOM 4703 C C . ASN B 1 187 ? 1.673 -10.008 -13.25 1 94.88 187 ASN B C 1
ATOM 4705 O O . ASN B 1 187 ? 1.086 -10.883 -13.898 1 94.88 187 ASN B O 1
ATOM 4709 N N . SER B 1 188 ? 2.902 -9.695 -13.516 1 95.94 188 SER B N 1
ATOM 4710 C CA . SER B 1 188 ? 3.695 -10.352 -14.555 1 95.94 188 SER B CA 1
ATOM 4711 C C . SER B 1 188 ? 3.855 -11.844 -14.266 1 95.94 188 SER B C 1
ATOM 4713 O O . SER B 1 188 ? 3.74 -12.664 -15.18 1 95.94 188 SER B O 1
ATOM 4715 N N . ASN B 1 189 ? 4.113 -12.133 -13.039 1 95.94 189 ASN B N 1
ATOM 4716 C CA . ASN B 1 189 ? 4.238 -13.531 -12.648 1 95.94 189 ASN B CA 1
ATOM 4717 C C . ASN B 1 189 ? 2.928 -14.289 -12.852 1 95.94 189 ASN B C 1
ATOM 4719 O O . ASN B 1 189 ? 2.934 -15.461 -13.227 1 95.94 189 ASN B O 1
ATOM 4723 N N . MET B 1 190 ? 1.854 -13.602 -12.625 1 95.62 190 MET B N 1
ATOM 4724 C CA . MET B 1 190 ? 0.555 -14.242 -12.805 1 95.62 190 MET B CA 1
ATOM 4725 C C . MET B 1 190 ? 0.259 -14.477 -14.281 1 95.62 190 MET B C 1
ATOM 4727 O O . MET B 1 190 ? -0.355 -15.477 -14.648 1 95.62 190 MET B O 1
ATOM 4731 N N . GLU B 1 191 ? 0.689 -13.602 -15.133 1 94.69 191 GLU B N 1
ATOM 4732 C CA . GLU B 1 191 ? 0.575 -13.812 -16.578 1 94.69 191 GLU B CA 1
ATOM 4733 C C . GLU B 1 191 ? 1.375 -15.039 -17.016 1 94.69 191 GLU B C 1
ATOM 4735 O O . GLU B 1 191 ? 0.892 -15.852 -17.812 1 94.69 191 GLU B O 1
ATOM 4740 N N . ASN B 1 192 ? 2.549 -15.133 -16.469 1 95.75 192 ASN B N 1
ATOM 4741 C CA . ASN B 1 192 ? 3.381 -16.297 -16.75 1 95.75 192 ASN B CA 1
ATOM 4742 C C . ASN B 1 192 ? 2.738 -17.578 -16.25 1 95.75 192 ASN B C 1
ATOM 4744 O O . ASN B 1 192 ? 2.799 -18.609 -16.906 1 95.75 192 ASN B O 1
ATOM 4748 N N . LEU B 1 193 ? 2.15 -17.484 -15.102 1 95 193 LEU B N 1
ATOM 4749 C CA . LEU B 1 193 ? 1.465 -18.641 -14.531 1 95 193 LEU B CA 1
ATOM 4750 C C . LEU B 1 193 ? 0.31 -19.094 -15.43 1 95 193 LEU B C 1
ATOM 4752 O O . LEU B 1 193 ? 0.154 -20.281 -15.703 1 95 193 LEU B O 1
ATOM 4756 N N . ALA B 1 194 ? -0.464 -18.141 -15.867 1 95 194 ALA B N 1
ATOM 4757 C CA . ALA B 1 194 ? -1.577 -18.438 -16.766 1 95 194 ALA B CA 1
ATOM 4758 C C . ALA B 1 194 ? -1.083 -19.078 -18.062 1 95 194 ALA B C 1
ATOM 4760 O O . ALA B 1 194 ? -1.689 -20.031 -18.562 1 95 194 ALA B O 1
ATOM 4761 N N . ALA B 1 195 ? 0.001 -18.594 -18.578 1 95.62 195 ALA B N 1
ATOM 4762 C CA . ALA B 1 195 ? 0.593 -19.141 -19.797 1 95.62 195 ALA B CA 1
ATOM 4763 C C . ALA B 1 195 ? 1.06 -20.578 -19.562 1 95.62 195 ALA B C 1
ATOM 4765 O O . ALA B 1 195 ? 0.845 -21.453 -20.422 1 95.62 195 ALA B O 1
ATOM 4766 N N . LYS B 1 196 ? 1.699 -20.766 -18.438 1 95.19 196 LYS B N 1
ATOM 4767 C CA . LYS B 1 196 ? 2.158 -22.109 -18.094 1 95.19 196 LYS B CA 1
ATOM 4768 C C . LYS B 1 196 ? 0.982 -23.078 -17.922 1 95.19 196 LYS B C 1
ATOM 4770 O O . LYS B 1 196 ? 1.059 -24.234 -18.312 1 95.19 196 LYS B O 1
ATOM 4775 N N . ALA B 1 197 ? -0.073 -22.578 -17.312 1 95.31 197 ALA B N 1
ATOM 4776 C CA . ALA B 1 197 ? -1.284 -23.375 -17.141 1 95.31 197 ALA B CA 1
ATOM 4777 C C . ALA B 1 197 ? -1.883 -23.75 -18.5 1 95.31 197 ALA B C 1
ATOM 4779 O O . ALA B 1 197 ? -2.318 -24.891 -18.703 1 95.31 197 ALA B O 1
ATOM 4780 N N . SER B 1 198 ? -1.887 -22.875 -19.438 1 96.25 198 SER B N 1
ATOM 4781 C CA . SER B 1 198 ? -2.381 -23.141 -20.781 1 96.25 198 SER B CA 1
ATOM 4782 C C . SER B 1 198 ? -1.536 -24.203 -21.484 1 96.25 198 SER B C 1
ATOM 4784 O O . SER B 1 198 ? -2.074 -25.109 -22.125 1 96.25 198 SER B O 1
ATOM 4786 N N . ALA B 1 199 ? -0.216 -24.047 -21.328 1 95.38 199 ALA B N 1
ATOM 4787 C CA . ALA B 1 199 ? 0.685 -25.047 -21.891 1 95.38 199 ALA B CA 1
ATOM 4788 C C . ALA B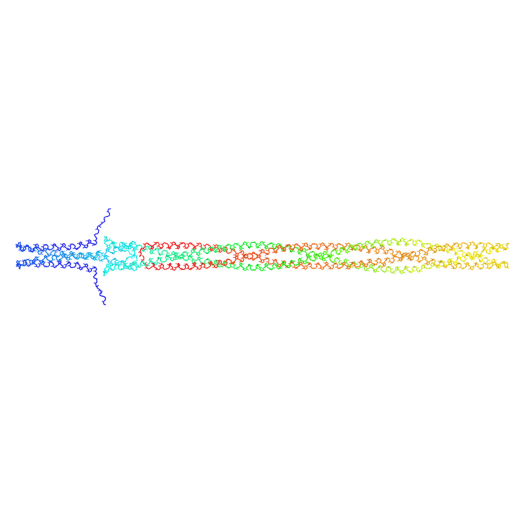 1 199 ? 0.437 -26.406 -21.25 1 95.38 199 ALA B C 1
ATOM 4790 O O . ALA B 1 199 ? 0.466 -27.438 -21.938 1 95.38 199 ALA B O 1
ATOM 4791 N N . GLY B 1 200 ? 0.199 -26.344 -19.953 1 95.56 200 GLY B N 1
ATOM 4792 C CA . GLY B 1 200 ? -0.128 -27.578 -19.25 1 95.56 200 GLY B CA 1
ATOM 4793 C C . GLY B 1 200 ? -1.411 -28.219 -19.734 1 95.56 200 GLY B C 1
ATOM 4794 O O . GLY B 1 200 ? -1.466 -29.438 -19.938 1 95.56 200 GLY B O 1
ATOM 4795 N N . SER B 1 201 ? -2.396 -27.453 -20 1 96.38 201 SER B N 1
ATOM 4796 C CA . SER B 1 201 ? -3.668 -27.953 -20.516 1 96.38 201 SER B CA 1
ATOM 4797 C C . SER B 1 201 ? -3.498 -28.578 -21.891 1 96.38 201 SER B C 1
ATOM 4799 O O . SER B 1 201 ? -4.039 -29.656 -22.172 1 96.38 201 SER B O 1
ATOM 4801 N N . THR B 1 202 ? -2.748 -27.938 -22.734 1 96.5 202 THR B N 1
ATOM 4802 C CA . THR B 1 202 ? -2.48 -28.453 -24.062 1 96.5 202 THR B CA 1
ATOM 4803 C C . THR B 1 202 ? -1.738 -29.797 -24 1 96.5 202 THR B C 1
ATOM 4805 O O . THR B 1 202 ? -2.074 -30.734 -24.719 1 96.5 202 THR B O 1
ATOM 4808 N N . ASN B 1 203 ? -0.784 -29.828 -23.125 1 95.5 203 ASN B N 1
ATOM 4809 C CA . ASN B 1 203 ? -0.041 -31.062 -22.953 1 95.5 203 ASN B CA 1
ATOM 4810 C C . ASN B 1 203 ? -0.931 -32.188 -22.406 1 95.5 203 ASN B C 1
ATOM 4812 O O . ASN B 1 203 ? -0.793 -33.344 -22.812 1 95.5 203 ASN B O 1
ATOM 4816 N N . ALA B 1 204 ? -1.788 -31.859 -21.5 1 96.38 204 ALA B N 1
ATOM 4817 C CA . ALA B 1 204 ? -2.727 -32.812 -20.953 1 96.38 204 ALA B CA 1
ATOM 4818 C C . ALA B 1 204 ? -3.6 -33.438 -22.047 1 96.38 204 ALA B C 1
ATOM 4820 O O . ALA B 1 204 ? -3.828 -34.625 -22.078 1 96.38 204 ALA B O 1
ATOM 4821 N N . GLU B 1 205 ? -4.027 -32.625 -22.984 1 95.88 205 GLU B N 1
ATOM 4822 C CA . GLU B 1 205 ? -4.836 -33.094 -24.109 1 95.88 205 GLU B CA 1
ATOM 4823 C C . GLU B 1 205 ? -4.043 -34.031 -25 1 95.88 205 GLU B C 1
ATOM 4825 O O . GLU B 1 205 ? -4.57 -35.062 -25.453 1 95.88 205 GLU B O 1
ATOM 4830 N N . ARG B 1 206 ? -2.811 -33.688 -25.219 1 95.06 206 ARG B N 1
ATOM 4831 C CA . ARG B 1 206 ? -1.947 -34.562 -26.031 1 95.06 206 ARG B CA 1
ATOM 4832 C C . ARG B 1 206 ? -1.727 -35.906 -25.344 1 95.06 206 ARG B C 1
ATOM 4834 O O . ARG B 1 206 ? -1.772 -36.938 -25.984 1 95.06 206 ARG B O 1
ATOM 4841 N N . ILE B 1 207 ? -1.511 -35.875 -24.062 1 95.38 207 ILE B N 1
ATOM 4842 C CA . ILE B 1 207 ? -1.316 -37.094 -23.281 1 95.38 207 ILE B CA 1
ATOM 4843 C C . ILE B 1 207 ? -2.562 -37.969 -23.375 1 95.38 207 ILE B C 1
ATOM 4845 O O . ILE B 1 207 ? -2.463 -39.188 -23.641 1 95.38 207 ILE B O 1
ATOM 4849 N N . LYS B 1 208 ? -3.688 -37.375 -23.219 1 95.56 208 LYS B N 1
ATOM 4850 C CA . LYS B 1 208 ? -4.941 -38.094 -23.25 1 95.56 208 LYS B CA 1
ATOM 4851 C C . LYS B 1 208 ? -5.188 -38.719 -24.625 1 95.56 208 LYS B C 1
ATOM 4853 O O . LYS B 1 208 ? -5.664 -39.844 -24.719 1 95.56 208 LYS B O 1
ATOM 4858 N N . ARG B 1 209 ? -4.879 -38.031 -25.672 1 95.75 209 ARG B N 1
ATOM 4859 C CA . ARG B 1 209 ? -5.027 -38.562 -27.031 1 95.75 209 ARG B CA 1
ATOM 4860 C C . ARG B 1 209 ? -4.105 -39.75 -27.266 1 95.75 209 ARG B C 1
ATOM 4862 O O . ARG B 1 209 ? -4.516 -40.75 -27.844 1 95.75 209 ARG B O 1
ATOM 4869 N N . ARG B 1 210 ? -2.875 -39.562 -26.781 1 94 210 ARG B N 1
ATOM 4870 C CA . ARG B 1 210 ? -1.924 -40.688 -26.906 1 94 210 ARG B CA 1
ATOM 4871 C C . ARG B 1 210 ? -2.375 -41.875 -26.109 1 94 210 ARG B C 1
ATOM 4873 O O . ARG B 1 210 ? -2.27 -43.031 -26.578 1 94 210 ARG B O 1
ATOM 4880 N N . ALA B 1 211 ? -2.857 -41.656 -24.922 1 95.19 211 ALA B N 1
ATOM 4881 C CA . ALA B 1 211 ? -3.34 -42.719 -24.078 1 95.19 211 ALA B CA 1
ATOM 4882 C C . ALA B 1 211 ? -4.5 -43.469 -24.719 1 95.19 211 ALA B C 1
ATOM 4884 O O . ALA B 1 211 ? -4.535 -44.719 -24.719 1 95.19 211 ALA B O 1
ATOM 4885 N N . GLU B 1 212 ? -5.457 -42.781 -25.344 1 95.31 212 GLU B N 1
ATOM 4886 C CA . GLU B 1 212 ? -6.594 -43.375 -26.031 1 95.31 212 GLU B CA 1
ATOM 4887 C C . GLU B 1 212 ? -6.145 -44.219 -27.219 1 95.31 212 GLU B C 1
ATOM 4889 O O . GLU B 1 212 ? -6.676 -45.312 -27.453 1 95.31 212 GLU B O 1
ATOM 4894 N N . LYS B 1 213 ? -5.223 -43.688 -27.938 1 94.5 213 LYS B N 1
ATOM 4895 C CA . LYS B 1 213 ? -4.68 -44.438 -29.062 1 94.5 213 LYS B CA 1
ATOM 4896 C C . LYS B 1 213 ? -4.02 -45.719 -28.594 1 94.5 213 LYS B C 1
ATOM 4898 O O . LYS B 1 213 ? -4.191 -46.781 -29.219 1 94.5 213 LYS B O 1
ATOM 4903 N N . VAL B 1 214 ? -3.26 -45.625 -27.5 1 94.31 214 VAL B N 1
ATOM 4904 C CA . VAL B 1 214 ? -2.598 -46.812 -26.938 1 94.31 214 VAL B CA 1
ATOM 4905 C C . VAL B 1 214 ? -3.641 -47.844 -26.562 1 94.31 214 VAL B C 1
ATOM 4907 O O . VAL B 1 214 ? -3.48 -49.031 -26.859 1 94.31 214 VAL B O 1
ATOM 4910 N N . LYS B 1 215 ? -4.699 -47.469 -25.938 1 93.81 215 LYS B N 1
ATOM 4911 C CA . LYS B 1 215 ? -5.766 -48.375 -25.516 1 93.81 215 LYS B CA 1
ATOM 4912 C C . LYS B 1 215 ? -6.43 -49.031 -26.719 1 93.81 215 LYS B C 1
ATOM 4914 O O . LYS B 1 215 ? -6.652 -50.25 -26.719 1 93.81 215 LYS B O 1
ATOM 4919 N N . GLN B 1 216 ? -6.715 -48.312 -27.734 1 95.06 216 GLN B N 1
ATOM 4920 C CA . GLN B 1 216 ? -7.363 -48.812 -28.938 1 95.06 216 GLN B CA 1
ATOM 4921 C C . GLN B 1 216 ? -6.441 -49.781 -29.688 1 95.06 216 GLN B C 1
ATOM 4923 O O . GLN B 1 216 ? -6.863 -50.875 -30.078 1 95.06 216 GLN B O 1
ATOM 4928 N N . ASP B 1 217 ? -5.156 -49.312 -29.828 1 93.94 217 ASP B N 1
ATOM 4929 C CA . ASP B 1 217 ? -4.188 -50.125 -30.531 1 93.94 217 ASP B CA 1
ATOM 4930 C C . ASP B 1 217 ? -3.975 -51.469 -29.812 1 93.94 217 ASP B C 1
ATOM 4932 O O . ASP B 1 217 ? -3.846 -52.5 -30.438 1 93.94 217 ASP B O 1
ATOM 4936 N N . SER B 1 218 ? -3.949 -51.406 -28.5 1 93.75 218 SER B N 1
ATOM 4937 C CA . SER B 1 218 ? -3.754 -52.625 -27.719 1 93.75 218 SER B CA 1
ATOM 4938 C C . SER B 1 218 ? -4.945 -53.562 -27.844 1 93.75 218 SER B C 1
ATOM 4940 O O . SER B 1 218 ? -4.77 -54.781 -27.984 1 93.75 218 SER B O 1
ATOM 4942 N N . LYS B 1 219 ? -6.168 -53.031 -27.844 1 94.81 219 LYS B N 1
ATOM 4943 C CA . LYS B 1 219 ? -7.371 -53.844 -27.984 1 94.81 219 LYS B CA 1
ATOM 4944 C C . LYS B 1 219 ? -7.402 -54.562 -29.344 1 94.81 219 LYS B C 1
ATOM 4946 O O . LYS B 1 219 ? -7.711 -55.75 -29.422 1 94.81 219 LYS B O 1
ATOM 4951 N N . ILE B 1 220 ? -7.051 -53.812 -30.344 1 95.19 220 ILE B N 1
ATOM 4952 C CA . ILE B 1 220 ? -7.031 -54.375 -31.688 1 95.19 220 ILE B CA 1
ATOM 4953 C C . ILE B 1 220 ? -5.961 -55.469 -31.797 1 95.19 220 ILE B C 1
ATOM 4955 O O . ILE B 1 220 ? -6.207 -56.531 -32.344 1 95.19 220 ILE B O 1
ATOM 4959 N N . ALA B 1 221 ? -4.789 -55.156 -31.203 1 94.25 221 ALA B N 1
ATOM 4960 C CA . ALA B 1 221 ? -3.682 -56.094 -31.25 1 94.25 221 ALA B CA 1
ATOM 4961 C C . ALA B 1 221 ? -4.031 -57.375 -30.5 1 94.25 221 ALA B C 1
ATOM 4963 O O . ALA B 1 221 ? -3.748 -58.5 -30.984 1 94.25 221 ALA B O 1
ATOM 4964 N N . ILE B 1 222 ? -4.656 -57.312 -29.375 1 94.56 222 ILE B N 1
ATOM 4965 C CA . ILE B 1 222 ? -5.043 -58.438 -28.562 1 94.56 222 ILE B CA 1
ATOM 4966 C C . ILE B 1 222 ? -6.047 -59.312 -29.328 1 94.56 222 ILE B C 1
ATOM 4968 O O . ILE B 1 222 ? -5.887 -60.531 -29.422 1 94.56 222 ILE B O 1
ATOM 4972 N N . LYS B 1 223 ? -7.039 -58.719 -29.938 1 95.75 223 LYS B N 1
ATOM 4973 C CA . LYS B 1 223 ? -8.07 -59.438 -30.672 1 95.75 223 LYS B CA 1
ATOM 4974 C C . LYS B 1 223 ? -7.477 -60.156 -31.891 1 95.75 223 LYS B C 1
ATOM 4976 O O . LYS B 1 223 ? -7.758 -61.312 -32.125 1 95.75 223 LYS B O 1
ATOM 4981 N N . ASN B 1 224 ? -6.637 -59.375 -32.625 1 95.19 224 ASN B N 1
ATOM 4982 C CA . ASN B 1 224 ? -6.02 -59.938 -33.812 1 95.19 224 ASN B CA 1
ATOM 4983 C C . ASN B 1 224 ? -5.125 -61.125 -33.469 1 95.19 224 ASN B C 1
ATOM 4985 O O . ASN B 1 224 ? -5.168 -62.156 -34.156 1 95.19 224 ASN B O 1
ATOM 4989 N N . THR B 1 225 ? -4.355 -60.969 -32.406 1 94.81 225 THR B N 1
ATOM 4990 C CA . THR B 1 225 ? -3.449 -62.031 -31.984 1 94.81 225 THR B CA 1
ATOM 4991 C C . THR B 1 225 ? -4.234 -63.281 -31.547 1 94.81 225 THR B C 1
ATOM 4993 O O . THR B 1 225 ? -3.871 -64.375 -31.875 1 94.81 225 THR B O 1
ATOM 4996 N N . GLU B 1 226 ? -5.305 -63.094 -30.875 1 94.88 226 GLU B N 1
ATOM 4997 C CA . GLU B 1 226 ? -6.148 -64.188 -30.422 1 94.88 226 GLU B CA 1
ATOM 4998 C C . GLU B 1 226 ? -6.789 -64.938 -31.594 1 94.88 226 GLU B C 1
ATOM 5000 O O . GLU B 1 226 ? -6.82 -66.125 -31.625 1 94.88 226 GLU B O 1
ATOM 5005 N N . GLU B 1 227 ? -7.242 -64.188 -32.562 1 95.88 227 GLU B N 1
ATOM 5006 C CA . GLU B 1 227 ? -7.891 -64.812 -33.75 1 95.88 227 GLU B CA 1
ATOM 5007 C C . GLU B 1 227 ? -6.902 -65.625 -34.562 1 95.88 227 GLU B C 1
ATOM 5009 O O . GLU B 1 227 ? -7.207 -66.75 -34.938 1 95.88 227 GLU B O 1
ATOM 5014 N N . VAL B 1 228 ? -5.727 -65 -34.719 1 95 228 VAL B N 1
ATOM 5015 C CA . VAL B 1 228 ? -4.707 -65.688 -35.5 1 95 228 VAL B CA 1
ATOM 5016 C C . VAL B 1 228 ? -4.273 -66.938 -34.75 1 95 228 VAL B C 1
ATOM 5018 O O . VAL B 1 228 ? -4.148 -68 -35.344 1 95 228 VAL B O 1
ATOM 5021 N N . ARG B 1 229 ? -4.109 -66.875 -33.469 1 93.88 229 ARG B N 1
ATOM 5022 C CA . ARG B 1 229 ? -3.697 -68 -32.656 1 93.88 229 ARG B CA 1
ATOM 5023 C C . ARG B 1 229 ? -4.727 -69.125 -32.719 1 93.88 229 ARG B C 1
ATOM 5025 O O . ARG B 1 229 ? -4.379 -70.25 -32.969 1 93.88 229 ARG B O 1
ATOM 5032 N N . LYS B 1 230 ? -6.035 -68.812 -32.562 1 95.12 230 LYS B N 1
ATOM 5033 C CA . LYS B 1 230 ? -7.098 -69.812 -32.562 1 95.12 230 LYS B CA 1
ATOM 5034 C C . LYS B 1 230 ? -7.23 -70.5 -33.938 1 95.12 230 LYS B C 1
ATOM 5036 O O . LYS B 1 230 ? -7.387 -71.75 -34 1 95.12 230 LYS B O 1
ATOM 5041 N N . GLN B 1 231 ? -7.125 -69.75 -34.938 1 95.5 231 GLN B N 1
ATOM 5042 C CA . GLN B 1 231 ? -7.234 -70.25 -36.281 1 95.5 231 GLN B CA 1
ATOM 5043 C C . GLN B 1 231 ? -6.074 -71.188 -36.594 1 95.5 231 GLN B C 1
ATOM 5045 O O . GLN B 1 231 ? -6.277 -72.312 -37.125 1 95.5 231 GLN B O 1
ATOM 5050 N N . LYS B 1 232 ? -4.926 -70.688 -36.219 1 93.81 232 LYS B N 1
ATOM 5051 C CA . LYS B 1 232 ? -3.742 -71.5 -36.531 1 93.81 232 LYS B CA 1
ATOM 5052 C C . LYS B 1 232 ? -3.664 -72.75 -35.625 1 93.81 232 LYS B C 1
ATOM 5054 O O . LYS B 1 232 ? -3.223 -73.812 -36.094 1 93.81 232 LYS B O 1
ATOM 5059 N N . GLU B 1 233 ? -4.098 -72.625 -34.406 1 93.38 233 GLU B N 1
ATOM 5060 C CA . GLU B 1 233 ? -4.168 -73.75 -33.5 1 93.38 233 GLU B CA 1
ATOM 5061 C C . GLU B 1 233 ? -5.078 -74.812 -34.062 1 93.38 233 GLU B C 1
ATOM 5063 O O . GLU B 1 233 ? -4.703 -76 -34.094 1 93.38 233 GLU B O 1
ATOM 5068 N N . LYS B 1 234 ? -6.223 -74.5 -34.594 1 95.06 234 LYS B N 1
ATOM 5069 C CA . LYS B 1 234 ? -7.168 -75.438 -35.188 1 95.06 234 LYS B CA 1
ATOM 5070 C C . LYS B 1 234 ? -6.57 -76.125 -36.406 1 95.06 234 LYS B C 1
ATOM 5072 O O . LYS B 1 234 ? -6.676 -77.312 -36.562 1 95.06 234 LYS B O 1
ATOM 5077 N N . ASN B 1 235 ? -5.926 -75.25 -37.219 1 93.88 235 ASN B N 1
ATOM 5078 C CA . ASN B 1 235 ? -5.348 -75.812 -38.438 1 93.88 235 ASN B CA 1
ATOM 5079 C C . ASN B 1 235 ? -4.191 -76.75 -38.156 1 93.88 235 ASN B C 1
ATOM 5081 O O . ASN B 1 235 ? -4.055 -77.812 -38.812 1 93.88 235 ASN B O 1
ATOM 5085 N N . ILE B 1 236 ? -3.416 -76.438 -37.188 1 91 236 ILE B N 1
ATOM 5086 C CA . ILE B 1 236 ? -2.256 -77.25 -36.812 1 91 236 ILE B CA 1
ATOM 5087 C C . ILE B 1 236 ? -2.719 -78.562 -36.188 1 91 236 ILE B C 1
ATOM 5089 O O . ILE B 1 236 ? -2.209 -79.625 -36.531 1 91 236 ILE B O 1
ATOM 5093 N N . LEU B 1 237 ? -3.74 -78.562 -35.375 1 91.56 237 LEU B N 1
ATOM 5094 C CA . LEU B 1 237 ? -4.273 -79.812 -34.75 1 91.56 237 LEU B CA 1
ATOM 5095 C C . LEU B 1 237 ? -4.852 -80.688 -35.812 1 91.56 237 LEU B C 1
ATOM 5097 O O . LEU B 1 237 ? -4.652 -81.938 -35.75 1 91.56 237 LEU B O 1
ATOM 5101 N N . LYS B 1 238 ? -5.535 -80.125 -36.719 1 93.62 238 LYS B N 1
ATOM 5102 C CA . LYS B 1 238 ? -6.09 -80.938 -37.812 1 93.62 238 LYS B CA 1
ATOM 5103 C C . LYS B 1 238 ? -4.984 -81.625 -38.625 1 93.62 238 LYS B C 1
ATOM 5105 O O . LYS B 1 238 ? -5.07 -82.812 -38.969 1 93.62 238 LYS B O 1
ATOM 5110 N N . ALA B 1 239 ? -3.982 -80.812 -38.875 1 89.69 239 ALA B N 1
ATOM 5111 C CA . ALA B 1 239 ? -2.869 -81.312 -39.688 1 89.69 239 ALA B CA 1
ATOM 5112 C C . ALA B 1 239 ? -2.139 -82.438 -38.938 1 89.69 239 ALA B C 1
ATOM 5114 O O . ALA B 1 239 ? -1.703 -83.375 -39.531 1 89.69 239 ALA B O 1
ATOM 5115 N N . ILE B 1 240 ? -2.02 -82.375 -37.688 1 87.5 240 ILE B N 1
ATOM 5116 C CA . ILE B 1 240 ? -1.398 -83.375 -36.844 1 87.5 240 ILE B CA 1
ATOM 5117 C C . ILE B 1 240 ? -2.234 -84.625 -36.875 1 87.5 240 ILE B C 1
ATOM 5119 O O . ILE B 1 240 ? -1.698 -85.75 -37.031 1 87.5 240 ILE B O 1
ATOM 5123 N N . GLU B 1 241 ? -3.516 -84.562 -36.844 1 91.12 241 GLU B N 1
ATOM 5124 C CA . GLU B 1 241 ? -4.418 -85.688 -36.906 1 91.12 241 GLU B CA 1
ATOM 5125 C C . GLU B 1 241 ? -4.328 -86.375 -38.281 1 91.12 241 GLU B C 1
ATOM 5127 O O . GLU B 1 241 ? -4.297 -87.625 -38.344 1 91.12 241 GLU B O 1
ATOM 5132 N N . ASP B 1 242 ? -4.234 -85.5 -39.219 1 90.62 242 ASP B N 1
ATOM 5133 C CA . ASP B 1 242 ? -4.145 -86 -40.594 1 90.62 242 ASP B CA 1
ATOM 5134 C C . ASP B 1 242 ? -2.832 -86.75 -40.781 1 90.62 242 ASP B C 1
ATOM 5136 O O . ASP B 1 242 ? -2.75 -87.688 -41.625 1 90.62 242 ASP B O 1
ATOM 5140 N N . SER B 1 243 ? -1.841 -86.438 -40.062 1 87.62 243 SER B N 1
ATOM 5141 C CA . SER B 1 243 ? -0.517 -87.062 -40.219 1 87.62 243 SER B CA 1
ATOM 5142 C C . SER B 1 243 ? -0.407 -88.375 -39.5 1 87.62 243 SER B C 1
ATOM 5144 O O . SER B 1 243 ? 0.498 -89.188 -39.781 1 87.62 243 SER B O 1
ATOM 5146 N N . LYS B 1 244 ? -1.335 -88.812 -38.688 1 87.5 244 LYS B N 1
ATOM 5147 C CA . LYS B 1 244 ? -1.302 -90.062 -37.938 1 87.5 244 LYS B CA 1
ATOM 5148 C C . LYS B 1 244 ? -1.45 -91.25 -38.844 1 87.5 244 LYS B C 1
ATOM 5150 O O . LYS B 1 244 ? -1.113 -92.375 -38.469 1 87.5 244 LYS B O 1
ATOM 5155 N N . VAL B 1 245 ? -1.854 -91 -40.062 1 89.19 245 VAL B N 1
ATOM 5156 C CA . VAL B 1 245 ? -2.045 -92.062 -41.031 1 89.19 245 VAL B CA 1
ATOM 5157 C C . VAL B 1 245 ? -0.693 -92.625 -41.406 1 89.19 245 VAL B C 1
ATOM 5159 O O . VAL B 1 245 ? -0.625 -93.75 -41.969 1 89.19 245 VAL B O 1
ATOM 5162 N N . VAL B 1 246 ? 0.345 -91.938 -41 1 87.12 246 VAL B N 1
ATOM 5163 C CA . VAL B 1 246 ? 1.693 -92.438 -41.25 1 87.12 246 VAL B CA 1
ATOM 5164 C C . VAL B 1 246 ? 1.859 -93.812 -40.656 1 87.12 246 VAL B C 1
ATOM 5166 O O . VAL B 1 246 ? 2.543 -94.625 -41.219 1 87.12 246 VAL B O 1
ATOM 5169 N N . GLU B 1 247 ? 1.223 -94.125 -39.562 1 87.62 247 GLU B N 1
ATOM 5170 C CA . GLU B 1 247 ? 1.27 -95.438 -38.906 1 87.62 247 GLU B CA 1
ATOM 5171 C C . GLU B 1 247 ? 0.64 -96.5 -39.781 1 87.62 247 GLU B C 1
ATOM 5173 O O . GLU B 1 247 ? 1.077 -97.625 -39.75 1 87.62 247 GLU B O 1
ATOM 5178 N N . GLU B 1 248 ? -0.286 -96.125 -40.594 1 90.56 248 GLU B N 1
ATOM 5179 C CA . GLU B 1 248 ? -0.931 -97.062 -41.531 1 90.56 248 GLU B CA 1
ATOM 5180 C C . GLU B 1 248 ? 0.04 -97.562 -42.594 1 90.56 248 GLU B C 1
ATOM 5182 O O . GLU B 1 248 ? -0.001 -98.75 -43 1 90.56 248 GLU B O 1
ATOM 5187 N N . VAL B 1 249 ? 0.861 -96.625 -42.938 1 90.88 249 VAL B N 1
ATOM 5188 C CA . VAL B 1 249 ? 1.859 -97 -43.938 1 90.88 249 VAL B CA 1
ATOM 5189 C C . VAL B 1 249 ? 2.838 -98 -43.344 1 90.88 249 VAL B C 1
ATOM 5191 O O . VAL B 1 249 ? 3.248 -99 -44 1 90.88 249 VAL B O 1
ATOM 5194 N N . LYS B 1 250 ? 3.172 -97.812 -42.125 1 88.75 250 LYS B N 1
ATOM 5195 C CA . LYS B 1 250 ? 4.062 -98.75 -41.469 1 88.75 250 LYS B CA 1
ATOM 5196 C C . LYS B 1 250 ? 3.451 -100.188 -41.406 1 88.75 250 LYS B C 1
ATOM 5198 O O . LYS B 1 250 ? 4.129 -101.125 -41.688 1 88.75 250 LYS B O 1
ATOM 5203 N N . VAL B 1 251 ? 2.217 -100.312 -41.188 1 92.5 251 VAL B N 1
ATOM 5204 C CA . VAL B 1 251 ? 1.519 -101.562 -41.094 1 92.5 251 VAL B CA 1
ATOM 5205 C C . VAL B 1 251 ? 1.487 -102.25 -42.5 1 92.5 251 VAL B C 1
ATOM 5207 O O . VAL B 1 251 ? 1.754 -103.438 -42.625 1 92.5 251 VAL B O 1
ATOM 5210 N N . MET B 1 252 ? 1.202 -101.375 -43.406 1 93.69 252 MET B N 1
ATOM 5211 C CA . MET B 1 252 ? 1.127 -101.938 -44.781 1 93.69 252 MET B CA 1
ATOM 5212 C C . MET B 1 252 ? 2.498 -102.375 -45.25 1 93.69 252 MET B C 1
ATOM 5214 O O . MET B 1 252 ? 2.604 -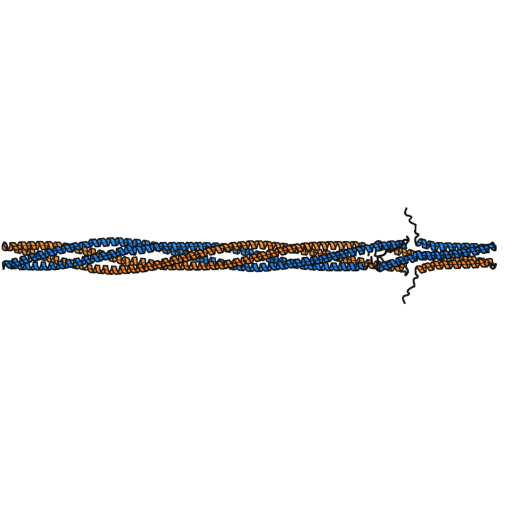103.375 -45.969 1 93.69 252 MET B O 1
ATOM 5218 N N . ALA B 1 253 ? 3.492 -101.688 -44.844 1 93.12 253 ALA B N 1
ATOM 5219 C CA . ALA B 1 253 ? 4.855 -102.062 -45.188 1 93.12 253 ALA B CA 1
ATOM 5220 C C . ALA B 1 253 ? 5.215 -103.438 -44.531 1 93.12 253 ALA B C 1
ATOM 5222 O O . ALA B 1 253 ? 5.859 -104.25 -45.156 1 93.12 253 ALA B O 1
ATOM 5223 N N . ASP B 1 254 ? 4.762 -103.625 -43.406 1 93.19 254 ASP B N 1
ATOM 5224 C CA . ASP B 1 254 ? 4.977 -104.875 -42.719 1 93.19 254 ASP B CA 1
ATOM 5225 C C . ASP B 1 254 ? 4.262 -106.062 -43.438 1 93.19 254 ASP B C 1
ATOM 5227 O O . ASP B 1 254 ? 4.805 -107.125 -43.531 1 93.19 254 ASP B O 1
ATOM 5231 N N . VAL B 1 255 ? 3.102 -105.75 -43.844 1 94.69 255 VAL B N 1
ATOM 5232 C CA . VAL B 1 255 ? 2.34 -106.75 -44.594 1 94.69 255 VAL B CA 1
ATOM 5233 C C . VAL B 1 255 ? 3.088 -107.125 -45.875 1 94.69 255 VAL B C 1
ATOM 5235 O O . VAL B 1 255 ? 3.256 -108.312 -46.188 1 94.69 255 VAL B O 1
ATOM 5238 N N . ILE B 1 256 ? 3.578 -106.188 -46.5 1 95 256 ILE B N 1
ATOM 5239 C CA . ILE B 1 256 ? 4.289 -106.438 -47.75 1 95 256 ILE B CA 1
ATOM 5240 C C . ILE B 1 256 ? 5.582 -107.188 -47.469 1 95 256 ILE B C 1
ATOM 5242 O O . ILE B 1 256 ? 5.98 -108.062 -48.25 1 95 256 ILE B O 1
ATOM 5246 N N . ALA B 1 257 ? 6.195 -106.938 -46.438 1 94.25 257 ALA B N 1
ATOM 5247 C CA . ALA B 1 257 ? 7.391 -107.625 -46 1 94.25 257 ALA B CA 1
ATOM 5248 C C . ALA B 1 257 ? 7.086 -109.125 -45.812 1 94.25 257 ALA B C 1
ATOM 5250 O O . ALA B 1 257 ? 7.852 -110 -46.219 1 94.25 257 ALA B O 1
ATOM 5251 N N . GLY B 1 258 ? 6.012 -109.375 -45.188 1 95.12 258 GLY B N 1
ATOM 5252 C CA . GLY B 1 258 ? 5.574 -110.75 -45 1 95.12 258 GLY B CA 1
ATOM 5253 C C . GLY B 1 258 ? 5.27 -111.438 -46.312 1 95.12 258 GLY B C 1
ATOM 5254 O O . GLY B 1 258 ? 5.641 -112.625 -46.469 1 95.12 258 GLY B O 1
ATOM 5255 N N . ILE B 1 259 ? 4.695 -110.688 -47.062 1 96 259 ILE B N 1
ATOM 5256 C CA . ILE B 1 259 ? 4.332 -111.25 -48.375 1 96 259 ILE B CA 1
ATOM 5257 C C . ILE B 1 259 ? 5.598 -111.562 -49.156 1 96 259 ILE B C 1
ATOM 5259 O O . ILE B 1 259 ? 5.695 -112.562 -49.812 1 96 259 ILE B O 1
ATOM 5263 N N . SER B 1 260 ? 6.5 -110.688 -49.156 1 95.25 260 SER B N 1
ATOM 5264 C CA . SER B 1 260 ? 7.762 -110.875 -49.875 1 95.25 260 SER B CA 1
ATOM 5265 C C . SER B 1 260 ? 8.531 -112.062 -49.344 1 95.25 260 SER B C 1
ATOM 5267 O O . SER B 1 260 ? 9.109 -112.812 -50.125 1 95.25 260 SER B O 1
ATOM 5269 N N . GLU B 1 261 ? 8.523 -112.312 -48.156 1 95.19 261 GLU B N 1
ATOM 5270 C CA . GLU B 1 261 ? 9.195 -113.438 -47.531 1 95.19 261 GLU B CA 1
ATOM 5271 C C . GLU B 1 261 ? 8.516 -114.75 -47.906 1 95.19 261 GLU B C 1
ATOM 5273 O O . GLU B 1 261 ? 9.188 -115.75 -48.219 1 95.19 261 GLU B O 1
ATOM 5278 N N . GLN B 1 262 ? 7.285 -114.625 -47.844 1 95.88 262 GLN B N 1
ATOM 5279 C CA . GLN B 1 262 ? 6.523 -115.875 -48.188 1 95.88 262 GLN B CA 1
ATOM 5280 C C . GLN B 1 262 ? 6.691 -116.188 -49.656 1 95.88 262 GLN B C 1
ATOM 5282 O O . GLN B 1 262 ? 6.824 -117.375 -50 1 95.88 262 GLN B O 1
ATOM 5287 N N . THR B 1 263 ? 6.68 -115.125 -50.438 1 95.44 263 THR B N 1
ATOM 5288 C CA . THR B 1 263 ? 6.883 -115.312 -51.844 1 95.44 263 THR B CA 1
ATOM 5289 C C . THR B 1 263 ? 8.281 -115.875 -52.125 1 95.44 263 THR B C 1
ATOM 5291 O O . THR B 1 263 ? 8.445 -116.75 -52.969 1 95.44 263 THR B O 1
ATOM 5294 N N . ASN B 1 264 ? 9.188 -115.438 -51.469 1 93.94 264 ASN B N 1
ATOM 5295 C CA . ASN B 1 264 ? 10.562 -115.875 -51.594 1 93.94 264 ASN B CA 1
ATOM 5296 C C . ASN B 1 264 ? 10.68 -117.375 -51.188 1 93.94 264 ASN B C 1
ATOM 5298 O O . ASN B 1 264 ? 11.344 -118.125 -51.875 1 93.94 264 ASN B O 1
ATOM 5302 N N . LEU B 1 265 ? 10.023 -117.812 -50.219 1 94.25 265 LEU B N 1
ATOM 5303 C CA . LEU B 1 265 ? 10.039 -119.188 -49.75 1 94.25 265 LEU B CA 1
ATOM 5304 C C . LEU B 1 265 ? 9.344 -120.125 -50.75 1 94.25 265 LEU B C 1
ATOM 5306 O O . LEU B 1 265 ? 9.828 -121.188 -51 1 94.25 265 LEU B O 1
ATOM 5310 N N . LEU B 1 266 ? 8.312 -119.625 -51.156 1 93.81 266 LEU B N 1
ATOM 5311 C CA . LEU B 1 266 ? 7.582 -120.375 -52.156 1 93.81 266 LEU B CA 1
ATOM 5312 C C . LEU B 1 266 ? 8.398 -120.562 -53.438 1 93.81 266 LEU B C 1
ATOM 5314 O O . LEU B 1 266 ? 8.414 -121.625 -54 1 93.81 266 LEU B O 1
ATOM 5318 N N . ALA B 1 267 ? 9.07 -119.5 -53.75 1 92.62 267 ALA B N 1
ATOM 5319 C CA . ALA B 1 267 ? 9.922 -119.562 -54.938 1 92.62 267 ALA B CA 1
ATOM 5320 C C . ALA B 1 267 ? 11.109 -120.5 -54.719 1 92.62 267 ALA B C 1
ATOM 5322 O O . ALA B 1 267 ? 11.5 -121.188 -55.656 1 92.62 267 ALA B O 1
ATOM 5323 N N . LEU B 1 268 ? 11.633 -120.625 -53.625 1 91.81 268 LEU B N 1
ATOM 5324 C CA . LEU B 1 268 ? 12.734 -121.5 -53.281 1 91.81 268 LEU B CA 1
ATOM 5325 C C . LEU B 1 268 ? 12.281 -122.938 -53.344 1 91.81 268 LEU B C 1
ATOM 5327 O O . LEU B 1 268 ? 12.969 -123.812 -53.906 1 91.81 268 LEU B O 1
ATOM 5331 N N . ASN B 1 269 ? 11.219 -123.188 -52.844 1 88.69 269 ASN B N 1
ATOM 5332 C CA . ASN B 1 269 ? 10.68 -124.562 -52.844 1 88.69 269 ASN B CA 1
ATOM 5333 C C . ASN B 1 269 ? 10.359 -125 -54.281 1 88.69 269 ASN B C 1
ATOM 5335 O O . ASN B 1 269 ? 10.578 -126.188 -54.625 1 88.69 269 ASN B O 1
ATOM 5339 N N . ALA B 1 270 ? 9.844 -124 -54.938 1 87.69 270 ALA B N 1
ATOM 5340 C CA . ALA B 1 270 ? 9.531 -124.312 -56.344 1 87.69 270 ALA B CA 1
ATOM 5341 C C . ALA B 1 270 ? 10.812 -124.562 -57.125 1 87.69 270 ALA B C 1
ATOM 5343 O O . ALA B 1 270 ? 10.828 -125.438 -58.031 1 87.69 270 ALA B O 1
ATOM 5344 N N . ALA B 1 271 ? 11.852 -123.938 -56.844 1 87.81 271 ALA B N 1
ATOM 5345 C CA . ALA B 1 271 ? 13.141 -124.125 -57.5 1 87.81 271 ALA B CA 1
ATOM 5346 C C . ALA B 1 271 ? 13.719 -125.5 -57.156 1 87.81 271 ALA B C 1
ATOM 5348 O O . ALA B 1 271 ? 14.289 -126.188 -58 1 87.81 271 ALA B O 1
ATOM 5349 N N . ILE B 1 272 ? 13.539 -125.875 -56.062 1 85.88 272 ILE B N 1
ATOM 5350 C CA . ILE B 1 272 ? 14.016 -127.188 -55.625 1 85.88 272 ILE B CA 1
ATOM 5351 C C . ILE B 1 272 ? 13.227 -128.375 -56.312 1 85.88 272 ILE B C 1
ATOM 5353 O O . ILE B 1 272 ? 13.812 -129.25 -56.812 1 85.88 272 ILE B O 1
ATOM 5357 N N . GLU B 1 273 ? 11.984 -128.125 -56.312 1 82.06 273 GLU B N 1
ATOM 5358 C CA . GLU B 1 273 ? 11.133 -129.125 -56.938 1 82.06 273 GLU B CA 1
ATOM 5359 C C . GLU B 1 273 ? 11.398 -129.25 -58.438 1 82.06 273 GLU B C 1
ATOM 5361 O O . GLU B 1 273 ? 11.406 -130.375 -59 1 82.06 273 GLU B O 1
ATOM 5366 N N . ALA B 1 274 ? 11.625 -128.125 -58.969 1 85.25 274 ALA B N 1
ATOM 5367 C CA . ALA B 1 274 ? 11.945 -128 -60.406 1 85.25 274 ALA B CA 1
ATOM 5368 C C . ALA B 1 274 ? 13.266 -128.75 -60.688 1 85.25 274 ALA B C 1
ATOM 5370 O O . ALA B 1 274 ? 13.398 -129.375 -61.719 1 85.25 274 ALA B O 1
ATOM 5371 N N . ALA B 1 275 ? 14.195 -128.75 -59.938 1 83.88 275 ALA B N 1
ATOM 5372 C CA . ALA B 1 275 ? 15.469 -129.375 -60.062 1 83.88 275 ALA B CA 1
ATOM 5373 C C . ALA B 1 275 ? 15.297 -130.875 -59.938 1 83.88 275 ALA B C 1
ATOM 5375 O O . ALA B 1 275 ? 15.938 -131.625 -60.656 1 83.88 275 ALA B O 1
ATOM 5376 N N . ARG B 1 276 ? 14.484 -131.25 -59.125 1 81.88 276 ARG B N 1
ATOM 5377 C CA . ARG B 1 276 ? 14.219 -132.75 -58.875 1 81.88 276 ARG B CA 1
ATOM 5378 C C . ARG B 1 276 ? 13.539 -133.375 -60.062 1 81.88 276 ARG B C 1
ATOM 5380 O O . ARG B 1 276 ? 13.711 -134.5 -60.312 1 81.88 276 ARG B O 1
ATOM 5387 N N . ALA B 1 277 ? 12.789 -132.5 -60.812 1 80 277 ALA B N 1
ATOM 5388 C CA . ALA B 1 277 ? 12.016 -133 -61.906 1 80 277 ALA B CA 1
ATOM 5389 C C . ALA B 1 277 ? 12.875 -133.125 -63.188 1 80 277 ALA B C 1
ATOM 5391 O O . ALA B 1 277 ? 12.406 -133.625 -64.188 1 80 277 ALA B O 1
ATOM 5392 N N . GLY B 1 278 ? 14.188 -132.875 -63.156 1 79.5 278 GLY B N 1
ATOM 5393 C CA . GLY B 1 278 ? 15.148 -133 -64.188 1 79.5 278 GLY B CA 1
ATOM 5394 C C . GLY B 1 278 ? 14.828 -132.25 -65.438 1 79.5 278 GLY B C 1
ATOM 5395 O O . GLY B 1 278 ? 14.633 -131 -65.375 1 79.5 278 GLY B O 1
ATOM 5396 N N . ASP B 1 279 ? 14.602 -132.875 -66.688 1 77.31 279 ASP B N 1
ATOM 5397 C CA . ASP B 1 279 ? 14.43 -132.25 -68 1 77.31 279 ASP B CA 1
ATOM 5398 C C . ASP B 1 279 ? 13.023 -131.625 -68.125 1 77.31 279 ASP B C 1
ATOM 5400 O O . ASP B 1 279 ? 12.828 -130.625 -68.75 1 77.31 279 ASP B O 1
ATOM 5404 N N . ALA B 1 280 ? 12.07 -132.125 -67.375 1 75.69 280 ALA B N 1
ATOM 5405 C CA . ALA B 1 280 ? 10.68 -131.75 -67.438 1 75.69 280 ALA B CA 1
ATOM 5406 C C . ALA B 1 280 ? 10.477 -130.5 -66.625 1 75.69 280 ALA B C 1
ATOM 5408 O O . ALA B 1 280 ? 9.492 -129.75 -66.812 1 75.69 280 ALA B O 1
ATOM 5409 N N . GLY B 1 281 ? 11.508 -130.125 -65.812 1 80.81 281 GLY B N 1
ATOM 5410 C CA . GLY B 1 281 ? 11.344 -129 -64.875 1 80.81 281 GLY B CA 1
ATOM 5411 C C . GLY B 1 281 ? 12.172 -127.75 -65.25 1 80.81 281 GLY B C 1
ATOM 5412 O O . GLY B 1 281 ? 12.164 -126.75 -64.562 1 80.81 281 GLY B O 1
ATOM 5413 N N . LYS B 1 282 ? 12.797 -127.812 -66.312 1 83.5 282 LYS B N 1
ATOM 5414 C CA . LYS B 1 282 ? 13.734 -126.75 -66.688 1 83.5 282 LYS B CA 1
ATOM 5415 C C . LYS B 1 282 ? 13.008 -125.438 -66.875 1 83.5 282 LYS B C 1
ATOM 5417 O O . LYS B 1 282 ? 13.5 -124.375 -66.438 1 83.5 282 LYS B O 1
ATOM 5422 N N . GLY B 1 283 ? 11.906 -125.375 -67.5 1 81.5 283 GLY B N 1
ATOM 5423 C CA . GLY B 1 283 ? 11.125 -124.188 -67.688 1 81.5 283 GLY B CA 1
ATOM 5424 C C . GLY B 1 283 ? 10.617 -123.562 -66.375 1 81.5 283 GLY B C 1
ATOM 5425 O O . GLY B 1 283 ? 10.664 -122.375 -66.188 1 81.5 283 GLY B O 1
ATOM 5426 N N . PHE B 1 284 ? 10.266 -124.438 -65.438 1 84 284 PHE B N 1
ATOM 5427 C CA . PHE B 1 284 ? 9.758 -124.062 -64.125 1 84 284 PHE B CA 1
ATOM 5428 C C . PHE B 1 284 ? 10.883 -123.5 -63.25 1 84 284 PHE B C 1
ATOM 5430 O O . PHE B 1 284 ? 10.672 -122.625 -62.438 1 84 284 PHE B O 1
ATOM 5437 N N . ALA B 1 285 ? 12.047 -124.062 -63.438 1 87.25 285 ALA B N 1
ATOM 5438 C CA . ALA B 1 285 ? 13.211 -123.625 -62.656 1 87.25 285 ALA B CA 1
ATOM 5439 C C . ALA B 1 285 ? 13.539 -122.125 -62.969 1 87.25 285 ALA B C 1
ATOM 5441 O O . ALA B 1 285 ? 13.867 -121.375 -62.062 1 87.25 285 ALA B O 1
ATOM 5442 N N . VAL B 1 286 ? 13.289 -121.688 -64.188 1 89.38 286 VAL B N 1
ATOM 5443 C CA . VAL B 1 286 ? 13.562 -120.312 -64.625 1 89.38 286 VAL B CA 1
ATOM 5444 C C . VAL B 1 286 ? 12.523 -119.375 -64.062 1 89.38 286 VAL B C 1
ATOM 5446 O O . VAL B 1 286 ? 12.867 -118.312 -63.531 1 89.38 286 VAL B O 1
ATOM 5449 N N . VAL B 1 287 ? 11.375 -119.812 -64.062 1 90.06 287 VAL B N 1
ATOM 5450 C CA . VAL B 1 287 ? 10.297 -119 -63.5 1 90.06 287 VAL B CA 1
ATOM 5451 C C . VAL B 1 287 ? 10.477 -118.875 -62 1 90.06 287 VAL B C 1
ATOM 5453 O O . VAL B 1 287 ? 10.336 -117.812 -61.438 1 90.06 287 VAL B O 1
ATOM 5456 N N . ALA B 1 288 ? 10.773 -119.938 -61.312 1 90.81 288 ALA B N 1
ATOM 5457 C CA . ALA B 1 288 ? 10.969 -119.938 -59.875 1 90.81 288 ALA B CA 1
ATOM 5458 C C . ALA B 1 288 ? 12.125 -119.062 -59.469 1 90.81 288 ALA B C 1
ATOM 5460 O O . ALA B 1 288 ? 12.039 -118.312 -58.5 1 90.81 288 ALA B O 1
ATOM 5461 N N . GLU B 1 289 ? 13.133 -119 -60.312 1 91.88 289 GLU B N 1
ATOM 5462 C CA . GLU B 1 289 ? 14.289 -118.188 -60 1 91.88 289 GLU B CA 1
ATOM 5463 C C . GLU B 1 289 ? 13.969 -116.688 -60.219 1 91.88 289 GLU B C 1
ATOM 5465 O O . GLU B 1 289 ? 14.422 -115.875 -59.469 1 91.88 289 GLU B O 1
ATOM 5470 N N . GLU B 1 290 ? 13.172 -116.5 -61.188 1 94 290 GLU B N 1
ATOM 5471 C CA . GLU B 1 290 ? 12.789 -115.125 -61.438 1 94 290 GLU B CA 1
ATOM 5472 C C . GLU B 1 290 ? 11.867 -114.562 -60.344 1 94 290 GLU B C 1
ATOM 5474 O O . GLU B 1 290 ? 12.008 -113.438 -59.906 1 94 290 GLU B O 1
ATOM 5479 N N . VAL B 1 291 ? 10.945 -115.312 -59.906 1 94.44 291 VAL B N 1
ATOM 5480 C CA . VAL B 1 291 ? 10.047 -114.938 -58.844 1 94.44 291 VAL B CA 1
ATOM 5481 C C . VAL B 1 291 ? 10.836 -114.75 -57.531 1 94.44 291 VAL B C 1
ATOM 5483 O O . VAL B 1 291 ? 10.539 -113.812 -56.75 1 94.44 291 VAL B O 1
ATOM 5486 N N . ARG B 1 292 ? 11.789 -115.562 -57.344 1 94.25 292 ARG B N 1
ATOM 5487 C CA . ARG B 1 292 ? 12.648 -115.438 -56.188 1 94.25 292 ARG B CA 1
ATOM 5488 C C . ARG B 1 292 ? 13.383 -114.125 -56.188 1 94.25 292 ARG B C 1
ATOM 5490 O O . ARG B 1 292 ? 13.43 -113.375 -55.188 1 94.25 292 ARG B O 1
ATOM 5497 N N . LYS B 1 293 ? 13.914 -113.688 -57.344 1 94.81 293 LYS B N 1
ATOM 5498 C CA . LYS B 1 293 ? 14.617 -112.438 -57.5 1 94.81 293 LYS B CA 1
ATOM 5499 C C . LYS B 1 293 ? 13.688 -111.25 -57.281 1 94.81 293 LYS B C 1
ATOM 5501 O O . LYS B 1 293 ? 14.062 -110.25 -56.625 1 94.81 293 LYS B O 1
ATOM 5506 N N . LEU B 1 294 ? 12.516 -111.375 -57.719 1 94.81 294 LEU B N 1
ATOM 5507 C CA . LEU B 1 294 ? 11.523 -110.312 -57.531 1 94.81 294 LEU B CA 1
ATOM 5508 C C . LEU B 1 294 ? 11.117 -110.188 -56.062 1 94.81 294 LEU B C 1
ATOM 5510 O O . LEU B 1 294 ? 10.914 -109.062 -55.562 1 94.81 294 LEU B O 1
ATOM 5514 N N . ALA B 1 295 ? 10.953 -111.25 -55.375 1 94.88 295 ALA B N 1
ATOM 5515 C CA . ALA B 1 295 ? 10.633 -111.25 -53.969 1 94.88 295 ALA B CA 1
ATOM 5516 C C . ALA B 1 295 ? 11.742 -110.625 -53.156 1 94.88 295 ALA B C 1
ATOM 5518 O O . ALA B 1 295 ? 11.477 -109.875 -52.219 1 94.88 295 ALA B O 1
ATOM 5519 N N . GLU B 1 296 ? 12.984 -110.875 -53.531 1 94.62 296 GLU B N 1
ATOM 5520 C CA . GLU B 1 296 ? 14.133 -110.25 -52.875 1 94.62 296 GLU B CA 1
ATOM 5521 C C . GLU B 1 296 ? 14.172 -108.75 -53.125 1 94.62 296 GLU B C 1
ATOM 5523 O O . GLU B 1 296 ? 14.469 -108 -52.219 1 94.62 296 GLU B O 1
ATOM 5528 N N . GLU B 1 297 ? 13.875 -108.312 -54.281 1 94.56 297 GLU B N 1
ATOM 5529 C CA . GLU B 1 297 ? 13.828 -106.938 -54.625 1 94.56 297 GLU B CA 1
ATOM 5530 C C . GLU B 1 297 ? 12.703 -106.188 -53.875 1 94.56 297 GLU B C 1
ATOM 5532 O O . GLU B 1 297 ? 12.875 -105.062 -53.406 1 94.56 297 GLU B O 1
ATOM 5537 N N . SER B 1 298 ? 11.578 -106.875 -53.75 1 94.81 298 SER B N 1
ATOM 5538 C CA . SER B 1 298 ? 10.461 -106.312 -52.969 1 94.81 298 SER B CA 1
ATOM 5539 C C . SER B 1 298 ? 10.812 -106.125 -51.5 1 94.81 298 SER B C 1
ATOM 5541 O O . SER B 1 298 ? 10.469 -105.125 -50.875 1 94.81 298 SER B O 1
ATOM 5543 N N . SER B 1 299 ? 11.5 -107.188 -50.969 1 94.38 299 SER B N 1
ATOM 5544 C CA . SER B 1 299 ? 11.922 -107.188 -49.594 1 94.38 299 SER B CA 1
ATOM 5545 C C . SER B 1 299 ? 12.844 -106 -49.312 1 94.38 299 SER B C 1
ATOM 5547 O O . SER B 1 299 ? 12.703 -105.312 -48.312 1 94.38 299 SER B O 1
ATOM 5549 N N . GLN B 1 300 ? 13.719 -105.688 -50.281 1 94.56 300 GLN B N 1
ATOM 5550 C CA . GLN B 1 300 ? 14.641 -104.562 -50.125 1 94.56 300 GLN B CA 1
ATOM 5551 C C . GLN B 1 300 ? 13.898 -103.25 -50.219 1 94.56 300 GLN B C 1
ATOM 5553 O O . GLN B 1 300 ? 14.195 -102.312 -49.469 1 94.56 300 GLN B O 1
ATOM 5558 N N . ALA B 1 301 ? 12.961 -103.125 -51.031 1 92.88 301 ALA B N 1
ATOM 5559 C CA . ALA B 1 301 ? 12.156 -101.938 -51.188 1 92.88 301 ALA B CA 1
ATOM 5560 C C . ALA B 1 301 ? 11.336 -101.688 -49.906 1 92.88 301 ALA B C 1
ATOM 5562 O O . ALA B 1 301 ? 11.203 -100.5 -49.5 1 92.88 301 ALA B O 1
ATOM 5563 N N . VAL B 1 302 ? 10.797 -102.625 -49.312 1 94.44 302 VAL B N 1
ATOM 5564 C CA . VAL B 1 302 ? 9.969 -102.5 -48.094 1 94.44 302 VAL B CA 1
ATOM 5565 C C . VAL B 1 302 ? 10.828 -102.062 -46.938 1 94.44 302 VAL B C 1
ATOM 5567 O O . VAL B 1 302 ? 10.383 -101.25 -46.125 1 94.44 302 VAL B O 1
ATOM 5570 N N . ILE B 1 303 ? 12.055 -102.625 -46.906 1 93.75 303 ILE B N 1
ATOM 5571 C CA . ILE B 1 303 ? 12.969 -102.188 -45.844 1 93.75 303 ILE B CA 1
ATOM 5572 C C . ILE B 1 303 ? 13.242 -100.688 -45.969 1 93.75 303 ILE B C 1
ATOM 5574 O O . ILE B 1 303 ? 13.234 -99.938 -44.969 1 93.75 303 ILE B O 1
ATOM 5578 N N . THR B 1 304 ? 13.383 -100.25 -47.188 1 92.94 304 THR B N 1
ATOM 5579 C CA . THR B 1 304 ? 13.594 -98.812 -47.438 1 92.94 304 THR B CA 1
ATOM 5580 C C . THR B 1 304 ? 12.359 -98 -47.031 1 92.94 304 THR B C 1
ATOM 5582 O O . THR B 1 304 ? 12.469 -96.938 -46.438 1 92.94 304 THR B O 1
ATOM 5585 N N . ILE B 1 305 ? 11.203 -98.5 -47.25 1 93.12 305 ILE B N 1
ATOM 5586 C CA . ILE B 1 305 ? 9.953 -97.812 -46.906 1 93.12 305 ILE B CA 1
ATOM 5587 C C . ILE B 1 305 ? 9.828 -97.688 -45.375 1 93.12 305 ILE B C 1
ATOM 5589 O O . ILE B 1 305 ? 9.492 -96.625 -44.844 1 93.12 305 ILE B O 1
ATOM 5593 N N . GLN B 1 306 ? 10.125 -98.875 -44.688 1 91.94 306 GLN B N 1
ATOM 5594 C CA . GLN B 1 306 ? 10.023 -98.875 -43.25 1 91.94 306 GLN B CA 1
ATOM 5595 C C . GLN B 1 306 ? 10.953 -97.875 -42.594 1 91.94 306 GLN B C 1
ATOM 5597 O O . GLN B 1 306 ? 10.555 -97.125 -41.656 1 91.94 306 GLN B O 1
ATOM 5602 N N . ASN B 1 307 ? 12.203 -97.688 -43.125 1 92.94 307 ASN B N 1
ATOM 5603 C CA . ASN B 1 307 ? 13.164 -96.75 -42.625 1 92.94 307 ASN B CA 1
ATOM 5604 C C . ASN B 1 307 ? 12.734 -95.312 -42.906 1 92.94 307 ASN B C 1
ATOM 5606 O O . ASN B 1 307 ? 12.875 -94.438 -42.062 1 92.94 307 ASN B O 1
ATOM 5610 N N . THR B 1 308 ? 12.195 -95.125 -44.031 1 91.12 308 THR B N 1
ATOM 5611 C CA . THR B 1 308 ? 11.781 -93.75 -44.469 1 91.12 308 THR B CA 1
ATOM 5612 C C . THR B 1 308 ? 10.547 -93.312 -43.656 1 91.12 308 THR B C 1
ATOM 5614 O O . THR B 1 308 ? 10.422 -92.125 -43.312 1 91.12 308 THR B O 1
ATOM 5617 N N . ILE B 1 309 ? 9.664 -94.25 -43.375 1 90.62 309 ILE B N 1
ATOM 5618 C CA . ILE B 1 309 ? 8.453 -93.938 -42.625 1 90.62 309 ILE B CA 1
ATOM 5619 C C . ILE B 1 309 ? 8.82 -93.5 -41.219 1 90.62 309 ILE B C 1
ATOM 5621 O O . ILE B 1 309 ? 8.172 -92.562 -40.656 1 90.62 309 ILE B O 1
ATOM 5625 N N . SER B 1 310 ? 9.836 -94.125 -40.625 1 91.38 310 SER B N 1
ATOM 5626 C CA . SER B 1 310 ? 10.312 -93.688 -39.312 1 91.38 310 SER B CA 1
ATOM 5627 C C . SER B 1 310 ? 10.82 -92.25 -39.344 1 91.38 310 SER B C 1
ATOM 5629 O O . SER B 1 310 ? 10.562 -91.5 -38.438 1 91.38 310 SER B O 1
ATOM 5631 N N . LYS B 1 311 ? 11.484 -91.875 -40.438 1 91.75 311 LYS B N 1
ATOM 5632 C CA . LYS B 1 311 ? 11.984 -90.5 -40.594 1 91.75 311 LYS B CA 1
ATOM 5633 C C . LYS B 1 311 ? 10.844 -89.5 -40.781 1 91.75 311 LYS B C 1
ATOM 5635 O O . LYS B 1 311 ? 10.891 -88.375 -40.25 1 91.75 311 LYS B O 1
ATOM 5640 N N . ILE B 1 312 ? 9.812 -89.938 -41.438 1 89.12 312 ILE B N 1
ATOM 5641 C CA . ILE B 1 312 ? 8.656 -89.062 -41.656 1 89.12 312 ILE B CA 1
ATOM 5642 C C . ILE B 1 312 ? 7.934 -88.812 -40.344 1 89.12 312 ILE B C 1
ATOM 5644 O O . ILE B 1 312 ? 7.543 -87.688 -40.031 1 89.12 312 ILE B O 1
ATOM 5648 N N . ASN B 1 313 ? 7.793 -89.938 -39.625 1 89.25 313 ASN B N 1
ATOM 5649 C CA . ASN B 1 313 ? 7.156 -89.875 -38.312 1 89.25 313 ASN B CA 1
ATOM 5650 C C . ASN B 1 313 ? 7.906 -88.875 -37.406 1 89.25 313 ASN B C 1
ATOM 5652 O O . ASN B 1 313 ? 7.289 -88.062 -36.719 1 89.25 313 ASN B O 1
ATOM 5656 N N . ASP B 1 314 ? 9.242 -88.875 -37.438 1 91.75 314 ASP B N 1
ATOM 5657 C CA . ASP B 1 314 ? 10.062 -87.938 -36.656 1 91.75 314 ASP B CA 1
ATOM 5658 C C . ASP B 1 314 ? 9.922 -86.5 -37.125 1 91.75 314 ASP B C 1
ATOM 5660 O O . ASP B 1 314 ? 9.844 -85.625 -36.312 1 91.75 314 ASP B O 1
ATOM 5664 N N . ALA B 1 315 ? 9.844 -86.312 -38.406 1 89.31 315 ALA B N 1
ATOM 5665 C CA . ALA B 1 315 ? 9.719 -85 -38.969 1 89.31 315 ALA B CA 1
ATOM 5666 C C . ALA B 1 315 ? 8.367 -84.375 -38.625 1 89.31 315 ALA B C 1
ATOM 5668 O O . ALA B 1 315 ? 8.297 -83.188 -38.281 1 89.31 315 ALA B O 1
ATOM 5669 N N . VAL B 1 316 ? 7.312 -85.125 -38.656 1 88.12 316 VAL B N 1
ATOM 5670 C CA . VAL B 1 316 ? 5.969 -84.688 -38.344 1 88.12 316 VAL B CA 1
ATOM 5671 C C . VAL B 1 316 ? 5.875 -84.312 -36.875 1 88.12 316 VAL B C 1
ATOM 5673 O O . VAL B 1 316 ? 5.285 -83.312 -36.5 1 88.12 316 VAL B O 1
ATOM 5676 N N . LYS B 1 317 ? 6.5 -85.188 -36.094 1 90.06 317 LYS B N 1
ATOM 5677 C CA . LYS B 1 317 ? 6.512 -84.938 -34.656 1 90.06 317 LYS B CA 1
ATOM 5678 C C . LYS B 1 317 ? 7.258 -83.625 -34.312 1 90.06 317 LYS B C 1
ATOM 5680 O O . LYS B 1 317 ? 6.789 -82.812 -33.5 1 90.06 317 LYS B O 1
ATOM 5685 N N . ASN B 1 318 ? 8.375 -83.438 -34.938 1 91.75 318 ASN B N 1
ATOM 5686 C CA . ASN B 1 318 ? 9.148 -82.25 -34.75 1 91.75 318 ASN B CA 1
ATOM 5687 C C . ASN B 1 318 ? 8.391 -81 -35.188 1 91.75 318 ASN B C 1
ATOM 5689 O O . ASN B 1 318 ? 8.406 -79.938 -34.531 1 91.75 318 ASN B O 1
ATOM 5693 N N . LEU B 1 319 ? 7.738 -81.062 -36.281 1 90.25 319 LEU B N 1
ATOM 5694 C CA . LEU B 1 319 ? 6.934 -79.938 -36.781 1 90.25 319 LEU B CA 1
ATOM 5695 C C . LEU B 1 319 ? 5.781 -79.625 -35.844 1 90.25 319 LEU B C 1
ATOM 5697 O O . LEU B 1 319 ? 5.512 -78.5 -35.562 1 90.25 319 LEU B O 1
ATOM 5701 N N . SER B 1 320 ? 5.141 -80.75 -35.375 1 89.06 320 SER B N 1
ATOM 5702 C CA . SER B 1 320 ? 4.027 -80.562 -34.438 1 89.06 320 SER B CA 1
ATOM 5703 C C . SER B 1 320 ? 4.484 -79.938 -33.125 1 89.06 320 SER B C 1
ATOM 5705 O O . SER B 1 320 ? 3.855 -79 -32.656 1 89.06 320 SER B O 1
ATOM 5707 N N . ASP B 1 321 ? 5.648 -80.312 -32.594 1 92.25 321 ASP B N 1
ATOM 5708 C CA . ASP B 1 321 ? 6.156 -79.812 -31.328 1 92.25 321 ASP B CA 1
ATOM 5709 C C . ASP B 1 321 ? 6.555 -78.375 -31.438 1 92.25 321 ASP B C 1
ATOM 5711 O O . ASP B 1 321 ? 6.234 -77.562 -30.562 1 92.25 321 ASP B O 1
ATOM 5715 N N . ASN B 1 322 ? 7.168 -78 -32.531 1 92 322 ASN B N 1
ATOM 5716 C CA . ASN B 1 322 ? 7.609 -76.625 -32.719 1 92 322 ASN B CA 1
ATOM 5717 C C . ASN B 1 322 ? 6.43 -75.688 -32.969 1 92 322 ASN B C 1
ATOM 5719 O O . ASN B 1 322 ? 6.43 -74.562 -32.5 1 92 322 ASN B O 1
ATOM 5723 N N . SER B 1 323 ? 5.426 -76.188 -33.656 1 91.44 323 SER B N 1
ATOM 5724 C CA . SER B 1 323 ? 4.227 -75.375 -33.906 1 91.44 323 SER B CA 1
ATOM 5725 C C . SER B 1 323 ? 3.455 -75.125 -32.594 1 91.44 323 SER B C 1
ATOM 5727 O O . SER B 1 323 ? 2.975 -74 -32.344 1 91.44 323 SER B O 1
ATOM 5729 N N . ASN B 1 324 ? 3.432 -76.188 -31.781 1 90.75 324 ASN B N 1
ATOM 5730 C CA . ASN B 1 324 ? 2.771 -76.062 -30.484 1 90.75 324 ASN B CA 1
ATOM 5731 C C . ASN B 1 324 ? 3.521 -75.125 -29.562 1 90.75 324 ASN B C 1
ATOM 5733 O O . ASN B 1 324 ? 2.906 -74.375 -28.781 1 90.75 324 ASN B O 1
ATOM 5737 N N . ASP B 1 325 ? 4.82 -75.062 -29.672 1 92.94 325 ASP B N 1
ATOM 5738 C CA . ASP B 1 325 ? 5.637 -74.125 -28.859 1 92.94 325 ASP B CA 1
ATOM 5739 C C . ASP B 1 325 ? 5.371 -72.688 -29.234 1 92.94 325 ASP B C 1
ATOM 5741 O O . ASP B 1 325 ? 5.297 -71.812 -28.359 1 92.94 325 ASP B O 1
ATOM 5745 N N . ILE B 1 326 ? 5.195 -72.438 -30.5 1 92.44 326 ILE B N 1
ATOM 5746 C CA . ILE B 1 326 ? 4.949 -71.062 -30.953 1 92.44 326 ILE B CA 1
ATOM 5747 C C . ILE B 1 326 ? 3.57 -70.625 -30.484 1 92.44 326 ILE B C 1
ATOM 5749 O O . ILE B 1 326 ? 3.404 -69.5 -30.047 1 92.44 326 ILE B O 1
ATOM 5753 N N . LEU B 1 327 ? 2.635 -71.5 -30.609 1 92.5 327 LEU B N 1
ATOM 5754 C CA . LEU B 1 327 ? 1.283 -71.188 -30.172 1 92.5 327 LEU B CA 1
ATOM 5755 C C . LEU B 1 327 ? 1.253 -70.938 -28.672 1 92.5 327 LEU B C 1
ATOM 5757 O O . LEU B 1 327 ? 0.565 -70 -28.219 1 92.5 327 LEU B O 1
ATOM 5761 N N . THR B 1 328 ? 2.045 -71.688 -27.906 1 93.44 328 THR B N 1
ATOM 5762 C CA . THR B 1 328 ? 2.137 -71.5 -26.469 1 93.44 328 THR B CA 1
ATOM 5763 C C . THR B 1 328 ? 2.814 -70.125 -26.156 1 93.44 328 THR B C 1
ATOM 5765 O O . THR B 1 328 ? 2.373 -69.438 -25.266 1 93.44 328 THR B O 1
ATOM 5768 N N . PHE B 1 329 ? 3.846 -69.812 -26.906 1 93.44 329 PHE B N 1
ATOM 5769 C CA . PHE B 1 329 ? 4.539 -68.562 -26.75 1 93.44 329 PHE B CA 1
ATOM 5770 C C . PHE B 1 329 ? 3.6 -67.375 -27.016 1 93.44 329 PHE B C 1
ATOM 5772 O O . PHE B 1 329 ? 3.611 -66.375 -26.297 1 93.44 329 PHE B O 1
ATOM 5779 N N . MET B 1 330 ? 2.77 -67.5 -28.016 1 92.81 330 MET B N 1
ATOM 5780 C CA . MET B 1 330 ? 1.812 -66.5 -28.375 1 92.81 330 MET B CA 1
ATOM 5781 C C . MET B 1 330 ? 0.766 -66.312 -27.281 1 92.81 330 MET B C 1
ATOM 5783 O O . MET B 1 330 ? 0.422 -65.188 -26.906 1 92.81 330 MET B O 1
ATOM 5787 N N . SER B 1 331 ? 0.281 -67.375 -26.656 1 92.81 331 SER B N 1
ATOM 5788 C CA . SER B 1 331 ? -0.805 -67.375 -25.672 1 92.81 331 SER B CA 1
ATOM 5789 C C . SER B 1 331 ? -0.306 -66.875 -24.312 1 92.81 331 SER B C 1
ATOM 5791 O O . SER B 1 331 ? -1.076 -66.375 -23.516 1 92.81 331 SER B O 1
ATOM 5793 N N . THR B 1 332 ? 0.998 -67.062 -24.016 1 93 332 THR B N 1
ATOM 5794 C CA . THR B 1 332 ? 1.513 -66.688 -22.688 1 93 332 THR B CA 1
ATOM 5795 C C . THR B 1 332 ? 2.289 -65.375 -22.734 1 93 332 THR B C 1
ATOM 5797 O O . THR B 1 332 ? 1.831 -64.375 -22.203 1 93 332 THR B O 1
ATOM 5800 N N . ASP B 1 333 ? 3.297 -65.375 -23.625 1 92.56 333 ASP B N 1
ATOM 5801 C CA . ASP B 1 333 ? 4.219 -64.25 -23.578 1 92.56 333 ASP B CA 1
ATOM 5802 C C . ASP B 1 333 ? 3.67 -63.062 -24.359 1 92.56 333 ASP B C 1
ATOM 5804 O O . ASP B 1 333 ? 3.586 -61.938 -23.844 1 92.56 333 ASP B O 1
ATOM 5808 N N . VAL B 1 334 ? 3.221 -63.281 -25.562 1 93.5 334 VAL B N 1
ATOM 5809 C CA . VAL B 1 334 ? 2.752 -62.188 -26.406 1 93.5 334 VAL B CA 1
ATOM 5810 C C . VAL B 1 334 ? 1.466 -61.625 -25.844 1 93.5 334 VAL B C 1
ATOM 5812 O O . VAL B 1 334 ? 1.315 -60.375 -25.75 1 93.5 334 VAL B O 1
ATOM 5815 N N . ASP B 1 335 ? 0.58 -62.469 -25.422 1 92.31 335 ASP B N 1
ATOM 5816 C CA . ASP B 1 335 ? -0.674 -62.031 -24.828 1 92.31 335 ASP B CA 1
ATOM 5817 C C . ASP B 1 335 ? -0.418 -61.156 -23.594 1 92.31 335 ASP B C 1
ATOM 5819 O O . ASP B 1 335 ? -1.044 -60.125 -23.422 1 92.31 335 ASP B O 1
ATOM 5823 N N . LYS B 1 336 ? 0.477 -61.594 -22.75 1 92.81 336 LYS B N 1
ATOM 5824 C CA . LYS B 1 336 ? 0.806 -60.844 -21.547 1 92.81 336 LYS B CA 1
ATOM 5825 C C . LYS B 1 336 ? 1.38 -59.469 -21.891 1 92.81 336 LYS B C 1
ATOM 5827 O O . LYS B 1 336 ? 1.027 -58.469 -21.266 1 92.81 336 LYS B O 1
ATOM 5832 N N . GLN B 1 337 ? 2.215 -59.406 -22.812 1 90.19 337 GLN B N 1
ATOM 5833 C CA . GLN B 1 337 ? 2.834 -58.156 -23.234 1 90.19 337 GLN B CA 1
ATOM 5834 C C . GLN B 1 337 ? 1.791 -57.188 -23.766 1 90.19 337 GLN B C 1
ATOM 5836 O O . GLN B 1 337 ? 1.84 -56 -23.469 1 90.19 337 GLN B O 1
ATOM 5841 N N . LEU B 1 338 ? 0.866 -57.656 -24.531 1 91.25 338 LEU B N 1
ATOM 5842 C CA . LEU B 1 338 ? -0.183 -56.812 -25.078 1 91.25 338 LEU B CA 1
ATOM 5843 C C . LEU B 1 338 ? -1.121 -56.312 -23.984 1 91.25 338 LEU B C 1
ATOM 5845 O O . LEU B 1 338 ? -1.604 -55.156 -24.047 1 91.25 338 LEU B O 1
ATOM 5849 N N . GLN B 1 339 ? -1.351 -57.125 -23 1 92.5 339 GLN B N 1
ATOM 5850 C CA . GLN B 1 339 ? -2.164 -56.719 -21.859 1 92.5 339 GLN B CA 1
ATOM 5851 C C . GLN B 1 339 ? -1.464 -55.625 -21.062 1 92.5 339 GLN B C 1
ATOM 5853 O O . GLN B 1 339 ? -2.105 -54.656 -20.609 1 92.5 339 GLN B O 1
ATOM 5858 N N . ASP B 1 340 ? -0.184 -55.781 -20.922 1 91.44 340 ASP B N 1
ATOM 5859 C CA . ASP B 1 340 ? 0.597 -54.75 -20.234 1 91.44 340 ASP B CA 1
ATOM 5860 C C . ASP B 1 340 ? 0.567 -53.438 -21 1 91.44 340 ASP B C 1
ATOM 5862 O O . ASP B 1 340 ? 0.504 -52.375 -20.391 1 91.44 340 ASP B O 1
ATOM 5866 N N . TYR B 1 341 ? 0.625 -53.531 -22.281 1 89.94 341 TYR B N 1
ATOM 5867 C CA . TYR B 1 341 ? 0.525 -52.375 -23.141 1 89.94 341 TYR B CA 1
ATOM 5868 C C . TYR B 1 341 ? -0.801 -51.656 -22.922 1 89.94 341 TYR B C 1
ATOM 5870 O O . TYR B 1 341 ? -0.837 -50.406 -22.828 1 89.94 341 TYR B O 1
ATOM 5878 N N . ALA B 1 342 ? -1.879 -52.344 -22.75 1 91.62 342 ALA B N 1
ATOM 5879 C CA . ALA B 1 342 ? -3.197 -51.75 -22.516 1 91.62 342 ALA B CA 1
ATOM 5880 C C . ALA B 1 342 ? -3.25 -51.062 -21.172 1 91.62 342 ALA B C 1
ATOM 5882 O O . ALA B 1 342 ? -3.832 -49.969 -21.047 1 91.62 342 ALA B O 1
ATOM 5883 N N . LYS B 1 343 ? -2.629 -51.625 -20.141 1 93.88 343 LYS B N 1
ATOM 5884 C CA . LYS B 1 343 ? -2.613 -51.031 -18.797 1 93.88 343 LYS B CA 1
ATOM 5885 C C . LYS B 1 343 ? -1.851 -49.719 -18.781 1 93.88 343 LYS B C 1
ATOM 5887 O O . LYS B 1 343 ? -2.209 -48.812 -18.031 1 93.88 343 LYS B O 1
ATOM 5892 N N . ILE B 1 344 ? -0.857 -49.656 -19.578 1 92.44 344 ILE B N 1
ATOM 5893 C CA . ILE B 1 344 ? -0.089 -48.438 -19.656 1 92.44 344 ILE B CA 1
ATOM 5894 C C . ILE B 1 344 ? -0.96 -47.312 -20.234 1 92.44 344 ILE B C 1
ATOM 5896 O O . ILE B 1 344 ? -0.852 -46.156 -19.828 1 92.44 344 ILE B O 1
ATOM 5900 N N . GLY B 1 345 ? -1.77 -47.75 -21.219 1 93.81 345 GLY B N 1
ATOM 5901 C CA . GLY B 1 345 ? -2.699 -46.75 -21.75 1 93.81 345 GLY B CA 1
ATOM 5902 C C . GLY B 1 345 ? -3.629 -46.188 -20.703 1 93.81 345 GLY B C 1
ATOM 5903 O O . GLY B 1 345 ? -3.898 -44.969 -20.703 1 93.81 345 GLY B O 1
ATOM 5904 N N . GLU B 1 346 ? -4.016 -46.969 -19.75 1 94.44 346 GLU B N 1
ATOM 5905 C CA . GLU B 1 346 ? -4.891 -46.531 -18.672 1 94.44 346 GLU B CA 1
ATOM 5906 C C . GLU B 1 346 ? -4.16 -45.594 -17.734 1 94.44 346 GLU B C 1
ATOM 5908 O O . GLU B 1 346 ? -4.695 -44.531 -17.344 1 94.44 346 GLU B O 1
ATOM 5913 N N . LYS B 1 347 ? -2.959 -45.938 -17.391 1 94.25 347 LYS B N 1
ATOM 5914 C CA . LYS B 1 347 ? -2.164 -45.094 -16.5 1 94.25 347 LYS B CA 1
ATOM 5915 C C . LYS B 1 347 ? -1.826 -43.75 -17.172 1 94.25 347 LYS B C 1
ATOM 5917 O O . LYS B 1 347 ? -1.819 -42.719 -16.516 1 94.25 347 LYS B O 1
ATOM 5922 N N . TYR B 1 348 ? -1.575 -43.781 -18.453 1 94.56 348 TYR B N 1
ATOM 5923 C CA . TYR B 1 348 ? -1.264 -42.594 -19.234 1 94.56 348 TYR B CA 1
ATOM 5924 C C . TYR B 1 348 ? -2.447 -41.625 -19.266 1 94.56 348 TYR B C 1
ATOM 5926 O O . TYR B 1 348 ? -2.271 -40.438 -19.141 1 94.56 348 TYR B O 1
ATOM 5934 N N . SER B 1 349 ? -3.615 -42.219 -19.359 1 95.81 349 SER B N 1
ATOM 5935 C CA . SER B 1 349 ? -4.828 -41.406 -19.328 1 95.81 349 SER B CA 1
ATOM 5936 C C . SER B 1 349 ? -5.004 -40.719 -17.984 1 95.81 349 SER B C 1
ATOM 5938 O O . SER B 1 349 ? -5.355 -39.531 -17.922 1 95.81 349 SER B O 1
ATOM 5940 N N . ALA B 1 350 ? -4.715 -41.406 -16.875 1 95.69 350 ALA B N 1
ATOM 5941 C CA . ALA B 1 350 ? -4.82 -40.844 -15.523 1 95.69 350 ALA B CA 1
ATOM 5942 C C . ALA B 1 350 ? -3.822 -39.719 -15.32 1 95.69 350 ALA B C 1
ATOM 5944 O O . ALA B 1 350 ? -4.133 -38.719 -14.664 1 95.69 350 ALA B O 1
ATOM 5945 N N . ASP B 1 351 ? -2.662 -39.906 -15.875 1 94.81 351 ASP B N 1
ATOM 5946 C CA . ASP B 1 351 ? -1.656 -38.875 -15.789 1 94.81 351 ASP B CA 1
ATOM 5947 C C . ASP B 1 351 ? -2.1 -37.625 -16.547 1 94.81 351 ASP B C 1
ATOM 5949 O O . ASP B 1 351 ? -1.872 -36.5 -16.094 1 94.81 351 ASP B O 1
ATOM 5953 N N . GLY B 1 352 ? -2.709 -37.844 -17.719 1 95.94 352 GLY B N 1
ATOM 5954 C CA . GLY B 1 352 ? -3.277 -36.75 -18.453 1 95.94 352 GLY B CA 1
ATOM 5955 C C . GLY B 1 352 ? -4.344 -36 -17.672 1 95.94 352 GLY B C 1
ATOM 5956 O O . GLY B 1 352 ? -4.371 -34.75 -17.672 1 95.94 352 GLY B O 1
ATOM 5957 N N . ASP B 1 353 ? -5.133 -36.719 -16.922 1 96.19 353 ASP B N 1
ATOM 5958 C CA . ASP B 1 353 ? -6.168 -36.125 -16.078 1 96.19 353 ASP B CA 1
ATOM 5959 C C . ASP B 1 353 ? -5.555 -35.281 -14.969 1 96.19 353 ASP B C 1
ATOM 5961 O O . ASP B 1 353 ? -6.055 -34.188 -14.656 1 96.19 353 ASP B O 1
ATOM 5965 N N . PHE B 1 354 ? -4.531 -35.719 -14.438 1 95.5 354 PHE B N 1
ATOM 5966 C CA . PHE B 1 354 ? -3.85 -35 -13.375 1 95.5 354 PHE B CA 1
ATOM 5967 C C . PHE B 1 354 ? -3.316 -33.656 -13.883 1 95.5 354 PHE B C 1
ATOM 5969 O O . PHE B 1 354 ? -3.527 -32.625 -13.25 1 95.5 354 PHE B O 1
ATOM 5976 N N . VAL B 1 355 ? -2.646 -33.719 -15.016 1 95.25 355 VAL B N 1
ATOM 5977 C CA . VAL B 1 355 ? -2.049 -32.5 -15.562 1 95.25 355 VAL B CA 1
ATOM 5978 C C . VAL B 1 355 ? -3.146 -31.516 -15.938 1 95.25 355 VAL B C 1
ATOM 5980 O O . VAL B 1 355 ? -3 -30.312 -15.727 1 95.25 355 VAL B O 1
ATOM 5983 N N . SER B 1 356 ? -4.191 -32.062 -16.453 1 97 356 SER B N 1
ATOM 5984 C CA . SER B 1 356 ? -5.332 -31.203 -16.797 1 97 356 SER B CA 1
ATOM 5985 C C . SER B 1 356 ? -5.891 -30.5 -15.562 1 97 356 SER B C 1
ATOM 5987 O O . SER B 1 356 ? -6.09 -29.281 -15.57 1 97 356 SER B O 1
ATOM 5989 N N . SER B 1 357 ? -6.09 -31.25 -14.484 1 96.31 357 SER B N 1
ATOM 5990 C CA . SER B 1 357 ? -6.617 -30.703 -13.234 1 96.31 357 SER B CA 1
ATOM 5991 C C . SER B 1 357 ? -5.664 -29.672 -12.641 1 96.31 357 SER B C 1
ATOM 5993 O O . SER B 1 357 ? -6.098 -28.609 -12.172 1 96.31 357 SER B O 1
ATOM 5995 N N . MET B 1 358 ? -4.426 -30.031 -12.68 1 94.25 358 MET B N 1
ATOM 5996 C CA . MET B 1 358 ? -3.414 -29.094 -12.18 1 94.25 358 MET B CA 1
ATOM 5997 C C . MET B 1 358 ? -3.455 -27.781 -12.953 1 94.25 358 MET B C 1
ATOM 5999 O O . MET B 1 358 ? -3.422 -26.703 -12.359 1 94.25 358 MET B O 1
ATOM 6003 N N . SER B 1 359 ? -3.555 -27.875 -14.219 1 96.56 359 SER B N 1
ATOM 6004 C CA . SER B 1 359 ? -3.582 -26.703 -15.086 1 96.56 359 SER B CA 1
ATOM 6005 C C . SER B 1 359 ? -4.816 -25.844 -14.812 1 96.56 359 SER B C 1
ATOM 6007 O O . SER B 1 359 ? -4.727 -24.609 -14.758 1 96.56 359 SER B O 1
ATOM 6009 N N . GLU B 1 360 ? -5.91 -26.453 -14.586 1 95.88 360 GLU B N 1
ATOM 6010 C CA . GLU B 1 360 ? -7.148 -25.734 -14.281 1 95.88 360 GLU B CA 1
ATOM 6011 C C . GLU B 1 360 ? -7.039 -25 -12.953 1 95.88 360 GLU B C 1
ATOM 6013 O O . GLU B 1 360 ? -7.48 -23.844 -12.844 1 95.88 360 GLU B O 1
ATOM 6018 N N . GLU B 1 361 ? -6.457 -25.609 -12.031 1 95.19 361 GLU B N 1
ATOM 6019 C CA . GLU B 1 361 ? -6.273 -24.984 -10.719 1 95.19 361 GLU B CA 1
ATOM 6020 C C . GLU B 1 361 ? -5.324 -23.797 -10.805 1 95.19 361 GLU B C 1
ATOM 6022 O O . GLU B 1 361 ? -5.52 -22.797 -10.117 1 95.19 361 GLU B O 1
ATOM 6027 N N . LEU B 1 362 ? -4.367 -23.906 -11.633 1 95.19 362 LEU B N 1
ATOM 6028 C CA . LEU B 1 362 ? -3.408 -22.828 -11.812 1 95.19 362 LEU B CA 1
ATOM 6029 C C . LEU B 1 362 ? -4.078 -21.609 -12.445 1 95.19 362 LEU B C 1
ATOM 6031 O O . LEU B 1 362 ? -3.801 -20.469 -12.055 1 95.19 362 LEU B O 1
ATOM 6035 N N . VAL B 1 363 ? -4.914 -21.844 -13.438 1 95.69 363 VAL B N 1
ATOM 6036 C CA . VAL B 1 363 ? -5.656 -20.75 -14.055 1 95.69 363 VAL B CA 1
ATOM 6037 C C . VAL B 1 363 ? -6.52 -20.047 -13 1 95.69 363 VAL B C 1
ATOM 6039 O O . VAL B 1 363 ? -6.539 -18.828 -12.914 1 95.69 363 VAL B O 1
ATOM 6042 N N . ALA B 1 364 ? -7.164 -20.844 -12.172 1 94.94 364 ALA B N 1
ATOM 6043 C CA . ALA B 1 364 ? -8.016 -20.297 -11.117 1 94.94 364 ALA B CA 1
ATOM 6044 C C . ALA B 1 364 ? -7.195 -19.469 -10.133 1 94.94 364 ALA B C 1
ATOM 6046 O O . ALA B 1 364 ? -7.625 -18.391 -9.711 1 94.94 364 ALA B O 1
ATOM 6047 N N . MET B 1 365 ? -6.047 -19.938 -9.773 1 93.94 365 MET B N 1
ATOM 6048 C CA . MET B 1 365 ? -5.164 -19.234 -8.844 1 93.94 365 MET B CA 1
ATOM 6049 C C . MET B 1 365 ? -4.684 -17.906 -9.453 1 93.94 365 MET B C 1
ATOM 6051 O O . MET B 1 365 ? -4.684 -16.875 -8.781 1 93.94 365 MET B O 1
ATOM 6055 N N . ALA B 1 366 ? -4.258 -17.969 -10.695 1 95.06 366 ALA B N 1
ATOM 6056 C CA . ALA B 1 366 ? -3.811 -16.766 -11.391 1 95.06 366 ALA B CA 1
ATOM 6057 C C . ALA B 1 366 ? -4.914 -15.711 -11.422 1 95.06 366 ALA B C 1
ATOM 6059 O O . ALA B 1 366 ? -4.664 -14.531 -11.148 1 95.06 366 ALA B O 1
ATOM 6060 N N . GLN B 1 367 ? -6.117 -16.141 -11.664 1 94.69 367 GLN B N 1
ATOM 6061 C CA . GLN B 1 367 ? -7.254 -15.227 -11.719 1 94.69 367 GLN B CA 1
ATOM 6062 C C . GLN B 1 367 ? -7.547 -14.633 -10.344 1 94.69 367 GLN B C 1
ATOM 6064 O O . GLN B 1 367 ? -7.832 -13.438 -10.227 1 94.69 367 GLN B O 1
ATOM 6069 N N . ALA B 1 368 ? -7.453 -15.43 -9.367 1 94.44 368 ALA B N 1
ATOM 6070 C CA . ALA B 1 368 ? -7.688 -14.961 -8 1 94.44 368 ALA B CA 1
ATOM 6071 C C . ALA B 1 368 ? -6.652 -13.922 -7.594 1 94.44 368 ALA B C 1
ATOM 6073 O O . ALA B 1 368 ? -7 -12.875 -7.035 1 94.44 368 ALA B O 1
ATOM 6074 N N . VAL B 1 369 ? -5.461 -14.148 -7.887 1 95.25 369 VAL B N 1
ATOM 6075 C CA . VAL B 1 369 ? -4.395 -13.219 -7.527 1 95.25 369 VAL B CA 1
ATOM 6076 C C . VAL B 1 369 ? -4.516 -11.945 -8.352 1 95.25 369 VAL B C 1
ATOM 6078 O O . VAL B 1 369 ? -4.301 -10.844 -7.836 1 95.25 369 VAL B O 1
ATOM 6081 N N . GLU B 1 370 ? -4.844 -12.133 -9.578 1 94.94 370 GLU B N 1
ATOM 6082 C CA . GLU B 1 370 ? -5.051 -10.961 -10.422 1 94.94 370 GLU B CA 1
ATOM 6083 C C . GLU B 1 370 ? -6.152 -10.062 -9.859 1 94.94 370 GLU B C 1
ATOM 6085 O O . GLU B 1 370 ? -6.023 -8.836 -9.859 1 94.94 370 GLU B O 1
ATOM 6090 N N . ALA B 1 371 ? -7.211 -10.641 -9.414 1 94.94 371 ALA B N 1
ATOM 6091 C CA . ALA B 1 371 ? -8.297 -9.883 -8.797 1 94.94 371 ALA B CA 1
ATOM 6092 C C . ALA B 1 371 ? -7.812 -9.164 -7.539 1 94.94 371 ALA B C 1
ATOM 6094 O O . ALA B 1 371 ? -8.156 -7.996 -7.312 1 94.94 371 ALA B O 1
ATOM 6095 N N . THR B 1 372 ? -7.074 -9.859 -6.746 1 94.5 372 THR B N 1
ATOM 6096 C CA . THR B 1 372 ? -6.523 -9.281 -5.527 1 94.5 372 THR B CA 1
ATOM 6097 C C . THR B 1 372 ? -5.578 -8.125 -5.859 1 94.5 372 THR B C 1
ATOM 6099 O O . THR B 1 372 ? -5.602 -7.09 -5.191 1 94.5 372 THR B O 1
ATOM 6102 N N . VAL B 1 373 ? -4.789 -8.25 -6.879 1 93.81 373 VAL B N 1
ATOM 6103 C CA . VAL B 1 373 ? -3.846 -7.23 -7.332 1 93.81 373 VAL B CA 1
ATOM 6104 C C . VAL B 1 373 ? -4.609 -5.988 -7.785 1 93.81 373 VAL B C 1
ATOM 6106 O O . VAL B 1 373 ? -4.191 -4.859 -7.508 1 93.81 373 VAL B O 1
ATOM 6109 N N . GLU B 1 374 ? -5.668 -6.188 -8.43 1 94.31 374 GLU B N 1
ATOM 6110 C CA . GLU B 1 374 ? -6.504 -5.062 -8.836 1 94.31 374 GLU B CA 1
ATOM 6111 C C . GLU B 1 374 ? -7.027 -4.293 -7.629 1 94.31 374 GLU B C 1
ATOM 6113 O O . GLU B 1 374 ? -7.062 -3.062 -7.637 1 94.31 374 GLU B O 1
ATOM 6118 N N . GLU B 1 375 ? -7.398 -5.012 -6.629 1 93.88 375 GLU B N 1
ATOM 6119 C CA . GLU B 1 375 ? -7.852 -4.391 -5.391 1 93.88 375 GLU B CA 1
ATOM 6120 C C . GLU B 1 375 ? -6.738 -3.584 -4.734 1 93.88 375 GLU B C 1
ATOM 6122 O O . GLU B 1 375 ? -6.969 -2.465 -4.266 1 93.88 375 GLU B O 1
ATOM 6127 N N . ILE B 1 376 ? -5.617 -4.082 -4.719 1 93 376 ILE B N 1
ATOM 6128 C CA . ILE B 1 376 ? -4.473 -3.402 -4.125 1 93 376 ILE B CA 1
ATOM 6129 C C . ILE B 1 376 ? -4.141 -2.145 -4.922 1 93 376 ILE B C 1
ATOM 6131 O O . ILE B 1 376 ? -3.842 -1.097 -4.348 1 93 376 ILE B O 1
ATOM 6135 N N . THR B 1 377 ? -4.195 -2.297 -6.211 1 93.94 377 THR B N 1
ATOM 6136 C CA . THR B 1 377 ? -3.914 -1.158 -7.078 1 93.94 377 THR B CA 1
ATOM 6137 C C . THR B 1 377 ? -4.879 -0.011 -6.789 1 93.94 377 THR B C 1
ATOM 6139 O O . THR B 1 377 ? -4.465 1.146 -6.695 1 93.94 377 THR B O 1
ATOM 6142 N N . LYS B 1 378 ? -6.133 -0.261 -6.605 1 94.19 378 LYS B N 1
ATOM 6143 C CA . LYS B 1 378 ? -7.133 0.747 -6.258 1 94.19 378 LYS B CA 1
ATOM 6144 C C . LYS B 1 378 ? -6.84 1.365 -4.895 1 94.19 378 LYS B C 1
ATOM 6146 O O . LYS B 1 378 ? -6.934 2.584 -4.727 1 94.19 378 LYS B O 1
ATOM 6151 N N . ALA B 1 379 ? -6.516 0.54 -3.971 1 92.88 379 ALA B N 1
ATOM 6152 C CA . ALA B 1 379 ? -6.168 1.004 -2.631 1 92.88 379 ALA B CA 1
ATOM 6153 C C . ALA B 1 379 ? -4.953 1.924 -2.668 1 92.88 379 ALA B C 1
ATOM 6155 O O . ALA B 1 379 ? -4.906 2.934 -1.961 1 92.88 379 ALA B O 1
ATOM 6156 N N . LEU B 1 380 ? -4.035 1.65 -3.484 1 90.81 380 LEU B N 1
ATOM 6157 C CA . LEU B 1 380 ? -2.826 2.455 -3.631 1 90.81 380 LEU B CA 1
ATOM 6158 C C . LEU B 1 380 ? -3.15 3.816 -4.242 1 90.81 380 LEU B C 1
ATOM 6160 O O . LEU B 1 380 ? -2.555 4.828 -3.865 1 90.81 380 LEU B O 1
ATOM 6164 N N . GLN B 1 381 ? -4.051 3.836 -5.137 1 92.38 381 GLN B N 1
ATOM 6165 C CA . GLN B 1 381 ? -4.492 5.102 -5.711 1 92.38 381 GLN B CA 1
ATOM 6166 C C . GLN B 1 381 ? -5.145 5.988 -4.652 1 92.38 381 GLN B C 1
ATOM 6168 O O . GLN B 1 381 ? -4.91 7.199 -4.621 1 92.38 381 GLN B O 1
ATOM 6173 N N . THR B 1 382 ? -5.898 5.387 -3.838 1 92.75 382 THR B N 1
ATOM 6174 C CA . THR B 1 382 ? -6.504 6.113 -2.727 1 92.75 382 THR B CA 1
ATOM 6175 C C . THR B 1 382 ? -5.434 6.656 -1.787 1 92.75 382 THR B C 1
ATOM 6177 O O . THR B 1 382 ? -5.496 7.816 -1.371 1 92.75 382 THR B O 1
ATOM 6180 N N . THR B 1 383 ? -4.48 5.879 -1.527 1 91.69 383 THR B N 1
ATOM 6181 C CA . THR B 1 383 ? -3.375 6.301 -0.671 1 91.69 383 THR B CA 1
ATOM 6182 C C . THR B 1 383 ? -2.631 7.48 -1.289 1 91.69 383 THR B C 1
ATOM 6184 O O . THR B 1 383 ? -2.318 8.453 -0.6 1 91.69 383 THR B O 1
ATOM 6187 N N . ALA B 1 384 ? -2.385 7.418 -2.547 1 91.12 384 ALA B N 1
ATOM 6188 C CA . ALA B 1 384 ? -1.7 8.5 -3.244 1 91.12 384 ALA B CA 1
ATOM 6189 C C . ALA B 1 384 ? -2.492 9.805 -3.146 1 91.12 384 ALA B C 1
ATOM 6191 O O . ALA B 1 384 ? -1.92 10.867 -2.902 1 91.12 384 ALA B O 1
ATOM 6192 N N . ARG B 1 385 ? -3.756 9.766 -3.299 1 93.5 385 ARG B N 1
ATOM 6193 C CA . ARG B 1 385 ? -4.629 10.93 -3.174 1 93.5 385 ARG B CA 1
ATOM 6194 C C . ARG B 1 385 ? -4.594 11.484 -1.754 1 93.5 385 ARG B C 1
ATOM 6196 O O . ARG B 1 385 ? -4.535 12.695 -1.56 1 93.5 385 ARG B O 1
ATOM 6203 N N . ASP B 1 386 ? -4.648 10.586 -0.787 1 93.25 386 ASP B N 1
ATOM 6204 C CA . ASP B 1 386 ? -4.621 10.984 0.616 1 93.25 386 ASP B CA 1
ATOM 6205 C C . ASP B 1 386 ? -3.309 11.695 0.956 1 93.25 386 ASP B C 1
ATOM 6207 O O . ASP B 1 386 ? -3.309 12.711 1.653 1 93.25 386 ASP B O 1
ATOM 6211 N N . VAL B 1 387 ? -2.232 11.195 0.447 1 93.5 387 VAL B N 1
ATOM 6212 C CA . VAL B 1 387 ? -0.916 11.781 0.672 1 93.5 387 VAL B CA 1
ATOM 6213 C C . VAL B 1 387 ? -0.865 13.18 0.071 1 93.5 387 VAL B C 1
ATOM 6215 O O . VAL B 1 387 ? -0.373 14.117 0.706 1 93.5 387 VAL B O 1
ATOM 6218 N N . GLN B 1 388 ? -1.392 13.352 -1.078 1 92.56 388 GLN B N 1
ATOM 6219 C CA . GLN B 1 388 ? -1.423 14.656 -1.73 1 92.56 388 GLN B CA 1
ATOM 6220 C C . GLN B 1 388 ? -2.27 15.648 -0.938 1 92.56 388 GLN B C 1
ATOM 6222 O O . GLN B 1 388 ? -1.866 16.797 -0.734 1 92.56 388 GLN B O 1
ATOM 6227 N N . LYS B 1 389 ? -3.406 15.219 -0.516 1 93.88 389 LYS B N 1
ATOM 6228 C CA . LYS B 1 389 ? -4.297 16.062 0.283 1 93.88 389 LYS B CA 1
ATOM 6229 C C . LYS B 1 389 ? -3.617 16.516 1.573 1 93.88 389 LYS B C 1
ATOM 6231 O O . LYS B 1 389 ? -3.693 17.688 1.944 1 93.88 389 LYS B O 1
ATOM 6236 N N . ALA B 1 390 ? -2.965 15.633 2.234 1 94.56 390 ALA B N 1
ATOM 6237 C CA . ALA B 1 390 ? -2.275 15.945 3.482 1 94.56 390 ALA B CA 1
ATOM 6238 C C . ALA B 1 390 ? -1.127 16.922 3.242 1 94.56 390 ALA B C 1
ATOM 6240 O O . ALA B 1 390 ? -0.909 17.844 4.035 1 94.56 390 ALA B O 1
ATOM 6241 N N . SER B 1 391 ? -0.428 16.734 2.156 1 94.75 391 SER B N 1
ATOM 6242 C CA . SER B 1 391 ? 0.663 17.641 1.799 1 94.75 391 SER B CA 1
ATOM 6243 C C . SER B 1 391 ? 0.152 19.047 1.543 1 94.75 391 SER B C 1
ATOM 6245 O O . SER B 1 391 ? 0.733 20.031 2.029 1 94.75 391 SER B O 1
ATOM 6247 N N . VAL B 1 392 ? -0.936 19.203 0.854 1 95.5 392 VAL B N 1
ATOM 6248 C CA . VAL B 1 392 ? -1.527 20.5 0.554 1 95.5 392 VAL B CA 1
ATOM 6249 C C . VAL B 1 392 ? -1.987 21.172 1.847 1 95.5 392 VAL B C 1
ATOM 6251 O O . VAL B 1 392 ? -1.749 22.359 2.055 1 95.5 392 VAL B O 1
ATOM 6254 N N . ASN B 1 393 ? -2.605 20.375 2.695 1 95.94 393 ASN B N 1
ATOM 6255 C CA . ASN B 1 393 ? -3.051 20.906 3.979 1 95.94 393 ASN B CA 1
ATOM 6256 C C . ASN B 1 393 ? -1.873 21.359 4.836 1 95.94 393 ASN B C 1
ATOM 6258 O O . ASN B 1 393 ? -1.951 22.375 5.52 1 95.94 393 ASN B O 1
ATOM 6262 N N . SER B 1 394 ? -0.82 20.625 4.828 1 95.31 394 SER B N 1
ATOM 6263 C CA . SER B 1 394 ? 0.375 21 5.578 1 95.31 394 SER B CA 1
ATOM 6264 C C . SER B 1 394 ? 0.982 22.297 5.043 1 95.31 394 SER B C 1
ATOM 6266 O O . SER B 1 394 ? 1.416 23.141 5.816 1 95.31 394 SER B O 1
ATOM 6268 N N . GLU B 1 395 ? 0.975 22.5 3.75 1 93.56 395 GLU B N 1
ATOM 6269 C CA . GLU B 1 395 ? 1.453 23.734 3.141 1 93.56 395 GLU B CA 1
ATOM 6270 C C . GLU B 1 395 ? 0.562 24.922 3.52 1 93.56 395 GLU B C 1
ATOM 6272 O O . GLU B 1 395 ? 1.057 26.016 3.775 1 93.56 395 GLU B O 1
ATOM 6277 N N . SER B 1 396 ? -0.672 24.625 3.557 1 95.44 396 SER B N 1
ATOM 6278 C CA . SER B 1 396 ? -1.616 25.656 3.984 1 95.44 396 SER B CA 1
ATOM 6279 C C . SER B 1 396 ? -1.356 26.078 5.426 1 95.44 396 SER B C 1
ATOM 6281 O O . SER B 1 396 ? -1.379 27.266 5.742 1 95.44 396 SER B O 1
ATOM 6283 N N . ILE B 1 397 ? -1.075 25.141 6.262 1 96.12 397 ILE B N 1
ATOM 6284 C CA . ILE B 1 397 ? -0.761 25.422 7.656 1 96.12 397 ILE B CA 1
ATOM 6285 C C . ILE B 1 397 ? 0.486 26.297 7.738 1 96.12 397 ILE B C 1
ATOM 6287 O O . ILE B 1 397 ? 0.504 27.297 8.461 1 96.12 397 ILE B O 1
ATOM 6291 N N . GLN B 1 398 ? 1.456 26 6.973 1 95.06 398 GLN B N 1
ATOM 6292 C CA . GLN B 1 398 ? 2.701 26.75 6.988 1 95.06 398 GLN B CA 1
ATOM 6293 C C . GLN B 1 398 ? 2.471 28.203 6.543 1 95.06 398 GLN B C 1
ATOM 6295 O O . GLN B 1 398 ? 3.008 29.125 7.145 1 95.06 398 GLN B O 1
ATOM 6300 N N . SER B 1 399 ? 1.655 28.406 5.57 1 95.44 399 SER B N 1
ATOM 6301 C CA . SER B 1 399 ? 1.337 29.75 5.078 1 95.44 399 SER B CA 1
ATOM 6302 C C . SER B 1 399 ? 0.599 30.562 6.137 1 95.44 399 SER B C 1
ATOM 6304 O O . SER B 1 399 ? 0.902 31.734 6.34 1 95.44 399 SER B O 1
ATOM 6306 N N . GLU B 1 400 ? -0.339 29.875 6.797 1 95.44 400 GLU B N 1
ATOM 6307 C CA . GLU B 1 400 ? -1.112 30.531 7.836 1 95.44 400 GLU B CA 1
ATOM 6308 C C . GLU B 1 400 ? -0.234 30.891 9.031 1 95.44 400 GLU B C 1
ATOM 6310 O O . GLU B 1 400 ? -0.418 31.938 9.656 1 95.44 400 GLU B O 1
ATOM 6315 N N . ILE B 1 401 ? 0.736 30.078 9.289 1 95.75 401 ILE B N 1
ATOM 6316 C CA . ILE B 1 401 ? 1.661 30.312 10.391 1 95.75 401 ILE B CA 1
ATOM 6317 C C . ILE B 1 401 ? 2.545 31.516 10.07 1 95.75 401 ILE B C 1
ATOM 6319 O O . ILE B 1 401 ? 2.814 32.344 10.945 1 95.75 401 ILE B O 1
ATOM 6323 N N . ASP B 1 402 ? 2.941 31.688 8.828 1 93.81 402 ASP B N 1
ATOM 6324 C CA . ASP B 1 402 ? 3.73 32.844 8.414 1 93.81 402 ASP B CA 1
ATOM 6325 C C . ASP B 1 402 ? 2.947 34.125 8.609 1 93.81 402 ASP B C 1
ATOM 6327 O O . ASP B 1 402 ? 3.477 35.094 9.148 1 93.81 402 ASP B O 1
ATOM 6331 N N . GLY B 1 403 ? 1.725 34.094 8.211 1 92.75 403 GLY B N 1
ATOM 6332 C CA . GLY B 1 403 ? 0.866 35.25 8.406 1 92.75 403 GLY B CA 1
ATOM 6333 C C . GLY B 1 403 ? 0.617 35.562 9.867 1 92.75 403 GLY B C 1
ATOM 6334 O O . GLY B 1 403 ? 0.658 36.719 10.273 1 92.75 403 GLY B O 1
ATOM 6335 N N . SER B 1 404 ? 0.453 34.562 10.641 1 95.12 404 SER B N 1
ATOM 6336 C CA . SER B 1 404 ? 0.208 34.719 12.07 1 95.12 404 SER B CA 1
ATOM 6337 C C . SER B 1 404 ? 1.447 35.281 12.781 1 95.12 404 SER B C 1
ATOM 6339 O O . SER B 1 404 ? 1.343 36.125 13.656 1 95.12 404 SER B O 1
ATOM 6341 N N . SER B 1 405 ? 2.592 34.781 12.398 1 94.94 405 SER B N 1
ATOM 6342 C CA . SER B 1 405 ? 3.846 35.25 12.969 1 94.94 405 SER B CA 1
ATOM 6343 C C . SER B 1 405 ? 4.062 36.719 12.68 1 94.94 405 SER B C 1
ATOM 6345 O O . SER B 1 405 ? 4.48 37.469 13.555 1 94.94 405 SER B O 1
ATOM 6347 N N . ALA B 1 406 ? 3.709 37.156 11.477 1 94.25 406 ALA B N 1
ATOM 6348 C CA . ALA B 1 406 ? 3.816 38.562 11.102 1 94.25 406 ALA B CA 1
ATOM 6349 C C . ALA B 1 406 ? 2.871 39.438 11.93 1 94.25 406 ALA B C 1
ATOM 6351 O O . ALA B 1 406 ? 3.246 40.531 12.383 1 94.25 406 ALA B O 1
ATOM 6352 N N . ALA B 1 407 ? 1.665 38.906 12.102 1 93.56 407 ALA B N 1
ATOM 6353 C CA . ALA B 1 407 ? 0.688 39.625 12.914 1 93.56 407 ALA B CA 1
ATOM 6354 C C . ALA B 1 407 ? 1.16 39.719 14.359 1 93.56 407 ALA B C 1
ATOM 6356 O O . ALA B 1 407 ? 0.955 40.75 15.008 1 93.56 407 ALA B O 1
ATOM 6357 N N . MET B 1 408 ? 1.854 38.781 14.859 1 94.06 408 MET B N 1
ATOM 6358 C CA . MET B 1 408 ? 2.332 38.781 16.234 1 94.06 408 MET B CA 1
ATOM 6359 C C . MET B 1 408 ? 3.469 39.781 16.422 1 94.06 408 MET B C 1
ATOM 6361 O O . MET B 1 408 ? 3.617 40.375 17.484 1 94.06 408 MET B O 1
ATOM 6365 N N . VAL B 1 409 ? 4.25 40.031 15.391 1 94 409 VAL B N 1
ATOM 6366 C CA . VAL B 1 409 ? 5.281 41.062 15.43 1 94 409 VAL B CA 1
ATOM 6367 C C . VAL B 1 409 ? 4.637 42.438 15.602 1 94 409 VAL B C 1
ATOM 6369 O O . VAL B 1 409 ? 5.141 43.25 16.359 1 94 409 VAL B O 1
ATOM 6372 N N . GLN B 1 410 ? 3.512 42.562 14.953 1 91.69 410 GLN B N 1
ATOM 6373 C CA . GLN B 1 410 ? 2.779 43.812 15.086 1 91.69 410 GLN B CA 1
ATOM 6374 C C . GLN B 1 410 ? 2.252 44 16.516 1 91.69 410 GLN B C 1
ATOM 6376 O O . GLN B 1 410 ? 2.293 45.125 17.062 1 91.69 410 GLN B O 1
ATOM 6381 N N . VAL B 1 411 ? 1.771 42.969 17.109 1 93.5 411 VAL B N 1
ATOM 6382 C CA . VAL B 1 411 ? 1.281 43.031 18.484 1 93.5 411 VAL B CA 1
ATOM 6383 C C . VAL B 1 411 ? 2.436 43.312 19.422 1 93.5 411 VAL B C 1
ATOM 6385 O O . VAL B 1 411 ? 2.281 44.094 20.375 1 93.5 411 VAL B O 1
ATOM 6388 N N . ALA B 1 412 ? 3.576 42.75 19.156 1 93.75 412 ALA B N 1
ATOM 6389 C CA . ALA B 1 412 ? 4.762 43 19.969 1 93.75 412 ALA B CA 1
ATOM 6390 C C . ALA B 1 412 ? 5.164 44.5 19.891 1 93.75 412 ALA B C 1
ATOM 6392 O O . ALA B 1 412 ? 5.512 45.094 20.906 1 93.75 412 ALA B O 1
ATOM 6393 N N . HIS B 1 413 ? 5.102 45.062 18.734 1 93.69 413 HIS B N 1
ATOM 6394 C CA . HIS B 1 413 ? 5.395 46.5 18.547 1 93.69 413 HIS B CA 1
ATOM 6395 C C . HIS B 1 413 ? 4.398 47.375 19.312 1 93.69 413 HIS B C 1
ATOM 6397 O O . HIS B 1 413 ? 4.785 48.344 19.938 1 93.69 413 HIS B O 1
ATOM 6403 N N . ALA B 1 414 ? 3.168 46.969 19.172 1 91.12 414 ALA B N 1
ATOM 6404 C CA . ALA B 1 414 ? 2.133 47.688 19.891 1 91.12 414 ALA B CA 1
ATOM 6405 C C . ALA B 1 414 ? 2.385 47.656 21.391 1 91.12 414 ALA B C 1
ATOM 6407 O O . ALA B 1 414 ? 2.213 48.656 22.078 1 91.12 414 ALA B O 1
ATOM 6408 N N . ALA B 1 415 ? 2.793 46.531 21.953 1 92.38 415 ALA B N 1
ATOM 6409 C CA . ALA B 1 415 ? 3.105 46.375 23.375 1 92.38 415 ALA B CA 1
ATOM 6410 C C . ALA B 1 415 ? 4.262 47.281 23.781 1 92.38 415 ALA B C 1
ATOM 6412 O O . ALA B 1 415 ? 4.203 47.969 24.812 1 92.38 415 ALA B O 1
ATOM 6413 N N . THR B 1 416 ? 5.266 47.438 22.984 1 94.25 416 THR B N 1
ATOM 6414 C CA . THR B 1 416 ? 6.422 48.281 23.25 1 94.25 416 THR B CA 1
ATOM 6415 C C . THR B 1 416 ? 6.027 49.781 23.234 1 94.25 416 THR B C 1
ATOM 6417 O O . THR B 1 416 ? 6.453 50.531 24.094 1 94.25 416 THR B O 1
ATOM 6420 N N . GLU B 1 417 ? 5.207 50.062 22.25 1 94.81 417 GLU B N 1
ATOM 6421 C CA . GLU B 1 417 ? 4.738 51.438 22.156 1 94.81 417 GLU B CA 1
ATOM 6422 C C . GLU B 1 417 ? 3.891 51.844 23.359 1 94.81 417 GLU B C 1
ATOM 6424 O O . GLU B 1 417 ? 3.996 52.938 23.875 1 94.81 417 GLU B O 1
ATOM 6429 N N . GLN B 1 418 ? 3.104 50.938 23.797 1 92.88 418 GLN B N 1
ATOM 6430 C CA . GLN B 1 418 ? 2.273 51.156 24.969 1 92.88 418 GLN B CA 1
ATOM 6431 C C . GLN B 1 418 ? 3.131 51.375 26.219 1 92.88 418 GLN B C 1
ATOM 6433 O O . GLN B 1 418 ? 2.836 52.25 27.031 1 92.88 418 GLN B O 1
ATOM 6438 N N . ALA B 1 419 ? 4.156 50.594 26.344 1 93.5 419 ALA B N 1
ATOM 6439 C CA . ALA B 1 419 ? 5.082 50.75 27.469 1 93.5 419 ALA B CA 1
ATOM 6440 C C . ALA B 1 419 ? 5.738 52.125 27.453 1 93.5 419 ALA B C 1
ATOM 6442 O O . ALA B 1 419 ? 5.891 52.75 28.484 1 93.5 419 ALA B O 1
ATOM 6443 N N . THR B 1 420 ? 6.07 52.625 26.297 1 95.31 420 THR B N 1
ATOM 6444 C CA . THR B 1 420 ? 6.688 53.938 26.125 1 95.31 420 THR B CA 1
ATOM 6445 C C . THR B 1 420 ? 5.711 55.062 26.5 1 95.31 420 THR B C 1
ATOM 6447 O O . THR B 1 420 ? 6.082 56 27.188 1 95.31 420 THR B O 1
ATOM 6450 N N . ILE B 1 421 ? 4.484 54.844 26.062 1 94.38 421 ILE B N 1
ATOM 6451 C CA . ILE B 1 421 ? 3.457 55.812 26.375 1 94.38 421 ILE B CA 1
ATOM 6452 C C . ILE B 1 421 ? 3.26 55.875 27.891 1 94.38 421 ILE B C 1
ATOM 6454 O O . ILE B 1 421 ? 3.176 56.969 28.469 1 94.38 421 ILE B O 1
ATOM 6458 N N . ALA B 1 422 ? 3.168 54.719 28.516 1 94.44 422 ALA B N 1
ATOM 6459 C CA . ALA B 1 422 ? 3.006 54.625 29.969 1 94.44 422 ALA B CA 1
ATOM 6460 C C . ALA B 1 422 ? 4.156 55.344 30.688 1 94.44 422 ALA B C 1
ATOM 6462 O O . ALA B 1 422 ? 3.934 56.125 31.609 1 94.44 422 ALA B O 1
ATOM 6463 N N . MET B 1 423 ? 5.359 55.219 30.25 1 93.44 423 MET B N 1
ATOM 6464 C CA . MET B 1 423 ? 6.539 55.844 30.828 1 93.44 423 MET B CA 1
ATOM 6465 C C . MET B 1 423 ? 6.504 57.344 30.641 1 93.44 423 MET B C 1
ATOM 6467 O O . MET B 1 423 ? 6.82 58.094 31.562 1 93.44 423 MET B O 1
ATOM 6471 N N . ASN B 1 424 ? 6.09 57.75 29.438 1 93.69 424 ASN B N 1
ATOM 6472 C CA . ASN B 1 424 ? 6 59.156 29.125 1 93.69 424 ASN B CA 1
ATOM 6473 C C . ASN B 1 424 ? 4.973 59.875 30.016 1 93.69 424 ASN B C 1
ATOM 6475 O O . ASN B 1 424 ? 5.238 60.938 30.547 1 93.69 424 ASN B O 1
ATOM 6479 N N . LEU B 1 425 ? 3.836 59.219 30.188 1 93.25 425 LEU B N 1
ATOM 6480 C CA . LEU B 1 425 ? 2.779 59.781 31.016 1 93.25 425 LEU B CA 1
ATOM 6481 C C . LEU B 1 425 ? 3.211 59.844 32.469 1 93.25 425 LEU B C 1
ATOM 6483 O O . LEU B 1 425 ? 2.998 60.875 33.156 1 93.25 425 LEU B O 1
ATOM 6487 N N . THR B 1 426 ? 3.832 58.844 32.906 1 93.19 426 THR B N 1
ATOM 6488 C CA . THR B 1 426 ? 4.328 58.781 34.281 1 93.19 426 THR B CA 1
ATOM 6489 C C . THR B 1 426 ? 5.371 59.875 34.531 1 93.19 426 THR B C 1
ATOM 6491 O O . THR B 1 426 ? 5.332 60.594 35.531 1 93.19 426 THR B O 1
ATOM 6494 N N . GLY B 1 427 ? 6.301 60.062 33.625 1 92.25 427 GLY B N 1
ATOM 6495 C CA . GLY B 1 427 ? 7.312 61.094 33.719 1 92.25 427 GLY B CA 1
ATOM 6496 C C . GLY B 1 427 ? 6.734 62.5 33.719 1 92.25 427 GLY B C 1
ATOM 6497 O O . GLY B 1 427 ? 7.207 63.375 34.469 1 92.25 427 GLY B O 1
ATOM 6498 N N . LEU B 1 428 ? 5.719 62.656 32.938 1 90.25 428 LEU B N 1
ATOM 6499 C CA . LEU B 1 428 ? 5.062 63.969 32.844 1 90.25 428 LEU B CA 1
ATOM 6500 C C . LEU B 1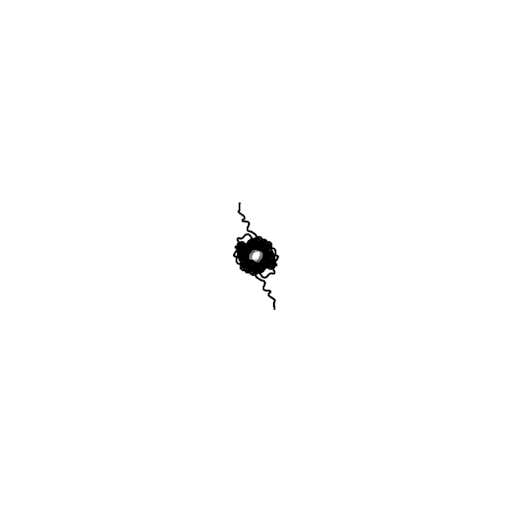 428 ? 4.379 64.312 34.156 1 90.25 428 LEU B C 1
ATOM 6502 O O . LEU B 1 428 ? 4.48 65.438 34.625 1 90.25 428 LEU B O 1
ATOM 6506 N N . VAL B 1 429 ? 3.707 63.344 34.844 1 91.56 429 VAL B N 1
ATOM 6507 C CA . VAL B 1 429 ? 2.914 63.625 36.031 1 91.56 429 VAL B CA 1
ATOM 6508 C C . VAL B 1 429 ? 3.82 63.656 37.25 1 91.56 429 VAL B C 1
ATOM 6510 O O . VAL B 1 429 ? 3.498 64.312 38.25 1 91.56 429 VAL B O 1
ATOM 6513 N N . GLN B 1 430 ? 4.945 63.031 37.219 1 91.19 430 GLN B N 1
ATOM 6514 C CA . GLN B 1 430 ? 5.871 63 38.344 1 91.19 430 GLN B CA 1
ATOM 6515 C C . GLN B 1 430 ? 6.523 64.375 38.562 1 91.19 430 GLN B C 1
ATOM 6517 O O . GLN B 1 430 ? 7.055 64.625 39.656 1 91.19 430 GLN B O 1
ATOM 6522 N N . LYS B 1 431 ? 6.488 65.25 37.594 1 90.69 431 LYS B N 1
ATOM 6523 C CA . LYS B 1 431 ? 6.98 66.625 37.75 1 90.69 431 LYS B CA 1
ATOM 6524 C C . LYS B 1 431 ? 6.117 67.375 38.719 1 90.69 431 LYS B C 1
ATOM 6526 O O . LYS B 1 431 ? 6.578 68.375 39.312 1 90.69 431 LYS B O 1
ATOM 6531 N N . PHE B 1 432 ? 4.922 67 38.844 1 92.06 432 PHE B N 1
ATOM 6532 C CA . PHE B 1 432 ? 3.969 67.688 39.719 1 92.06 432 PHE B CA 1
ATOM 6533 C C . PHE B 1 432 ? 3.988 67.062 41.125 1 92.06 432 PHE B C 1
ATOM 6535 O O . PHE B 1 432 ? 3.854 65.875 41.312 1 92.06 432 PHE B O 1
ATOM 6542 N N . LYS B 1 433 ? 4.297 67.938 42.125 1 90.62 433 LYS B N 1
ATOM 6543 C CA . LYS B 1 433 ? 4.242 67.5 43.5 1 90.62 433 LYS B CA 1
ATOM 6544 C C . LYS B 1 433 ? 2.824 67.625 44.062 1 90.62 433 LYS B C 1
ATOM 6546 O O . LYS B 1 433 ? 2.211 68.688 44.031 1 90.62 433 LYS B O 1
ATOM 6551 N N . LEU B 1 434 ? 2.322 66.438 44.594 1 85.88 434 LEU B N 1
ATOM 6552 C CA . LEU B 1 434 ? 0.95 66.438 45.094 1 85.88 434 LEU B CA 1
ATOM 6553 C C . LEU B 1 434 ? 0.919 66.375 46.594 1 85.88 434 LEU B C 1
ATOM 6555 O O . LEU B 1 434 ? 1.833 65.812 47.25 1 85.88 434 LEU B O 1
#

InterPro domains:
  IPR003660 HAMP domain [PS50885] (76-128)
  IPR004089 Methyl-accepting chemotaxis protein (MCP) signalling domain [PF00015] (210-380)
  IPR004089 Methyl-accepting chemotaxis protein (MCP) signalling domain [PS50111] (147-398)
  IPR004089 Methyl-accepting chemotaxis protein (MCP) signalling domain [SM00283] (143-433)

Radius of gyration: 89.05 Å; Cα contacts (8 Å, |Δi|>4): 1023; chains: 2; bounding box: 49×278×148 Å

Secondary structure (DSSP, 8-state):
---------HHHHHHHHHHHHHHHHHHHHHHHHHHHHHHHTT---HHHHHHHHHHHHHHHHHHHHHHHHHHHHHIIIIIHHHHHHHHHHHHHHTTB-SS-------SHHHHHHHHHHHHHHHHHHHHHHHHHHHHHHHHHHHHHHHHHHHHHHHHHHHHHHHHHHHHHHHHHHHHHHHHHHHHHHHHHHHHHHHHHHHHHHHHHHHHHHHHHHHHHHHHHHHHHHHHHHHHHHHHHHHHHHHHTTHHHHHHHHHHHHHHHHHHHHHHHHHHHHHHHTGGGGHHHHHHHHHHHHHHHHHHHHHHHHHHHHHHHHHHHHHHHHHHHHHHHHIIIIIHHHHHHHHHHHHHHHHHHHHHHHHHHHHHHHHHHHHHHHHHHHHHHHHHHHHHHHHHHHHHHHHHHHHHHHHHHHHHHHHHHHHHHHHHHHHHHHHTSB-/---------HHHHHHHHHHHHHHHHHHHHHHHHHHHHHHHTT---HHHHHHHHHHHHHHHHHHHHHHHHHHHHHIIIIIHHHHHHHHHHHHHHTTB-SS-------SHHHHHHHHHHHHHHHHHHHHHHHHHHHHHHHHHHHHHHHHHHHHHHHHHHHHHHHHHHHHHHHHHHHHHHHHHHHHHHHHHHHHHHHHHHHHHHHHHHHHHHHHHHHHHHHHHHHHHHHHHHHHHHHHHHHHHHHHTTHHHHHHHHHHHHHHHHHHHHHHHHHHHHHHHTGGGGHHHHHHHHHHHHHHHHHHHHHHHHHHHHHHHHHHHHHHHHHHHHHHHHIIIIIHHHHHHHHHHHHHHHHHHHHHHHHHHHHHHHHHHHHHHHHHHHHHHHHHHHHHHHHHHHHHHHHHHHHHHHHHHHHHHHHHHHHHHHHHHHHHHHHTSB-

pLDDT: mean 87.89, std 11.42, range [28.92, 97.0]

Solvent-accessible surface area (backbone atoms only — not comparable to full-atom values): 41497 Å² total; per-residue (Å²): 133,80,80,72,74,80,55,65,38,58,62,52,51,51,47,49,48,32,45,53,53,30,50,46,38,47,52,47,29,52,54,53,43,54,52,45,53,38,52,66,70,68,68,51,54,81,72,54,48,60,55,48,44,53,50,45,52,50,44,28,51,48,46,36,53,51,33,52,52,45,38,53,49,48,41,61,64,43,51,55,51,48,50,52,52,30,53,50,24,47,33,39,43,68,32,38,59,60,75,76,70,90,61,88,53,70,28,65,67,23,52,27,41,55,24,42,42,46,25,47,49,54,49,51,51,49,44,53,50,49,48,50,50,22,52,51,38,36,53,45,18,54,50,41,45,51,37,39,53,51,37,51,53,34,46,52,50,36,46,53,34,32,52,50,35,38,54,39,33,53,52,41,51,53,42,51,52,50,42,53,54,46,50,50,52,47,50,52,51,33,52,51,44,35,51,50,17,50,52,34,35,53,49,15,53,51,37,34,52,50,13,52,49,38,35,52,52,26,52,51,49,48,51,51,52,51,50,52,48,54,52,44,50,53,52,42,52,50,20,53,59,48,39,57,52,55,59,54,41,50,52,38,37,51,49,42,38,52,44,21,51,50,39,28,49,51,17,51,51,41,30,52,53,16,59,72,50,49,85,83,12,53,71,49,29,53,52,20,49,50,44,27,53,46,19,52,53,39,39,54,39,32,52,51,38,50,56,48,48,53,45,36,54,50,16,51,49,49,37,52,52,48,45,51,49,52,53,49,44,44,67,51,55,50,45,49,52,38,53,51,47,29,52,48,14,53,54,37,33,52,53,15,50,50,39,32,52,52,15,52,51,39,39,52,50,29,50,52,44,50,54,44,48,52,51,41,54,53,44,48,52,52,42,53,52,41,37,52,52,39,38,52,33,30,52,50,34,50,55,36,43,53,54,35,53,55,40,41,53,51,48,43,51,46,20,54,52,37,38,50,50,17,50,52,49,40,57,62,47,66,61,46,42,106,136,82,81,73,71,80,58,66,40,58,61,53,50,50,48,47,49,33,47,53,53,29,51,45,37,47,51,46,31,51,52,54,44,53,52,48,51,38,50,69,69,67,68,52,55,77,74,54,44,59,52,47,43,52,50,43,53,50,44,27,51,49,44,36,53,50,32,55,52,44,38,53,50,49,42,60,67,45,51,54,50,48,50,52,51,28,53,52,23,46,33,40,44,67,32,39,60,61,75,74,71,91,60,89,53,70,29,64,67,23,52,27,42,53,24,43,41,46,24,48,50,54,50,50,53,50,45,52,50,49,47,52,52,22,50,51,40,36,52,46,18,52,50,41,45,52,35,40,54,51,39,50,53,36,46,51,50,37,45,52,33,31,52,50,37,38,54,39,34,54,52,42,51,53,42,51,51,51,42,53,53,45,50,52,52,46,50,52,50,31,53,50,43,35,51,51,16,50,52,33,35,53,48,14,52,52,37,33,53,52,14,50,49,37,35,51,51,26,53,52,49,49,52,53,51,50,51,52,47,55,53,45,50,52,51,43,54,50,20,54,61,46,39,56,53,56,58,54,41,51,53,39,37,50,50,40,40,51,43,20,51,50,41,28,50,51,18,49,52,41,31,52,52,16,57,72,50,48,85,82,14,51,72,51,31,53,52,19,50,49,44,25,53,44,19,52,52,40,38,54,40,32,52,52,37,50,55,48,49,55,46,36,54,50,16,51,49,50,38,51,52,49,45,52,50,50,52,49,43,44,67,52,55,51,45,49,52,38,50,51,46,29,52,48,15,53,52,37,32,52,51,16,51,49,38,33,52,51,16,52,50,38,39,53,50,28,51,52,44,49,54,45,49,53,52,41,53,54,44,48,52,52,41,53,53,41,39,49,51,37,39,54,32,30,52,49,35,47,53,36,45,54,53,35,53,55,39,39,52,52,48,42,50,46,22,52,52,38,38,50,50,18,51,51,48,40,58,61,45,63,62,44,42,104